Protein AF-A0A2P4PZ50-F1 (afdb_monomer_lite)

Sequence (1221 aa):
MEGSSSQSGNSSTNTASGSLENNDPVSYKTILYENMSNNRILLKLEEDEFITPDEKVEELLKNLTKPSYLYALKLLFENLQNEFSSQVLENSLEALVDTSFKHYSKESVARLELHLRILVTVLERICFSPIVLSKELRDKVYNSLAKFAEIHRKTTQVIEIGLDNNFRTNFNQFNQQNNDQIAIKKRNYNIDFLLIHLRDTLHSLRDDETWFQEIIRRTKDFLKAALNITPGILSIAGVTLPNDNCSILSMLTQVRQSLSFKYPVASYYVDWRIMLIIQHNLFIWSESEKIISKKFGELVLMEYIWSFLEREWVNAEDKSILDSQTKFDEVSNKVAKALKNTGGFLNELAGNEPIALPHILWFGILDLAQNLIQRSSRIATYGLCYYLAIESLNKAPSSFIQFKSIELLLHLYNIDNKMFSMIEIDFDQYTQKLSENNLEDSLEKFRNLLTFVKEKYHEDLKILSNNTGKEKEGKGKKSNQNSYLKKEQISNSNILDVIADEITCPINSEPTDQLCILKCQHMLALNNLKKLKQKICPNCREKIEDNDIRYLSQNSIYKNLYTKFFESGHILPSIELENSDQLYETDDSDNSEVELILTKKKKFMNPIIKFNSKISSSILSRITKKQHPTYQNIIKEINEKNYEKAESLCKEFINFFPKSYSLRCILAYIYRCLNNYEQAHFFLKEAIDLNPKRSVAYFICGEIFFRQNDYGEAIYNLKETNYLERSIIYKAKINNSYILLGNSYLLRGHYADYDGYYDDDDDYDDYDDYTEAIKNYNIALKNDPNNYLCLKNCAYAYEIKEDYLSTLNLLDKLLNINKEDSLVLCYYGESLYNMTQYRKAISYFTKAYTIDPENIHNLNRRAITYYIIKEYDKVLSDLDKIIQLDPLNSSAYYLKSLTYYTKNDNNNAKVSFKKYAELLNSDNDLAKVHLFYLEYLLNNNSSKDLNDILTKIDQIHNYSSFEYEFLQFIKCKIYIELKEYSKARLALNNIWNFVFISYIIQEHPDFWSYLYEVCEINKNDFTEFGIVDEFSKYMYEEHDVYFVSILTNLNSELCQFQESDISSLSGLVLSSKNGNLRLVLPMLKNYKNYLICKMNVKKILSKDCFIKFIINDNYQDCMLKHKDVSKLEGLGWIEYQISEYRPLDVQLSIEINSIEMQIEYIRFGSNPRKVAYIPDMSFISYLLPDYHKFFSNVPETFKDKYFSRKEMENLLDLKDILNSL

Radius of gyration: 41.44 Å; chains: 1; bounding box: 84×117×131 Å

Foldseek 3Di:
DYDDDDDDDDDDDDDDDDDDDDDDDDDPPDDFVCCLVPLVLVVVCVVVVNDALLSSLVVLLVCLVALSSLSNLLSSLPPLVHDYDPVSLLVLLVSLLPDDDDDADLLLLLSLLSSLSSNVSSLVSVLQDPDADDPVSLLSSLLSLLVSLVSQVVNLVPVVCDPPPDPPPPPPCPPDDDDPPPPSLQHDLSSLLSSVLSNLSSVQSPDCSPVSVVLLVVLLVLVCLQFLLDPDPPDPDDDDRDPDDDDPVNSLVVSLVSDDGPDDGAPLSSLLVSLSSLLSSLCCCDPPVNSDDPLVSLQQSLLSLLVVLVVLLVVQPVAALVRLAVQQVVLSVVVSVLSNPSPPNVPVVVPPDDRDGRCSNVLSSLVVLLVSLSVDPALLSLLSLLLSLLVQCVSPSYLSSVLSSLLSLVSSCVVPVVQSVCSVVSLVVSLVVCVVVVNPVVSVSSVSSNVSSVVSVVSSVVSSCVSVDDDDDDDDDDDDDDDDDPPDDPPPPRSVNSNLVSQAAPPQLAGDQKWKQFPVRHIHRPVVCVVPPAQADPPPRDGGDPSRITMDGNPSVCVSCVVVCVVVVSHDCPLPDDFAADDDDDPDDPPHGRDPVPDPPDDDDDDDDDDDDDDDDDDDDPQDPCNDPLNVVLLVCVVVVVLVVSLVSLVVSCVVVVLDLQSLLSNLVSCVSVVNNVSSVVSLVSSCVSPVLALSSLQSQLLSCVVVLNLVSNLVSLVSSLVSPVRDDDLQLLLLSLLLNLVSLLVVVVVCVPPVDPDPDPDDDPPNSLVSSLVSLVSNCVSVVLPLLSLLSNLVSCVVVPVLVVNLVSLVSNCVVPVLPLVSLQLNLVSCVQLVVLVVSLVSLVSSCVSPVLDLSSLVSNLLSCLLVVVLVSNLVSLVSSCVSPVLPLVSLLSQLLSCLVVVNLPSNVVSLVSSVVNDDPPDVVSLLSNLLSQVSNDPLDLVSLVVSVVSLVPDDDDDLLSLQSSLLSQLVSCVSVVVLVSNVVSLVSHPPVLSNLVSCQVRVVSVVVVLVVVPLVPDDCVLQLDDDSNQSCCCPVPQKDWLQSCCSVPVVQVVQKDQDPQASVSIWGKQVQAKDKDKGDFRFDDQFFKKWKKAFADAQDQQWWKWKDWPPPDDIDIDHSVRSVVRHPSGIKMATRDPGRDGRTTIMIITDRTTMITTIMGTHDDPDRMGRDHRRDPRSVSCSPCCVVAPSQRPVCCCVSVVSVVSSPSDDPVSSVVSD

pLDDT: mean 72.55, std 19.47, range [21.05, 95.88]

InterPro domains:
  IPR011990 Tetratricopeptide-like helical domain superfamily [G3DSA:1.25.40.10] (762-828)
  IPR011990 Tetratricopeptide-like helical domain superfamily [G3DSA:1.25.40.10] (829-995)
  IPR011990 Tetratricopeptide-like helical domain superfamily [SSF48452] (638-743)
  IPR011990 Tetratricopeptide-like helical domain superfamily [SSF48452] (766-920)
  IPR013083 Zinc finger, RING/FYVE/PHD-type [G3DSA:3.30.40.10] (462-570)
  IPR019734 Tetratricopeptide repeat [PF13181] (829-855)
  IPR019734 Tetratricopeptide repeat [PF13181] (891-919)
  IPR019734 Tetratricopeptide repeat [PS50005] (661-694)
  IPR019734 Tetratricopeptide repeat [PS50005] (754-787)
  IPR019734 Tetratricopeptide repeat [PS50005] (822-855)
  IPR019734 Tetratricopeptide repeat [SM00028] (661-694)
  IPR019734 Tetratricopeptide repeat [SM00028] (695-728)
  IPR019734 Tetratricopeptide repeat [SM00028] (754-787)
  IPR019734 Tetratricopeptide repeat [SM00028] (788-821)
  IPR019734 Tetratricopeptide repeat [SM00028] (822-855)
  IPR019734 Tetratricopeptide repeat [SM00028] (856-889)
  IPR019734 Tetratricopeptide repeat [SM00028] (890-923)
  IPR050498 Photosystem I assembly protein Ycf3 [PTHR44858] (562-933)

Organism: Rhizophagus irregularis (strain DAOM 181602 / DAOM 197198 / MUCL 43194) (NCBI:txid747089)

Structure (mmCIF, N/CA/C/O backbone):
data_AF-A0A2P4PZ50-F1
#
_entry.id   AF-A0A2P4PZ50-F1
#
loop_
_atom_site.group_PDB
_atom_site.id
_atom_site.type_symbol
_atom_site.label_atom_id
_atom_site.label_alt_id
_atom_site.label_comp_id
_atom_site.label_asym_id
_atom_site.label_entity_id
_atom_site.label_seq_id
_atom_site.pdbx_PDB_ins_code
_atom_site.Cartn_x
_atom_site.Cartn_y
_atom_site.Cartn_z
_atom_site.occupancy
_atom_site.B_iso_or_equiv
_atom_site.auth_seq_id
_atom_site.auth_comp_id
_atom_site.auth_asym_id
_atom_site.auth_atom_id
_atom_site.pdbx_PDB_model_num
ATOM 1 N N . MET A 1 1 ? 11.570 80.245 -25.754 1.00 33.91 1 MET A N 1
ATOM 2 C CA . MET A 1 1 ? 11.369 79.666 -24.415 1.00 33.91 1 MET A CA 1
ATOM 3 C C . MET A 1 1 ? 11.916 78.244 -24.474 1.00 33.91 1 MET A C 1
ATOM 5 O O . MET A 1 1 ? 11.217 77.355 -24.931 1.00 33.91 1 MET A O 1
ATOM 9 N N . GLU A 1 2 ? 13.238 78.044 -24.420 1.00 26.86 2 GLU A N 1
ATOM 10 C CA . GLU A 1 2 ? 14.168 78.324 -23.294 1.00 26.86 2 GLU A CA 1
ATOM 11 C C . GLU A 1 2 ? 13.952 77.315 -22.147 1.00 26.86 2 GLU A C 1
ATOM 13 O O . GLU A 1 2 ? 12.828 77.177 -21.683 1.00 26.86 2 GLU A O 1
ATOM 18 N N . GLY A 1 3 ? 14.961 76.583 -21.664 1.00 26.09 3 GLY A N 1
ATOM 19 C CA . GLY A 1 3 ? 16.345 76.493 -22.145 1.00 26.09 3 GLY A CA 1
ATOM 20 C C . GLY A 1 3 ? 17.162 75.377 -21.466 1.00 26.09 3 GLY A C 1
ATOM 21 O O . GLY A 1 3 ? 16.725 74.774 -20.492 1.00 26.09 3 GLY A O 1
ATOM 22 N N . SER A 1 4 ? 18.338 75.104 -22.047 1.00 25.47 4 SER A N 1
ATOM 23 C CA . SER A 1 4 ? 19.670 75.002 -21.398 1.00 25.47 4 SER A CA 1
ATOM 24 C C . SER A 1 4 ? 19.744 75.096 -19.857 1.00 25.47 4 SER A C 1
ATOM 26 O O . SER A 1 4 ? 19.056 75.923 -19.272 1.00 25.47 4 SER A O 1
ATOM 28 N N . SER A 1 5 ? 20.655 74.432 -19.130 1.00 25.23 5 SER A N 1
ATOM 29 C CA . SER A 1 5 ? 21.904 73.686 -19.453 1.00 25.23 5 SER A CA 1
ATOM 30 C C . SER A 1 5 ? 22.375 72.993 -18.149 1.00 25.23 5 SER A C 1
ATOM 32 O O . SER A 1 5 ? 22.179 73.582 -17.093 1.00 25.23 5 SER A O 1
ATOM 34 N N . SER A 1 6 ? 22.839 71.735 -18.079 1.00 28.00 6 SER A N 1
ATOM 35 C CA . SER A 1 6 ? 24.009 71.056 -18.694 1.00 28.00 6 SER A CA 1
ATOM 36 C C . SER A 1 6 ? 25.364 71.309 -17.988 1.00 28.00 6 SER A C 1
ATOM 38 O O . SER A 1 6 ? 25.523 72.332 -17.335 1.00 28.00 6 SER A O 1
ATOM 40 N N . GLN A 1 7 ? 26.329 70.383 -18.184 1.00 29.09 7 GLN A N 1
ATOM 41 C CA . GLN A 1 7 ? 27.693 70.288 -17.588 1.00 29.09 7 GLN A CA 1
ATOM 42 C C . GLN A 1 7 ? 27.774 69.642 -16.182 1.00 29.09 7 GLN A C 1
ATOM 44 O O . GLN A 1 7 ? 26.883 69.845 -15.368 1.00 29.09 7 GLN A O 1
ATOM 49 N N . SER A 1 8 ? 28.806 68.856 -15.823 1.00 25.77 8 SER A N 1
ATOM 50 C CA . SER A 1 8 ? 29.905 68.189 -16.578 1.00 25.77 8 SER A CA 1
ATOM 51 C C . SER A 1 8 ? 30.587 67.123 -15.677 1.00 25.77 8 SER A C 1
ATOM 53 O O . SER A 1 8 ? 30.424 67.170 -14.464 1.00 25.77 8 SER A O 1
ATOM 55 N N . GLY A 1 9 ? 31.360 66.138 -16.161 1.00 24.97 9 GLY A N 1
ATOM 56 C CA . GLY A 1 9 ? 31.635 65.692 -17.538 1.00 24.97 9 GLY A CA 1
ATOM 57 C C . GLY A 1 9 ? 32.965 64.910 -17.670 1.00 24.97 9 GLY A C 1
ATOM 58 O O . GLY A 1 9 ? 33.824 65.021 -16.802 1.00 24.97 9 GLY A O 1
ATOM 59 N N . ASN A 1 10 ? 33.156 64.226 -18.812 1.00 25.05 10 ASN A N 1
ATOM 60 C CA . ASN A 1 10 ? 34.421 63.642 -19.327 1.00 25.05 10 ASN A CA 1
ATOM 61 C C . ASN A 1 10 ? 35.004 62.410 -18.562 1.00 25.05 10 ASN A C 1
ATOM 63 O O . ASN A 1 10 ? 34.645 62.165 -17.420 1.00 25.05 10 ASN A O 1
ATOM 67 N N . SER A 1 11 ? 35.863 61.552 -19.152 1.00 23.45 11 SER A N 1
ATOM 68 C CA . SER A 1 11 ? 36.596 61.650 -20.435 1.00 23.45 11 SER A CA 1
ATOM 69 C C . SER A 1 11 ? 36.827 60.311 -21.190 1.00 23.45 11 SER A C 1
ATOM 71 O O . SER A 1 11 ? 37.057 59.282 -20.569 1.00 23.45 11 SER A O 1
ATOM 73 N N . SER A 1 12 ? 36.938 60.410 -22.533 1.00 24.25 12 SER A N 1
ATOM 74 C CA . SER A 1 12 ? 37.969 59.786 -23.422 1.00 24.25 12 SER A CA 1
ATOM 75 C C . SER A 1 12 ? 38.112 58.251 -23.599 1.00 24.25 12 SER A C 1
ATOM 77 O O . SER A 1 12 ? 38.100 57.529 -22.615 1.00 24.25 12 SER A O 1
ATOM 79 N N . THR A 1 13 ? 38.426 57.671 -24.780 1.00 23.64 13 THR A N 1
ATOM 80 C CA . THR A 1 13 ? 38.471 58.120 -26.211 1.00 23.64 13 THR A CA 1
ATOM 81 C C . THR A 1 13 ? 38.793 56.931 -27.155 1.00 23.64 13 THR A C 1
ATOM 83 O O . THR A 1 13 ? 39.671 56.156 -26.798 1.00 23.64 13 THR A O 1
ATOM 86 N N . ASN A 1 14 ? 38.266 56.947 -28.402 1.00 24.64 14 ASN A N 1
ATOM 87 C CA . ASN A 1 14 ? 38.881 56.447 -29.673 1.00 24.64 14 ASN A CA 1
ATOM 88 C C . ASN A 1 14 ? 39.165 54.914 -29.817 1.00 24.64 14 ASN A C 1
ATOM 90 O O . ASN A 1 14 ? 39.373 54.236 -28.824 1.00 24.64 14 ASN A O 1
ATOM 94 N N . THR A 1 15 ? 39.200 54.232 -30.984 1.00 23.41 15 THR A N 1
ATOM 95 C CA . THR A 1 15 ? 39.093 54.511 -32.457 1.00 23.41 15 THR A CA 1
ATOM 96 C C . THR A 1 15 ? 38.840 53.151 -33.196 1.00 23.41 15 THR A C 1
ATOM 98 O O . THR A 1 15 ? 38.939 52.129 -32.528 1.00 23.41 15 THR A O 1
ATOM 101 N N . ALA A 1 16 ? 38.565 52.956 -34.507 1.00 23.42 16 ALA A N 1
ATOM 102 C CA . ALA A 1 16 ? 38.354 53.782 -35.720 1.00 23.42 16 ALA A CA 1
ATOM 103 C C . ALA A 1 16 ? 37.607 52.974 -36.837 1.00 23.42 16 ALA A C 1
ATOM 105 O O . ALA A 1 16 ? 37.542 51.753 -36.772 1.00 23.42 16 ALA A O 1
ATOM 106 N N . SER A 1 17 ? 37.167 53.676 -37.899 1.00 22.00 17 SER A N 1
ATOM 107 C CA . SER A 1 17 ? 37.089 53.278 -39.337 1.00 22.00 17 SER A CA 1
ATOM 108 C C . SER A 1 17 ? 36.380 51.992 -39.831 1.00 22.00 17 SER A C 1
ATOM 110 O O . SER A 1 17 ? 36.831 50.882 -39.565 1.00 22.00 17 SER A O 1
ATOM 112 N N . GLY A 1 18 ? 35.431 52.167 -40.770 1.00 21.33 18 GLY A N 1
ATOM 113 C CA . GLY A 1 18 ? 35.031 51.158 -41.774 1.00 21.33 18 GLY A CA 1
ATOM 114 C C . GLY A 1 18 ? 33.576 51.293 -42.257 1.00 21.33 18 GLY A C 1
ATOM 115 O O . GLY A 1 18 ? 32.669 50.932 -41.516 1.00 21.33 18 GLY A O 1
ATOM 116 N N . SER A 1 19 ? 33.328 51.797 -43.477 1.00 23.39 19 SER A N 1
ATOM 117 C CA . SER A 1 19 ? 31.957 52.017 -43.993 1.00 23.39 19 SER A CA 1
ATOM 118 C C . SER A 1 19 ? 31.867 52.173 -45.519 1.00 23.39 19 SER A C 1
ATOM 120 O O . SER A 1 19 ? 32.622 52.965 -46.085 1.00 23.39 19 SER A O 1
ATOM 122 N N . LEU A 1 20 ? 30.891 51.510 -46.154 1.00 21.05 20 LEU A N 1
ATOM 123 C CA . LEU A 1 20 ? 30.406 51.784 -47.518 1.00 21.05 20 LEU A CA 1
ATOM 124 C C . LEU A 1 20 ? 28.956 51.259 -47.670 1.00 21.05 20 LEU A C 1
ATOM 126 O O . LEU A 1 20 ? 28.737 50.075 -47.455 1.00 21.05 20 LEU A O 1
ATOM 130 N N . GLU A 1 21 ? 28.027 52.178 -47.972 1.00 21.61 21 GLU A N 1
ATOM 131 C CA . GLU A 1 21 ? 26.676 52.073 -48.597 1.00 21.61 21 GLU A CA 1
ATOM 132 C C . GLU A 1 21 ? 25.779 50.822 -48.332 1.00 21.61 21 GLU A C 1
ATOM 134 O O . GLU A 1 21 ? 26.168 49.691 -48.591 1.00 21.61 21 GLU A O 1
ATOM 139 N N . ASN A 1 22 ? 24.578 50.936 -47.728 1.00 22.02 22 ASN A N 1
ATOM 140 C CA . ASN A 1 22 ? 23.304 51.565 -48.187 1.00 22.02 22 ASN A CA 1
ATOM 141 C C . ASN A 1 22 ? 22.603 50.774 -49.330 1.00 22.02 22 ASN A C 1
ATOM 143 O O . ASN A 1 22 ? 23.243 50.516 -50.341 1.00 22.02 22 ASN A O 1
ATOM 147 N N . ASN A 1 23 ? 21.306 50.400 -49.315 1.00 22.66 23 ASN A N 1
ATOM 148 C CA . ASN A 1 23 ? 20.178 50.607 -48.376 1.00 22.66 23 ASN A CA 1
ATOM 149 C C . ASN A 1 23 ? 19.118 49.460 -48.461 1.00 22.66 23 ASN A C 1
ATOM 151 O O . ASN A 1 23 ? 19.117 48.688 -49.414 1.00 22.66 23 ASN A O 1
ATOM 155 N N . ASP A 1 24 ? 18.224 49.437 -47.458 1.00 27.30 24 ASP A N 1
ATOM 156 C CA . ASP A 1 24 ? 16.890 48.794 -47.252 1.00 27.30 24 ASP A CA 1
ATOM 157 C C . ASP A 1 24 ? 15.999 48.383 -48.470 1.00 27.30 24 ASP A C 1
ATOM 159 O O . ASP A 1 24 ? 16.232 48.904 -49.563 1.00 27.30 24 ASP A O 1
ATOM 163 N N . PRO A 1 25 ? 14.912 47.550 -48.321 1.00 35.59 25 PRO A N 1
ATOM 164 C CA . PRO A 1 25 ? 14.098 47.330 -47.097 1.00 35.59 25 PRO A CA 1
ATOM 165 C C . PRO A 1 25 ? 13.516 45.903 -46.795 1.00 35.59 25 PRO A C 1
ATOM 167 O O . PRO A 1 25 ? 13.644 44.954 -47.559 1.00 35.59 25 PRO A O 1
ATOM 170 N N . VAL A 1 26 ? 12.750 45.834 -45.686 1.00 26.95 26 VAL A N 1
ATOM 171 C CA . VAL A 1 26 ? 11.742 44.821 -45.241 1.00 26.95 26 VAL A CA 1
ATOM 172 C C . VAL A 1 26 ? 12.211 43.498 -44.590 1.00 26.95 26 VAL A C 1
ATOM 174 O O . VAL A 1 26 ? 12.288 42.428 -45.185 1.00 26.95 26 VAL A O 1
ATOM 177 N N . SER A 1 27 ? 12.355 43.606 -43.267 1.00 28.70 27 SER A N 1
ATOM 178 C CA . SER A 1 27 ? 12.188 42.597 -42.204 1.00 28.70 27 SER A CA 1
ATOM 179 C C . SER A 1 27 ? 11.207 41.424 -42.443 1.00 28.70 27 SER A C 1
ATOM 181 O O . SER A 1 27 ? 10.042 41.640 -42.761 1.00 28.70 27 SER A O 1
ATOM 183 N N . TYR A 1 28 ? 11.635 40.210 -42.059 1.00 31.48 28 TYR A N 1
ATOM 184 C CA . TYR A 1 28 ? 10.782 39.075 -41.654 1.00 31.48 28 TYR A CA 1
ATOM 185 C C . TYR A 1 28 ? 11.160 38.643 -40.222 1.00 31.48 28 TYR A C 1
ATOM 187 O O . TYR A 1 28 ? 11.974 37.736 -40.043 1.00 31.48 28 TYR A O 1
ATOM 195 N N . LYS A 1 29 ? 10.641 39.321 -39.185 1.00 32.75 29 LYS A N 1
ATOM 196 C CA . LYS A 1 29 ? 11.044 39.086 -37.775 1.00 32.75 29 LYS A CA 1
ATOM 197 C C . LYS A 1 29 ? 9.948 38.497 -36.876 1.00 32.75 29 LYS A C 1
ATOM 199 O O . LYS A 1 29 ? 10.159 38.346 -35.675 1.00 32.75 29 LYS A O 1
ATOM 204 N N . THR A 1 30 ? 8.808 38.128 -37.450 1.00 33.75 30 THR A N 1
ATOM 205 C CA . THR A 1 30 ? 7.612 37.706 -36.715 1.00 33.75 30 THR A CA 1
ATOM 206 C C . THR A 1 30 ? 6.750 36.792 -37.588 1.00 33.75 30 THR A C 1
ATOM 208 O O . THR A 1 30 ? 6.310 37.197 -38.656 1.00 33.75 30 THR A O 1
ATOM 211 N N . ILE A 1 31 ? 6.548 35.537 -37.161 1.00 35.31 31 ILE A N 1
ATOM 212 C CA . ILE A 1 31 ? 5.730 34.536 -37.891 1.00 35.31 31 ILE A CA 1
ATOM 213 C C . ILE A 1 31 ? 4.831 33.689 -36.963 1.00 35.31 31 ILE A C 1
ATOM 215 O O . ILE A 1 31 ? 3.894 33.066 -37.444 1.00 35.31 31 ILE A O 1
ATOM 219 N N . LEU A 1 32 ? 5.063 33.658 -35.640 1.00 36.22 32 LEU A N 1
ATOM 220 C CA . LEU A 1 32 ? 4.283 32.815 -34.711 1.00 36.22 32 LEU A CA 1
ATOM 221 C C . LEU A 1 32 ? 3.500 33.613 -33.662 1.00 36.22 32 LEU A C 1
ATOM 223 O O . LEU A 1 32 ? 2.282 33.479 -33.608 1.00 36.22 32 LEU A O 1
ATOM 227 N N . TYR A 1 33 ? 4.139 34.519 -32.913 1.00 34.56 33 TYR A N 1
ATOM 228 C CA . TYR A 1 33 ? 3.405 35.403 -31.989 1.00 34.56 33 TYR A CA 1
ATOM 229 C C . TYR A 1 33 ? 2.546 36.468 -32.698 1.00 34.56 33 TYR A C 1
ATOM 231 O O . TYR A 1 33 ? 1.630 37.012 -32.093 1.00 34.56 33 TYR A O 1
ATOM 239 N N . GLU A 1 34 ? 2.790 36.723 -33.988 1.00 35.09 34 GLU A N 1
ATOM 240 C CA . GLU A 1 34 ? 1.923 37.569 -34.821 1.00 35.09 34 GLU A CA 1
ATOM 241 C C . GLU A 1 34 ? 0.677 36.838 -35.354 1.00 35.09 34 GLU A C 1
ATOM 243 O O . GLU A 1 34 ? -0.243 37.502 -35.810 1.00 35.09 34 GLU A O 1
ATOM 248 N N . ASN A 1 35 ? 0.565 35.502 -35.302 1.00 43.50 35 ASN A N 1
ATOM 249 C CA . ASN A 1 35 ? -0.549 34.812 -35.985 1.00 43.50 35 ASN A CA 1
ATOM 250 C C . ASN A 1 35 ? -1.937 35.054 -35.365 1.00 43.50 35 ASN A C 1
ATOM 252 O O . ASN A 1 35 ? -2.938 34.846 -36.051 1.00 43.50 35 ASN A O 1
ATOM 256 N N . MET A 1 36 ? -2.016 35.522 -34.113 1.00 40.09 36 MET A N 1
ATOM 257 C CA . MET A 1 36 ? -3.279 35.989 -33.522 1.00 40.09 36 MET A CA 1
ATOM 258 C C . MET A 1 36 ? -3.572 37.475 -33.792 1.00 40.09 36 MET A C 1
ATOM 260 O O . MET A 1 36 ? -4.741 37.838 -33.805 1.00 40.09 36 MET A O 1
ATOM 264 N N . SER A 1 37 ? -2.566 38.321 -34.052 1.00 41.38 37 SER A N 1
ATOM 265 C CA . SER A 1 37 ? -2.765 39.756 -34.339 1.00 41.38 37 SER A CA 1
ATOM 266 C C . SER A 1 37 ? -2.810 40.092 -35.832 1.00 41.38 37 SER A C 1
ATOM 268 O O . SER A 1 37 ? -3.437 41.066 -36.220 1.00 41.38 37 SER A O 1
ATOM 270 N N . ASN A 1 38 ? -2.148 39.297 -36.677 1.00 46.41 38 ASN A N 1
ATOM 271 C CA . ASN A 1 38 ? -1.890 39.604 -38.087 1.00 46.41 38 ASN A CA 1
ATOM 272 C C . ASN A 1 38 ? -2.627 38.653 -39.048 1.00 46.41 38 ASN A C 1
ATOM 274 O O . ASN A 1 38 ? -2.311 38.591 -40.241 1.00 46.41 38 ASN A O 1
ATOM 278 N N . ASN A 1 39 ? -3.642 37.926 -38.565 1.00 66.50 39 ASN A N 1
ATOM 279 C CA . ASN A 1 39 ? -4.558 37.218 -39.452 1.00 66.50 39 ASN A CA 1
ATOM 280 C C . ASN A 1 39 ? -5.362 38.250 -40.259 1.00 66.50 39 ASN A C 1
ATOM 282 O O . ASN A 1 39 ? -6.302 38.858 -39.755 1.00 66.50 39 ASN A O 1
ATOM 286 N N . ARG A 1 40 ? -4.999 38.420 -41.536 1.00 67.81 40 ARG A N 1
ATOM 287 C CA . ARG A 1 40 ? -5.598 39.413 -42.442 1.00 67.81 40 ARG A CA 1
ATOM 288 C C . ARG A 1 40 ? -7.112 39.282 -42.621 1.00 67.81 40 ARG A C 1
ATOM 290 O O . ARG A 1 40 ? -7.727 40.254 -43.031 1.00 67.81 40 ARG A O 1
ATOM 297 N N . ILE A 1 41 ? -7.714 38.121 -42.350 1.00 78.69 41 ILE A N 1
ATOM 298 C CA . ILE A 1 41 ? -9.176 37.976 -42.397 1.00 78.69 41 ILE A CA 1
ATOM 299 C C . ILE A 1 41 ? -9.798 38.570 -41.129 1.00 78.69 41 ILE A C 1
ATOM 301 O O . ILE A 1 41 ? -10.763 39.311 -41.240 1.00 78.69 41 ILE A O 1
ATOM 305 N N . LEU A 1 42 ? -9.221 38.319 -39.949 1.00 78.44 42 LEU A N 1
ATOM 306 C CA . LEU A 1 42 ? -9.706 38.906 -38.692 1.00 78.44 42 LEU A CA 1
ATOM 307 C C . LEU A 1 42 ? -9.486 40.425 -38.654 1.00 78.44 42 LEU A C 1
ATOM 309 O O . LEU A 1 42 ? -10.422 41.155 -38.351 1.00 78.44 42 LEU A O 1
ATOM 313 N N . LEU A 1 43 ? -8.304 40.897 -39.070 1.00 75.00 43 LEU A N 1
ATOM 314 C CA . LEU A 1 43 ? -8.030 42.331 -39.226 1.00 75.00 43 LEU A CA 1
ATOM 315 C C . LEU A 1 43 ? -8.970 42.990 -40.242 1.00 75.00 43 LEU A C 1
ATOM 317 O O . LEU A 1 43 ? -9.490 44.064 -39.975 1.00 75.00 43 LEU A O 1
ATOM 321 N N . LYS A 1 44 ? -9.242 42.346 -41.388 1.00 78.56 44 LYS A N 1
ATOM 322 C CA . LYS A 1 44 ? -10.186 42.909 -42.359 1.00 78.56 44 LYS A CA 1
ATOM 323 C C . LYS A 1 44 ? -11.618 42.950 -41.814 1.00 78.56 44 LYS A C 1
ATOM 325 O O . LYS A 1 44 ? -12.334 43.891 -42.117 1.00 78.56 44 LYS A O 1
ATOM 330 N N . LEU A 1 45 ? -12.039 41.977 -41.005 1.00 81.31 45 LEU A N 1
ATOM 331 C CA . LEU A 1 45 ? -13.348 42.037 -40.346 1.00 81.31 45 LEU A CA 1
ATOM 332 C C . LEU A 1 45 ? -13.426 43.213 -39.355 1.00 81.31 45 LEU A C 1
ATOM 334 O O . LEU A 1 45 ? -14.468 43.850 -39.270 1.00 81.31 45 LEU A O 1
ATOM 338 N N . GLU A 1 46 ? -12.323 43.556 -38.685 1.00 80.00 46 GLU A N 1
ATOM 339 C CA . GLU A 1 46 ? -12.220 44.759 -37.841 1.00 80.00 46 GLU A CA 1
ATOM 340 C C . GLU A 1 46 ? -12.220 46.066 -38.662 1.00 80.00 46 GLU A C 1
ATOM 342 O O . GLU A 1 46 ? -12.790 47.061 -38.219 1.00 80.00 46 GLU A O 1
ATOM 347 N N . GLU A 1 47 ? -11.641 46.065 -39.871 1.00 79.94 47 GLU A N 1
ATOM 348 C CA . GLU A 1 47 ? -11.747 47.168 -40.847 1.00 79.94 47 GLU A CA 1
ATOM 349 C C . GLU A 1 47 ? -13.161 47.291 -41.459 1.00 79.94 47 GLU A C 1
ATOM 351 O O . GLU A 1 47 ? -13.609 48.401 -41.739 1.00 79.94 47 GLU A O 1
ATOM 356 N N . ASP A 1 48 ? -13.876 46.174 -41.641 1.00 79.69 48 ASP A N 1
ATOM 357 C CA . ASP A 1 48 ? -15.261 46.087 -42.140 1.00 79.69 48 ASP A CA 1
ATOM 358 C C . ASP A 1 48 ? -16.318 46.299 -41.009 1.00 79.69 48 ASP A C 1
ATOM 360 O O . ASP A 1 48 ? -17.458 45.856 -41.134 1.00 79.69 48 ASP A O 1
ATOM 364 N N . GLU A 1 49 ? -15.949 46.966 -39.906 1.00 77.50 49 GLU A N 1
ATOM 365 C CA . GLU A 1 49 ? -16.775 47.300 -38.718 1.00 77.50 49 GLU A CA 1
ATOM 366 C C . GLU A 1 49 ? -17.303 46.125 -37.851 1.00 77.50 49 GLU A C 1
ATOM 368 O O . GLU A 1 49 ? -18.017 46.364 -36.875 1.00 77.50 49 GLU A O 1
ATOM 373 N N . PHE A 1 50 ? -16.909 44.868 -38.091 1.00 81.19 50 PHE A N 1
ATOM 374 C CA . PHE A 1 50 ? -17.247 43.744 -37.201 1.00 81.19 50 PHE A CA 1
ATOM 375 C C . PHE A 1 50 ? -16.306 43.718 -35.985 1.00 81.19 50 PHE A C 1
ATOM 377 O O . PHE A 1 50 ? -15.174 43.234 -36.060 1.00 81.19 50 PHE A O 1
ATOM 384 N N . ILE A 1 51 ? -16.753 44.243 -34.841 1.00 76.44 51 ILE A N 1
ATOM 385 C CA . ILE A 1 51 ? -15.890 44.480 -33.671 1.00 76.44 51 ILE A CA 1
ATOM 386 C C . ILE A 1 51 ? -15.872 43.280 -32.712 1.00 76.44 51 ILE A C 1
ATOM 388 O O . ILE A 1 51 ? -14.806 42.916 -32.203 1.00 76.44 51 ILE A O 1
ATOM 392 N N . THR A 1 52 ? -17.019 42.646 -32.463 1.00 85.50 52 THR A N 1
ATOM 393 C CA . THR A 1 52 ? -17.164 41.577 -31.458 1.00 85.50 52 THR A CA 1
ATOM 394 C C . THR A 1 52 ? -16.700 40.200 -31.966 1.00 85.50 52 THR A C 1
ATOM 396 O O . THR A 1 52 ? -16.638 39.967 -33.176 1.00 85.50 52 THR A O 1
ATOM 399 N N . PRO A 1 53 ? -16.372 39.244 -31.069 1.00 85.19 53 PRO A N 1
ATOM 400 C CA . PRO A 1 53 ? -16.060 37.868 -31.467 1.00 85.19 53 PRO A CA 1
ATOM 401 C C . PRO A 1 53 ? -17.228 37.164 -32.172 1.00 85.19 53 PRO A C 1
ATOM 403 O O . PRO A 1 53 ? -16.997 36.446 -33.143 1.00 85.19 53 PRO A O 1
ATOM 406 N N . ASP A 1 54 ? -18.462 37.404 -31.718 1.00 89.12 54 ASP A N 1
ATOM 407 C CA . ASP A 1 54 ? -19.686 36.818 -32.277 1.00 89.12 54 ASP A CA 1
ATOM 408 C C . ASP A 1 54 ? -19.916 37.259 -33.734 1.00 89.12 54 ASP A C 1
ATOM 410 O O . ASP A 1 54 ? -20.034 36.413 -34.620 1.00 89.12 54 ASP A O 1
ATOM 414 N N . GLU A 1 55 ? -19.871 38.567 -34.013 1.00 87.38 55 GLU A N 1
ATOM 415 C CA . GLU A 1 55 ? -20.001 39.124 -35.373 1.00 87.38 55 GLU A CA 1
ATOM 416 C C . GLU A 1 55 ? -18.955 38.543 -36.342 1.00 87.38 55 GLU A C 1
ATOM 418 O O . GLU A 1 55 ? -19.273 38.158 -37.472 1.00 87.38 55 GLU A O 1
ATOM 423 N N . LYS A 1 56 ? -17.700 38.423 -35.883 1.00 88.19 56 LYS A N 1
ATOM 424 C CA . LYS A 1 56 ? -16.601 37.841 -36.671 1.00 88.19 56 LYS A CA 1
ATOM 425 C C . LYS A 1 56 ? -16.835 36.358 -36.962 1.00 88.19 56 LYS A C 1
ATOM 427 O O . LYS A 1 56 ? -16.515 35.904 -38.060 1.00 88.19 56 LYS A O 1
ATOM 432 N N . VAL A 1 57 ? -17.401 35.597 -36.020 1.00 90.25 57 VAL A N 1
ATOM 433 C CA . VAL A 1 57 ? -17.785 34.198 -36.259 1.00 90.25 57 VAL A CA 1
ATOM 434 C C . VAL A 1 57 ? -18.900 34.115 -37.300 1.00 90.25 57 VAL A C 1
ATOM 436 O O . VAL A 1 57 ? -18.748 33.369 -38.267 1.00 90.25 57 VAL A O 1
ATOM 439 N N . GLU A 1 58 ? -19.980 34.889 -37.166 1.00 88.88 58 GLU A N 1
ATOM 440 C CA . GLU A 1 58 ? -21.126 34.803 -38.084 1.00 88.88 58 GLU A CA 1
ATOM 441 C C . GLU A 1 58 ? -20.762 35.119 -39.544 1.00 88.88 58 GLU A C 1
ATOM 443 O O . GLU A 1 58 ? -21.270 34.463 -40.458 1.00 88.88 58 GLU A O 1
ATOM 448 N N . GLU A 1 59 ? -19.844 36.058 -39.800 1.00 89.62 59 GLU A N 1
ATOM 449 C CA . GLU A 1 59 ? -19.324 36.296 -41.155 1.00 89.62 59 GLU A CA 1
ATOM 450 C C . GLU A 1 59 ? -18.415 35.150 -41.643 1.00 89.62 59 GLU A C 1
ATOM 452 O O . GLU A 1 59 ? -18.518 34.720 -42.795 1.00 89.62 59 GLU A O 1
ATOM 457 N N . LEU A 1 60 ? -17.576 34.570 -40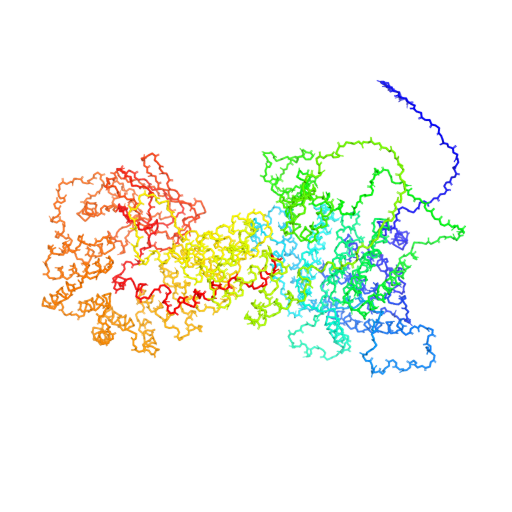.776 1.00 88.44 60 LEU A N 1
ATOM 458 C CA . LEU A 1 60 ? -16.712 33.438 -41.142 1.00 88.44 60 LEU A CA 1
ATOM 459 C C . LEU A 1 60 ? -17.498 32.155 -41.475 1.00 88.44 60 LEU A C 1
ATOM 461 O O . LEU A 1 60 ? -17.117 31.435 -42.408 1.00 88.44 60 LEU A O 1
ATOM 465 N N . LEU A 1 61 ? -18.611 31.884 -40.777 1.00 88.00 61 LEU A N 1
ATOM 466 C CA . LEU A 1 61 ? -19.484 30.727 -41.039 1.00 88.00 61 LEU A CA 1
ATOM 467 C C . LEU A 1 61 ? -20.048 30.722 -42.475 1.00 88.00 61 LEU A C 1
ATOM 469 O O . LEU A 1 61 ? -20.322 29.657 -43.031 1.00 88.00 61 LEU A O 1
ATOM 473 N N . LYS A 1 62 ? -20.134 31.883 -43.139 1.00 85.69 62 LYS A N 1
ATOM 474 C CA . LYS A 1 62 ? -20.607 32.001 -44.530 1.00 85.69 62 LYS A CA 1
ATOM 475 C C . LYS A 1 62 ? -19.639 31.390 -45.558 1.00 85.69 62 LYS A C 1
ATOM 477 O O . LYS A 1 62 ? -20.009 31.248 -46.725 1.00 85.69 62 LYS A O 1
ATOM 482 N N . ASN A 1 63 ? -18.403 31.015 -45.183 1.00 82.56 63 ASN A N 1
ATOM 483 C CA . ASN A 1 63 ? -17.395 30.512 -46.134 1.00 82.56 63 ASN A CA 1
ATOM 484 C C . ASN A 1 63 ? -16.534 29.315 -45.664 1.00 82.56 63 ASN A C 1
ATOM 486 O O . ASN A 1 63 ? -15.377 29.180 -46.073 1.00 82.56 63 ASN A O 1
ATOM 490 N N . LEU A 1 64 ? -17.117 28.366 -44.916 1.00 83.25 64 LEU A N 1
ATOM 491 C CA . LEU A 1 64 ? -16.488 27.105 -44.442 1.00 83.25 64 LEU A CA 1
ATOM 492 C C . LEU A 1 64 ? -15.927 26.164 -45.547 1.00 83.25 64 LEU A C 1
ATOM 494 O O . LEU A 1 64 ? -15.428 25.066 -45.281 1.00 83.25 64 LEU A O 1
ATOM 498 N N . THR A 1 65 ? -15.987 26.567 -46.820 1.00 79.62 65 THR A N 1
ATOM 499 C CA . THR A 1 65 ? -15.327 25.860 -47.931 1.00 79.62 65 THR A CA 1
ATOM 500 C C . THR A 1 65 ? -13.842 26.201 -48.074 1.00 79.62 65 THR A C 1
ATOM 502 O O . THR A 1 65 ? -13.094 25.397 -48.629 1.00 79.62 65 THR A O 1
ATOM 505 N N . LYS A 1 66 ? -13.396 27.352 -47.550 1.00 82.50 66 LYS A N 1
ATOM 506 C CA . LYS A 1 66 ? -12.014 27.839 -47.672 1.00 82.50 66 LYS A CA 1
ATOM 507 C C . LYS A 1 66 ? -11.194 27.506 -46.414 1.00 82.50 66 LYS A C 1
ATOM 509 O O . LYS A 1 66 ? -11.573 27.951 -45.331 1.00 82.50 66 LYS A O 1
ATOM 514 N N . PRO A 1 67 ? -10.034 26.827 -46.530 1.00 82.38 67 PRO A N 1
ATOM 515 C CA . PRO A 1 67 ? -9.148 26.567 -45.389 1.00 82.38 67 PRO A CA 1
ATOM 516 C C . PRO A 1 67 ? -8.700 27.827 -44.633 1.00 82.38 67 PRO A C 1
ATOM 518 O O . PRO A 1 67 ? -8.507 27.773 -43.425 1.00 82.38 67 PRO A O 1
ATOM 521 N N . SER A 1 68 ? -8.592 28.974 -45.310 1.00 79.94 68 SER A N 1
ATOM 522 C CA . SER A 1 68 ? -8.241 30.259 -44.691 1.00 79.94 68 SER A CA 1
ATOM 523 C C . SER A 1 68 ? -9.304 30.781 -43.714 1.00 79.94 68 SER A C 1
ATOM 525 O O . SER A 1 68 ? -8.967 31.235 -42.623 1.00 79.94 68 SER A O 1
ATOM 527 N N . TYR A 1 69 ? -10.587 30.656 -44.066 1.00 84.62 69 TYR A N 1
ATOM 528 C CA . TYR A 1 69 ? -11.711 31.037 -43.202 1.00 84.62 69 TYR A CA 1
ATOM 529 C C . TYR A 1 69 ? -11.835 30.077 -42.016 1.00 84.62 69 TYR A C 1
ATOM 531 O O . TYR A 1 69 ? -11.993 30.517 -40.882 1.00 84.62 69 TYR A O 1
ATOM 539 N N . LEU A 1 70 ? -11.666 28.772 -42.262 1.00 85.38 70 LEU A N 1
ATOM 540 C CA . LEU A 1 70 ? -11.584 27.760 -41.205 1.00 85.38 70 LEU A CA 1
ATOM 541 C C . LEU A 1 70 ? -10.425 28.055 -40.229 1.00 85.38 70 LEU A C 1
ATOM 543 O O . LEU A 1 70 ? -10.602 27.972 -39.018 1.00 85.38 70 LEU A O 1
ATOM 547 N N . TYR A 1 71 ? -9.254 28.469 -40.722 1.00 84.50 71 TYR A N 1
ATOM 548 C CA . TYR A 1 71 ? -8.119 28.819 -39.862 1.00 84.50 71 TYR A CA 1
ATOM 549 C C . TYR A 1 71 ? -8.360 30.092 -39.030 1.00 84.50 71 TYR A C 1
ATOM 551 O O . TYR A 1 71 ? -8.033 30.113 -37.845 1.00 84.50 71 TYR A O 1
ATOM 559 N N . ALA A 1 72 ? -8.988 31.125 -39.602 1.00 84.81 72 ALA A N 1
ATOM 560 C CA . ALA A 1 72 ? -9.420 32.304 -38.844 1.00 84.81 72 ALA A CA 1
ATOM 561 C C . ALA A 1 72 ? -10.438 31.940 -37.743 1.00 84.81 72 ALA A C 1
ATOM 563 O O . ALA A 1 72 ? -10.306 32.387 -36.605 1.00 84.81 72 ALA A O 1
ATOM 564 N N . LEU A 1 73 ? -11.393 31.058 -38.056 1.00 88.38 73 LEU A N 1
ATOM 565 C CA . LEU A 1 73 ? -12.402 30.564 -37.117 1.00 88.38 73 LEU A CA 1
ATOM 566 C C . LEU A 1 73 ? -11.780 29.746 -35.968 1.00 88.38 73 LEU A C 1
ATOM 568 O O . LEU A 1 73 ? -12.157 29.924 -34.811 1.00 88.38 73 LEU A O 1
ATOM 572 N N . LYS A 1 74 ? -10.772 28.909 -36.265 1.00 87.94 74 LYS A N 1
ATOM 573 C CA . LYS A 1 74 ? -9.979 28.183 -35.255 1.00 87.94 74 LYS A CA 1
ATOM 574 C C . LYS A 1 74 ? -9.334 29.145 -34.251 1.00 87.94 74 LYS A C 1
ATOM 576 O O . LYS A 1 74 ? -9.480 28.949 -33.048 1.00 87.94 74 LYS A O 1
ATOM 581 N N . LEU A 1 75 ? -8.666 30.194 -34.738 1.00 83.88 75 LEU A N 1
ATOM 582 C CA . LEU A 1 75 ? -7.978 31.175 -33.890 1.00 83.88 75 LEU A CA 1
ATOM 583 C C . LEU A 1 75 ? -8.942 31.930 -32.959 1.00 83.88 75 LEU A C 1
ATOM 585 O O . LEU A 1 75 ? -8.616 32.139 -31.790 1.00 83.88 75 LEU A O 1
ATOM 589 N N . LEU A 1 76 ? -10.142 32.288 -33.438 1.00 86.88 76 LEU A N 1
ATOM 590 C CA . LEU A 1 76 ? -11.170 32.905 -32.593 1.00 86.88 76 LEU A CA 1
ATOM 591 C C . LEU A 1 76 ? -11.602 31.976 -31.450 1.00 86.88 76 LEU A C 1
ATOM 593 O O . LEU A 1 76 ? -11.643 32.414 -30.299 1.00 86.88 76 LEU A O 1
ATOM 597 N N . PHE A 1 77 ? -11.885 30.701 -31.736 1.00 87.38 77 PHE A N 1
ATOM 598 C CA . PHE A 1 77 ? -12.327 29.759 -30.705 1.00 87.38 77 PHE A CA 1
ATOM 599 C C . PHE A 1 77 ? -11.203 29.303 -29.758 1.00 87.38 77 PHE A C 1
ATOM 601 O O . PHE A 1 77 ? -11.484 29.038 -28.589 1.00 87.38 77 PHE A O 1
ATOM 608 N N . GLU A 1 78 ? -9.936 29.279 -30.181 1.00 84.25 78 GLU A N 1
ATOM 609 C CA . GLU A 1 78 ? -8.799 28.945 -29.303 1.00 84.25 78 GLU A CA 1
ATOM 610 C C . GLU A 1 78 ? -8.398 30.074 -28.335 1.00 84.25 78 GLU A C 1
ATOM 612 O O . GLU A 1 78 ? -7.891 29.790 -27.242 1.00 84.25 78 GLU A O 1
ATOM 617 N N . ASN A 1 79 ? -8.633 31.345 -28.690 1.00 83.19 79 ASN A N 1
ATOM 618 C CA . ASN A 1 79 ? -8.339 32.473 -27.804 1.00 83.19 79 ASN A CA 1
ATOM 619 C C . ASN A 1 79 ? -9.345 32.547 -26.642 1.00 83.19 79 ASN A C 1
ATOM 621 O O . ASN A 1 79 ? -10.432 33.109 -26.780 1.00 83.19 79 ASN A O 1
ATOM 625 N N . LEU A 1 80 ? -8.961 32.026 -25.473 1.00 77.50 80 LEU A N 1
ATOM 626 C CA . LEU A 1 80 ? -9.792 31.966 -24.260 1.00 77.50 80 LEU A CA 1
ATOM 627 C C . LEU A 1 80 ? -10.262 33.333 -23.722 1.00 77.50 80 LEU A C 1
ATOM 629 O O . LEU A 1 80 ? -11.130 33.351 -22.857 1.00 77.50 80 LEU A O 1
ATOM 633 N N . GLN A 1 81 ? -9.730 34.458 -24.213 1.00 77.00 81 GLN A N 1
ATOM 634 C CA . GLN A 1 81 ? -10.238 35.800 -23.891 1.00 77.00 81 GLN A CA 1
ATOM 635 C C . GLN A 1 81 ? -11.512 36.170 -24.670 1.00 77.00 81 GLN A C 1
ATOM 637 O O . GLN A 1 81 ? -12.227 37.078 -24.259 1.00 77.00 81 GLN A O 1
ATOM 642 N N . ASN A 1 82 ? -11.810 35.477 -25.774 1.00 85.00 82 ASN A N 1
ATOM 643 C CA . ASN A 1 82 ? -13.071 35.639 -26.490 1.00 85.00 82 ASN A CA 1
ATOM 644 C C . ASN A 1 82 ? -14.190 34.911 -25.734 1.00 85.00 82 ASN A C 1
ATOM 646 O O . ASN A 1 82 ? -14.163 33.681 -25.627 1.00 85.00 82 ASN A O 1
ATOM 650 N N . GLU A 1 83 ? -15.176 35.660 -25.252 1.00 82.00 83 GLU A N 1
ATOM 651 C CA . GLU A 1 83 ? -16.489 35.138 -24.868 1.00 82.00 83 GLU A CA 1
ATOM 652 C C . GLU A 1 83 ? -17.389 35.072 -26.114 1.00 82.00 83 GLU A C 1
ATOM 654 O O . GLU A 1 83 ? -17.239 35.884 -27.028 1.00 82.00 83 GLU A O 1
ATOM 659 N N . PHE A 1 84 ? -18.297 34.093 -26.160 1.00 89.25 84 PHE A N 1
ATOM 660 C CA . PHE A 1 84 ? -19.222 33.864 -27.277 1.00 89.25 84 PHE A CA 1
ATOM 661 C C . PHE A 1 84 ? -20.633 33.620 -26.745 1.00 89.25 84 PHE A C 1
ATOM 663 O O . PHE A 1 84 ? -20.788 32.965 -25.709 1.00 89.25 84 PHE A O 1
ATOM 670 N N . SER A 1 85 ? -21.665 34.092 -27.445 1.00 89.12 85 SER A N 1
ATOM 671 C CA . SER A 1 85 ? -23.045 33.785 -27.057 1.00 89.12 85 SER A CA 1
ATOM 672 C C . SER A 1 85 ? -23.419 32.327 -27.347 1.00 89.12 85 SER A C 1
ATOM 674 O O . SER A 1 85 ? -22.892 31.677 -28.255 1.00 89.12 85 SER A O 1
ATOM 676 N N . SER A 1 86 ? -24.395 31.810 -26.593 1.00 85.88 86 SER A N 1
ATOM 677 C CA . SER A 1 86 ? -24.914 30.449 -26.776 1.00 85.88 86 SER A CA 1
ATOM 678 C C . SER A 1 86 ? -25.414 30.201 -28.202 1.00 85.88 86 SER A C 1
ATOM 680 O O . SER A 1 86 ? -25.198 29.118 -28.742 1.00 85.88 86 SER A O 1
ATOM 682 N N . GLN A 1 87 ? -26.023 31.218 -28.825 1.00 87.62 87 GLN A N 1
ATOM 683 C CA . GLN A 1 87 ? -26.538 31.132 -30.191 1.00 87.62 87 GLN A CA 1
ATOM 684 C C . GLN A 1 87 ? -25.408 30.991 -31.215 1.00 87.62 87 GLN A C 1
ATOM 686 O O . GLN A 1 87 ? -25.514 30.180 -32.128 1.00 87.62 87 GLN A O 1
ATOM 691 N N . VAL A 1 88 ? -24.303 31.725 -31.056 1.00 90.94 88 VAL A N 1
ATOM 692 C CA . VAL A 1 88 ? -23.156 31.637 -31.974 1.00 90.94 88 VAL A CA 1
ATOM 693 C C . VAL A 1 88 ? -22.441 30.289 -31.856 1.00 90.94 88 VAL A C 1
ATOM 695 O O . VAL A 1 88 ? -22.037 29.721 -32.874 1.00 90.94 88 VAL A O 1
ATOM 698 N N . LEU A 1 89 ? -22.344 29.721 -30.650 1.00 89.94 89 LEU A N 1
ATOM 699 C CA . LEU A 1 89 ? -21.810 28.368 -30.445 1.00 89.94 89 LEU A CA 1
ATOM 700 C C . LEU A 1 89 ? -22.723 27.282 -31.052 1.00 89.94 89 LEU A C 1
ATOM 702 O O . LEU A 1 89 ? -22.221 26.360 -31.698 1.00 89.94 89 LEU A O 1
ATOM 706 N N . GLU A 1 90 ? -24.047 27.416 -30.921 1.00 88.56 90 GLU A N 1
ATOM 707 C CA . GLU A 1 90 ? -25.038 26.532 -31.555 1.00 88.56 90 GLU A CA 1
ATOM 708 C C . GLU A 1 90 ? -24.978 26.608 -33.094 1.00 88.56 90 GLU A C 1
ATOM 710 O O . GLU A 1 90 ? -24.745 25.594 -33.760 1.00 88.56 90 GLU A O 1
ATOM 715 N N . ASN A 1 91 ? -25.073 27.821 -33.653 1.00 88.69 91 ASN A N 1
ATOM 716 C CA . ASN A 1 91 ? -24.977 28.100 -35.092 1.00 88.69 91 ASN A CA 1
ATOM 717 C C . ASN A 1 91 ? -23.664 27.560 -35.694 1.00 88.69 91 ASN A C 1
ATOM 719 O O . ASN A 1 91 ? -23.635 27.081 -36.831 1.00 88.69 91 ASN A O 1
ATOM 723 N N . SER A 1 92 ? -22.568 27.613 -34.928 1.00 91.38 92 SER A N 1
ATOM 724 C CA . SER A 1 92 ? -21.264 27.093 -35.349 1.00 91.38 92 SER A CA 1
ATOM 725 C C . SER A 1 92 ? -21.244 25.567 -35.446 1.00 91.38 92 SER A C 1
ATOM 727 O O . SER A 1 92 ? -20.727 25.038 -36.432 1.00 91.38 92 SER A O 1
ATOM 729 N N . LEU A 1 93 ? -21.826 24.843 -34.478 1.00 89.75 93 LEU A N 1
ATOM 730 C CA . LEU A 1 93 ? -21.955 23.381 -34.566 1.00 89.75 93 LEU A CA 1
ATOM 731 C C . LEU A 1 93 ? -22.792 22.967 -35.785 1.00 89.75 93 LEU A C 1
ATOM 733 O O . LEU A 1 93 ? -22.367 22.097 -36.545 1.00 89.75 93 LEU A O 1
ATOM 737 N N . GLU A 1 94 ? -23.941 23.614 -35.995 1.00 88.62 94 GLU A N 1
ATOM 738 C CA . GLU A 1 94 ? -24.833 23.385 -37.140 1.00 88.62 94 GLU A CA 1
ATOM 739 C C . GLU A 1 94 ? -24.089 23.525 -38.482 1.00 88.62 94 GLU A C 1
ATOM 741 O O . GLU A 1 94 ? -24.035 22.588 -39.287 1.00 88.62 94 GLU A O 1
ATOM 746 N N . ALA A 1 95 ? -23.455 24.681 -38.708 1.00 88.75 95 ALA A N 1
ATOM 747 C CA . ALA A 1 95 ? -22.786 25.000 -39.967 1.00 88.75 95 ALA A CA 1
ATOM 748 C C . ALA A 1 95 ? -21.567 24.097 -40.243 1.00 88.75 95 ALA A C 1
ATOM 750 O O . ALA A 1 95 ? -21.317 23.704 -41.391 1.00 88.75 95 ALA A O 1
ATOM 751 N N . LEU A 1 96 ? -20.819 23.715 -39.202 1.00 89.25 96 LEU A N 1
ATOM 752 C CA . LEU A 1 96 ? -19.713 22.762 -39.323 1.00 89.25 96 LEU A CA 1
ATOM 753 C C . LEU A 1 96 ? -20.217 21.348 -39.664 1.00 89.25 96 LEU A C 1
ATOM 755 O O . LEU A 1 96 ? -19.588 20.662 -40.470 1.00 89.25 96 LEU A O 1
ATOM 759 N N . VAL A 1 97 ? -21.351 20.909 -39.116 1.00 86.81 97 VAL A N 1
ATOM 760 C CA . VAL A 1 97 ? -21.928 19.582 -39.397 1.00 86.81 97 VAL A CA 1
ATOM 761 C C . VAL A 1 97 ? -22.420 19.438 -40.841 1.00 86.81 97 VAL A C 1
ATOM 763 O O . VAL A 1 97 ? -22.201 18.393 -41.460 1.00 86.81 97 VAL A O 1
ATOM 766 N N . ASP A 1 98 ? -23.035 20.480 -41.402 1.00 81.00 98 ASP A N 1
ATOM 767 C CA . ASP A 1 98 ? -23.620 20.441 -42.752 1.00 81.00 98 ASP A CA 1
ATOM 768 C C . ASP A 1 98 ? -22.630 20.849 -43.874 1.00 81.00 98 ASP A C 1
ATOM 770 O O . ASP A 1 98 ? -22.981 20.930 -45.057 1.00 81.00 98 ASP A O 1
ATOM 774 N N . THR A 1 99 ? -21.350 21.053 -43.540 1.00 79.56 99 THR A N 1
ATOM 775 C CA . THR A 1 99 ? -20.301 21.465 -44.487 1.00 79.56 99 THR A CA 1
ATOM 776 C C . THR A 1 99 ? -19.923 20.370 -45.501 1.00 79.56 99 THR A C 1
ATOM 778 O O . THR A 1 99 ? -19.511 19.263 -45.156 1.00 79.56 99 THR A O 1
ATOM 781 N N . SER A 1 100 ? -19.971 20.707 -46.798 1.00 74.81 100 SER A N 1
ATOM 782 C CA . SER A 1 100 ? -19.716 19.751 -47.891 1.00 74.81 100 SER A CA 1
ATOM 783 C C . SER A 1 100 ? -18.237 19.576 -48.298 1.00 74.81 100 SER A C 1
ATOM 785 O O . SER A 1 100 ? -17.425 20.512 -48.305 1.00 74.81 100 SER A O 1
ATOM 787 N N . PHE A 1 101 ? -17.909 18.349 -48.719 1.00 80.62 101 PHE A N 1
ATOM 788 C CA . PHE A 1 101 ? -16.638 17.940 -49.328 1.00 80.62 101 PHE A CA 1
ATOM 789 C C . PHE A 1 101 ? -16.932 17.370 -50.724 1.00 80.62 101 PHE A C 1
ATOM 791 O O . PHE A 1 101 ? -17.598 16.346 -50.848 1.00 80.62 101 PHE A O 1
ATOM 798 N N . LYS A 1 102 ? -16.499 18.072 -51.782 1.00 75.31 102 LYS A N 1
ATOM 799 C CA . LYS A 1 102 ? -16.906 17.805 -53.182 1.00 75.31 102 LYS A CA 1
ATOM 800 C C . LYS A 1 102 ? -15.864 17.053 -54.023 1.00 75.31 102 LYS A C 1
ATOM 802 O O . LYS A 1 102 ? -16.144 16.711 -55.165 1.00 75.31 102 LYS A O 1
ATOM 807 N N . HIS A 1 103 ? -14.670 16.831 -53.483 1.00 75.38 103 HIS A N 1
ATOM 808 C CA . HIS A 1 103 ? -13.572 16.094 -54.109 1.00 75.38 103 HIS A CA 1
ATOM 809 C C . HIS A 1 103 ? -12.686 15.472 -53.017 1.00 75.38 103 HIS A C 1
ATOM 811 O O . HIS A 1 103 ? -12.865 15.776 -51.837 1.00 75.38 103 HIS A O 1
ATOM 817 N N . TYR A 1 104 ? -11.738 14.618 -53.414 1.00 78.75 104 TYR A N 1
ATOM 818 C CA . TYR A 1 104 ? -10.780 13.964 -52.520 1.00 78.75 104 TYR A CA 1
ATOM 819 C C . TYR A 1 104 ? -9.351 14.238 -53.017 1.00 78.75 104 TYR A C 1
ATOM 821 O O . TYR A 1 104 ? -9.011 13.912 -54.152 1.00 78.75 104 TYR A O 1
ATOM 829 N N . SER A 1 105 ? -8.533 14.881 -52.185 1.00 76.94 105 SER A N 1
ATOM 830 C CA . SER A 1 105 ? -7.168 15.345 -52.486 1.00 76.94 105 SER A CA 1
ATOM 831 C C . SER A 1 105 ? -6.338 15.440 -51.195 1.00 76.94 105 SER A C 1
ATOM 833 O O . SER A 1 105 ? -6.905 15.382 -50.104 1.00 76.94 105 SER A O 1
ATOM 835 N N . LYS A 1 106 ? -5.015 15.660 -51.276 1.00 72.81 106 LYS A N 1
ATOM 836 C CA . LYS A 1 106 ? -4.199 15.963 -50.077 1.00 72.81 106 LYS A CA 1
ATOM 837 C C . LYS A 1 106 ? -4.750 17.165 -49.295 1.00 72.81 106 LYS A C 1
ATOM 839 O O . LYS A 1 106 ? -4.930 17.083 -48.084 1.00 72.81 106 LYS A O 1
ATOM 844 N N . GLU A 1 107 ? -5.122 18.230 -50.007 1.00 77.19 107 GLU A N 1
ATOM 845 C CA . GLU A 1 107 ? -5.773 19.423 -49.444 1.00 77.19 107 GLU A CA 1
ATOM 846 C C . GLU A 1 107 ? -7.092 19.087 -48.727 1.00 77.19 107 GLU A C 1
ATOM 848 O O . GLU A 1 107 ? -7.428 19.709 -47.723 1.00 77.19 107 GLU A O 1
ATOM 853 N N . SER A 1 108 ? -7.827 18.070 -49.198 1.00 81.69 108 SER A N 1
ATOM 854 C CA . SER A 1 108 ? -9.068 17.611 -48.558 1.00 81.69 108 SER A CA 1
ATOM 855 C C . SER A 1 108 ? -8.820 16.959 -47.196 1.00 81.69 108 SER A C 1
ATOM 857 O O . SER A 1 108 ? -9.659 17.103 -46.310 1.00 81.69 108 SER A O 1
ATOM 859 N N . VAL A 1 109 ? -7.678 16.282 -47.000 1.00 82.88 109 VAL A N 1
ATOM 860 C CA . VAL A 1 109 ? -7.286 15.724 -45.691 1.00 82.88 109 VAL A CA 1
ATOM 861 C C . VAL A 1 109 ? -6.953 16.842 -44.715 1.00 82.88 109 VAL A C 1
ATOM 863 O O . VAL A 1 109 ? -7.499 16.860 -43.617 1.00 82.88 109 VAL A O 1
ATOM 866 N N . ALA A 1 110 ? -6.104 17.789 -45.115 1.00 83.44 110 ALA A N 1
ATOM 867 C CA . ALA A 1 110 ? -5.722 18.908 -44.257 1.00 83.44 110 ALA A CA 1
ATOM 868 C C . ALA A 1 110 ? -6.926 19.814 -43.928 1.00 83.44 110 ALA A C 1
ATOM 870 O O . ALA A 1 110 ? -7.115 20.207 -42.777 1.00 83.44 110 ALA A O 1
ATOM 871 N N . ARG A 1 111 ? -7.825 20.055 -44.900 1.00 86.38 111 ARG A N 1
ATOM 872 C CA . ARG A 1 111 ? -9.115 20.720 -44.653 1.00 86.38 111 ARG A CA 1
ATOM 873 C C . ARG A 1 111 ? -9.992 19.927 -43.680 1.00 86.38 111 ARG A C 1
ATOM 875 O O . ARG A 1 111 ? -10.605 20.549 -42.822 1.00 86.38 111 ARG A O 1
ATOM 882 N N . LEU A 1 112 ? -10.068 18.596 -43.791 1.00 88.81 112 LEU A N 1
ATOM 883 C CA . LEU A 1 112 ? -10.855 17.769 -42.867 1.00 88.81 112 LEU A CA 1
ATOM 884 C C . LEU A 1 112 ? -10.272 17.775 -41.447 1.00 88.81 112 LEU A C 1
ATOM 886 O O . LEU A 1 112 ? -11.035 17.889 -40.494 1.00 88.81 112 LEU A O 1
ATOM 890 N N . GLU A 1 113 ? -8.948 17.700 -41.291 1.00 91.25 113 GLU A N 1
ATOM 891 C CA . GLU A 1 113 ? -8.310 17.815 -39.974 1.00 91.25 113 GLU A CA 1
ATOM 892 C C . GLU A 1 113 ? -8.600 19.183 -39.346 1.00 91.25 113 GLU A C 1
ATOM 894 O O . GLU A 1 113 ? -9.071 19.248 -38.214 1.00 91.25 113 GLU A O 1
ATOM 899 N N . LEU A 1 114 ? -8.396 20.272 -40.094 1.00 89.31 114 LEU A N 1
ATOM 900 C CA . LEU A 1 114 ? -8.692 21.629 -39.636 1.00 89.31 114 LEU A CA 1
ATOM 901 C C . LEU A 1 114 ? -10.171 21.791 -39.242 1.00 89.31 114 LEU A C 1
ATOM 903 O O . LEU A 1 114 ? -10.469 22.358 -38.194 1.00 89.31 114 LEU A O 1
ATOM 907 N N . HIS A 1 115 ? -11.087 21.241 -40.043 1.00 91.19 115 HIS A N 1
ATOM 908 C CA . HIS A 1 115 ? -12.530 21.248 -39.787 1.00 91.19 115 HIS A CA 1
ATOM 909 C C . HIS A 1 115 ? -12.902 20.505 -38.496 1.00 91.19 115 HIS A C 1
ATOM 911 O O . HIS A 1 115 ? -13.653 21.026 -37.674 1.00 91.19 115 HIS A O 1
ATOM 917 N N . LEU A 1 116 ? -12.337 19.312 -38.284 1.00 92.12 116 LEU A N 1
ATOM 918 C CA . LEU A 1 116 ? -12.554 18.523 -37.068 1.00 92.12 116 LEU A CA 1
ATOM 919 C C . LEU A 1 116 ? -11.912 19.169 -35.833 1.00 92.12 116 LEU A C 1
ATOM 921 O O . LEU A 1 116 ? -12.506 19.114 -34.761 1.00 92.12 116 LEU A O 1
ATOM 925 N N . ARG A 1 117 ? -10.752 19.830 -35.970 1.00 91.81 117 ARG A N 1
ATOM 926 C CA . ARG A 1 117 ? -10.140 20.610 -34.880 1.00 91.81 117 ARG A CA 1
ATOM 927 C C . ARG A 1 117 ? -11.045 21.760 -34.434 1.00 91.81 117 ARG A C 1
ATOM 929 O O . ARG A 1 117 ? -11.229 21.925 -33.238 1.00 91.81 117 ARG A O 1
ATOM 936 N N . ILE A 1 118 ? -11.670 22.493 -35.360 1.00 91.81 118 ILE A N 1
ATOM 937 C CA . ILE A 1 118 ? -12.635 23.554 -35.006 1.00 91.81 118 ILE A CA 1
ATOM 938 C C . ILE A 1 118 ? -13.869 22.959 -34.319 1.00 91.81 118 ILE A C 1
ATOM 940 O O . ILE A 1 118 ? -14.292 23.474 -33.289 1.00 91.81 118 ILE A O 1
ATOM 944 N N . LEU A 1 119 ? -14.422 21.860 -34.847 1.00 92.00 119 LEU A N 1
ATOM 945 C CA . LEU A 1 119 ? -15.576 21.182 -34.244 1.00 92.00 119 LEU A CA 1
ATOM 946 C C . LEU A 1 119 ? -15.276 20.715 -32.807 1.00 92.00 119 LEU A C 1
ATOM 948 O O . LEU A 1 119 ? -16.132 20.838 -31.935 1.00 92.00 119 LEU A O 1
ATOM 952 N N . VAL A 1 120 ? -14.047 20.249 -32.550 1.00 91.56 120 VAL A N 1
ATOM 953 C CA . VAL A 1 120 ? -13.537 19.966 -31.200 1.00 91.56 120 VAL A CA 1
ATOM 954 C C . VAL A 1 120 ? -13.487 21.234 -30.348 1.00 91.56 120 VAL A C 1
ATOM 956 O O . VAL A 1 120 ? -14.096 21.246 -29.283 1.00 91.56 120 VAL A O 1
ATOM 959 N N . THR A 1 121 ? -12.842 22.314 -30.804 1.00 89.69 121 THR A N 1
ATOM 960 C CA . THR A 1 121 ? -12.701 23.542 -30.001 1.00 89.69 121 THR A CA 1
ATOM 961 C C . THR A 1 121 ? -14.055 24.183 -29.669 1.00 89.69 121 THR A C 1
ATOM 963 O O . THR A 1 121 ? -14.248 24.637 -28.545 1.00 89.69 121 THR A O 1
ATOM 966 N N . VAL A 1 122 ? -15.025 24.184 -30.593 1.00 90.81 122 VAL A N 1
ATOM 967 C CA . VAL A 1 122 ? -16.396 24.670 -30.329 1.00 90.81 122 VAL A CA 1
ATOM 968 C C . VAL A 1 122 ? -17.091 23.802 -29.276 1.00 90.81 122 VAL A C 1
ATOM 970 O O . VAL A 1 122 ? -17.685 24.328 -28.335 1.00 90.81 122 VAL A O 1
ATOM 973 N N . LEU A 1 123 ? -16.978 22.475 -29.381 1.00 88.62 123 LEU A N 1
ATOM 974 C CA . LEU A 1 123 ? -17.580 21.554 -28.417 1.00 88.62 123 LEU A CA 1
ATOM 975 C C . LEU A 1 123 ? -16.907 21.640 -27.032 1.00 88.62 123 LEU A C 1
ATOM 977 O O . LEU A 1 123 ? -17.584 21.538 -26.012 1.00 88.62 123 LEU A O 1
ATOM 981 N N . GLU A 1 124 ? -15.601 21.904 -26.977 1.00 87.25 124 GLU A N 1
ATOM 982 C CA . GLU A 1 124 ? -14.860 22.191 -25.742 1.00 87.25 124 GLU A CA 1
ATOM 983 C C . GLU A 1 124 ? -15.262 23.540 -25.128 1.00 87.25 124 GLU A C 1
ATOM 985 O O . GLU A 1 124 ? -15.441 23.619 -23.914 1.00 87.25 124 GLU A O 1
ATOM 990 N N . ARG A 1 125 ? -15.497 24.586 -25.934 1.00 86.88 125 ARG A N 1
ATOM 991 C CA . ARG A 1 125 ? -16.075 25.849 -25.439 1.00 86.88 125 ARG A CA 1
ATOM 992 C C . ARG A 1 125 ? -17.437 25.635 -24.795 1.00 86.88 125 ARG A C 1
ATOM 994 O O . ARG A 1 125 ? -17.673 26.179 -23.719 1.00 86.88 125 ARG A O 1
ATOM 1001 N N . ILE A 1 126 ? -18.291 24.812 -25.399 1.00 86.06 126 ILE A N 1
ATOM 1002 C CA . ILE A 1 126 ? -19.594 24.441 -24.832 1.00 86.06 126 ILE A CA 1
ATOM 1003 C C . ILE A 1 126 ? -19.415 23.668 -23.514 1.00 86.06 126 ILE A C 1
ATOM 1005 O O . ILE A 1 126 ? -20.064 24.015 -22.534 1.00 86.06 126 ILE A O 1
ATOM 1009 N N . CYS A 1 127 ? -18.466 22.724 -23.430 1.00 82.12 127 CYS A N 1
ATOM 1010 C CA . CYS A 1 127 ? -18.142 22.007 -22.184 1.00 82.12 127 CYS A CA 1
ATOM 1011 C C . CYS A 1 127 ? -17.766 22.946 -21.014 1.00 82.12 127 CYS A C 1
ATOM 1013 O O . CYS A 1 127 ? -18.066 22.638 -19.862 1.00 82.12 127 CYS A O 1
ATOM 1015 N N . PHE A 1 128 ? -17.120 24.084 -21.289 1.00 80.50 128 PHE A N 1
ATOM 1016 C CA . PHE A 1 128 ? -16.756 25.095 -20.282 1.00 80.50 128 PHE A CA 1
ATOM 1017 C C . PHE A 1 128 ? -17.775 26.247 -20.145 1.00 80.50 128 PHE A C 1
ATOM 1019 O O . PHE A 1 128 ? -17.512 27.207 -19.423 1.00 80.50 128 PHE A O 1
ATOM 1026 N N . SER A 1 129 ? -18.935 26.161 -20.805 1.00 78.88 129 SER A N 1
ATOM 1027 C CA . SER A 1 129 ? -19.989 27.187 -20.789 1.00 78.88 129 SER A CA 1
ATOM 1028 C C . SER A 1 129 ? -21.265 26.685 -20.091 1.00 78.88 129 SER A C 1
ATOM 1030 O O . SER A 1 129 ? -21.530 25.483 -20.089 1.00 78.88 129 SER A O 1
ATOM 1032 N N . PRO A 1 130 ? -22.119 27.573 -19.543 1.00 69.88 130 PRO A N 1
ATOM 1033 C CA . PRO A 1 130 ? -23.402 27.206 -18.929 1.00 69.88 130 PRO A CA 1
ATOM 1034 C C . PRO A 1 130 ? -24.498 26.942 -19.986 1.00 69.88 130 PRO A C 1
ATOM 1036 O O . PRO A 1 130 ? -25.606 27.469 -19.902 1.00 69.88 130 PRO A O 1
ATOM 1039 N N . ILE A 1 131 ? -24.169 26.161 -21.017 1.00 77.00 131 ILE A N 1
ATOM 1040 C CA . ILE A 1 131 ? -25.029 25.831 -22.160 1.00 77.00 131 ILE A CA 1
ATOM 1041 C C . ILE A 1 131 ? -25.467 24.370 -22.026 1.00 77.00 131 ILE A C 1
ATOM 1043 O O . ILE A 1 131 ? -24.685 23.530 -21.595 1.00 77.00 131 ILE A O 1
ATOM 1047 N N . VAL A 1 132 ? -26.711 24.070 -22.405 1.00 77.56 132 VAL A N 1
ATOM 1048 C CA . VAL A 1 132 ? -27.254 22.704 -22.451 1.00 77.56 132 VAL A CA 1
ATOM 1049 C C . VAL A 1 132 ? -27.643 22.394 -23.887 1.00 77.56 132 VAL A C 1
ATOM 1051 O O . VAL A 1 132 ? -28.516 23.059 -24.448 1.00 77.56 132 VAL A O 1
ATOM 1054 N N . LEU A 1 133 ? -27.000 21.399 -24.500 1.00 80.12 133 LEU A N 1
ATOM 1055 C CA . LEU A 1 133 ? -27.291 21.046 -25.892 1.00 80.12 133 LEU A CA 1
ATOM 1056 C C . LEU A 1 133 ? -28.625 20.301 -26.031 1.00 80.12 133 LEU A C 1
ATOM 1058 O O . LEU A 1 133 ? -28.977 19.436 -25.220 1.00 80.12 133 LEU A O 1
ATOM 1062 N N . SER A 1 134 ? -29.352 20.581 -27.115 1.00 83.19 134 SER A N 1
ATOM 1063 C CA . SER A 1 134 ? -30.538 19.803 -27.474 1.00 83.19 134 SER A CA 1
ATOM 1064 C C . SER A 1 134 ? -30.144 18.374 -27.875 1.00 83.19 134 SER A C 1
ATOM 1066 O O . SER A 1 134 ? -29.067 18.126 -28.431 1.00 83.19 134 SER A O 1
ATOM 1068 N N . LYS A 1 135 ? -31.027 17.399 -27.611 1.00 82.44 135 LYS A N 1
ATOM 1069 C CA . LYS A 1 135 ? -30.800 16.013 -28.054 1.00 82.44 135 LYS A CA 1
ATOM 1070 C C . LYS A 1 135 ? -30.669 15.937 -29.578 1.00 82.44 135 LYS A C 1
ATOM 1072 O O . LYS A 1 135 ? -29.796 15.233 -30.074 1.00 82.44 135 LYS A O 1
ATOM 1077 N N . GLU A 1 136 ? -31.516 16.676 -30.292 1.00 84.19 136 GLU A N 1
ATOM 1078 C CA . GLU A 1 136 ? -31.526 16.729 -31.753 1.00 84.19 136 GLU A CA 1
ATOM 1079 C C . GLU A 1 136 ? -30.181 17.205 -32.309 1.00 84.19 136 GLU A C 1
ATOM 1081 O O . GLU A 1 136 ? -29.610 16.519 -33.154 1.00 84.19 136 GLU A O 1
ATOM 1086 N N . LEU A 1 137 ? -29.607 18.287 -31.768 1.00 84.38 137 LEU A N 1
ATOM 1087 C CA . LEU A 1 137 ? -28.292 18.763 -32.194 1.00 84.38 137 LEU A CA 1
ATOM 1088 C C . LEU A 1 137 ? -27.171 17.785 -31.813 1.00 84.38 137 LEU A C 1
ATOM 1090 O O . LEU A 1 137 ? -26.327 17.488 -32.657 1.00 84.38 137 LEU A O 1
ATOM 1094 N N . ARG A 1 138 ? -27.173 17.205 -30.600 1.00 83.50 138 ARG A N 1
ATOM 1095 C CA . ARG A 1 138 ? -26.184 16.169 -30.226 1.00 83.50 138 ARG A CA 1
ATOM 1096 C C . ARG A 1 138 ? -26.216 14.976 -31.181 1.00 83.50 138 ARG A C 1
ATOM 1098 O O . ARG A 1 138 ? -25.162 14.543 -31.646 1.00 83.50 138 ARG A O 1
ATOM 1105 N N . ASP A 1 139 ? -27.402 14.464 -31.506 1.00 82.06 139 ASP A N 1
ATOM 1106 C CA . ASP A 1 139 ? -27.549 13.332 -32.423 1.00 82.06 139 ASP A CA 1
ATOM 1107 C C . ASP A 1 139 ? -27.257 13.751 -33.890 1.00 82.06 139 ASP A C 1
ATOM 1109 O O . ASP A 1 139 ? -26.674 12.963 -34.638 1.00 82.06 139 ASP A O 1
ATOM 1113 N N . LYS A 1 140 ? -27.536 15.000 -34.307 1.00 84.25 140 LYS A N 1
ATOM 1114 C CA . LYS A 1 140 ? -27.129 15.572 -35.613 1.00 84.25 140 LYS A CA 1
ATOM 1115 C C . LYS A 1 140 ? -25.599 15.628 -35.751 1.00 84.25 140 LYS A C 1
ATOM 1117 O O . LYS A 1 140 ? -25.058 15.145 -36.751 1.00 84.25 140 LYS A O 1
ATOM 1122 N N . VAL A 1 141 ? -24.890 16.128 -34.732 1.00 83.88 141 VAL A N 1
ATOM 1123 C CA . VAL A 1 141 ? -23.415 16.144 -34.679 1.00 83.88 141 VAL A CA 1
ATOM 1124 C C . VAL A 1 141 ? -22.862 14.714 -34.655 1.00 83.88 141 VAL A C 1
ATOM 1126 O O . VAL A 1 141 ? -21.970 14.400 -35.441 1.00 83.88 141 VAL A O 1
ATOM 1129 N N . TYR A 1 142 ? -23.416 13.809 -33.843 1.00 82.50 142 TYR A N 1
ATOM 1130 C CA . TYR A 1 142 ? -22.963 12.412 -33.769 1.00 82.50 142 TYR A CA 1
ATOM 1131 C C . TYR A 1 142 ? -23.088 11.689 -35.122 1.00 82.50 142 TYR A C 1
ATOM 1133 O O . TYR A 1 142 ? -22.136 11.068 -35.597 1.00 82.50 142 TYR A O 1
ATOM 1141 N N . ASN A 1 143 ? -24.222 11.853 -35.810 1.00 80.69 143 ASN A N 1
ATOM 1142 C CA . ASN A 1 143 ? -24.451 11.296 -37.148 1.00 80.69 143 ASN A CA 1
ATOM 1143 C C . ASN A 1 143 ? -23.544 11.908 -38.239 1.00 80.69 143 ASN A C 1
ATOM 1145 O O . ASN A 1 143 ? -23.387 11.322 -39.314 1.00 80.69 143 ASN A O 1
ATOM 1149 N N . SER A 1 144 ? -22.914 13.062 -37.992 1.00 84.62 144 SER A N 1
ATOM 1150 C CA . SER A 1 144 ? -21.920 13.645 -38.905 1.00 84.62 144 SER A CA 1
ATOM 1151 C C . SER A 1 144 ? -20.569 12.916 -38.864 1.00 84.62 144 SER A C 1
ATOM 1153 O O . SER A 1 144 ? -19.912 12.797 -39.901 1.00 84.62 144 SER A O 1
ATOM 1155 N N . LEU A 1 145 ? -20.189 12.336 -37.715 1.00 85.12 145 LEU A N 1
ATOM 1156 C CA . LEU A 1 145 ? -18.906 11.641 -37.530 1.00 85.12 145 LEU A CA 1
ATOM 1157 C C . LEU A 1 145 ? -18.750 10.461 -38.500 1.00 85.12 145 LEU A C 1
ATOM 1159 O O . LEU A 1 145 ? -17.663 10.236 -39.032 1.00 85.12 145 LEU A O 1
ATOM 1163 N N . ALA A 1 146 ? -19.852 9.769 -38.810 1.00 79.12 146 ALA A N 1
ATOM 1164 C CA . ALA A 1 146 ? -19.918 8.721 -39.829 1.00 79.12 146 ALA A CA 1
ATOM 1165 C C . ALA A 1 146 ? -19.465 9.221 -41.216 1.00 79.12 146 ALA A C 1
ATOM 1167 O O . ALA A 1 146 ? -18.665 8.570 -41.894 1.00 79.12 146 ALA A O 1
ATOM 1168 N N . LYS A 1 147 ? -19.940 10.410 -41.615 1.00 82.19 147 LYS A N 1
ATOM 1169 C CA . LYS A 1 147 ? -19.614 11.059 -42.894 1.00 82.19 147 LYS A CA 1
ATOM 1170 C C . LYS A 1 147 ? -18.137 11.461 -42.925 1.00 82.19 147 LYS A C 1
ATOM 1172 O O . LYS A 1 147 ? -17.444 11.181 -43.902 1.00 82.19 147 LYS A O 1
ATOM 1177 N N . PHE A 1 148 ? -17.637 12.071 -41.848 1.00 86.88 148 PHE A N 1
ATOM 1178 C CA . PHE A 1 148 ? -16.237 12.492 -41.738 1.00 86.88 148 PHE A CA 1
ATOM 1179 C C . PHE A 1 148 ? -15.263 11.301 -41.734 1.00 86.88 148 PHE A C 1
ATOM 1181 O O . PHE A 1 148 ? -14.261 11.339 -42.449 1.00 86.88 148 PHE A O 1
ATOM 1188 N N . ALA A 1 149 ? -15.590 10.207 -41.038 1.00 82.12 149 ALA A N 1
ATOM 1189 C CA . ALA A 1 149 ? -14.823 8.960 -41.081 1.00 82.12 149 ALA A CA 1
ATOM 1190 C C . ALA A 1 149 ? -14.784 8.339 -42.494 1.00 82.12 149 ALA A C 1
ATOM 1192 O O . ALA A 1 149 ? -13.753 7.819 -42.927 1.00 82.12 149 ALA A O 1
ATOM 1193 N N . GLU A 1 150 ? -15.881 8.420 -43.255 1.00 79.94 150 GLU A N 1
ATOM 1194 C CA . GLU A 1 150 ? -15.906 7.945 -44.641 1.00 79.94 150 GLU A CA 1
ATOM 1195 C C . GLU A 1 150 ? -15.070 8.827 -45.585 1.00 79.94 150 GLU A C 1
ATOM 1197 O O . GLU A 1 150 ? -14.341 8.293 -46.426 1.00 79.94 150 GLU A O 1
ATOM 1202 N N . ILE A 1 151 ? -15.124 10.157 -45.426 1.00 83.12 151 ILE A N 1
ATOM 1203 C CA . ILE A 1 151 ? -14.280 11.106 -46.172 1.00 83.12 151 ILE A CA 1
ATOM 1204 C C . ILE A 1 151 ? -12.800 10.841 -45.872 1.00 83.12 151 ILE A C 1
ATOM 1206 O O . ILE A 1 151 ? -12.004 10.767 -46.811 1.00 83.12 151 ILE A O 1
ATOM 1210 N N . HIS A 1 152 ? -12.433 10.628 -44.602 1.00 85.06 152 HIS A N 1
ATOM 1211 C CA . HIS A 1 152 ? -11.073 10.248 -44.215 1.00 85.06 152 HIS A CA 1
ATOM 1212 C C . HIS A 1 152 ? -10.627 8.975 -44.949 1.00 85.06 152 HIS A C 1
ATOM 1214 O O . HIS A 1 152 ? -9.680 9.028 -45.734 1.00 85.06 152 HIS A O 1
ATOM 1220 N N . ARG A 1 153 ? -11.376 7.867 -44.805 1.00 78.56 153 ARG A N 1
ATOM 1221 C CA . ARG A 1 153 ? -11.046 6.579 -45.443 1.00 78.56 153 ARG A CA 1
ATOM 1222 C C . ARG A 1 153 ? -10.881 6.706 -46.960 1.00 78.56 153 ARG A C 1
ATOM 1224 O O . ARG A 1 153 ? -9.893 6.224 -47.508 1.00 78.56 153 ARG A O 1
ATOM 1231 N N . LYS A 1 154 ? -11.832 7.359 -47.641 1.00 77.00 154 LYS A N 1
ATOM 1232 C CA . LYS A 1 154 ? -11.783 7.565 -49.100 1.00 77.00 154 LYS A CA 1
ATOM 1233 C C . LYS A 1 154 ? -10.560 8.378 -49.521 1.00 77.00 154 LYS A C 1
ATOM 1235 O O . LYS A 1 154 ? -9.933 8.052 -50.524 1.00 77.00 154 LYS A O 1
ATOM 1240 N N . THR A 1 155 ? -10.197 9.407 -48.759 1.00 78.00 155 THR A N 1
ATOM 1241 C CA . THR A 1 155 ? -9.071 10.276 -49.124 1.00 78.00 155 THR A CA 1
ATOM 1242 C C . THR A 1 155 ? -7.719 9.612 -48.851 1.00 78.00 155 THR A C 1
ATOM 1244 O O . THR A 1 155 ? -6.821 9.737 -49.680 1.00 78.00 155 THR A O 1
ATOM 1247 N N . THR A 1 156 ? -7.582 8.827 -47.775 1.00 77.69 156 THR A N 1
ATOM 1248 C CA . THR A 1 156 ? -6.397 7.977 -47.544 1.00 77.69 156 THR A CA 1
ATOM 1249 C C . THR A 1 156 ? -6.197 6.982 -48.689 1.00 77.69 156 THR A C 1
ATOM 1251 O O . THR A 1 156 ? -5.115 6.942 -49.266 1.00 77.69 156 THR A O 1
ATOM 1254 N N . GLN A 1 157 ? -7.254 6.279 -49.118 1.00 73.69 157 GLN A N 1
ATOM 1255 C CA . GLN A 1 157 ? -7.187 5.357 -50.264 1.00 73.69 157 GLN A CA 1
ATOM 1256 C C . GLN A 1 157 ? -6.714 6.053 -51.559 1.00 73.69 157 GLN A C 1
ATOM 1258 O O . GLN A 1 157 ? -5.889 5.506 -52.289 1.00 73.69 157 GLN A O 1
ATOM 1263 N N . VAL A 1 158 ? -7.177 7.280 -51.831 1.00 73.50 158 VAL A N 1
ATOM 1264 C CA . VAL A 1 158 ? -6.729 8.080 -52.992 1.00 73.50 158 VAL A CA 1
ATOM 1265 C C . VAL A 1 158 ? -5.251 8.491 -52.879 1.00 73.50 158 VAL A C 1
ATOM 1267 O O . VAL A 1 158 ? -4.540 8.500 -53.884 1.00 73.50 158 VAL A O 1
ATOM 1270 N N . ILE A 1 159 ? -4.768 8.809 -51.673 1.00 74.31 159 ILE A N 1
ATOM 1271 C CA . ILE A 1 159 ? -3.371 9.205 -51.417 1.00 74.31 159 ILE A CA 1
ATOM 1272 C C . ILE A 1 159 ? -2.400 8.020 -51.535 1.00 74.31 159 ILE A C 1
ATOM 1274 O O . ILE A 1 159 ? -1.248 8.219 -51.921 1.00 74.31 159 ILE A O 1
ATOM 1278 N N . GLU A 1 160 ? -2.852 6.804 -51.231 1.00 69.62 160 GLU A N 1
ATOM 1279 C CA . GLU A 1 160 ? -2.030 5.588 -51.289 1.00 69.62 160 GLU A CA 1
ATOM 1280 C C . GLU A 1 160 ? -1.944 4.976 -52.689 1.00 69.62 160 GLU A C 1
ATOM 1282 O O . GLU A 1 160 ? -0.870 4.536 -53.091 1.00 69.62 160 GLU A O 1
ATOM 1287 N N . ILE A 1 161 ? -3.040 4.994 -53.455 1.00 65.56 161 ILE A N 1
ATOM 1288 C CA . ILE A 1 161 ? -3.065 4.496 -54.843 1.00 65.56 161 ILE A CA 1
ATOM 1289 C C . ILE A 1 161 ? -2.316 5.453 -55.794 1.00 65.56 161 ILE A C 1
ATOM 1291 O O . ILE A 1 161 ? -1.676 5.010 -56.751 1.00 65.56 161 ILE A O 1
ATOM 1295 N N . GLY A 1 162 ? -2.352 6.759 -55.502 1.00 59.09 162 GLY A N 1
ATOM 1296 C CA . GLY A 1 162 ? -1.711 7.810 -56.294 1.00 59.09 162 GLY A CA 1
ATOM 1297 C C . GLY A 1 162 ? -2.556 8.252 -57.495 1.00 59.09 162 GLY A C 1
ATOM 1298 O O . GLY A 1 162 ? -3.110 7.434 -58.225 1.00 59.09 162 GLY A O 1
ATOM 1299 N N . LEU A 1 163 ? -2.650 9.569 -57.712 1.00 48.62 163 LEU A N 1
ATOM 1300 C CA . LEU A 1 163 ? -3.556 10.173 -58.704 1.00 48.62 163 LEU A CA 1
ATOM 1301 C C . LEU A 1 163 ? -3.264 9.768 -60.161 1.00 48.62 163 LEU A C 1
ATOM 1303 O O . LEU A 1 163 ? -4.183 9.747 -60.978 1.00 48.62 163 LEU A O 1
ATOM 1307 N N . ASP A 1 164 ? -2.016 9.422 -60.482 1.00 45.03 164 ASP A N 1
ATOM 1308 C CA . ASP A 1 164 ? -1.579 9.161 -61.859 1.00 45.03 164 ASP A CA 1
ATOM 1309 C C . ASP A 1 164 ? -1.796 7.705 -62.325 1.00 45.03 164 ASP A C 1
ATOM 1311 O O . ASP A 1 164 ? -1.754 7.425 -63.524 1.00 45.03 164 ASP A O 1
ATOM 1315 N N . ASN A 1 165 ? -2.085 6.767 -61.413 1.00 45.03 165 ASN A N 1
ATOM 1316 C CA . ASN A 1 165 ? -2.257 5.349 -61.745 1.00 45.03 165 ASN A CA 1
ATOM 1317 C C . ASN A 1 165 ? -3.733 4.972 -61.978 1.00 45.03 165 ASN A C 1
ATOM 1319 O O . ASN A 1 165 ? -4.466 4.611 -61.062 1.00 45.03 165 ASN A O 1
ATOM 1323 N N . ASN A 1 166 ? -4.150 4.963 -63.249 1.00 41.88 166 ASN A N 1
ATOM 1324 C CA . ASN A 1 166 ? -5.347 4.264 -63.751 1.00 41.88 166 ASN A CA 1
ATOM 1325 C C . ASN A 1 166 ? -6.720 4.630 -63.134 1.00 41.88 166 ASN A C 1
ATOM 1327 O O . ASN A 1 166 ? -7.659 3.837 -63.202 1.00 41.88 166 ASN A O 1
ATOM 1331 N N . PHE A 1 167 ? -6.919 5.869 -62.675 1.00 43.72 167 PHE A N 1
ATOM 1332 C CA . PHE A 1 167 ? -8.220 6.380 -62.191 1.00 43.72 167 PHE A CA 1
ATOM 1333 C C . PHE A 1 167 ? -9.399 6.338 -63.199 1.00 43.72 167 PHE A C 1
ATOM 1335 O O . PHE A 1 167 ? -10.513 6.741 -62.863 1.00 43.72 167 PHE A O 1
ATOM 1342 N N . ARG A 1 168 ? -9.191 5.881 -64.444 1.00 41.91 168 ARG A N 1
ATOM 1343 C CA . ARG A 1 168 ? -10.138 6.046 -65.563 1.00 41.91 168 ARG A CA 1
ATOM 1344 C C . ARG A 1 168 ? -11.026 4.835 -65.883 1.00 41.91 168 ARG A C 1
ATOM 1346 O O . ARG A 1 168 ? -11.912 4.980 -66.720 1.00 41.91 168 ARG A O 1
ATOM 1353 N N . THR A 1 169 ? -10.815 3.670 -65.265 1.00 37.28 169 THR A N 1
ATOM 1354 C CA . THR A 1 169 ? -11.566 2.435 -65.593 1.00 37.28 169 THR A CA 1
ATOM 1355 C C . THR A 1 169 ? -12.490 1.936 -64.478 1.00 37.28 169 THR A C 1
ATOM 1357 O O . THR A 1 169 ? -13.663 1.693 -64.747 1.00 37.28 169 THR A O 1
ATOM 1360 N N . ASN A 1 170 ? -12.021 1.823 -63.228 1.00 37.59 170 ASN A N 1
ATOM 1361 C CA . ASN A 1 170 ? -12.716 1.042 -62.186 1.00 37.59 170 ASN A CA 1
ATOM 1362 C C . ASN A 1 170 ? -13.248 1.852 -60.982 1.00 37.59 170 ASN A C 1
ATOM 1364 O O . ASN A 1 170 ? -13.223 1.380 -59.845 1.00 37.59 170 ASN A O 1
ATOM 1368 N N . PHE A 1 171 ? -13.827 3.038 -61.213 1.00 39.19 171 PHE A N 1
ATOM 1369 C CA . PHE A 1 171 ? -14.459 3.845 -60.146 1.00 39.19 171 PHE A CA 1
ATOM 1370 C C . PHE A 1 171 ? -15.579 3.108 -59.372 1.00 39.19 171 PHE A C 1
ATOM 1372 O O . PHE A 1 171 ? -15.892 3.469 -58.240 1.00 39.19 171 PHE A O 1
ATOM 1379 N N . ASN A 1 172 ? -16.154 2.043 -59.941 1.00 40.22 172 ASN A N 1
ATOM 1380 C CA . ASN A 1 172 ? -17.202 1.239 -59.303 1.00 40.22 172 ASN A CA 1
ATOM 1381 C C . ASN A 1 172 ? -16.680 0.190 -58.293 1.00 40.22 172 ASN A C 1
ATOM 1383 O O . ASN A 1 172 ? -17.490 -0.410 -57.588 1.00 40.22 172 ASN A O 1
ATOM 1387 N N . GLN A 1 173 ? -15.364 -0.044 -58.180 1.00 41.59 173 GLN A N 1
ATOM 1388 C CA . GLN A 1 173 ? -14.828 -1.056 -57.251 1.00 41.59 173 GLN A CA 1
ATOM 1389 C C . GLN A 1 173 ? -14.726 -0.596 -55.785 1.00 41.59 173 GLN A C 1
ATOM 1391 O O . GLN A 1 173 ? -14.574 -1.442 -54.908 1.00 41.59 173 GLN A O 1
ATOM 1396 N N . PHE A 1 174 ? -14.911 0.696 -55.476 1.00 37.56 174 PHE A N 1
ATOM 1397 C CA . PHE A 1 174 ? -14.884 1.225 -54.095 1.00 37.56 174 PHE A CA 1
ATOM 1398 C C . PHE A 1 174 ? -15.912 0.591 -53.127 1.00 37.56 174 PHE A C 1
ATOM 1400 O O . PHE A 1 174 ? -15.791 0.762 -51.910 1.00 37.56 174 PHE A O 1
ATOM 1407 N N . ASN A 1 175 ? -16.902 -0.143 -53.651 1.00 39.97 175 ASN A N 1
ATOM 1408 C CA . ASN A 1 175 ? -17.919 -0.859 -52.875 1.00 39.97 175 ASN A CA 1
ATOM 1409 C C . ASN A 1 175 ? -17.568 -2.330 -52.573 1.00 39.97 175 ASN A C 1
ATOM 1411 O O . ASN A 1 175 ? -18.301 -2.971 -51.823 1.00 39.97 175 ASN A O 1
ATOM 1415 N N . GLN A 1 176 ? -16.489 -2.892 -53.131 1.00 35.31 176 GLN A N 1
ATOM 1416 C CA . GLN A 1 176 ? -16.104 -4.281 -52.858 1.00 35.31 176 GLN A CA 1
ATOM 1417 C C . GLN A 1 176 ? -15.250 -4.373 -51.584 1.00 35.31 176 GLN A C 1
ATOM 1419 O O . GLN A 1 176 ? -14.131 -3.869 -51.530 1.00 35.31 176 GLN A O 1
ATOM 1424 N N . GLN A 1 177 ? -15.776 -5.049 -50.559 1.00 36.41 177 GLN A N 1
ATOM 1425 C CA . GLN A 1 177 ? -14.982 -5.538 -49.430 1.00 36.41 177 GLN A CA 1
ATOM 1426 C C . GLN A 1 177 ? -14.103 -6.699 -49.914 1.00 36.41 177 GLN A C 1
ATOM 1428 O O . GLN A 1 177 ? -14.626 -7.784 -50.143 1.00 36.41 177 GLN A O 1
ATOM 1433 N N . ASN A 1 178 ? -12.800 -6.477 -50.091 1.00 28.23 178 ASN A N 1
ATOM 1434 C CA . ASN A 1 178 ? -11.792 -7.537 -50.185 1.00 28.23 178 ASN A CA 1
ATOM 1435 C C . ASN A 1 178 ? -10.384 -6.974 -49.925 1.00 28.23 178 ASN A C 1
ATOM 1437 O O . ASN A 1 178 ? -10.104 -5.823 -50.252 1.00 28.23 178 ASN A O 1
ATOM 1441 N N . ASN A 1 179 ? -9.508 -7.832 -49.394 1.00 28.61 179 ASN A N 1
ATOM 1442 C CA . ASN A 1 179 ? -8.090 -7.598 -49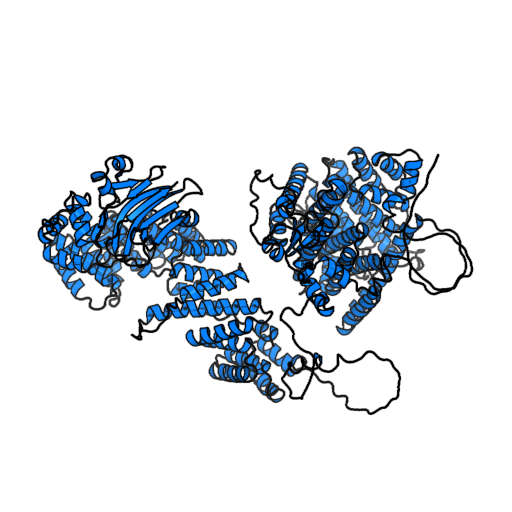.086 1.00 28.61 179 ASN A CA 1
ATOM 1443 C C . ASN A 1 179 ? -7.794 -6.568 -47.972 1.00 28.61 179 ASN A C 1
ATOM 1445 O O . ASN A 1 179 ? -7.163 -5.537 -48.209 1.00 28.61 179 ASN A O 1
ATOM 1449 N N . ASP A 1 180 ? -8.110 -6.929 -46.722 1.00 35.88 180 ASP A N 1
ATOM 1450 C CA . ASP A 1 180 ? -7.672 -6.247 -45.484 1.00 35.88 180 ASP A CA 1
ATOM 1451 C C . ASP A 1 180 ? -6.145 -6.387 -45.197 1.00 35.88 180 ASP A C 1
ATOM 1453 O O . ASP A 1 180 ? -5.720 -6.510 -44.051 1.00 35.88 180 ASP A O 1
ATOM 1457 N N . GLN A 1 181 ? -5.296 -6.409 -46.235 1.00 35.56 181 GLN A N 1
ATOM 1458 C CA . GLN A 1 181 ? -3.831 -6.568 -46.141 1.00 35.56 181 GLN A CA 1
ATOM 1459 C C . GLN A 1 181 ? -3.024 -5.559 -46.982 1.00 35.56 181 GLN A C 1
ATOM 1461 O O . GLN A 1 181 ? -1.822 -5.727 -47.186 1.00 35.56 181 GLN A O 1
ATOM 1466 N N . ILE A 1 182 ? -3.642 -4.463 -47.436 1.00 40.75 182 ILE A N 1
ATOM 1467 C CA . ILE A 1 182 ? -2.870 -3.295 -47.884 1.00 40.75 182 ILE A CA 1
ATOM 1468 C C . ILE A 1 182 ? -2.353 -2.580 -46.630 1.00 40.75 182 ILE A C 1
ATOM 1470 O O . ILE A 1 182 ? -3.134 -2.010 -45.872 1.00 40.75 182 ILE A O 1
ATOM 1474 N N . ALA A 1 183 ? -1.038 -2.619 -46.401 1.00 47.16 183 ALA A N 1
ATOM 1475 C CA . ALA A 1 183 ? -0.411 -1.878 -45.310 1.00 47.16 183 ALA A CA 1
ATOM 1476 C C . ALA A 1 183 ? -0.594 -0.365 -45.536 1.00 47.16 183 ALA A C 1
ATOM 1478 O O . ALA A 1 183 ? -0.051 0.187 -46.495 1.00 47.16 183 ALA A O 1
ATOM 1479 N N . ILE A 1 184 ? -1.359 0.287 -44.654 1.00 55.34 184 ILE A N 1
ATOM 1480 C CA . ILE A 1 184 ? -1.806 1.683 -44.796 1.00 55.34 184 ILE A CA 1
ATOM 1481 C C . ILE A 1 184 ? -0.646 2.648 -44.471 1.00 55.34 184 ILE A C 1
ATOM 1483 O O . ILE A 1 184 ? -0.542 3.201 -43.374 1.00 55.34 184 ILE A O 1
ATOM 1487 N N . LYS A 1 185 ? 0.284 2.802 -45.423 1.00 59.53 185 LYS A N 1
ATOM 1488 C CA . LYS A 1 185 ? 1.524 3.588 -45.298 1.00 59.53 185 LYS A CA 1
ATOM 1489 C C . LYS A 1 185 ? 1.311 5.113 -45.202 1.00 59.53 185 LYS A C 1
ATOM 1491 O O . LYS A 1 185 ? 2.269 5.804 -44.858 1.00 59.53 185 LYS A O 1
ATOM 1496 N N . LYS A 1 186 ? 0.128 5.667 -45.517 1.00 70.75 186 LYS A N 1
ATOM 1497 C CA . LYS A 1 186 ? -0.127 7.130 -45.588 1.00 70.75 186 LYS A CA 1
ATOM 1498 C C . LYS A 1 186 ? -1.408 7.583 -44.856 1.00 70.75 186 LYS A C 1
ATOM 1500 O O . LYS A 1 186 ? -2.192 8.390 -45.364 1.00 70.75 186 LYS A O 1
ATOM 1505 N N . ARG A 1 187 ? -1.629 7.074 -43.639 1.00 81.62 187 ARG A N 1
ATOM 1506 C CA . ARG A 1 187 ? -2.765 7.423 -42.759 1.00 81.62 187 ARG A CA 1
ATOM 1507 C C . ARG A 1 187 ? -2.507 8.689 -41.928 1.00 81.62 187 ARG A C 1
ATOM 1509 O O . ARG A 1 187 ? -1.503 8.766 -41.228 1.00 81.62 187 ARG A O 1
ATOM 1516 N N . ASN A 1 188 ? -3.423 9.666 -41.956 1.00 87.44 188 ASN A N 1
ATOM 1517 C CA . ASN A 1 188 ? -3.359 10.838 -41.065 1.00 87.44 188 ASN A CA 1
ATOM 1518 C C . ASN A 1 188 ? -4.048 10.551 -39.719 1.00 87.44 188 ASN A C 1
ATOM 1520 O O . ASN A 1 188 ? -5.248 10.786 -39.566 1.00 87.44 188 ASN A O 1
ATOM 1524 N N . TYR A 1 189 ? -3.260 10.104 -38.745 1.00 89.31 189 TYR A N 1
ATOM 1525 C CA . TYR A 1 189 ? -3.730 9.700 -37.422 1.00 89.31 189 TYR A CA 1
ATOM 1526 C C . TYR A 1 189 ? -4.316 10.831 -36.554 1.00 89.31 189 TYR A C 1
ATOM 1528 O O . TYR A 1 189 ? -5.063 10.538 -35.620 1.00 89.31 189 TYR A O 1
ATOM 1536 N N . ASN A 1 190 ? -4.071 12.114 -36.867 1.00 91.69 190 ASN A N 1
ATOM 1537 C CA . ASN A 1 190 ? -4.756 13.216 -36.172 1.00 91.69 190 ASN A CA 1
ATOM 1538 C C . ASN A 1 190 ? -6.277 13.143 -36.378 1.00 91.69 190 ASN A C 1
ATOM 1540 O O . ASN A 1 190 ? -7.037 13.408 -35.452 1.00 91.69 190 ASN A O 1
ATOM 1544 N N . ILE A 1 191 ? -6.734 12.757 -37.575 1.00 89.12 191 ILE A N 1
ATOM 1545 C CA . ILE A 1 191 ? -8.169 12.659 -37.878 1.00 89.12 191 ILE A CA 1
ATOM 1546 C C . ILE A 1 191 ? -8.810 11.490 -37.124 1.00 89.12 191 ILE A C 1
ATOM 1548 O O . ILE A 1 191 ? -9.918 11.648 -36.615 1.00 89.12 191 ILE A O 1
ATOM 1552 N N . ASP A 1 192 ? -8.108 10.359 -36.992 1.00 85.88 192 ASP A N 1
ATOM 1553 C CA . ASP A 1 192 ? -8.558 9.251 -36.145 1.00 85.88 192 ASP A CA 1
ATOM 1554 C C . ASP A 1 192 ? -8.769 9.730 -34.700 1.00 85.88 192 ASP A C 1
ATOM 1556 O O . ASP A 1 192 ? -9.876 9.617 -34.174 1.00 85.88 192 ASP A O 1
ATOM 1560 N N . PHE A 1 193 ? -7.745 10.343 -34.089 1.00 89.38 193 PHE A N 1
ATOM 1561 C CA . PHE A 1 193 ? -7.808 10.888 -32.726 1.00 89.38 193 PHE A CA 1
ATOM 1562 C C . PHE A 1 193 ? -8.984 11.859 -32.526 1.00 89.38 193 PHE A C 1
ATOM 1564 O O . PHE A 1 193 ? -9.771 11.692 -31.591 1.00 89.38 193 PHE A O 1
ATOM 1571 N N . LEU A 1 194 ? -9.149 12.833 -33.430 1.00 91.00 194 LEU A N 1
ATOM 1572 C CA . LEU A 1 194 ? -10.211 13.842 -33.350 1.00 91.00 194 LEU A CA 1
ATOM 1573 C C . LEU A 1 194 ? -11.613 13.218 -33.420 1.00 91.00 194 LEU A C 1
ATOM 1575 O O . LEU A 1 194 ? -12.488 13.610 -32.652 1.00 91.00 194 LEU A O 1
ATOM 1579 N N . LEU A 1 195 ? -11.835 12.223 -34.287 1.00 85.38 195 LEU A N 1
ATOM 1580 C CA . LEU A 1 195 ? -13.129 11.534 -34.394 1.00 85.38 195 LEU A CA 1
ATOM 1581 C C . LEU A 1 195 ? -13.492 10.763 -33.113 1.00 85.38 195 LEU A C 1
ATOM 1583 O O . LEU A 1 195 ? -14.664 10.721 -32.739 1.00 85.38 195 LEU A O 1
ATOM 1587 N N . ILE A 1 196 ? -12.505 10.181 -32.425 1.00 82.88 196 ILE A N 1
ATOM 1588 C CA . ILE A 1 196 ? -12.719 9.420 -31.183 1.00 82.88 196 ILE A CA 1
ATOM 1589 C C . ILE A 1 196 ? -12.952 10.370 -29.997 1.00 82.88 196 ILE A C 1
ATOM 1591 O O . ILE A 1 196 ? -13.882 10.166 -29.219 1.00 82.88 196 ILE A O 1
ATOM 1595 N N . HIS A 1 197 ? -12.175 11.455 -29.895 1.00 86.44 197 HIS A N 1
ATOM 1596 C CA . HIS A 1 197 ? -12.387 12.512 -28.895 1.00 86.44 197 HIS A CA 1
ATOM 1597 C C . HIS A 1 197 ? -13.763 13.174 -29.055 1.00 86.44 197 HIS A C 1
ATOM 1599 O O . HIS A 1 197 ? -14.467 13.341 -28.060 1.00 86.44 197 HIS A O 1
ATOM 1605 N N . LEU A 1 198 ? -14.214 13.454 -30.285 1.00 86.56 198 LEU A N 1
ATOM 1606 C CA . LEU A 1 198 ? -15.578 13.933 -30.555 1.00 86.56 198 LEU A CA 1
ATOM 1607 C C . LEU A 1 198 ? -16.648 12.920 -30.120 1.00 86.56 198 LEU A C 1
ATOM 1609 O O . LEU A 1 198 ? -17.597 13.304 -29.434 1.00 86.56 198 LEU A O 1
ATOM 1613 N N . ARG A 1 199 ? -16.487 11.634 -30.469 1.00 83.06 199 ARG A N 1
ATOM 1614 C CA . ARG A 1 199 ? -17.396 10.543 -30.067 1.00 83.06 199 ARG A CA 1
ATOM 1615 C C . ARG A 1 199 ? -17.584 10.507 -28.546 1.00 83.06 199 ARG A C 1
ATOM 1617 O O . ARG A 1 199 ? -18.715 10.565 -28.069 1.00 83.06 199 ARG A O 1
ATOM 1624 N N . ASP A 1 200 ? -16.488 10.461 -27.790 1.00 80.50 200 ASP A N 1
ATOM 1625 C CA . ASP A 1 200 ? -16.545 10.304 -26.330 1.00 80.50 200 ASP A CA 1
ATOM 1626 C C . ASP A 1 200 ? -16.954 11.600 -25.617 1.00 80.50 200 ASP A C 1
ATOM 1628 O O . ASP A 1 200 ? -17.654 11.553 -24.602 1.00 80.50 200 ASP A O 1
ATOM 1632 N N . THR A 1 201 ? -16.657 12.759 -26.218 1.00 83.75 201 THR A N 1
ATOM 1633 C CA . THR A 1 201 ? -17.225 14.044 -25.785 1.00 83.75 201 THR A CA 1
ATOM 1634 C C . THR A 1 201 ? -18.749 14.025 -25.857 1.00 83.75 201 THR A C 1
ATOM 1636 O O . THR A 1 201 ? -19.412 14.260 -24.845 1.00 83.75 201 THR A O 1
ATOM 1639 N N . LEU A 1 202 ? -19.311 13.672 -27.017 1.00 80.12 202 LEU A N 1
ATOM 1640 C CA . LEU A 1 202 ? -20.760 13.619 -27.224 1.00 80.12 202 LEU A CA 1
ATOM 1641 C C . LEU A 1 202 ? -21.449 12.571 -26.341 1.00 80.12 202 LEU A C 1
ATOM 1643 O O . LEU A 1 202 ? -22.577 12.809 -25.918 1.00 80.12 202 LEU A O 1
ATOM 1647 N N . HIS A 1 203 ? -20.793 11.448 -26.020 1.00 76.56 203 HIS A N 1
ATOM 1648 C CA . HIS A 1 203 ? -21.318 10.481 -25.049 1.00 76.56 203 HIS A CA 1
ATOM 1649 C C . HIS A 1 203 ? -21.369 11.039 -23.620 1.00 76.56 203 HIS A C 1
ATOM 1651 O O . HIS A 1 203 ? -22.358 10.806 -22.926 1.00 76.56 203 HIS A O 1
ATOM 1657 N N . SER A 1 204 ? -20.355 11.796 -23.185 1.00 76.50 204 SER A N 1
ATOM 1658 C CA . SER A 1 204 ? -20.342 12.388 -21.837 1.00 76.50 204 SER A CA 1
ATOM 1659 C C . SER A 1 204 ? -21.409 13.476 -21.638 1.00 76.50 204 SER A C 1
ATOM 1661 O O . SER A 1 204 ? -21.969 13.590 -20.552 1.00 76.50 204 SER A O 1
ATOM 1663 N N . LEU A 1 205 ? -21.765 14.207 -22.703 1.00 74.00 205 LEU A N 1
ATOM 1664 C CA . LEU A 1 205 ? -22.766 15.284 -22.701 1.00 74.00 205 LEU A CA 1
ATOM 1665 C C . LEU A 1 205 ? -24.222 14.779 -22.794 1.00 74.00 205 LEU A C 1
ATOM 1667 O O . LEU A 1 205 ? -25.106 15.531 -23.205 1.00 74.00 205 LEU A O 1
ATOM 1671 N N . ARG A 1 206 ? -24.501 13.499 -22.500 1.00 63.84 206 ARG A N 1
ATOM 1672 C CA . ARG A 1 206 ? -25.832 12.919 -22.762 1.00 63.84 206 ARG A CA 1
ATOM 1673 C C . ARG A 1 206 ? -26.904 13.170 -21.703 1.00 63.84 206 ARG A C 1
ATOM 1675 O O . ARG A 1 206 ? -28.060 13.143 -22.111 1.00 63.84 206 ARG A O 1
ATOM 1682 N N . ASP A 1 207 ? -26.567 13.405 -20.426 1.00 50.66 207 ASP A N 1
ATOM 1683 C CA . ASP A 1 207 ? -27.582 13.273 -19.357 1.00 50.66 207 ASP A CA 1
ATOM 1684 C C . ASP A 1 207 ? -27.477 14.153 -18.085 1.00 50.66 207 ASP A C 1
ATOM 1686 O O . ASP A 1 207 ? -28.457 14.185 -17.349 1.00 50.66 207 ASP A O 1
ATOM 1690 N N . ASP A 1 208 ? -26.357 14.829 -17.775 1.00 55.38 208 ASP A N 1
ATOM 1691 C CA . ASP A 1 208 ? -26.222 15.634 -16.531 1.00 55.38 208 ASP A CA 1
ATOM 1692 C C . ASP A 1 208 ? -25.137 16.743 -16.641 1.00 55.38 208 ASP A C 1
ATOM 1694 O O . ASP A 1 208 ? -24.031 16.652 -16.102 1.00 55.38 208 ASP A O 1
ATOM 1698 N N . GLU A 1 209 ? -25.441 17.824 -17.371 1.00 59.88 209 GLU A N 1
ATOM 1699 C CA . GLU A 1 209 ? -24.515 18.955 -17.616 1.00 59.88 209 GLU A CA 1
ATOM 1700 C C . GLU A 1 209 ? -24.213 19.787 -16.345 1.00 59.88 209 GLU A C 1
ATOM 1702 O O . GLU A 1 209 ? -23.137 20.371 -16.213 1.00 59.88 209 GLU A O 1
ATOM 1707 N N . THR A 1 210 ? -25.110 19.783 -15.354 1.00 64.81 210 THR A N 1
ATOM 1708 C CA . THR A 1 210 ? -24.915 20.450 -14.050 1.00 64.81 210 THR A CA 1
ATOM 1709 C C . THR A 1 210 ? -23.842 19.766 -13.197 1.00 64.81 210 THR A C 1
ATOM 1711 O O . THR A 1 210 ? -23.016 20.440 -12.580 1.00 64.81 210 THR A O 1
ATOM 1714 N N . TRP A 1 211 ? -23.805 18.429 -13.205 1.00 66.69 211 TRP A N 1
ATOM 1715 C CA . TRP A 1 211 ? -22.753 17.629 -12.570 1.00 66.69 211 TRP A CA 1
ATOM 1716 C C . TRP A 1 211 ? -21.388 17.890 -13.217 1.00 66.69 211 TRP A C 1
ATOM 1718 O O . TRP A 1 211 ? -20.385 18.011 -12.516 1.00 66.69 211 TRP A O 1
ATOM 1728 N N . PHE A 1 212 ? -21.354 18.072 -14.540 1.00 69.06 212 PHE A N 1
ATOM 1729 C CA . PHE A 1 212 ? -20.133 18.412 -15.270 1.00 69.06 212 PHE A CA 1
ATOM 1730 C C . PHE A 1 212 ? -19.566 19.788 -14.864 1.00 69.06 212 PHE A C 1
ATOM 1732 O O . PHE A 1 212 ? -18.362 19.918 -14.637 1.00 69.06 212 PHE A O 1
ATOM 1739 N N . GLN A 1 213 ? -20.421 20.799 -14.663 1.00 72.75 213 GLN A N 1
ATOM 1740 C CA . GLN A 1 213 ? -19.984 22.103 -14.141 1.00 72.75 213 GLN A CA 1
ATOM 1741 C C . GLN A 1 213 ? -19.538 22.040 -12.667 1.00 72.75 213 GLN A C 1
ATOM 1743 O O . GLN A 1 213 ? -18.546 22.669 -12.293 1.00 72.75 213 GLN A O 1
ATOM 1748 N N . GLU A 1 214 ? -20.195 21.235 -11.827 1.00 73.44 214 GLU A N 1
ATOM 1749 C CA . GLU A 1 214 ? -19.761 20.985 -10.441 1.00 73.44 214 GLU A CA 1
ATOM 1750 C C . GLU A 1 214 ? -18.395 20.268 -10.382 1.00 73.44 214 GLU A C 1
ATOM 1752 O O . GLU A 1 214 ? -17.559 20.595 -9.538 1.00 73.44 214 GLU A O 1
ATOM 1757 N N . ILE A 1 215 ? -18.118 19.352 -11.316 1.00 71.88 215 ILE A N 1
ATOM 1758 C CA . ILE A 1 215 ? -16.801 18.728 -11.522 1.00 71.88 215 ILE A CA 1
ATOM 1759 C C . ILE A 1 215 ? -15.733 19.771 -11.883 1.00 71.88 215 ILE A C 1
ATOM 1761 O O . ILE A 1 215 ? -14.658 19.790 -11.271 1.00 71.88 215 ILE A O 1
ATOM 1765 N N . ILE A 1 216 ? -16.017 20.661 -12.844 1.00 76.38 216 ILE A N 1
ATOM 1766 C CA . ILE A 1 216 ? -15.095 21.739 -13.238 1.00 76.38 216 ILE A CA 1
ATOM 1767 C C . ILE A 1 216 ? -14.816 22.650 -12.039 1.00 76.38 216 ILE A C 1
ATOM 1769 O O . ILE A 1 216 ? -13.653 22.953 -11.763 1.00 76.38 216 ILE A O 1
ATOM 1773 N N . ARG A 1 217 ? -15.852 23.027 -11.277 1.00 80.12 217 ARG A N 1
ATOM 1774 C CA . ARG A 1 217 ? -15.724 23.853 -10.069 1.00 80.12 217 ARG A CA 1
ATOM 1775 C C . ARG A 1 217 ? -14.863 23.177 -9.000 1.00 80.12 217 ARG A C 1
ATOM 1777 O O . ARG A 1 217 ? -13.892 23.778 -8.553 1.00 80.12 217 ARG A O 1
ATOM 1784 N N . ARG A 1 218 ? -15.153 21.921 -8.635 1.00 74.06 218 ARG A N 1
ATOM 1785 C CA . ARG A 1 218 ? -14.353 21.150 -7.660 1.00 74.06 218 ARG A CA 1
ATOM 1786 C C . ARG A 1 218 ? -12.890 21.053 -8.074 1.00 74.06 218 ARG A C 1
ATOM 1788 O O . ARG A 1 218 ? -12.010 21.254 -7.244 1.00 74.06 218 ARG A O 1
ATOM 1795 N N . THR A 1 219 ? -12.631 20.805 -9.356 1.00 74.25 219 THR A N 1
ATOM 1796 C CA . THR A 1 219 ? -11.268 20.732 -9.896 1.00 74.25 219 THR A CA 1
ATOM 1797 C C . THR A 1 219 ? -10.582 22.104 -9.853 1.00 74.25 219 THR A C 1
ATOM 1799 O O . THR A 1 219 ? -9.429 22.186 -9.435 1.00 74.25 219 THR A O 1
ATOM 1802 N N . LYS A 1 220 ? -11.288 23.196 -10.193 1.00 81.12 220 LYS A N 1
ATOM 1803 C CA . LYS A 1 220 ? -10.790 24.582 -10.089 1.00 81.12 220 LYS A CA 1
ATOM 1804 C C . LYS A 1 220 ? -10.431 24.942 -8.642 1.00 81.12 220 LYS A C 1
ATOM 1806 O O . LYS A 1 220 ? -9.352 25.481 -8.405 1.00 81.12 220 LYS A O 1
ATOM 1811 N N . ASP A 1 221 ? -11.290 24.614 -7.681 1.00 76.94 221 ASP A N 1
ATOM 1812 C CA . ASP A 1 221 ? -11.084 24.913 -6.259 1.00 76.94 221 ASP A CA 1
ATOM 1813 C C . ASP A 1 221 ? -9.954 24.058 -5.648 1.00 76.94 221 ASP A C 1
ATOM 1815 O O . ASP A 1 221 ? -9.089 24.581 -4.942 1.00 76.94 221 ASP A O 1
ATOM 1819 N N . PHE A 1 222 ? -9.879 22.768 -5.994 1.00 73.44 222 PHE A N 1
ATOM 1820 C CA . PHE A 1 222 ? -8.792 21.875 -5.578 1.00 73.44 222 PHE A CA 1
ATOM 1821 C C . PHE A 1 222 ? -7.431 22.316 -6.144 1.00 73.44 222 PHE A C 1
ATOM 1823 O O . PHE A 1 222 ? -6.450 22.385 -5.405 1.00 73.44 222 PHE A O 1
ATOM 1830 N N . LEU A 1 223 ? -7.366 22.703 -7.424 1.00 76.94 223 LEU A N 1
ATOM 1831 C CA . LEU A 1 223 ? -6.150 23.250 -8.040 1.00 76.94 223 LEU A CA 1
ATOM 1832 C C . LEU A 1 223 ? -5.721 24.589 -7.412 1.00 76.94 223 LEU A C 1
ATOM 1834 O O . LEU A 1 223 ? -4.522 24.844 -7.285 1.00 76.94 223 LEU A O 1
ATOM 1838 N N . LYS A 1 224 ? -6.668 25.430 -6.963 1.00 79.12 224 LYS A N 1
ATOM 1839 C CA . LYS A 1 224 ? -6.340 26.654 -6.208 1.00 79.12 224 LYS A CA 1
ATOM 1840 C C . LYS A 1 224 ? -5.695 26.353 -4.858 1.00 79.12 224 LYS A C 1
ATOM 1842 O O . LYS A 1 224 ? -4.756 27.054 -4.481 1.00 79.12 224 LYS A O 1
ATOM 1847 N N . ALA A 1 225 ? -6.175 25.335 -4.144 1.00 73.19 225 ALA A N 1
ATOM 1848 C CA . ALA A 1 225 ? -5.561 24.888 -2.895 1.00 73.19 225 ALA A CA 1
ATOM 1849 C C . ALA A 1 225 ? -4.169 24.276 -3.148 1.00 73.19 225 ALA A C 1
ATOM 1851 O O . ALA A 1 225 ? -3.202 24.666 -2.500 1.00 73.19 225 ALA A O 1
ATOM 1852 N N . ALA A 1 226 ? -4.055 23.395 -4.148 1.00 71.06 226 ALA A N 1
ATOM 1853 C CA . ALA A 1 226 ? -2.818 22.716 -4.541 1.00 71.06 226 ALA A CA 1
ATOM 1854 C C . ALA A 1 226 ? -1.652 23.674 -4.839 1.00 71.06 226 ALA A C 1
ATOM 1856 O O . ALA A 1 226 ? -0.528 23.453 -4.398 1.00 71.06 226 ALA A O 1
ATOM 1857 N N . LEU A 1 227 ? -1.925 24.745 -5.590 1.00 74.25 227 LEU A N 1
ATOM 1858 C CA . LEU A 1 227 ? -0.916 25.701 -6.057 1.00 74.25 227 LEU A CA 1
ATOM 1859 C C . LEU A 1 227 ? -0.757 26.921 -5.125 1.00 74.25 227 LEU A C 1
ATOM 1861 O O . LEU A 1 227 ? -0.072 27.877 -5.490 1.00 74.25 227 LEU A O 1
ATOM 1865 N N . ASN A 1 228 ? -1.399 26.902 -3.947 1.00 72.88 228 ASN A N 1
ATOM 1866 C CA . ASN A 1 228 ? -1.490 28.010 -2.986 1.00 72.88 228 ASN A CA 1
ATOM 1867 C C . ASN A 1 228 ? -1.902 29.350 -3.639 1.00 72.88 228 ASN A C 1
ATOM 1869 O O . ASN A 1 228 ? -1.229 30.374 -3.531 1.00 72.88 228 ASN A O 1
ATOM 1873 N N . ILE A 1 229 ? -3.008 29.325 -4.389 1.00 73.44 229 ILE A N 1
ATOM 1874 C CA . ILE A 1 229 ? -3.512 30.477 -5.152 1.00 73.44 229 ILE A CA 1
ATOM 1875 C C . ILE A 1 229 ? -4.437 31.381 -4.317 1.00 73.44 229 ILE A C 1
ATOM 1877 O O . ILE A 1 229 ? -4.452 32.592 -4.533 1.00 73.44 229 ILE A O 1
ATOM 1881 N N . THR A 1 230 ? -5.192 30.825 -3.363 1.00 58.31 230 THR A N 1
ATOM 1882 C CA . THR A 1 230 ? -6.100 31.591 -2.486 1.00 58.31 230 THR A CA 1
ATOM 1883 C C . THR A 1 230 ? -6.134 31.023 -1.062 1.00 58.31 230 THR A C 1
ATOM 1885 O O . THR A 1 230 ? -6.771 29.986 -0.853 1.00 58.31 230 THR A O 1
ATOM 1888 N N . PRO A 1 231 ? -5.537 31.700 -0.064 1.00 48.59 231 PRO A N 1
ATOM 1889 C CA . PRO A 1 231 ? -5.677 31.316 1.337 1.00 48.59 231 PRO A CA 1
ATOM 1890 C C . PRO A 1 231 ? -7.045 31.768 1.879 1.00 48.59 231 PRO A C 1
ATOM 1892 O O . PRO A 1 231 ? -7.281 32.962 2.052 1.00 48.59 231 PRO A O 1
ATOM 1895 N N . GLY A 1 232 ? -7.954 30.824 2.157 1.00 41.69 232 GLY A N 1
ATOM 1896 C CA . GLY A 1 232 ? -9.169 31.107 2.944 1.00 41.69 232 GLY A CA 1
ATOM 1897 C C . GLY A 1 232 ? -10.442 30.318 2.610 1.00 41.69 232 GLY A C 1
ATOM 1898 O O . GLY A 1 232 ? -11.312 30.213 3.471 1.00 41.69 232 GLY A O 1
ATOM 1899 N N . ILE A 1 233 ? -10.580 29.725 1.417 1.00 37.00 233 ILE A N 1
ATOM 1900 C CA . ILE A 1 233 ? -11.804 28.985 1.032 1.00 37.00 233 ILE A CA 1
ATOM 1901 C C . ILE A 1 233 ? -11.692 27.507 1.455 1.00 37.00 233 ILE A C 1
ATOM 1903 O O . ILE A 1 233 ? -11.620 26.605 0.628 1.00 37.00 233 ILE A O 1
ATOM 1907 N N . LEU A 1 234 ? -11.644 27.265 2.769 1.00 37.16 234 LEU A N 1
ATOM 1908 C CA . LEU A 1 234 ? -11.524 25.930 3.379 1.00 37.16 234 LEU A CA 1
ATOM 1909 C C . LEU A 1 234 ? -12.633 25.684 4.416 1.00 37.16 234 LEU A C 1
ATOM 1911 O O . LEU A 1 234 ? -12.382 25.456 5.596 1.00 37.16 234 LEU A O 1
ATOM 1915 N N . SER A 1 235 ? -13.885 25.746 3.958 1.00 36.59 235 SER A N 1
ATOM 1916 C CA . SER A 1 235 ? -15.077 25.440 4.770 1.00 36.59 235 SER A CA 1
ATOM 1917 C C . SER A 1 235 ? -16.176 24.662 4.028 1.00 36.59 235 SER A C 1
ATOM 1919 O O . SER A 1 235 ? -17.195 24.329 4.630 1.00 36.59 235 SER A O 1
ATOM 1921 N N . ILE A 1 236 ? -15.978 24.318 2.748 1.00 33.00 236 ILE A N 1
ATOM 1922 C CA . ILE A 1 236 ? -16.938 23.534 1.954 1.00 33.00 236 ILE A CA 1
ATOM 1923 C C . ILE A 1 236 ? -16.415 22.100 1.785 1.00 33.00 236 ILE A C 1
ATOM 1925 O O . ILE A 1 236 ? -15.579 21.830 0.931 1.00 33.00 236 ILE A O 1
ATOM 1929 N N . ALA A 1 237 ? -16.940 21.203 2.623 1.00 31.11 237 ALA A N 1
ATOM 1930 C CA . ALA A 1 237 ? -16.960 19.742 2.484 1.00 31.11 237 ALA A CA 1
ATOM 1931 C C . ALA A 1 237 ? -15.680 19.026 1.974 1.00 31.11 237 ALA A C 1
ATOM 1933 O O . ALA A 1 237 ? -15.531 18.731 0.791 1.00 31.11 237 ALA A O 1
ATOM 1934 N N . GLY A 1 238 ? -14.848 18.563 2.914 1.00 37.78 238 GLY A N 1
ATOM 1935 C CA . GLY A 1 238 ? -14.140 17.279 2.768 1.00 37.78 238 GLY A CA 1
ATOM 1936 C C . GLY A 1 238 ? -12.723 17.277 2.183 1.00 37.78 238 GLY A C 1
ATOM 1937 O O . GLY A 1 238 ? -12.073 16.239 2.258 1.00 37.78 238 GLY A O 1
ATOM 1938 N N . VAL A 1 239 ? -12.203 18.393 1.665 1.00 33.44 239 VAL A N 1
ATOM 1939 C CA . VAL A 1 239 ? -10.797 18.471 1.218 1.00 33.44 239 VAL A CA 1
ATOM 1940 C C . VAL A 1 239 ? -9.902 18.934 2.370 1.00 33.44 239 VAL A C 1
ATOM 1942 O O . VAL A 1 239 ? -9.816 20.125 2.669 1.00 33.44 239 VAL A O 1
ATOM 1945 N N . THR A 1 240 ? -9.223 17.993 3.025 1.00 32.44 240 THR A N 1
ATOM 1946 C CA . THR A 1 240 ? -8.102 18.300 3.925 1.00 32.44 240 THR A CA 1
ATOM 1947 C C . THR A 1 240 ? -6.870 18.702 3.117 1.00 32.44 240 THR A C 1
ATOM 1949 O O . THR A 1 240 ? -6.574 18.111 2.079 1.00 32.44 240 THR A O 1
ATOM 1952 N N . LEU A 1 241 ? -6.118 19.697 3.599 1.00 34.03 241 LEU A N 1
ATOM 1953 C CA . LEU A 1 241 ? -4.821 20.029 3.008 1.00 34.03 241 LEU A CA 1
ATOM 1954 C C . LEU A 1 241 ? -3.836 18.872 3.276 1.00 34.03 241 LEU A C 1
ATOM 1956 O O . LEU A 1 241 ? -3.682 18.486 4.440 1.00 34.03 241 LEU A O 1
ATOM 1960 N N . PRO A 1 242 ? -3.161 18.310 2.259 1.00 30.72 242 PRO A N 1
ATOM 1961 C CA . PRO A 1 242 ? -2.149 17.287 2.483 1.00 30.72 242 PRO A CA 1
ATOM 1962 C C . PRO A 1 242 ? -0.858 17.934 3.005 1.00 30.72 242 PRO A C 1
ATOM 1964 O O . PRO A 1 242 ? -0.158 18.627 2.266 1.00 30.72 242 PRO A O 1
ATOM 1967 N N . ASN A 1 243 ? -0.536 17.705 4.281 1.00 34.41 243 ASN A N 1
ATOM 1968 C CA . ASN A 1 243 ? 0.767 18.068 4.848 1.00 34.41 243 ASN A CA 1
ATOM 1969 C C . ASN A 1 243 ? 1.904 17.332 4.113 1.00 34.41 243 ASN A C 1
ATOM 1971 O O . ASN A 1 243 ? 1.750 16.151 3.822 1.00 34.41 243 ASN A O 1
ATOM 1975 N N . ASP A 1 244 ? 3.014 18.047 3.864 1.00 38.31 244 ASP A N 1
ATOM 1976 C CA . ASP A 1 244 ? 4.316 17.605 3.316 1.00 38.31 244 ASP A CA 1
ATOM 1977 C C . ASP A 1 244 ? 4.322 16.226 2.587 1.00 38.31 244 ASP A C 1
ATOM 1979 O O . ASP A 1 244 ? 4.361 15.171 3.220 1.00 38.31 244 ASP A O 1
ATOM 1983 N N . ASN A 1 245 ? 4.431 16.261 1.245 1.00 41.97 245 ASN A N 1
ATOM 1984 C CA . ASN A 1 245 ? 4.539 15.130 0.289 1.00 41.97 245 ASN A CA 1
ATOM 1985 C C . ASN A 1 245 ? 3.239 14.540 -0.299 1.00 41.97 245 ASN A C 1
ATOM 1987 O O . ASN A 1 245 ? 3.131 13.328 -0.491 1.00 41.97 245 ASN A O 1
ATOM 1991 N N . CYS A 1 246 ? 2.301 15.386 -0.738 1.00 41.69 246 CYS A N 1
ATOM 1992 C CA . CYS A 1 246 ? 1.404 14.968 -1.823 1.00 41.69 246 CYS A CA 1
ATOM 1993 C C . CYS A 1 246 ? 2.176 14.984 -3.154 1.00 41.69 246 CYS A C 1
ATOM 1995 O O . CYS A 1 246 ? 2.744 16.011 -3.521 1.00 41.69 246 CYS A O 1
ATOM 1997 N N . SER A 1 247 ? 2.191 13.868 -3.885 1.00 57.75 247 SER A N 1
ATOM 1998 C CA . SER A 1 247 ? 2.688 13.851 -5.268 1.00 57.75 247 SER A CA 1
ATOM 1999 C C . SER A 1 247 ? 1.573 14.270 -6.225 1.00 57.75 247 SER A C 1
ATOM 2001 O O . SER A 1 247 ? 0.393 14.039 -5.949 1.00 57.75 247 SER A O 1
ATOM 2003 N N . ILE A 1 248 ? 1.923 14.818 -7.391 1.00 58.75 248 ILE A N 1
ATOM 2004 C CA . ILE A 1 248 ? 0.936 15.121 -8.440 1.00 58.75 248 ILE A CA 1
ATOM 2005 C C . ILE A 1 248 ? 0.090 13.879 -8.781 1.00 58.75 248 ILE A C 1
ATOM 2007 O O . ILE A 1 248 ? -1.123 13.986 -8.955 1.00 58.75 248 ILE A O 1
ATOM 2011 N N . LEU A 1 249 ? 0.682 12.682 -8.748 1.00 58.75 249 LEU A N 1
ATOM 2012 C CA . LEU A 1 249 ? -0.014 11.418 -8.988 1.00 58.75 249 LEU A CA 1
ATOM 2013 C C . LEU A 1 249 ? -1.092 11.093 -7.930 1.00 58.75 249 LEU A C 1
ATOM 2015 O O . LEU A 1 249 ? -2.191 10.668 -8.296 1.00 58.75 249 LEU A O 1
ATOM 2019 N N . SER A 1 250 ? -0.840 11.324 -6.634 1.00 61.59 250 SER A N 1
ATOM 2020 C CA . SER A 1 250 ? -1.865 11.115 -5.593 1.00 61.59 250 SER A CA 1
ATOM 2021 C C . SER A 1 250 ? -3.000 12.140 -5.688 1.00 61.59 250 SER A C 1
ATOM 2023 O O . SER A 1 250 ? -4.163 11.796 -5.482 1.00 61.59 250 SER A O 1
ATOM 2025 N N . MET A 1 251 ? -2.685 13.374 -6.086 1.00 62.12 251 MET A N 1
ATOM 2026 C CA . MET A 1 251 ? -3.669 14.439 -6.309 1.00 62.12 251 MET A CA 1
ATOM 2027 C C . MET A 1 251 ? -4.569 14.139 -7.518 1.00 62.12 251 MET A C 1
ATOM 2029 O O . MET A 1 251 ? -5.794 14.206 -7.416 1.00 62.12 251 MET A O 1
ATOM 2033 N N . LEU A 1 252 ? -3.981 13.705 -8.638 1.00 65.31 252 LEU A N 1
ATOM 2034 C CA . LEU A 1 252 ? -4.715 13.230 -9.816 1.00 65.31 252 LEU A CA 1
ATOM 2035 C C . LEU A 1 252 ? -5.605 12.022 -9.502 1.00 65.31 252 LEU A C 1
ATOM 2037 O O . LEU A 1 252 ? -6.714 11.926 -10.024 1.00 65.31 252 LEU A O 1
ATOM 2041 N N . THR A 1 253 ? -5.152 11.122 -8.624 1.00 70.12 253 THR A N 1
ATOM 2042 C CA . THR A 1 253 ? -5.929 9.945 -8.207 1.00 70.12 253 THR A CA 1
ATOM 2043 C C . THR A 1 253 ? -7.204 10.342 -7.457 1.00 70.12 253 THR A C 1
ATOM 2045 O O . THR A 1 253 ? -8.264 9.787 -7.742 1.00 70.12 253 THR A O 1
ATOM 2048 N N . GLN A 1 254 ? -7.146 11.344 -6.573 1.00 65.06 254 GLN A N 1
ATOM 2049 C CA . GLN A 1 254 ? -8.331 11.874 -5.880 1.00 65.06 254 GLN A CA 1
ATOM 2050 C C . GLN A 1 254 ? -9.325 12.529 -6.854 1.00 65.06 254 GLN A C 1
ATOM 2052 O O . GLN A 1 254 ? -10.519 12.229 -6.811 1.00 65.06 254 GLN A O 1
ATOM 2057 N N . VAL A 1 255 ? -8.845 13.363 -7.787 1.00 67.25 255 VAL A N 1
ATOM 2058 C CA . VAL A 1 255 ? -9.710 13.967 -8.821 1.00 67.25 255 VAL A CA 1
ATOM 2059 C C . VAL A 1 255 ? -10.353 12.872 -9.683 1.00 67.25 255 VAL A C 1
ATOM 2061 O O . VAL A 1 255 ? -11.568 12.885 -9.876 1.00 67.25 255 VAL A O 1
ATOM 2064 N N . ARG A 1 256 ? -9.586 11.863 -10.114 1.00 75.19 256 ARG A N 1
ATOM 2065 C CA . ARG A 1 256 ? -10.089 10.709 -10.878 1.00 75.19 256 ARG A CA 1
ATOM 2066 C C . ARG A 1 256 ? -11.145 9.899 -10.119 1.00 75.19 256 ARG A C 1
ATOM 2068 O O . ARG A 1 256 ? -12.128 9.494 -10.728 1.00 75.19 256 ARG A O 1
ATOM 2075 N N . GLN A 1 257 ? -10.985 9.694 -8.811 1.00 69.81 257 GLN A N 1
ATOM 2076 C CA . GLN A 1 257 ? -11.989 9.023 -7.971 1.00 69.81 257 GLN A CA 1
ATOM 2077 C C . GLN A 1 257 ? -13.297 9.825 -7.843 1.00 69.81 257 GLN A C 1
ATOM 2079 O O . GLN A 1 257 ? -14.356 9.232 -7.658 1.00 69.81 257 GLN A O 1
ATOM 2084 N N . SER A 1 258 ? -13.248 11.155 -7.978 1.00 60.62 258 SER A N 1
ATOM 2085 C CA . SER A 1 258 ? -14.442 12.015 -7.969 1.00 60.62 258 SER A CA 1
ATOM 2086 C C . SER A 1 258 ? -15.206 12.052 -9.305 1.00 60.62 258 SER A C 1
ATOM 2088 O O . SER A 1 258 ? -16.349 12.508 -9.344 1.00 60.62 258 SER A O 1
ATOM 2090 N N . LEU A 1 259 ? -14.600 11.558 -10.392 1.00 65.75 259 LEU A N 1
ATOM 2091 C CA . LEU A 1 259 ? -15.142 11.589 -11.753 1.00 65.75 259 LEU A CA 1
ATOM 2092 C C . LEU A 1 259 ? -15.941 10.322 -12.087 1.00 65.75 259 LEU A C 1
ATOM 2094 O O . LEU A 1 259 ? -15.485 9.450 -12.828 1.00 65.75 259 LEU A O 1
ATOM 2098 N N . SER A 1 260 ? -17.169 10.242 -11.577 1.00 62.50 260 SER A N 1
ATOM 2099 C CA . SER A 1 260 ? -18.161 9.271 -12.046 1.00 62.50 260 SER A CA 1
ATOM 2100 C C . SER A 1 260 ? -19.013 9.855 -13.181 1.00 62.50 260 SER A C 1
ATOM 2102 O O . SER A 1 260 ? -19.506 10.982 -13.104 1.00 62.50 260 SER A O 1
ATOM 2104 N N . PHE A 1 261 ? -19.206 9.067 -14.242 1.00 65.94 261 PHE A N 1
ATOM 2105 C CA . PHE A 1 261 ? -20.092 9.386 -15.363 1.00 65.94 261 PHE A CA 1
ATOM 2106 C C . PHE A 1 261 ? -21.283 8.422 -15.367 1.00 65.94 261 PHE A C 1
ATOM 2108 O O . PHE A 1 261 ? -21.120 7.222 -15.156 1.00 65.94 261 PHE A O 1
ATOM 2115 N N . LYS A 1 262 ? -22.486 8.950 -15.617 1.00 63.44 262 LYS A N 1
ATOM 2116 C CA . LYS A 1 262 ? -23.753 8.192 -15.616 1.00 63.44 262 LYS A CA 1
ATOM 2117 C C . LYS A 1 262 ? -23.844 7.163 -16.753 1.00 63.44 262 LYS A C 1
ATOM 2119 O O . LYS A 1 262 ? -24.482 6.128 -16.599 1.00 63.44 262 LYS A O 1
ATOM 2124 N N . TYR A 1 263 ? -23.176 7.447 -17.872 1.00 64.62 263 TYR A N 1
ATOM 2125 C CA . TYR A 1 263 ? -22.901 6.492 -18.945 1.00 64.62 263 TYR A CA 1
ATOM 2126 C C . TYR A 1 263 ? -21.417 6.101 -18.921 1.00 64.62 263 TYR A C 1
ATOM 2128 O O . TYR A 1 263 ? -20.579 6.966 -18.646 1.00 64.62 263 TYR A O 1
ATOM 2136 N N . PRO A 1 264 ? -21.065 4.839 -19.229 1.00 62.78 264 PRO A N 1
ATOM 2137 C CA . PRO A 1 264 ? -19.677 4.394 -19.226 1.00 62.78 264 PRO A CA 1
ATOM 2138 C C . PRO A 1 264 ? -18.875 5.093 -20.333 1.00 62.78 264 PRO A C 1
ATOM 2140 O O . PRO A 1 264 ? -19.135 4.914 -21.522 1.00 62.78 264 PRO A O 1
ATOM 2143 N N . VAL A 1 265 ? -17.877 5.880 -19.929 1.00 71.12 265 VAL A N 1
ATOM 2144 C CA . VAL A 1 265 ? -16.877 6.495 -20.816 1.00 71.12 265 VAL A CA 1
ATOM 2145 C C . VAL A 1 265 ? -15.567 5.711 -20.755 1.00 71.12 265 VAL A C 1
ATOM 2147 O O . VAL A 1 265 ? -15.267 5.059 -19.755 1.00 71.12 265 VAL A O 1
ATOM 2150 N N . ALA A 1 266 ? -14.770 5.768 -21.822 1.00 75.44 266 ALA A N 1
ATOM 2151 C CA . ALA A 1 266 ? -13.482 5.083 -21.870 1.00 75.44 266 ALA A CA 1
ATOM 2152 C C . ALA A 1 266 ? -12.531 5.574 -20.760 1.00 75.44 266 ALA A C 1
ATOM 2154 O O . ALA A 1 266 ? -12.467 6.765 -20.463 1.00 75.44 266 ALA A O 1
ATOM 2155 N N . SER A 1 267 ? -11.743 4.671 -20.169 1.00 77.88 267 SER A N 1
ATOM 2156 C CA . SER A 1 267 ? -10.853 4.987 -19.036 1.00 77.88 267 SER A CA 1
ATOM 2157 C C . SER A 1 267 ? -9.863 6.123 -19.334 1.00 77.88 267 SER A C 1
ATOM 2159 O O . SER A 1 267 ? -9.622 6.972 -18.476 1.00 77.88 267 SER A O 1
ATOM 2161 N N . TYR A 1 268 ? -9.359 6.182 -20.571 1.00 85.31 268 TYR A N 1
ATOM 2162 C CA . TYR A 1 268 ? -8.482 7.246 -21.069 1.00 85.31 268 TYR A CA 1
ATOM 2163 C C . TYR A 1 268 ? -9.151 8.633 -21.040 1.00 85.31 268 TYR A C 1
ATOM 2165 O O . TYR A 1 268 ? -8.486 9.644 -20.818 1.00 85.31 268 TYR A O 1
ATOM 2173 N N . TYR A 1 269 ? -10.463 8.690 -21.290 1.00 85.00 269 TYR A N 1
ATOM 2174 C CA . TYR A 1 269 ? -11.208 9.934 -21.464 1.00 85.00 269 TYR A CA 1
ATOM 2175 C C . TYR A 1 269 ? -11.337 10.693 -20.138 1.00 85.00 269 TYR A C 1
ATOM 2177 O O . TYR A 1 269 ? -11.323 11.923 -20.128 1.00 85.00 269 TYR A O 1
ATOM 2185 N N . VAL A 1 270 ? -11.380 9.964 -19.016 1.00 82.81 270 VAL A N 1
ATOM 2186 C CA . VAL A 1 270 ? -11.371 10.533 -17.661 1.00 82.81 270 VAL A CA 1
ATOM 2187 C C . VAL A 1 270 ? -10.063 11.290 -17.406 1.00 82.81 270 VAL A C 1
ATOM 2189 O O . VAL A 1 270 ? -10.099 12.467 -17.057 1.00 82.81 270 VAL A O 1
ATOM 2192 N N . ASP A 1 271 ? -8.911 10.655 -17.655 1.00 85.12 271 ASP A N 1
ATOM 2193 C CA . ASP A 1 271 ? -7.589 11.291 -17.530 1.00 85.12 271 ASP A CA 1
ATOM 2194 C C . ASP A 1 271 ? -7.440 12.495 -18.476 1.00 85.12 271 ASP A C 1
ATOM 2196 O O . ASP A 1 271 ? -7.011 13.576 -18.068 1.00 85.12 271 ASP A O 1
ATOM 2200 N N . TRP A 1 272 ? -7.848 12.324 -19.737 1.00 88.00 272 TRP A N 1
ATOM 2201 C CA . TRP A 1 272 ? -7.813 13.370 -20.759 1.00 88.00 272 TRP A CA 1
ATOM 2202 C C . TRP A 1 272 ? -8.662 14.589 -20.369 1.00 88.00 272 TRP A C 1
ATOM 2204 O O . TRP A 1 272 ? -8.242 15.730 -20.561 1.00 88.00 272 TRP A O 1
ATOM 2214 N N . ARG A 1 273 ? -9.830 14.374 -19.747 1.00 85.62 273 ARG A N 1
ATOM 2215 C CA . ARG A 1 273 ? -10.665 15.468 -19.237 1.00 85.62 273 ARG A CA 1
ATOM 2216 C C . ARG A 1 273 ? -10.071 16.173 -18.024 1.00 85.62 273 ARG A C 1
ATOM 2218 O O . ARG A 1 273 ? -10.153 17.398 -17.987 1.00 85.62 273 ARG A O 1
ATOM 2225 N N . ILE A 1 274 ? -9.415 15.465 -17.100 1.00 85.31 274 ILE A N 1
ATOM 2226 C CA . ILE A 1 274 ? -8.651 16.117 -16.018 1.00 85.31 274 ILE A CA 1
ATOM 2227 C C . ILE A 1 274 ? -7.602 17.062 -16.622 1.00 85.31 274 ILE A C 1
ATOM 2229 O O . ILE A 1 274 ? -7.526 18.227 -16.234 1.00 85.31 274 ILE A O 1
ATOM 2233 N N . MET A 1 275 ? -6.844 16.589 -17.616 1.00 88.06 275 MET A N 1
ATOM 2234 C CA . MET A 1 275 ? -5.797 17.373 -18.274 1.00 88.06 275 MET A CA 1
ATOM 2235 C C . MET A 1 275 ? -6.338 18.639 -18.964 1.00 88.06 275 MET A C 1
ATOM 2237 O O . MET A 1 275 ? -5.784 19.723 -18.774 1.00 88.06 275 MET A O 1
ATOM 2241 N N . LEU A 1 276 ? -7.447 18.542 -19.708 1.00 87.62 276 LEU A N 1
ATOM 2242 C CA . LEU A 1 276 ? -8.080 19.708 -20.342 1.00 87.62 276 LEU A CA 1
ATOM 2243 C C . LEU A 1 276 ? -8.608 20.720 -19.309 1.00 87.62 276 LEU A C 1
ATOM 2245 O O . LEU A 1 276 ? -8.453 21.926 -19.498 1.00 87.62 276 LEU A O 1
ATOM 2249 N N . ILE A 1 277 ? -9.174 20.259 -18.185 1.00 85.81 277 ILE A N 1
ATOM 2250 C CA . ILE A 1 277 ? -9.632 21.141 -17.096 1.00 85.81 277 ILE A CA 1
ATOM 2251 C C . ILE A 1 277 ? -8.442 21.836 -16.409 1.00 85.81 277 ILE A C 1
ATOM 2253 O O . ILE A 1 277 ? -8.535 23.026 -16.092 1.00 85.81 277 ILE A O 1
ATOM 2257 N N . ILE A 1 278 ? -7.312 21.142 -16.221 1.00 86.81 278 ILE A N 1
ATOM 2258 C CA . ILE A 1 278 ? -6.060 21.732 -15.717 1.00 86.81 278 ILE A CA 1
ATOM 2259 C C . ILE A 1 278 ? -5.557 22.815 -16.681 1.00 86.81 278 ILE A C 1
ATOM 2261 O O . ILE A 1 278 ? -5.356 23.956 -16.261 1.00 86.81 278 ILE A O 1
ATOM 2265 N N . GLN A 1 279 ? -5.406 22.493 -17.970 1.00 89.12 279 GLN A N 1
ATOM 2266 C CA . GLN A 1 279 ? -4.925 23.429 -18.992 1.00 89.12 279 GLN A CA 1
ATOM 2267 C C . GLN A 1 279 ? -5.798 24.692 -19.063 1.00 89.12 279 GLN A C 1
ATOM 2269 O O . GLN A 1 279 ? -5.278 25.808 -19.005 1.00 89.12 279 GLN A O 1
ATOM 2274 N N . HIS A 1 280 ? -7.120 24.521 -19.148 1.00 87.50 280 HIS A N 1
ATOM 2275 C CA . HIS A 1 280 ? -8.082 25.618 -19.245 1.00 87.50 280 HIS A CA 1
ATOM 2276 C C . HIS A 1 280 ? -7.969 26.585 -18.054 1.00 87.50 280 HIS A C 1
ATOM 2278 O O . HIS A 1 280 ? -7.865 27.798 -18.247 1.00 87.50 280 HIS A O 1
ATOM 2284 N N . ASN A 1 281 ? -7.903 26.060 -16.824 1.00 86.38 281 ASN A N 1
ATOM 2285 C CA . ASN A 1 281 ? -7.753 26.891 -15.627 1.00 86.38 281 ASN A CA 1
ATOM 2286 C C . ASN A 1 281 ? -6.381 27.577 -15.548 1.00 86.38 281 ASN A C 1
ATOM 2288 O O . ASN A 1 281 ? -6.327 28.768 -15.250 1.00 86.38 281 ASN A O 1
ATOM 2292 N N . LEU A 1 282 ? -5.281 26.885 -15.866 1.00 87.31 282 LEU A N 1
ATOM 2293 C CA . LEU A 1 282 ? -3.938 27.485 -15.860 1.00 87.31 282 LEU A CA 1
ATOM 2294 C C . LEU A 1 282 ? -3.798 28.618 -16.889 1.00 87.31 282 LEU A C 1
ATOM 2296 O O . LEU A 1 282 ? -3.175 29.641 -16.591 1.00 87.31 282 LEU A O 1
ATOM 2300 N N . PHE A 1 283 ? -4.391 28.478 -18.079 1.00 86.12 283 PHE A N 1
ATOM 2301 C CA . PHE A 1 283 ? -4.413 29.544 -19.083 1.00 86.12 283 PHE A CA 1
ATOM 2302 C C . PHE A 1 283 ? -5.312 30.715 -18.662 1.00 86.12 283 PHE A C 1
ATOM 2304 O O . PHE A 1 283 ? -4.862 31.857 -18.719 1.00 86.12 283 PHE A O 1
ATOM 2311 N N . ILE A 1 284 ? -6.518 30.469 -18.134 1.00 84.31 284 ILE A N 1
ATOM 2312 C CA . ILE A 1 284 ? -7.363 31.545 -17.584 1.00 84.31 284 ILE A CA 1
ATOM 2313 C C . ILE A 1 284 ? -6.637 32.300 -16.460 1.00 84.31 284 ILE A C 1
ATOM 2315 O O . ILE A 1 284 ? -6.617 33.530 -16.465 1.00 84.31 284 ILE A O 1
ATOM 2319 N N . TRP A 1 285 ? -5.974 31.600 -15.537 1.00 85.75 285 TRP A N 1
ATOM 2320 C CA . TRP A 1 285 ? -5.240 32.223 -14.432 1.00 85.75 285 TRP A CA 1
ATOM 2321 C C . TRP A 1 285 ? -3.993 33.000 -14.847 1.00 85.75 285 TRP A C 1
ATOM 2323 O O . TRP A 1 285 ? -3.573 33.874 -14.088 1.00 85.75 285 TRP A O 1
ATOM 2333 N N . SER A 1 286 ? -3.397 32.706 -16.004 1.00 81.94 286 SER A N 1
ATOM 2334 C CA . SER A 1 286 ? -2.178 33.378 -16.476 1.00 81.94 286 SER A CA 1
ATOM 2335 C C . SER A 1 286 ? -2.428 34.470 -17.516 1.00 81.94 286 SER A C 1
ATOM 2337 O O . SER A 1 286 ? -1.724 35.479 -17.513 1.00 81.94 286 SER A O 1
ATOM 2339 N N . GLU A 1 287 ? -3.427 34.305 -18.384 1.00 78.44 287 GLU A N 1
ATOM 2340 C CA . GLU A 1 287 ? -3.697 35.215 -19.504 1.00 78.44 287 GLU A CA 1
ATOM 2341 C C . GLU A 1 287 ? -4.884 36.159 -19.232 1.00 78.44 287 GLU A C 1
ATOM 2343 O O . GLU A 1 287 ? -4.842 37.315 -19.667 1.00 78.44 287 GLU A O 1
ATOM 2348 N N . SER A 1 288 ? -5.897 35.714 -18.473 1.00 75.00 288 SER A N 1
ATOM 2349 C CA . SER A 1 288 ? -7.156 36.453 -18.248 1.00 75.00 288 SER A CA 1
ATOM 2350 C C . SER A 1 288 ? -7.290 36.995 -16.818 1.00 75.00 288 SER A C 1
ATOM 2352 O O . SER A 1 288 ? -7.204 38.204 -16.616 1.00 75.00 288 SER A O 1
ATOM 2354 N N . GLU A 1 289 ? -7.430 36.121 -15.809 1.00 78.94 289 GLU A N 1
ATOM 2355 C CA . GLU A 1 289 ? -7.513 36.502 -14.384 1.00 78.94 289 GLU A CA 1
ATOM 2356 C C . GLU A 1 289 ? -6.159 37.057 -13.862 1.00 78.94 289 GLU A C 1
ATOM 2358 O O . GLU A 1 289 ? -6.126 37.735 -12.837 1.00 78.94 289 GLU A O 1
ATOM 2363 N N . LYS A 1 290 ? -5.036 36.788 -14.561 1.00 77.62 290 LYS A N 1
ATOM 2364 C CA . LYS A 1 290 ? -3.650 37.249 -14.266 1.00 77.62 290 LYS A CA 1
ATOM 2365 C C . LYS A 1 290 ? -3.153 36.984 -12.835 1.00 77.62 290 LYS A C 1
ATOM 2367 O O . LYS A 1 290 ? -2.217 37.621 -12.352 1.00 77.62 290 LYS A O 1
ATOM 2372 N N . ILE A 1 291 ? -3.752 36.000 -12.173 1.00 77.94 291 ILE A N 1
ATOM 2373 C CA . ILE A 1 291 ? -3.408 35.535 -10.830 1.00 77.94 291 ILE A CA 1
ATOM 2374 C C . ILE A 1 291 ? -2.002 34.921 -10.807 1.00 77.94 291 ILE A C 1
ATOM 2376 O O . ILE A 1 291 ? -1.225 35.191 -9.885 1.00 77.94 291 ILE A O 1
ATOM 2380 N N . ILE A 1 292 ? -1.661 34.098 -11.803 1.00 80.50 292 ILE A N 1
ATOM 2381 C CA . ILE A 1 292 ? -0.357 33.428 -11.916 1.00 80.50 292 ILE A CA 1
ATOM 2382 C C . ILE A 1 292 ? 0.460 33.981 -13.087 1.00 80.50 292 ILE A C 1
ATOM 2384 O O . ILE A 1 292 ? -0.089 34.503 -14.052 1.00 80.50 292 ILE A O 1
ATOM 2388 N N . SER A 1 293 ? 1.789 33.861 -13.032 1.00 81.88 293 SER A N 1
ATOM 2389 C CA . SER A 1 293 ? 2.617 34.198 -14.193 1.00 81.88 293 SER A CA 1
ATOM 2390 C C . SER A 1 293 ? 2.477 33.120 -15.271 1.00 81.88 293 SER A C 1
ATOM 2392 O O . SER A 1 293 ? 2.364 31.931 -14.961 1.00 81.88 293 SER A O 1
ATOM 2394 N N . LYS A 1 294 ? 2.548 33.511 -16.551 1.00 82.25 294 LYS A N 1
ATOM 2395 C CA . LYS A 1 294 ? 2.566 32.550 -17.668 1.00 82.25 294 LYS A CA 1
ATOM 2396 C C . LYS A 1 294 ? 3.727 31.549 -17.546 1.00 82.25 294 LYS A C 1
ATOM 2398 O O . LYS A 1 294 ? 3.527 30.370 -17.811 1.00 82.25 294 LYS A O 1
ATOM 2403 N N . LYS A 1 295 ? 4.887 31.970 -17.011 1.00 83.94 295 LYS A N 1
ATOM 2404 C CA . LYS A 1 295 ? 5.999 31.064 -16.653 1.00 83.94 295 LYS A CA 1
ATOM 2405 C C . LYS A 1 295 ? 5.563 29.946 -15.693 1.00 83.94 295 LYS A C 1
ATOM 2407 O O . LYS A 1 295 ? 5.855 28.787 -15.964 1.00 83.94 295 LYS A O 1
ATOM 2412 N N . PHE A 1 296 ? 4.859 30.271 -14.603 1.00 83.88 296 PHE A N 1
ATOM 2413 C CA . PHE A 1 296 ? 4.372 29.261 -13.655 1.00 83.88 296 PHE A CA 1
ATOM 2414 C C . PHE A 1 296 ? 3.308 28.359 -14.289 1.00 83.88 296 PHE A C 1
ATOM 2416 O O . PHE A 1 296 ? 3.429 27.143 -14.204 1.00 83.88 296 PHE A O 1
ATOM 2423 N N . GLY A 1 297 ? 2.315 28.933 -14.980 1.00 84.81 297 GLY A N 1
ATOM 2424 C CA . GLY A 1 297 ? 1.244 28.162 -15.625 1.00 84.81 297 GLY A CA 1
ATOM 2425 C C . GLY A 1 297 ? 1.761 27.135 -16.639 1.00 84.81 297 GLY A C 1
ATOM 2426 O O . GLY A 1 297 ? 1.344 25.980 -16.612 1.00 84.81 297 GLY A O 1
ATOM 2427 N N . GLU A 1 298 ? 2.719 27.526 -17.483 1.00 88.56 298 GLU A N 1
ATOM 2428 C CA . GLU A 1 298 ? 3.370 26.619 -18.435 1.00 88.56 298 GLU A CA 1
ATOM 2429 C C . GLU A 1 298 ? 4.219 25.536 -17.746 1.00 88.56 298 GLU A C 1
ATOM 2431 O O . GLU A 1 298 ? 4.181 24.386 -18.172 1.00 88.56 298 GLU A O 1
ATOM 2436 N N . LEU A 1 299 ? 4.973 25.869 -16.687 1.00 86.19 299 LEU A N 1
ATOM 2437 C CA . LEU A 1 299 ? 5.793 24.886 -15.958 1.00 86.19 299 LEU A CA 1
ATOM 2438 C C . LEU A 1 299 ? 4.936 23.856 -15.210 1.00 86.19 299 LEU A C 1
ATOM 2440 O O . LEU A 1 299 ? 5.244 22.668 -15.263 1.00 86.19 299 LEU A O 1
ATOM 2444 N N . VAL A 1 300 ? 3.845 24.291 -14.567 1.00 86.06 300 VAL A N 1
ATOM 2445 C CA . VAL A 1 300 ? 2.872 23.385 -13.937 1.00 86.06 300 VAL A CA 1
ATOM 2446 C C . VAL A 1 300 ? 2.278 22.448 -14.991 1.00 86.06 300 VAL A C 1
ATOM 2448 O O . VAL A 1 300 ? 2.280 21.236 -14.798 1.00 86.06 300 VAL A O 1
ATOM 2451 N N . LEU A 1 301 ? 1.816 22.986 -16.128 1.00 89.56 301 LEU A N 1
ATOM 2452 C CA . LEU A 1 301 ? 1.242 22.178 -17.206 1.00 89.56 301 LEU A CA 1
ATOM 2453 C C . LEU A 1 301 ? 2.252 21.169 -17.780 1.00 89.56 301 LEU A C 1
ATOM 2455 O O . LEU A 1 301 ? 1.870 20.031 -18.043 1.00 89.56 301 LEU A O 1
ATOM 2459 N N . MET A 1 302 ? 3.527 21.548 -17.929 1.00 90.12 302 MET A N 1
ATOM 2460 C CA . MET A 1 302 ? 4.570 20.620 -18.374 1.00 90.12 302 MET A CA 1
ATOM 2461 C C . MET A 1 302 ? 4.799 19.471 -17.390 1.00 90.12 302 MET A C 1
ATOM 2463 O O . MET A 1 302 ? 4.897 18.335 -17.841 1.00 90.12 302 MET A O 1
ATOM 2467 N N . GLU A 1 303 ? 4.845 19.712 -16.077 1.00 87.06 303 GLU A N 1
ATOM 2468 C CA . GLU A 1 303 ? 5.007 18.613 -15.111 1.00 87.06 303 GLU A CA 1
ATOM 2469 C C . GLU A 1 303 ? 3.815 17.644 -15.172 1.00 87.06 303 GLU A C 1
ATOM 2471 O O . GLU A 1 303 ? 4.022 16.438 -15.272 1.00 87.06 303 GLU A O 1
ATOM 2476 N N . TYR A 1 304 ? 2.573 18.148 -15.227 1.00 87.69 304 TYR A N 1
ATOM 2477 C CA . TYR A 1 304 ? 1.398 17.289 -15.434 1.00 87.69 304 TYR A CA 1
ATOM 2478 C C . TYR A 1 304 ? 1.508 16.472 -16.735 1.00 87.69 304 TYR A C 1
ATOM 2480 O O . TYR A 1 304 ? 1.234 15.271 -16.721 1.00 87.69 304 TYR A O 1
ATOM 2488 N N . ILE A 1 305 ? 1.935 17.090 -17.844 1.00 91.25 305 ILE A N 1
ATOM 2489 C CA . ILE A 1 305 ? 2.187 16.408 -19.125 1.00 91.25 305 ILE A CA 1
ATOM 2490 C C . ILE A 1 305 ? 3.192 15.258 -18.946 1.00 91.25 305 ILE A C 1
ATOM 2492 O O . ILE A 1 305 ? 2.890 14.136 -19.353 1.00 91.25 305 ILE A O 1
ATOM 2496 N N . TRP A 1 306 ? 4.338 15.496 -18.298 1.00 90.62 306 TRP A N 1
ATOM 2497 C CA . TRP A 1 306 ? 5.353 14.464 -18.059 1.00 90.62 306 TRP A CA 1
ATOM 2498 C C . TRP A 1 306 ? 4.856 13.357 -17.111 1.00 90.62 306 TRP A C 1
ATOM 2500 O O . TRP A 1 306 ? 5.023 12.184 -17.437 1.00 90.62 306 TRP A O 1
ATOM 2510 N N . SER A 1 307 ? 4.191 13.680 -15.994 1.00 86.56 307 SER A N 1
ATOM 2511 C CA . SER A 1 307 ? 3.693 12.672 -15.037 1.00 86.56 307 SER A CA 1
ATOM 2512 C C . SER A 1 307 ? 2.613 11.755 -15.615 1.00 86.56 307 SER A C 1
ATOM 2514 O O . SER A 1 307 ? 2.599 10.557 -15.323 1.00 86.56 307 SER A O 1
ATOM 2516 N N . PHE A 1 308 ? 1.703 12.279 -16.444 1.00 86.19 308 PHE A N 1
ATOM 2517 C CA . PHE A 1 308 ? 0.736 11.428 -17.143 1.00 86.19 308 PHE A CA 1
ATOM 2518 C C . PHE A 1 308 ? 1.415 10.548 -18.201 1.00 86.19 308 PHE A C 1
ATOM 2520 O O . PHE A 1 308 ? 1.029 9.393 -18.361 1.00 86.19 308 PHE A O 1
ATOM 2527 N N . LEU A 1 309 ? 2.428 11.064 -18.903 1.00 87.69 309 LEU A N 1
ATOM 2528 C CA . LEU A 1 309 ? 3.124 10.333 -19.962 1.00 87.69 309 LEU A CA 1
ATOM 2529 C C . LEU A 1 309 ? 4.014 9.205 -19.419 1.00 87.69 309 LEU A C 1
ATOM 2531 O O . LEU A 1 309 ? 3.989 8.093 -19.940 1.00 87.69 309 LEU A O 1
ATOM 2535 N N . GLU A 1 310 ? 4.726 9.464 -18.320 1.00 85.06 310 GLU A N 1
ATOM 2536 C CA . GLU A 1 310 ? 5.526 8.482 -17.579 1.00 85.06 310 GLU A CA 1
ATOM 2537 C C . GLU A 1 310 ? 4.688 7.251 -17.185 1.00 85.06 310 GLU A C 1
ATOM 2539 O O . GLU A 1 310 ? 5.125 6.108 -17.332 1.00 85.06 310 GLU A O 1
ATOM 2544 N N . ARG A 1 311 ? 3.438 7.478 -16.766 1.00 81.94 311 ARG A N 1
ATOM 2545 C CA . ARG A 1 311 ? 2.473 6.424 -16.431 1.00 81.94 311 ARG A CA 1
ATOM 2546 C C . ARG A 1 311 ? 2.042 5.598 -17.653 1.00 81.94 311 ARG A C 1
ATOM 2548 O O . ARG A 1 311 ? 1.781 4.406 -17.515 1.00 81.94 311 ARG A O 1
ATOM 2555 N N . GLU A 1 312 ? 1.964 6.190 -18.844 1.00 81.38 312 GLU A N 1
ATOM 2556 C CA . GLU A 1 312 ? 1.671 5.450 -20.082 1.00 81.38 312 GLU A CA 1
ATOM 2557 C C . GLU A 1 312 ? 2.890 4.645 -20.572 1.00 81.38 312 GLU A C 1
ATOM 2559 O O . GLU A 1 312 ? 2.711 3.564 -21.135 1.00 81.38 312 GLU A O 1
ATOM 2564 N N . TRP A 1 313 ? 4.117 5.120 -20.314 1.00 82.75 313 TRP A N 1
ATOM 2565 C CA . TRP A 1 313 ? 5.365 4.422 -20.658 1.00 82.75 313 TRP A CA 1
ATOM 2566 C C . TRP A 1 313 ? 5.548 3.113 -19.887 1.00 82.75 313 TRP A C 1
ATOM 2568 O O . TRP A 1 313 ? 5.767 2.080 -20.514 1.00 82.75 313 TRP A O 1
ATOM 2578 N N . VAL A 1 314 ? 5.356 3.118 -18.562 1.00 72.62 314 VAL A N 1
ATOM 2579 C CA . VAL A 1 314 ? 5.462 1.903 -17.719 1.00 72.62 314 VAL A CA 1
ATOM 2580 C C . VAL A 1 314 ? 4.527 0.780 -18.200 1.00 72.62 314 VAL A C 1
ATOM 2582 O O . VAL A 1 314 ? 4.850 -0.397 -18.101 1.00 72.62 314 VAL A O 1
ATOM 2585 N N . ASN A 1 315 ? 3.381 1.125 -18.794 1.00 62.47 315 ASN A N 1
ATOM 2586 C CA . ASN A 1 315 ? 2.423 0.154 -19.333 1.00 62.47 315 ASN A CA 1
ATOM 2587 C C . ASN A 1 315 ? 2.807 -0.423 -20.717 1.00 62.47 315 ASN A C 1
ATOM 2589 O O . ASN A 1 315 ? 2.082 -1.279 -21.246 1.00 62.47 315 ASN A O 1
ATOM 2593 N N . ALA A 1 316 ? 3.901 0.044 -21.329 1.00 60.56 316 ALA A N 1
ATOM 2594 C CA . ALA A 1 316 ? 4.306 -0.280 -22.698 1.00 60.56 316 ALA A CA 1
ATOM 2595 C C . ALA A 1 316 ? 5.602 -1.109 -22.812 1.00 60.56 316 ALA A C 1
ATOM 2597 O O . ALA A 1 316 ? 5.778 -1.764 -23.837 1.00 60.56 316 ALA A O 1
ATOM 2598 N N . GLU A 1 317 ? 6.471 -1.126 -21.793 1.00 54.69 317 GLU A N 1
ATOM 2599 C CA . GLU A 1 317 ? 7.834 -1.692 -21.885 1.00 54.69 317 GLU A CA 1
ATOM 2600 C C . GLU A 1 317 ? 7.884 -3.203 -22.222 1.00 54.69 317 GLU A C 1
ATOM 2602 O O . GLU A 1 317 ? 8.835 -3.653 -22.857 1.00 54.69 317 GLU A O 1
ATOM 2607 N N . ASP A 1 318 ? 6.834 -3.973 -21.907 1.00 49.41 318 ASP A N 1
ATOM 2608 C CA . ASP A 1 318 ? 6.752 -5.428 -22.153 1.00 49.41 318 ASP A CA 1
ATOM 2609 C C . ASP A 1 318 ? 6.194 -5.844 -23.541 1.00 49.41 318 ASP A C 1
ATOM 2611 O O . ASP A 1 318 ? 5.857 -7.015 -23.744 1.00 49.41 318 ASP A O 1
ATOM 2615 N N . LYS A 1 319 ? 5.982 -4.925 -24.501 1.00 58.19 319 LYS A N 1
ATOM 2616 C CA . LYS A 1 319 ? 5.205 -5.211 -25.737 1.00 58.19 319 LYS A CA 1
ATOM 2617 C C . LYS A 1 319 ? 5.934 -4.818 -27.021 1.00 58.19 319 LYS A C 1
ATOM 2619 O O . LYS A 1 319 ? 6.454 -3.714 -27.142 1.00 58.19 319 LYS A O 1
ATOM 2624 N N . SER A 1 320 ? 5.895 -5.689 -28.036 1.00 62.62 320 SER A N 1
ATOM 2625 C CA . SER A 1 320 ? 6.469 -5.367 -29.349 1.00 62.62 320 SER A CA 1
ATOM 2626 C C . SER A 1 320 ? 5.647 -4.308 -30.096 1.00 62.62 320 SER A C 1
ATOM 2628 O O . SER A 1 320 ? 4.424 -4.190 -29.931 1.00 62.62 320 SER A O 1
ATOM 2630 N N . ILE A 1 321 ? 6.321 -3.566 -30.980 1.00 62.56 321 ILE A N 1
ATOM 2631 C CA . ILE A 1 321 ? 5.693 -2.543 -31.830 1.00 62.56 321 ILE A CA 1
ATOM 2632 C C . ILE A 1 321 ? 4.670 -3.177 -32.792 1.00 62.56 321 ILE A C 1
ATOM 2634 O O . ILE A 1 321 ? 3.628 -2.591 -33.084 1.00 62.56 321 ILE A O 1
ATOM 2638 N N . LEU A 1 322 ? 4.926 -4.404 -33.261 1.00 58.38 322 LEU A N 1
ATOM 2639 C CA . LEU A 1 322 ? 4.059 -5.098 -34.217 1.00 58.38 322 LEU A CA 1
ATOM 2640 C C . LEU A 1 322 ? 2.769 -5.616 -33.555 1.00 58.38 322 LEU A C 1
ATOM 2642 O O . LEU A 1 322 ? 1.681 -5.441 -34.109 1.00 58.38 322 LEU A O 1
ATOM 2646 N N . ASP A 1 323 ? 2.868 -6.174 -32.345 1.00 64.56 323 ASP A N 1
ATOM 2647 C CA . ASP A 1 323 ? 1.708 -6.624 -31.555 1.00 64.56 323 ASP A CA 1
ATOM 2648 C C . ASP A 1 323 ? 0.819 -5.457 -31.113 1.00 64.56 323 ASP A C 1
ATOM 2650 O O . ASP A 1 323 ? -0.388 -5.608 -30.925 1.00 64.56 323 ASP A O 1
ATOM 2654 N N . SER A 1 324 ? 1.419 -4.285 -30.923 1.00 73.56 324 SER A N 1
ATOM 2655 C CA . SER A 1 324 ? 0.731 -3.073 -30.481 1.00 73.56 324 SER A CA 1
ATOM 2656 C C . SER A 1 324 ? 0.081 -2.329 -31.656 1.00 73.56 324 SER A C 1
ATOM 2658 O O . SER A 1 324 ? -1.059 -1.878 -31.538 1.00 73.56 324 SER A O 1
ATOM 2660 N N . GLN A 1 325 ? 0.737 -2.280 -32.824 1.00 76.75 325 GLN A N 1
ATOM 2661 C CA . GLN A 1 325 ? 0.148 -1.756 -34.063 1.00 76.75 325 GLN A CA 1
ATOM 2662 C C . GLN A 1 325 ? -1.040 -2.609 -34.536 1.00 76.75 325 GLN A C 1
ATOM 2664 O O . GLN A 1 325 ? -2.097 -2.063 -34.841 1.00 76.75 325 GLN A O 1
ATOM 2669 N N . THR A 1 326 ? -0.912 -3.940 -34.547 1.00 74.94 326 THR A N 1
ATOM 2670 C CA . THR A 1 326 ? -2.008 -4.839 -34.963 1.00 74.94 326 THR A CA 1
ATOM 2671 C C . THR A 1 326 ? -3.242 -4.705 -34.067 1.00 74.94 326 THR A C 1
ATOM 2673 O O . THR A 1 326 ? -4.355 -4.589 -34.582 1.00 74.94 326 THR A O 1
ATOM 2676 N N . LYS A 1 327 ? -3.063 -4.612 -32.741 1.00 76.31 327 LYS A N 1
ATOM 2677 C CA . LYS A 1 327 ? -4.155 -4.325 -31.788 1.00 76.31 327 LYS A CA 1
ATOM 2678 C C . LYS A 1 327 ? -4.780 -2.945 -32.011 1.00 76.31 327 LYS A C 1
ATOM 2680 O O . LYS A 1 327 ? -6.002 -2.818 -31.947 1.00 76.31 327 LYS A O 1
ATOM 2685 N N . PHE A 1 328 ? -3.973 -1.919 -32.297 1.00 80.44 328 PHE A N 1
ATOM 2686 C CA . PHE A 1 328 ? -4.487 -0.593 -32.648 1.00 80.44 328 PHE A CA 1
ATOM 2687 C C . PHE A 1 328 ? -5.367 -0.651 -33.905 1.00 80.44 328 PHE A C 1
ATOM 2689 O O . PHE A 1 328 ? -6.498 -0.168 -33.876 1.00 80.44 328 PHE A O 1
ATOM 2696 N N . ASP A 1 329 ? -4.897 -1.280 -34.986 1.00 74.62 329 ASP A N 1
ATOM 2697 C CA . ASP A 1 329 ? -5.649 -1.363 -36.240 1.00 74.62 329 ASP A CA 1
ATOM 2698 C C . ASP A 1 329 ? -6.917 -2.221 -36.115 1.00 74.62 329 ASP A C 1
ATOM 2700 O O . ASP A 1 329 ? -7.954 -1.856 -36.672 1.00 74.62 329 ASP A O 1
ATOM 2704 N N . GLU A 1 330 ? -6.900 -3.312 -35.344 1.00 75.56 330 GLU A N 1
ATOM 2705 C CA . GLU A 1 330 ? -8.098 -4.123 -35.085 1.00 75.56 330 GLU A CA 1
ATOM 2706 C C . GLU A 1 330 ? -9.191 -3.305 -34.372 1.00 75.56 330 GLU A C 1
ATOM 2708 O O . GLU A 1 330 ? -10.341 -3.247 -34.824 1.00 75.56 330 GLU A O 1
ATOM 2713 N N . VAL A 1 331 ? -8.834 -2.616 -33.283 1.00 71.88 331 VAL A N 1
ATOM 2714 C CA . VAL A 1 331 ? -9.773 -1.780 -32.520 1.00 71.88 331 VAL A CA 1
ATOM 2715 C C . VAL A 1 331 ? -10.196 -0.549 -33.328 1.00 71.88 331 VAL A C 1
ATOM 2717 O O . VAL A 1 331 ? -11.368 -0.172 -33.309 1.00 71.88 331 VAL A O 1
ATOM 2720 N N . SER A 1 332 ? -9.297 0.039 -34.116 1.00 72.25 332 SER A N 1
ATOM 2721 C CA . SER A 1 332 ? -9.607 1.180 -34.982 1.00 72.25 332 SER A CA 1
ATOM 2722 C C . SER A 1 332 ? -10.632 0.796 -36.054 1.00 72.25 332 SER A C 1
ATOM 2724 O O . SER A 1 332 ? -11.620 1.503 -36.263 1.00 72.25 332 SER A O 1
ATOM 2726 N N . ASN A 1 333 ? -10.486 -0.392 -36.649 1.00 70.31 333 ASN A N 1
ATOM 2727 C CA . ASN A 1 333 ? -11.471 -0.955 -37.569 1.00 70.31 333 ASN A CA 1
ATOM 2728 C C . ASN A 1 333 ? -12.813 -1.280 -36.885 1.00 70.31 333 ASN A C 1
ATOM 2730 O O . ASN A 1 333 ? -13.862 -1.119 -37.513 1.00 70.31 333 ASN A O 1
ATOM 2734 N N . LYS A 1 334 ? -12.822 -1.684 -35.605 1.00 70.50 334 LYS A N 1
ATOM 2735 C CA . LYS A 1 334 ? -14.062 -1.823 -34.813 1.00 70.50 334 LYS A CA 1
ATOM 2736 C C . LYS A 1 334 ? -14.761 -0.469 -34.622 1.00 70.50 334 LYS A C 1
ATOM 2738 O O . LYS A 1 334 ? -15.958 -0.377 -34.888 1.00 70.50 334 LYS A O 1
ATOM 2743 N N . VAL A 1 335 ? -14.033 0.598 -34.274 1.00 67.56 335 VAL A N 1
ATOM 2744 C CA . VAL A 1 335 ? -14.591 1.964 -34.157 1.00 67.56 335 VAL A CA 1
ATOM 2745 C C . VAL A 1 335 ? -15.127 2.475 -35.503 1.00 67.56 335 VAL A C 1
ATOM 2747 O O . VAL A 1 335 ? -16.247 2.980 -35.570 1.00 67.56 335 VAL A O 1
ATOM 2750 N N . ALA A 1 336 ? -14.389 2.277 -36.599 1.00 65.31 336 ALA A N 1
ATOM 2751 C CA . ALA A 1 336 ? -14.814 2.684 -37.942 1.00 65.31 336 ALA A CA 1
ATOM 2752 C C . ALA A 1 336 ? -16.036 1.903 -38.476 1.00 65.31 336 ALA A C 1
ATOM 2754 O O . ALA A 1 336 ? -16.757 2.407 -39.342 1.00 65.31 336 ALA A O 1
ATOM 2755 N N . LYS A 1 337 ? -16.290 0.687 -37.966 1.00 66.94 337 LYS A N 1
ATOM 2756 C CA . LYS A 1 337 ? -17.534 -0.070 -38.197 1.00 66.94 337 LYS A CA 1
ATOM 2757 C C . LYS A 1 337 ? -18.675 0.457 -37.318 1.00 66.94 337 LYS A C 1
ATOM 2759 O O . LYS A 1 337 ? -19.750 0.730 -37.843 1.00 66.94 337 LYS A O 1
ATOM 2764 N N . ALA A 1 338 ? -18.428 0.680 -36.024 1.00 63.31 338 ALA A N 1
ATOM 2765 C CA . ALA A 1 338 ? -19.413 1.211 -35.075 1.00 63.31 338 ALA A CA 1
ATOM 2766 C C . ALA A 1 338 ? -20.023 2.549 -35.535 1.00 63.31 338 ALA A C 1
ATOM 2768 O O . ALA A 1 338 ? -21.243 2.700 -35.541 1.00 63.31 338 ALA A O 1
ATOM 2769 N N . LEU A 1 339 ? -19.192 3.482 -36.021 1.00 63.84 339 LEU A N 1
ATOM 2770 C CA . LEU A 1 339 ? -19.643 4.783 -36.538 1.00 63.84 339 LEU A CA 1
ATOM 2771 C C . LEU A 1 339 ? -20.599 4.691 -37.746 1.00 63.84 339 LEU A C 1
ATOM 2773 O O . LEU A 1 339 ? -21.246 5.682 -38.065 1.00 63.84 339 LEU A O 1
ATOM 2777 N N . LYS A 1 340 ? -20.708 3.543 -38.431 1.00 61.91 340 LYS A N 1
ATOM 2778 C CA . LYS A 1 340 ? -21.577 3.378 -39.612 1.00 61.91 340 LYS A CA 1
ATOM 2779 C C . LYS A 1 340 ? -22.961 2.808 -39.311 1.00 61.91 340 LYS A C 1
ATOM 2781 O O . LYS A 1 340 ? -23.859 2.976 -40.132 1.00 61.91 340 LYS A O 1
ATOM 2786 N N . ASN A 1 341 ? -23.158 2.156 -38.166 1.00 55.97 341 ASN A N 1
ATOM 2787 C CA . ASN A 1 341 ? -24.412 1.470 -37.836 1.00 55.97 341 ASN A CA 1
ATOM 2788 C C . ASN A 1 341 ? -25.430 2.434 -37.192 1.00 55.97 341 ASN A C 1
ATOM 2790 O O . ASN A 1 341 ? -25.888 2.225 -36.069 1.00 55.97 341 ASN A O 1
ATOM 2794 N N . THR A 1 342 ? -25.799 3.489 -37.925 1.00 44.94 342 THR A N 1
ATOM 2795 C CA . THR A 1 342 ? -26.576 4.679 -37.502 1.00 44.94 342 THR A CA 1
ATOM 2796 C C . THR A 1 342 ? -28.044 4.442 -37.084 1.00 44.94 342 THR A C 1
ATOM 2798 O O . THR A 1 342 ? -28.849 5.368 -37.115 1.00 44.94 342 THR A O 1
ATOM 2801 N N . GLY A 1 343 ? -28.422 3.228 -36.662 1.00 40.72 343 GLY A N 1
ATOM 2802 C CA . GLY A 1 343 ? -29.797 2.916 -36.235 1.00 40.72 343 GLY A CA 1
ATOM 2803 C C . GLY A 1 343 ? -29.981 1.793 -35.205 1.00 40.72 343 GLY A C 1
ATOM 2804 O O . GLY A 1 343 ? -30.992 1.794 -34.513 1.00 40.72 343 GLY A O 1
ATOM 2805 N N . GLY A 1 344 ? -29.036 0.856 -35.054 1.00 39.66 344 GLY A N 1
ATOM 2806 C CA . GLY A 1 344 ? -29.163 -0.261 -34.091 1.00 39.66 344 GLY A CA 1
ATOM 2807 C C . GLY A 1 344 ? -28.453 -0.048 -32.746 1.00 39.66 344 GLY A C 1
ATOM 2808 O O . GLY A 1 344 ? -28.724 -0.742 -31.767 1.00 39.66 344 GLY A O 1
ATOM 2809 N N . PHE A 1 345 ? -27.536 0.920 -32.686 1.00 39.81 345 PHE A N 1
ATOM 2810 C CA . PHE A 1 345 ? -26.413 0.900 -31.742 1.00 39.81 345 PHE A CA 1
ATOM 2811 C C . PHE A 1 345 ? -26.738 1.259 -30.278 1.00 39.81 345 PHE A C 1
ATOM 2813 O O . PHE A 1 345 ? -25.856 1.197 -29.426 1.00 39.81 345 PHE A O 1
ATOM 2820 N N . LEU A 1 346 ? -27.991 1.608 -29.960 1.00 38.25 346 LEU A N 1
ATOM 2821 C CA . LEU A 1 346 ? -28.438 1.805 -28.572 1.00 38.25 346 LEU A CA 1
ATOM 2822 C C . LEU A 1 346 ? -28.704 0.484 -27.830 1.00 38.25 346 LEU A C 1
ATOM 2824 O O . LEU A 1 346 ? -28.651 0.477 -26.605 1.00 38.25 346 LEU A O 1
ATOM 2828 N N . ASN A 1 347 ? -28.958 -0.621 -28.543 1.00 38.84 347 ASN A N 1
ATOM 2829 C CA . ASN A 1 347 ? -29.309 -1.899 -27.913 1.00 38.84 347 ASN A CA 1
ATOM 2830 C C . ASN A 1 347 ? -28.101 -2.831 -27.708 1.00 38.84 347 ASN A C 1
ATOM 2832 O O . ASN A 1 347 ? -28.087 -3.593 -26.747 1.00 38.84 347 ASN A O 1
ATOM 2836 N N . GLU A 1 348 ? -27.078 -2.774 -28.569 1.00 38.00 348 GLU A N 1
ATOM 2837 C CA . GLU A 1 348 ? -25.896 -3.652 -28.457 1.00 38.00 348 GLU A CA 1
ATOM 2838 C C . GLU A 1 348 ? -24.890 -3.175 -27.390 1.00 38.00 348 GLU A C 1
ATOM 2840 O O . GLU A 1 348 ? -24.229 -3.997 -26.761 1.00 38.00 348 GLU A O 1
ATOM 2845 N N . LEU A 1 349 ? -24.814 -1.865 -27.114 1.00 38.84 349 LEU A N 1
ATOM 2846 C CA . LEU A 1 349 ? -23.946 -1.290 -26.069 1.00 38.84 349 LEU A CA 1
ATOM 2847 C C . LEU A 1 349 ? -24.628 -1.091 -24.704 1.00 38.84 349 LEU A C 1
ATOM 2849 O O . LEU A 1 349 ? -24.079 -0.433 -23.824 1.00 38.84 349 LEU A O 1
ATOM 2853 N N . ALA A 1 350 ? -25.759 -1.762 -24.471 1.00 38.88 350 ALA A N 1
ATOM 2854 C CA . ALA A 1 350 ? -26.174 -2.106 -23.108 1.00 38.88 350 ALA A CA 1
ATOM 2855 C C . ALA A 1 350 ? -25.212 -3.130 -22.445 1.00 38.88 350 ALA A C 1
ATOM 2857 O O . ALA A 1 350 ? -25.309 -3.385 -21.249 1.00 38.88 350 ALA A O 1
ATOM 2858 N N . GLY A 1 351 ? -24.267 -3.700 -23.210 1.00 38.44 351 GLY A N 1
ATOM 2859 C CA . GLY A 1 351 ? -23.198 -4.598 -22.760 1.00 38.44 351 GLY A CA 1
ATOM 2860 C C . GLY A 1 351 ? -21.920 -3.907 -22.251 1.00 38.44 351 GLY A C 1
ATOM 2861 O O . GLY A 1 351 ? -20.844 -4.162 -22.777 1.00 38.44 351 GLY A O 1
ATOM 2862 N N . ASN A 1 352 ? -22.046 -3.080 -21.212 1.00 45.72 352 ASN A N 1
ATOM 2863 C CA . ASN A 1 352 ? -21.041 -2.736 -20.185 1.00 45.72 352 ASN A CA 1
ATOM 2864 C C . ASN A 1 352 ? -19.613 -2.207 -20.502 1.00 45.72 352 ASN A C 1
ATOM 2866 O O . ASN A 1 352 ? -19.049 -1.627 -19.575 1.00 45.72 352 ASN A O 1
ATOM 2870 N N . GLU A 1 353 ? -19.009 -2.311 -21.697 1.00 47.78 353 GLU A N 1
ATOM 2871 C CA . GLU A 1 353 ? -17.645 -1.767 -21.938 1.00 47.78 353 GLU A CA 1
ATOM 2872 C C . GLU A 1 353 ? -17.519 -0.769 -23.118 1.00 47.78 353 GLU A C 1
ATOM 2874 O O . GLU A 1 353 ? -17.864 -1.092 -24.258 1.00 47.78 353 GLU A O 1
ATOM 2879 N N . PRO A 1 354 ? -16.971 0.447 -22.889 1.00 60.91 354 PRO A N 1
ATOM 2880 C CA . PRO A 1 354 ? -16.738 1.449 -23.930 1.00 60.91 354 PRO A CA 1
ATOM 2881 C C . PRO A 1 354 ? -15.411 1.221 -24.678 1.00 60.91 354 PRO A C 1
ATOM 2883 O O . PRO A 1 354 ? -14.341 1.118 -24.078 1.00 60.91 354 PRO A O 1
ATOM 2886 N N . ILE A 1 355 ? -15.463 1.208 -26.015 1.00 65.19 355 ILE A N 1
ATOM 2887 C CA . ILE A 1 355 ? -14.321 0.874 -26.888 1.00 65.19 355 ILE A CA 1
ATOM 2888 C C . ILE A 1 355 ? -13.207 1.937 -26.800 1.00 65.19 355 ILE A C 1
ATOM 2890 O O . ILE A 1 355 ? -13.277 2.981 -27.463 1.00 65.19 355 ILE A O 1
ATOM 2894 N N . ALA A 1 356 ? -12.157 1.634 -26.033 1.00 69.44 356 ALA A N 1
ATOM 2895 C CA . ALA A 1 356 ? -10.925 2.414 -25.911 1.00 69.44 356 ALA A CA 1
ATOM 2896 C C . ALA A 1 356 ? -9.836 1.925 -26.887 1.00 69.44 356 ALA A C 1
ATOM 2898 O O . ALA A 1 356 ? -9.687 0.724 -27.106 1.00 69.44 356 ALA A O 1
ATOM 2899 N N . LEU A 1 357 ? -9.049 2.847 -27.449 1.00 73.44 357 LEU A N 1
ATOM 2900 C CA . LEU A 1 357 ? -7.926 2.538 -28.346 1.00 73.44 357 LEU A CA 1
ATOM 2901 C C . LEU A 1 357 ? -6.582 2.526 -27.590 1.00 73.44 357 LEU A C 1
ATOM 2903 O O . LEU A 1 357 ? -6.381 3.385 -26.728 1.00 73.44 357 LEU A O 1
ATOM 2907 N N . PRO A 1 358 ? -5.639 1.612 -27.907 1.00 80.19 358 PRO A N 1
ATOM 2908 C CA . PRO A 1 358 ? -4.322 1.594 -27.273 1.00 80.19 358 PRO A CA 1
ATOM 2909 C C . PRO A 1 358 ? -3.588 2.933 -27.420 1.00 80.19 358 PRO A C 1
ATOM 2911 O O . PRO A 1 358 ? -3.520 3.492 -28.514 1.00 80.19 358 PRO A O 1
ATOM 2914 N N . HIS A 1 359 ? -3.017 3.427 -26.317 1.00 86.25 359 HIS A N 1
ATOM 2915 C CA . HIS A 1 359 ? -2.169 4.629 -26.253 1.00 86.25 359 HIS A CA 1
ATOM 2916 C C . HIS A 1 359 ? -2.828 5.942 -26.738 1.00 86.25 359 HIS A C 1
ATOM 2918 O O . HIS A 1 359 ? -2.142 6.926 -27.009 1.00 86.25 359 HIS A O 1
ATOM 2924 N N . ILE A 1 360 ? -4.162 6.011 -26.812 1.00 88.31 360 ILE A N 1
ATOM 2925 C CA . ILE A 1 360 ? -4.869 7.230 -27.239 1.00 88.31 360 ILE A CA 1
ATOM 2926 C C . ILE A 1 360 ? -4.666 8.425 -26.287 1.00 88.31 360 ILE A C 1
ATOM 2928 O O . ILE A 1 360 ? -4.618 9.565 -26.749 1.00 88.31 360 ILE A O 1
ATOM 2932 N N . LEU A 1 361 ? -4.463 8.182 -24.984 1.00 90.62 361 LEU A N 1
ATOM 2933 C CA . LEU A 1 361 ? -4.123 9.238 -24.023 1.00 90.62 361 LEU A CA 1
ATOM 2934 C C . LEU A 1 361 ? -2.743 9.848 -24.314 1.00 90.62 361 LEU A C 1
ATOM 2936 O O . LEU A 1 361 ? -2.620 11.067 -24.359 1.00 90.62 361 LEU A O 1
ATOM 2940 N N . TRP A 1 362 ? -1.734 9.013 -24.582 1.00 92.56 362 TRP A N 1
ATOM 2941 C CA . TRP A 1 362 ? -0.387 9.436 -24.989 1.00 92.56 362 TRP A CA 1
ATOM 2942 C C . TRP A 1 362 ? -0.442 10.325 -26.241 1.00 92.56 362 TRP A C 1
ATOM 2944 O O . TRP A 1 362 ? 0.119 11.420 -26.243 1.00 92.56 362 TRP A O 1
ATOM 2954 N N . PHE A 1 363 ? -1.186 9.919 -27.277 1.00 93.38 363 PHE A N 1
ATOM 2955 C CA . PHE A 1 363 ? -1.374 10.746 -28.477 1.00 93.38 363 PHE A CA 1
ATOM 2956 C C . PHE A 1 363 ? -2.014 12.105 -28.151 1.00 93.38 363 PHE A C 1
ATOM 2958 O O . PHE A 1 363 ? -1.548 13.135 -28.639 1.00 93.38 363 PHE A O 1
ATOM 2965 N N . GLY A 1 364 ? -3.042 12.122 -27.294 1.00 92.50 364 GLY A N 1
ATOM 2966 C CA . GLY A 1 364 ? -3.681 13.356 -26.831 1.00 92.50 364 GLY A CA 1
ATOM 2967 C C . GLY A 1 364 ? -2.724 14.274 -26.071 1.00 92.50 364 GLY A C 1
ATOM 2968 O O . GLY A 1 364 ? -2.670 15.467 -26.356 1.00 92.50 364 GLY A O 1
ATOM 2969 N N . ILE A 1 365 ? -1.902 13.731 -25.168 1.00 93.75 365 ILE A N 1
ATOM 2970 C CA . ILE A 1 365 ? -0.877 14.489 -24.428 1.00 93.75 365 ILE A CA 1
ATOM 2971 C C . ILE A 1 365 ? 0.134 15.144 -25.388 1.00 93.75 365 ILE A C 1
ATOM 2973 O O . ILE A 1 365 ? 0.541 16.284 -25.165 1.00 93.75 365 ILE A O 1
ATOM 2977 N N . LEU A 1 366 ? 0.492 14.481 -26.493 1.00 94.25 366 LEU A N 1
ATOM 2978 C CA . LEU A 1 366 ? 1.368 15.065 -27.515 1.00 94.25 366 LEU A CA 1
ATOM 2979 C C . LEU A 1 366 ? 0.662 16.129 -28.385 1.00 94.25 366 LEU A C 1
ATOM 2981 O O . LEU A 1 366 ? 1.293 17.125 -28.734 1.00 94.25 366 LEU A O 1
ATOM 2985 N N . ASP A 1 367 ? -0.636 15.991 -28.690 1.00 92.75 367 ASP A N 1
ATOM 2986 C CA . ASP A 1 367 ? -1.433 17.064 -29.329 1.00 92.75 367 ASP A CA 1
ATOM 2987 C C . ASP A 1 367 ? -1.586 18.286 -28.394 1.00 92.75 367 ASP A C 1
ATOM 2989 O O . ASP A 1 367 ? -1.514 19.435 -28.833 1.00 92.75 367 ASP A O 1
ATOM 2993 N N . LEU A 1 368 ? -1.689 18.052 -27.082 1.00 92.12 368 LEU A N 1
ATOM 2994 C CA . LEU A 1 368 ? -1.703 19.095 -26.053 1.00 92.12 368 LEU A CA 1
ATOM 2995 C C . LEU A 1 368 ? -0.359 19.838 -25.969 1.00 92.12 368 LEU A C 1
ATOM 2997 O O . LEU A 1 368 ? -0.335 21.069 -25.909 1.00 92.12 368 LEU A O 1
ATOM 3001 N N . ALA A 1 369 ? 0.762 19.109 -26.019 1.00 93.38 369 ALA A N 1
ATOM 3002 C CA . ALA A 1 369 ? 2.100 19.694 -26.096 1.00 93.38 369 ALA A CA 1
ATOM 3003 C C . ALA A 1 369 ? 2.282 20.522 -27.385 1.00 93.38 369 ALA A C 1
ATOM 3005 O O . ALA A 1 369 ? 2.855 21.610 -27.346 1.00 93.38 369 ALA A O 1
ATOM 3006 N N . GLN A 1 370 ? 1.722 20.071 -28.513 1.00 90.94 370 GLN A N 1
ATOM 3007 C CA . GLN A 1 370 ? 1.702 20.813 -29.781 1.00 90.94 370 GLN A CA 1
ATOM 3008 C C . GLN A 1 370 ? 0.901 22.122 -29.680 1.00 90.94 370 GLN A C 1
ATOM 3010 O O . GLN A 1 370 ? 1.336 23.143 -30.214 1.00 90.94 370 GLN A O 1
ATOM 3015 N N . ASN A 1 371 ? -0.227 22.130 -28.958 1.00 86.75 371 ASN A N 1
ATOM 3016 C CA . ASN A 1 371 ? -0.978 23.354 -28.655 1.00 86.75 371 ASN A CA 1
ATOM 3017 C C . ASN A 1 371 ? -0.173 24.305 -27.747 1.00 86.75 371 ASN A C 1
ATOM 3019 O O . ASN A 1 371 ? -0.099 25.504 -28.015 1.00 86.75 371 ASN A O 1
ATOM 3023 N N . LEU A 1 372 ? 0.498 23.775 -26.719 1.00 86.25 372 LEU A N 1
ATOM 3024 C CA . LEU A 1 372 ? 1.346 24.561 -25.819 1.00 86.25 372 LEU A CA 1
ATOM 3025 C C . LEU A 1 372 ? 2.533 25.211 -26.551 1.00 86.25 372 LEU A C 1
ATOM 3027 O O . LEU A 1 372 ? 2.804 26.390 -26.334 1.00 86.25 372 LEU A O 1
ATOM 3031 N N . ILE A 1 373 ? 3.185 24.495 -27.473 1.00 85.19 373 ILE A N 1
ATOM 3032 C CA . ILE A 1 373 ? 4.230 25.047 -28.354 1.00 85.19 373 ILE A CA 1
ATOM 3033 C C . ILE A 1 373 ? 3.693 26.211 -29.202 1.00 85.19 373 ILE A C 1
ATOM 3035 O O . ILE A 1 373 ? 4.397 27.195 -29.399 1.00 85.19 373 ILE A O 1
ATOM 3039 N N . GLN A 1 374 ? 2.447 26.135 -29.682 1.00 78.75 374 GLN A N 1
ATOM 3040 C CA . GLN A 1 374 ? 1.822 27.212 -30.465 1.00 78.75 374 GLN A CA 1
ATOM 3041 C C . GLN A 1 374 ? 1.431 28.438 -29.616 1.00 78.75 374 GLN A C 1
ATOM 3043 O O . GLN A 1 374 ? 1.207 29.510 -30.178 1.00 78.75 374 GLN A O 1
ATOM 3048 N N . ARG A 1 375 ? 1.354 28.305 -28.281 1.00 76.88 375 ARG A N 1
ATOM 3049 C CA . ARG A 1 375 ? 0.957 29.377 -27.344 1.00 76.88 375 ARG A CA 1
ATOM 3050 C C . ARG A 1 375 ? 2.099 29.947 -26.503 1.00 76.88 375 ARG A C 1
ATOM 3052 O O . ARG A 1 375 ? 1.958 31.065 -26.007 1.00 76.88 375 ARG A O 1
ATOM 3059 N N . SER A 1 376 ? 3.177 29.202 -26.275 1.00 81.94 376 SER A N 1
ATOM 3060 C CA . SER A 1 376 ? 4.341 29.669 -25.513 1.00 81.94 376 SER A CA 1
ATOM 3061 C C . SER A 1 376 ? 5.273 30.519 -26.379 1.00 81.94 376 SER A C 1
ATOM 3063 O O . SER A 1 376 ? 5.254 30.450 -27.603 1.00 81.94 376 SER A O 1
ATOM 3065 N N . SER A 1 377 ? 6.107 31.323 -25.725 1.00 79.50 377 SER A N 1
ATOM 3066 C CA . SER A 1 377 ? 7.282 31.979 -26.314 1.00 79.50 377 SER A CA 1
ATOM 3067 C C . SER A 1 377 ? 8.584 31.605 -25.594 1.00 79.50 377 SER A C 1
ATOM 3069 O O . SER A 1 377 ? 9.633 32.194 -25.861 1.00 79.50 377 SER A O 1
ATOM 3071 N N . ARG A 1 378 ? 8.531 30.652 -24.652 1.00 82.69 378 ARG A N 1
ATOM 3072 C CA . ARG A 1 378 ? 9.650 30.304 -23.773 1.00 82.69 378 ARG A CA 1
ATOM 3073 C C . ARG A 1 378 ? 10.481 29.166 -24.346 1.00 82.69 378 ARG A C 1
ATOM 3075 O O . ARG A 1 378 ? 9.999 28.059 -24.566 1.00 82.69 378 ARG A O 1
ATOM 3082 N N . ILE A 1 379 ? 11.772 29.446 -24.496 1.00 83.00 379 ILE A N 1
ATOM 3083 C CA . ILE A 1 379 ? 12.770 28.528 -25.050 1.00 83.00 379 ILE A CA 1
ATOM 3084 C C . ILE A 1 379 ? 12.848 27.224 -24.236 1.00 83.00 379 ILE A C 1
ATOM 3086 O O . ILE A 1 379 ? 12.872 26.147 -24.826 1.00 83.00 379 ILE A O 1
ATOM 3090 N N . ALA A 1 380 ? 12.788 27.293 -22.901 1.00 83.00 380 ALA A N 1
ATOM 3091 C CA . ALA A 1 380 ? 12.745 26.101 -22.051 1.00 83.00 380 ALA A CA 1
ATOM 3092 C C . ALA A 1 380 ? 11.471 25.263 -22.253 1.00 83.00 380 ALA A C 1
ATOM 3094 O O . ALA A 1 380 ? 11.547 24.040 -22.257 1.00 83.00 380 ALA A O 1
ATOM 3095 N N . THR A 1 381 ? 10.308 25.888 -22.478 1.00 86.94 381 THR A N 1
ATOM 3096 C CA . THR A 1 381 ? 9.060 25.168 -22.786 1.00 86.94 381 THR A CA 1
ATOM 3097 C C . THR A 1 381 ? 9.192 24.412 -24.112 1.00 86.94 381 THR A C 1
ATOM 3099 O O . THR A 1 381 ? 8.842 23.237 -24.183 1.00 86.94 381 THR A O 1
ATOM 3102 N N . TYR A 1 382 ? 9.783 25.031 -25.142 1.00 89.38 382 TYR A N 1
ATOM 3103 C CA . TYR A 1 382 ? 10.108 24.337 -26.393 1.00 89.38 382 TYR A CA 1
ATOM 3104 C C . TYR A 1 382 ? 11.105 23.185 -26.174 1.00 89.38 382 TYR A C 1
ATOM 3106 O O . TYR A 1 382 ? 10.905 22.094 -26.703 1.00 89.38 382 TYR A O 1
ATOM 3114 N N . GLY A 1 383 ? 12.152 23.400 -25.369 1.00 87.00 383 GLY A N 1
ATOM 3115 C CA . GLY A 1 383 ? 13.161 22.386 -25.058 1.00 87.00 383 GLY A CA 1
ATOM 3116 C C . GLY A 1 383 ? 12.603 21.181 -24.296 1.00 87.00 383 GLY A C 1
ATOM 3117 O O . GLY A 1 383 ? 12.886 20.039 -24.653 1.00 87.00 383 GLY A O 1
ATOM 3118 N N . LEU A 1 384 ? 11.748 21.417 -23.298 1.00 90.06 384 LEU A N 1
ATOM 3119 C CA . LEU A 1 384 ? 11.035 20.359 -22.580 1.00 90.06 384 LEU A CA 1
ATOM 3120 C C . LEU A 1 384 ? 10.135 19.553 -23.529 1.00 90.06 384 LEU A C 1
ATOM 3122 O O . LEU A 1 384 ? 10.105 18.328 -23.434 1.00 90.06 384 LEU A O 1
ATOM 3126 N N . CYS A 1 385 ? 9.448 20.205 -24.474 1.00 92.62 385 CYS A N 1
ATOM 3127 C CA . CYS A 1 385 ? 8.649 19.509 -25.484 1.00 92.62 385 CYS A CA 1
ATOM 3128 C C . CYS A 1 385 ? 9.494 18.736 -26.514 1.00 92.62 385 CYS A C 1
ATOM 3130 O O . CYS A 1 385 ? 9.055 17.685 -26.976 1.00 92.62 385 CYS A O 1
ATOM 3132 N N . TYR A 1 386 ? 10.696 19.212 -26.857 1.00 92.19 386 TYR A N 1
ATOM 3133 C CA . TYR A 1 386 ? 11.649 18.477 -27.696 1.00 92.19 386 TYR A CA 1
ATOM 3134 C C . TYR A 1 386 ? 12.038 17.147 -27.041 1.00 92.19 386 TYR A C 1
ATOM 3136 O O . TYR A 1 386 ? 11.815 16.094 -27.635 1.00 92.19 386 TYR A O 1
ATOM 3144 N N . TYR A 1 387 ? 12.505 17.161 -25.787 1.00 91.19 387 TYR A N 1
ATOM 3145 C CA . TYR A 1 387 ? 12.854 15.915 -25.096 1.00 91.19 387 TYR A CA 1
ATOM 3146 C C . TYR A 1 387 ? 11.636 15.011 -24.836 1.00 91.19 387 TYR A C 1
ATOM 3148 O O . TYR A 1 387 ? 11.756 13.796 -24.972 1.00 91.19 387 TYR A O 1
ATOM 3156 N N . LEU A 1 388 ? 10.450 15.575 -24.563 1.00 93.75 388 LEU A N 1
ATOM 3157 C CA . LEU A 1 388 ? 9.189 14.819 -24.466 1.00 93.75 388 LEU A CA 1
ATOM 3158 C C . LEU A 1 388 ? 8.886 14.043 -25.763 1.00 93.75 388 LEU A C 1
ATOM 3160 O O . LEU A 1 388 ? 8.423 12.899 -25.722 1.00 93.75 388 LEU A O 1
ATOM 3164 N N . ALA A 1 389 ? 9.155 14.658 -26.919 1.00 93.38 389 ALA A N 1
ATOM 3165 C CA . ALA A 1 389 ? 8.947 14.063 -28.235 1.00 93.38 389 ALA A CA 1
ATOM 3166 C C . ALA A 1 389 ? 10.014 13.010 -28.582 1.00 93.38 389 ALA A C 1
ATOM 3168 O O . ALA A 1 389 ? 9.666 11.949 -29.100 1.00 93.38 389 ALA A O 1
ATOM 3169 N N . ILE A 1 390 ? 11.289 13.266 -28.260 1.00 90.69 390 ILE A N 1
ATOM 3170 C CA . ILE A 1 390 ? 12.391 12.306 -28.443 1.00 90.69 390 ILE A CA 1
ATOM 3171 C C . ILE A 1 390 ? 12.181 11.060 -27.574 1.00 90.69 390 ILE A C 1
ATOM 3173 O O . ILE A 1 390 ? 12.250 9.942 -28.083 1.00 90.69 390 ILE A O 1
ATOM 3177 N N . GLU A 1 391 ? 11.834 11.223 -26.295 1.00 89.88 391 GLU A N 1
ATOM 3178 C CA . GLU A 1 391 ? 11.527 10.090 -25.415 1.00 89.88 391 GLU A CA 1
ATOM 3179 C C . GLU A 1 391 ? 10.260 9.343 -25.845 1.00 89.88 391 GLU A C 1
ATOM 3181 O O . GLU A 1 391 ? 10.235 8.110 -25.832 1.00 89.88 391 GLU A O 1
ATOM 3186 N N . SER A 1 392 ? 9.239 10.064 -26.323 1.00 90.94 392 SER A N 1
ATOM 3187 C CA . SER A 1 392 ? 8.049 9.433 -26.905 1.00 90.94 392 SER A CA 1
ATOM 3188 C C . SER A 1 392 ? 8.369 8.607 -28.147 1.00 90.94 392 SER A C 1
ATOM 3190 O O . SER A 1 392 ? 7.822 7.519 -28.299 1.00 90.94 392 SER A O 1
ATOM 3192 N N . LEU A 1 393 ? 9.263 9.090 -29.015 1.00 90.38 393 LEU A N 1
ATOM 3193 C CA . LEU A 1 393 ? 9.717 8.371 -30.203 1.00 90.38 393 LEU A CA 1
ATOM 3194 C C . LEU A 1 393 ? 10.545 7.133 -29.818 1.00 90.38 393 LEU A C 1
ATOM 3196 O O . LEU A 1 393 ? 10.283 6.038 -30.319 1.00 90.38 393 LEU A O 1
ATOM 3200 N N . ASN A 1 394 ? 11.482 7.287 -28.876 1.00 86.19 394 ASN A N 1
ATOM 3201 C CA . ASN A 1 394 ? 12.322 6.212 -28.336 1.00 86.19 394 ASN A CA 1
ATOM 3202 C C . ASN A 1 394 ? 11.519 5.052 -27.734 1.00 86.19 394 ASN A C 1
ATOM 3204 O O . ASN A 1 394 ? 11.947 3.906 -27.860 1.00 86.19 394 ASN A O 1
ATOM 3208 N N . LYS A 1 395 ? 10.380 5.351 -27.098 1.00 86.31 395 LYS A N 1
ATOM 3209 C CA . LYS A 1 395 ? 9.499 4.382 -26.423 1.00 86.31 395 LYS A CA 1
ATOM 3210 C C . LYS A 1 395 ? 8.254 4.012 -27.250 1.00 86.31 395 LYS A C 1
ATOM 3212 O O . LYS A 1 395 ? 7.395 3.291 -26.754 1.00 86.31 395 LYS A O 1
ATOM 3217 N N . ALA A 1 396 ? 8.119 4.516 -28.482 1.00 83.56 396 ALA A N 1
ATOM 3218 C CA . ALA A 1 396 ? 6.865 4.479 -29.239 1.00 83.56 396 ALA A CA 1
ATOM 3219 C C . ALA A 1 396 ? 6.357 3.043 -29.517 1.00 83.56 396 ALA A C 1
ATOM 3221 O O . ALA A 1 396 ? 6.984 2.320 -30.295 1.00 83.56 396 ALA A O 1
ATOM 3222 N N . PRO A 1 397 ? 5.182 2.642 -28.992 1.00 80.75 397 PRO A N 1
ATOM 3223 C CA . PRO A 1 397 ? 4.651 1.289 -29.164 1.00 80.75 397 PRO A CA 1
ATOM 3224 C C . PRO A 1 397 ? 4.004 1.060 -30.535 1.00 80.75 397 PRO A C 1
ATOM 3226 O O . PRO A 1 397 ? 3.681 -0.069 -30.877 1.00 80.75 397 PRO A O 1
ATOM 3229 N N . SER A 1 398 ? 3.746 2.097 -31.332 1.00 86.31 398 SER A N 1
ATOM 3230 C CA . SER A 1 398 ? 3.051 1.960 -32.618 1.00 86.31 398 SER A CA 1
ATOM 3231 C C . SER A 1 398 ? 3.297 3.158 -33.530 1.00 86.31 398 SER A C 1
ATOM 3233 O O . SER A 1 398 ? 3.689 4.241 -33.078 1.00 86.31 398 SER A O 1
ATOM 3235 N N . SER A 1 399 ? 3.010 3.002 -34.825 1.00 86.56 399 SER A N 1
ATOM 3236 C CA . SER A 1 399 ? 3.134 4.090 -35.801 1.00 86.56 399 SER A CA 1
ATOM 3237 C C . SER A 1 399 ? 2.168 5.250 -35.535 1.00 86.56 399 SER A C 1
ATOM 3239 O O . SER A 1 399 ? 2.447 6.372 -35.945 1.00 86.56 399 SER A O 1
ATOM 3241 N N . PHE A 1 400 ? 1.095 5.015 -34.774 1.00 88.25 400 PHE A N 1
ATOM 3242 C CA . PHE A 1 400 ? 0.216 6.053 -34.227 1.00 88.25 400 PHE A CA 1
ATOM 3243 C C . PHE A 1 400 ? 0.980 7.042 -33.320 1.00 88.25 400 PHE A C 1
ATOM 3245 O O . PHE A 1 400 ? 0.863 8.254 -33.491 1.00 88.25 400 PHE A O 1
ATOM 3252 N N . ILE A 1 401 ? 1.835 6.546 -32.415 1.00 91.56 401 ILE A N 1
ATOM 3253 C CA . ILE A 1 401 ? 2.658 7.387 -31.523 1.00 91.56 401 ILE A CA 1
ATOM 3254 C C . ILE A 1 401 ? 3.890 7.955 -32.242 1.00 91.56 401 ILE A C 1
ATOM 3256 O O . ILE A 1 401 ? 4.234 9.125 -32.042 1.00 91.56 401 ILE A O 1
ATOM 3260 N N . GLN A 1 402 ? 4.524 7.174 -33.127 1.00 91.56 402 GLN A N 1
ATOM 3261 C CA . GLN A 1 402 ? 5.638 7.661 -33.955 1.00 91.56 402 GLN A CA 1
ATOM 3262 C C . GLN A 1 402 ? 5.205 8.861 -34.811 1.00 91.56 402 GLN A C 1
ATOM 3264 O O . GLN A 1 402 ? 5.880 9.886 -34.797 1.00 91.56 402 GLN A O 1
ATOM 3269 N N . PHE A 1 403 ? 4.049 8.771 -35.486 1.00 93.12 403 PHE A N 1
ATOM 3270 C CA . PHE A 1 403 ? 3.463 9.854 -36.286 1.00 93.12 403 PHE A CA 1
ATOM 3271 C C . PHE A 1 403 ? 3.411 11.166 -35.501 1.00 93.12 403 PHE A C 1
ATOM 3273 O O . PHE A 1 403 ? 3.856 12.207 -35.987 1.00 93.12 403 PHE A O 1
ATOM 3280 N N . LYS A 1 404 ? 2.901 11.102 -34.265 1.00 94.81 404 LYS A N 1
ATOM 3281 C CA . LYS A 1 404 ? 2.675 12.296 -33.455 1.00 94.81 404 LYS A CA 1
ATOM 3282 C C . LYS A 1 404 ? 3.960 12.892 -32.898 1.00 94.81 404 LYS A C 1
ATOM 3284 O O . LYS A 1 404 ? 4.113 14.109 -32.890 1.00 94.81 404 LYS A O 1
ATOM 3289 N N . SER A 1 405 ? 4.898 12.035 -32.506 1.00 94.94 405 SER A N 1
ATOM 3290 C CA . SER A 1 405 ? 6.226 12.450 -32.044 1.00 94.94 405 SER A CA 1
ATOM 3291 C C . SER A 1 405 ? 7.006 13.153 -33.166 1.00 94.94 405 SER A C 1
ATOM 3293 O O . SER A 1 405 ? 7.592 14.207 -32.936 1.00 94.94 405 SER A O 1
ATOM 3295 N N . ILE A 1 406 ? 6.933 12.642 -34.404 1.00 94.31 406 ILE A N 1
ATOM 3296 C CA . ILE A 1 406 ? 7.520 13.293 -35.589 1.00 94.31 406 ILE A CA 1
ATOM 3297 C C . ILE A 1 406 ? 6.849 14.649 -35.863 1.00 94.31 406 ILE A C 1
ATOM 3299 O O . ILE A 1 406 ? 7.550 15.635 -36.077 1.00 94.31 406 ILE A O 1
ATOM 3303 N N . GLU A 1 407 ? 5.513 14.733 -35.844 1.00 92.81 407 GLU A N 1
ATOM 3304 C CA . GLU A 1 407 ? 4.797 15.999 -36.084 1.00 92.81 407 GLU A CA 1
ATOM 3305 C C . GLU A 1 407 ? 5.173 17.076 -35.046 1.00 92.81 407 GLU A C 1
ATOM 3307 O O . GLU A 1 407 ? 5.417 18.230 -35.407 1.00 92.81 407 GLU A O 1
ATOM 3312 N N . LEU A 1 408 ? 5.301 16.689 -33.772 1.00 93.69 408 LEU A N 1
ATOM 3313 C CA . LEU A 1 408 ? 5.717 17.565 -32.674 1.00 93.69 408 LEU A CA 1
ATOM 3314 C C . LEU A 1 408 ? 7.150 18.104 -32.871 1.00 93.69 408 LEU A C 1
ATOM 3316 O O . LEU A 1 408 ? 7.393 19.300 -32.696 1.00 93.69 408 LEU A O 1
ATOM 3320 N N . LEU A 1 409 ? 8.076 17.246 -33.312 1.00 92.81 409 LEU A N 1
ATOM 3321 C CA . LEU A 1 409 ? 9.459 17.614 -33.642 1.00 92.81 409 LEU A CA 1
ATOM 3322 C C . LEU A 1 409 ? 9.542 18.557 -34.855 1.00 92.81 409 LEU A C 1
ATOM 3324 O O . LEU A 1 409 ? 10.259 19.557 -34.806 1.00 92.81 409 LEU A O 1
ATOM 3328 N N . LEU A 1 410 ? 8.771 18.310 -35.920 1.00 89.25 410 LEU A N 1
ATOM 3329 C CA . LEU A 1 410 ? 8.735 19.200 -37.091 1.00 89.25 410 LEU A CA 1
ATOM 3330 C C . LEU A 1 410 ? 8.183 20.594 -36.752 1.00 89.25 410 LEU A C 1
ATOM 3332 O O . LEU A 1 410 ? 8.673 21.590 -37.288 1.00 89.25 410 LEU A O 1
ATOM 3336 N N . HIS A 1 411 ? 7.224 20.689 -35.824 1.00 86.06 411 HIS A N 1
ATOM 3337 C CA . HIS A 1 411 ? 6.766 21.977 -35.299 1.00 86.06 411 HIS A CA 1
ATOM 3338 C C . HIS A 1 411 ? 7.889 22.766 -34.613 1.00 86.06 411 HIS A C 1
ATOM 3340 O O . HIS A 1 411 ? 8.026 23.960 -34.876 1.00 86.06 411 HIS A O 1
ATOM 3346 N N . LEU A 1 412 ? 8.708 22.116 -33.782 1.00 86.25 412 LEU A N 1
ATOM 3347 C CA . LEU A 1 412 ? 9.841 22.748 -33.093 1.00 86.25 412 LEU A CA 1
ATOM 3348 C C . LEU A 1 412 ? 10.940 23.171 -34.079 1.00 86.25 412 LEU A C 1
ATOM 3350 O O . LEU A 1 412 ? 11.401 24.313 -34.036 1.00 86.25 412 LEU A O 1
ATOM 3354 N N . TYR A 1 413 ? 11.274 22.303 -35.039 1.00 84.31 413 TYR A N 1
ATOM 3355 C CA . TYR A 1 413 ? 12.216 22.603 -36.121 1.00 84.31 413 TYR A CA 1
ATOM 3356 C C . TYR A 1 413 ? 11.805 23.834 -36.946 1.00 84.31 413 TYR A C 1
ATOM 3358 O O . TYR A 1 413 ? 12.651 24.630 -37.347 1.00 84.31 413 TYR A O 1
ATOM 3366 N N . ASN A 1 414 ? 10.506 24.031 -37.188 1.00 81.94 414 ASN A N 1
ATOM 3367 C CA . ASN A 1 414 ? 10.000 25.192 -37.925 1.00 81.94 414 ASN A CA 1
ATOM 3368 C C . ASN A 1 414 ? 9.955 26.491 -37.090 1.00 81.94 414 ASN A C 1
ATOM 3370 O O . ASN A 1 414 ? 9.866 27.574 -37.666 1.00 81.94 414 ASN A O 1
ATOM 3374 N N . ILE A 1 415 ? 10.010 26.406 -35.755 1.00 78.44 415 ILE A N 1
ATOM 3375 C CA . ILE A 1 415 ? 10.046 27.575 -34.858 1.00 78.44 415 ILE A CA 1
ATOM 3376 C C . ILE A 1 415 ? 11.465 28.148 -34.769 1.00 78.44 415 ILE A C 1
ATOM 3378 O O . ILE A 1 415 ? 11.638 29.354 -34.938 1.00 78.44 415 ILE A O 1
ATOM 3382 N N . ASP A 1 416 ? 12.475 27.297 -34.562 1.00 76.75 416 ASP A N 1
ATOM 3383 C CA . ASP A 1 416 ? 13.886 27.678 -34.693 1.00 76.75 416 ASP A CA 1
ATOM 3384 C C . ASP A 1 416 ? 14.718 26.513 -35.258 1.00 76.75 416 ASP A C 1
ATOM 3386 O O . ASP A 1 416 ? 15.145 25.600 -34.546 1.00 76.75 416 ASP A O 1
ATOM 3390 N N . ASN A 1 417 ? 14.980 26.577 -36.565 1.00 74.69 417 ASN A N 1
ATOM 3391 C CA . ASN A 1 417 ? 15.724 25.554 -37.302 1.00 74.69 417 ASN A CA 1
ATOM 3392 C C . ASN A 1 417 ? 17.238 25.546 -37.031 1.00 74.69 417 ASN A C 1
ATOM 3394 O O . ASN A 1 417 ? 17.934 24.656 -37.520 1.00 74.69 417 ASN A O 1
ATOM 3398 N N . LYS A 1 418 ? 17.767 26.521 -36.282 1.00 73.50 418 LYS A N 1
ATOM 3399 C CA . LYS A 1 418 ? 19.167 26.534 -35.835 1.00 73.50 418 LYS A CA 1
ATOM 3400 C C . LYS A 1 418 ? 19.271 25.862 -34.477 1.00 73.50 418 LYS A C 1
ATOM 3402 O O . LYS A 1 418 ? 20.117 24.988 -34.305 1.00 73.50 418 LYS A O 1
ATOM 3407 N N . MET A 1 419 ? 18.385 26.229 -33.554 1.00 74.75 419 MET A N 1
ATOM 3408 C CA . MET A 1 419 ? 18.313 25.642 -32.220 1.00 74.75 419 MET A CA 1
ATOM 3409 C C . MET A 1 419 ? 17.973 24.151 -32.285 1.00 74.75 419 MET A C 1
ATOM 3411 O O . MET A 1 419 ? 18.724 23.331 -31.769 1.00 74.75 419 MET A O 1
ATOM 3415 N N . PHE A 1 420 ? 16.909 23.785 -33.001 1.00 81.94 420 PHE A N 1
ATOM 3416 C CA . PHE A 1 420 ? 16.454 22.397 -33.133 1.00 81.94 420 PHE A CA 1
ATOM 3417 C C . PHE A 1 420 ? 17.075 21.658 -34.332 1.00 81.94 420 PHE A C 1
ATOM 3419 O O . PHE A 1 420 ? 16.509 20.694 -34.842 1.00 81.94 420 PHE A O 1
ATOM 3426 N N . SER A 1 421 ? 18.260 22.084 -34.783 1.00 78.19 421 SER A N 1
ATOM 3427 C CA . SER A 1 421 ? 18.972 21.471 -35.918 1.00 78.19 421 SER A CA 1
ATOM 3428 C C . SER A 1 421 ? 19.373 20.003 -35.694 1.00 78.19 421 SER A C 1
ATOM 3430 O O . SER A 1 421 ? 19.578 19.281 -36.669 1.00 78.19 421 SER A O 1
ATOM 3432 N N . MET A 1 422 ? 19.419 19.544 -34.437 1.00 80.25 422 MET A N 1
ATOM 3433 C CA . MET A 1 422 ? 19.692 18.146 -34.074 1.00 80.25 422 MET A CA 1
ATOM 3434 C C . MET A 1 422 ? 18.588 17.167 -34.508 1.00 80.25 422 MET A C 1
ATOM 3436 O O . MET A 1 422 ? 18.898 16.007 -34.740 1.00 80.25 422 MET A O 1
ATOM 3440 N N . ILE A 1 423 ? 17.346 17.623 -34.722 1.00 85.75 423 ILE A N 1
ATOM 3441 C CA . ILE A 1 423 ? 16.179 16.750 -34.972 1.00 85.75 423 ILE A CA 1
ATOM 3442 C C . ILE A 1 423 ? 16.371 15.790 -36.160 1.00 85.75 423 ILE A C 1
ATOM 3444 O O . ILE A 1 423 ? 15.913 14.649 -36.118 1.00 85.75 423 ILE A O 1
ATOM 3448 N N . GLU A 1 424 ? 17.069 16.213 -37.217 1.00 81.00 424 GLU A N 1
ATOM 3449 C CA . GLU A 1 424 ? 17.376 15.323 -38.350 1.00 81.00 424 GLU A CA 1
ATOM 3450 C C . GLU A 1 424 ? 18.428 14.257 -37.984 1.00 81.00 424 GLU A C 1
ATOM 3452 O O . GLU A 1 424 ? 18.331 13.117 -38.434 1.00 81.00 424 GLU A O 1
ATOM 3457 N N . ILE A 1 425 ? 19.381 14.589 -37.106 1.00 83.06 425 ILE A N 1
ATOM 3458 C CA . ILE A 1 425 ? 20.359 13.641 -36.552 1.00 83.06 425 ILE A CA 1
ATOM 3459 C C . ILE A 1 425 ? 19.651 12.643 -35.623 1.00 83.06 425 ILE A C 1
ATOM 3461 O O . ILE A 1 425 ? 19.960 11.455 -35.671 1.00 83.06 425 ILE A O 1
ATOM 3465 N N . ASP A 1 426 ? 18.674 13.085 -34.827 1.00 85.00 426 ASP A N 1
ATOM 3466 C CA . ASP A 1 426 ? 17.883 12.201 -33.963 1.00 85.00 426 ASP A CA 1
ATOM 3467 C C . ASP A 1 426 ? 17.047 11.198 -34.782 1.00 85.00 426 ASP A C 1
ATOM 3469 O O . ASP A 1 426 ? 16.965 10.016 -34.435 1.00 85.00 426 ASP A O 1
ATOM 3473 N N . PHE A 1 427 ? 16.464 11.631 -35.910 1.00 88.62 427 PHE A N 1
ATOM 3474 C CA . PHE A 1 427 ? 15.767 10.734 -36.842 1.00 88.62 427 PHE A CA 1
ATOM 3475 C C . PHE A 1 427 ? 16.713 9.715 -37.501 1.00 88.62 427 PHE A C 1
ATOM 3477 O O . PHE A 1 427 ? 16.333 8.546 -37.651 1.00 88.62 427 PHE A O 1
ATOM 3484 N N . ASP A 1 428 ? 17.936 10.114 -37.861 1.00 82.94 428 ASP A N 1
ATOM 3485 C CA . ASP A 1 428 ? 18.958 9.200 -38.387 1.00 82.94 428 ASP A CA 1
ATOM 3486 C C . ASP A 1 428 ? 19.435 8.205 -37.310 1.00 82.94 428 ASP A C 1
ATOM 3488 O O . ASP A 1 428 ? 19.487 7.001 -37.575 1.00 82.94 428 ASP A O 1
ATOM 3492 N N . GLN A 1 429 ? 19.684 8.656 -36.074 1.00 83.31 429 GLN A N 1
ATOM 3493 C CA . GLN A 1 429 ? 20.044 7.792 -34.939 1.00 83.31 429 GLN A CA 1
ATOM 3494 C C . GLN A 1 429 ? 18.938 6.781 -34.608 1.00 83.31 429 GLN A C 1
ATOM 3496 O O . GLN A 1 429 ? 19.215 5.594 -34.428 1.00 83.31 429 GLN A O 1
ATOM 3501 N N . TYR A 1 430 ? 17.672 7.209 -34.576 1.00 84.44 430 TYR A N 1
ATOM 3502 C CA . TYR A 1 430 ? 16.537 6.306 -34.370 1.00 84.44 430 TYR A CA 1
ATOM 3503 C C . TYR A 1 430 ? 16.407 5.290 -35.518 1.00 84.44 430 TYR A C 1
ATOM 3505 O O . TYR A 1 430 ? 16.156 4.107 -35.285 1.00 84.44 430 TYR A O 1
ATOM 3513 N N . THR A 1 431 ? 16.661 5.716 -36.760 1.00 83.62 431 THR A N 1
ATOM 3514 C CA . THR A 1 431 ? 16.699 4.819 -37.926 1.00 83.62 431 THR A CA 1
ATOM 3515 C C . THR A 1 431 ? 17.837 3.797 -37.820 1.00 83.62 431 THR A C 1
ATOM 3517 O O . THR A 1 431 ? 17.623 2.623 -38.121 1.00 83.62 431 THR A O 1
ATOM 3520 N N . GLN A 1 432 ? 19.023 4.196 -37.345 1.00 79.50 432 GLN A N 1
ATOM 3521 C CA . GLN A 1 432 ? 20.131 3.274 -37.075 1.00 79.50 432 GLN A CA 1
ATOM 3522 C C . GLN A 1 432 ? 19.762 2.271 -35.969 1.00 79.50 432 GLN A C 1
ATOM 3524 O O . GLN A 1 432 ? 19.902 1.064 -36.174 1.00 79.50 432 GLN A O 1
ATOM 3529 N N . LYS A 1 433 ? 19.190 2.738 -34.852 1.00 81.06 433 LYS A N 1
ATOM 3530 C CA . LYS A 1 433 ? 18.727 1.900 -33.732 1.00 81.06 433 LYS A CA 1
ATOM 3531 C C . LYS A 1 433 ? 17.689 0.854 -34.165 1.00 81.06 433 LYS A C 1
ATOM 3533 O O . LYS A 1 433 ? 17.715 -0.270 -33.669 1.00 81.06 433 LYS A O 1
ATOM 3538 N N . LEU A 1 434 ? 16.807 1.168 -35.120 1.00 74.56 434 LEU A N 1
ATOM 3539 C CA . LEU A 1 434 ? 15.900 0.174 -35.716 1.00 74.56 434 LEU A CA 1
ATOM 3540 C C . LEU A 1 434 ? 16.633 -0.858 -36.597 1.00 74.56 434 LEU A C 1
ATOM 3542 O O . LEU A 1 434 ? 16.228 -2.019 -36.626 1.00 74.56 434 LEU A O 1
ATOM 3546 N N . SER A 1 435 ? 17.714 -0.467 -37.285 1.00 67.06 435 SER A N 1
ATOM 3547 C CA . SER A 1 435 ? 18.506 -1.383 -38.125 1.00 67.06 435 SER A CA 1
ATOM 3548 C C . SER A 1 435 ? 19.310 -2.403 -37.311 1.00 67.06 435 SER A C 1
ATOM 3550 O O . SER A 1 435 ? 19.358 -3.576 -37.672 1.00 67.06 435 SER A O 1
ATOM 3552 N N . GLU A 1 436 ? 19.868 -1.987 -36.171 1.00 64.12 436 GLU A N 1
ATOM 3553 C CA . GLU A 1 436 ? 20.707 -2.830 -35.303 1.00 64.12 436 GLU A CA 1
ATOM 3554 C C . GLU A 1 436 ? 19.922 -3.962 -34.614 1.00 64.12 436 GLU A C 1
ATOM 3556 O O . GLU A 1 436 ? 20.505 -4.957 -34.193 1.00 64.12 436 GLU A O 1
ATOM 3561 N N . ASN A 1 437 ? 18.590 -3.848 -34.546 1.00 59.22 437 ASN A N 1
ATOM 3562 C CA . ASN A 1 437 ? 17.698 -4.830 -33.922 1.00 59.22 437 ASN A CA 1
ATOM 3563 C C . ASN A 1 437 ? 17.134 -5.888 -34.902 1.00 59.22 437 ASN A C 1
ATOM 3565 O O . ASN A 1 437 ? 16.214 -6.619 -34.544 1.00 59.22 437 ASN A O 1
ATOM 3569 N N . ASN A 1 438 ? 17.657 -5.986 -36.135 1.00 49.56 438 ASN A N 1
ATOM 3570 C CA . ASN A 1 438 ? 17.170 -6.883 -37.204 1.00 49.56 438 ASN A CA 1
ATOM 3571 C C . ASN A 1 438 ? 15.693 -6.666 -37.626 1.00 49.56 438 ASN A C 1
ATOM 3573 O O . ASN A 1 438 ? 15.087 -7.538 -38.251 1.00 49.56 438 ASN A O 1
ATOM 3577 N N . LEU A 1 439 ? 15.097 -5.505 -37.331 1.00 60.91 439 LEU A N 1
ATOM 3578 C CA . LEU A 1 439 ? 13.693 -5.191 -37.640 1.00 60.91 439 LEU A CA 1
ATOM 3579 C C . LEU A 1 439 ? 13.542 -4.479 -39.000 1.00 60.91 439 LEU A C 1
ATOM 3581 O O . LEU A 1 439 ? 13.034 -3.361 -39.095 1.00 60.91 439 LEU A O 1
ATOM 3585 N N . GLU A 1 440 ? 13.988 -5.129 -40.076 1.00 65.06 440 GLU A N 1
ATOM 3586 C CA . GLU A 1 440 ? 14.080 -4.530 -41.421 1.00 65.06 440 GLU A CA 1
ATOM 3587 C C . GLU A 1 440 ? 12.727 -3.980 -41.939 1.00 65.06 440 GLU A C 1
ATOM 3589 O O . GLU A 1 440 ? 12.653 -2.866 -42.464 1.00 65.06 440 GLU A O 1
ATOM 3594 N N . ASP A 1 441 ? 11.627 -4.695 -41.678 1.00 66.12 441 ASP A N 1
ATOM 3595 C CA . ASP A 1 441 ? 10.254 -4.264 -41.984 1.00 66.12 441 ASP A CA 1
ATOM 3596 C C . ASP A 1 441 ? 9.783 -3.061 -41.132 1.00 66.12 441 ASP A C 1
ATOM 3598 O O . ASP A 1 441 ? 9.087 -2.181 -41.644 1.00 66.12 441 ASP A O 1
ATOM 3602 N N . SER A 1 442 ? 10.191 -2.942 -39.858 1.00 69.69 442 SER A N 1
ATOM 3603 C CA . SER A 1 442 ? 9.817 -1.770 -39.044 1.00 69.69 442 SER A CA 1
ATOM 3604 C C . SER A 1 442 ? 10.593 -0.518 -39.449 1.00 69.69 442 SER A C 1
ATOM 3606 O O . SER A 1 442 ? 10.047 0.583 -39.402 1.00 69.69 442 SER A O 1
ATOM 3608 N N . LEU A 1 443 ? 11.849 -0.676 -39.874 1.00 78.25 443 LEU A N 1
ATOM 3609 C CA . LEU A 1 443 ? 12.684 0.400 -40.405 1.00 78.25 443 LEU A CA 1
ATOM 3610 C C . LEU A 1 443 ? 12.115 0.958 -41.718 1.00 78.25 443 LEU A C 1
ATOM 3612 O O . LEU A 1 443 ? 12.013 2.176 -41.880 1.00 78.25 443 LEU A O 1
ATOM 3616 N N . GLU A 1 444 ? 11.673 0.090 -42.631 1.00 77.31 444 GLU A N 1
ATOM 3617 C CA . GLU A 1 444 ? 10.989 0.509 -43.859 1.00 77.31 444 GLU A CA 1
ATOM 3618 C C . GLU A 1 444 ? 9.641 1.184 -43.544 1.00 77.31 444 GLU A C 1
ATOM 3620 O O . GLU A 1 444 ? 9.342 2.256 -44.080 1.00 77.31 444 GLU A O 1
ATOM 3625 N N . LYS A 1 445 ? 8.843 0.647 -42.609 1.00 78.44 445 LYS A N 1
ATOM 3626 C CA . LYS A 1 445 ? 7.608 1.305 -42.134 1.00 78.44 445 LYS A CA 1
ATOM 3627 C C . LYS A 1 445 ? 7.877 2.700 -41.558 1.00 78.44 445 LYS A C 1
ATOM 3629 O O . LYS A 1 445 ? 7.198 3.650 -41.953 1.00 78.44 445 LYS A O 1
ATOM 3634 N N . PHE A 1 446 ? 8.898 2.854 -40.713 1.00 85.44 446 PHE A N 1
ATOM 3635 C CA . PHE A 1 446 ? 9.273 4.143 -40.126 1.00 85.44 446 PHE A CA 1
ATOM 3636 C C . PHE A 1 446 ? 9.714 5.168 -41.182 1.00 85.44 446 PHE A C 1
ATOM 3638 O O . PHE A 1 446 ? 9.241 6.302 -41.164 1.00 85.44 446 PHE A O 1
ATOM 3645 N N . ARG A 1 447 ? 10.542 4.775 -42.160 1.00 84.12 447 ARG A N 1
ATOM 3646 C CA . ARG A 1 447 ? 10.973 5.663 -43.259 1.00 84.12 447 ARG A CA 1
ATOM 3647 C C . ARG A 1 447 ? 9.808 6.149 -44.121 1.00 84.12 447 ARG A C 1
ATOM 3649 O O . ARG A 1 447 ? 9.769 7.324 -44.491 1.00 84.12 447 ARG A O 1
ATOM 3656 N N . ASN A 1 448 ? 8.834 5.285 -44.411 1.00 83.06 448 ASN A N 1
ATOM 3657 C CA . ASN A 1 448 ? 7.619 5.692 -45.126 1.00 83.06 448 ASN A CA 1
ATOM 3658 C C . ASN A 1 448 ? 6.783 6.674 -44.294 1.00 83.06 448 ASN A C 1
ATOM 3660 O O . ASN A 1 448 ? 6.332 7.689 -44.827 1.00 83.06 448 ASN A O 1
ATOM 3664 N N . LEU A 1 449 ? 6.626 6.407 -42.994 1.00 86.94 449 LEU A N 1
ATOM 3665 C CA . LEU A 1 449 ? 5.890 7.269 -42.073 1.00 86.94 449 LEU A CA 1
ATOM 3666 C C . LEU A 1 449 ? 6.538 8.655 -41.943 1.00 86.94 449 LEU A C 1
ATOM 3668 O O . LEU A 1 449 ? 5.862 9.657 -42.144 1.00 86.94 449 LEU A O 1
ATOM 3672 N N . LEU A 1 450 ? 7.847 8.722 -41.681 1.00 89.38 450 LEU A N 1
ATOM 3673 C CA . LEU A 1 450 ? 8.613 9.970 -41.589 1.00 89.38 450 LEU A CA 1
ATOM 3674 C C . LEU A 1 450 ? 8.495 10.801 -42.874 1.00 89.38 450 LEU A C 1
ATOM 3676 O O . LEU A 1 450 ? 8.250 12.006 -42.815 1.00 89.38 450 LEU A O 1
ATOM 3680 N N . THR A 1 451 ? 8.591 10.147 -44.035 1.00 87.06 451 THR A N 1
ATOM 3681 C CA . THR A 1 451 ? 8.384 10.788 -45.342 1.00 87.06 451 THR A CA 1
ATOM 3682 C C . THR A 1 451 ? 6.971 11.364 -45.465 1.00 87.06 451 THR A C 1
ATOM 3684 O O . THR A 1 451 ? 6.805 12.527 -45.829 1.00 87.06 451 THR A O 1
ATOM 3687 N N . PHE A 1 452 ? 5.946 10.586 -45.105 1.00 86.88 452 PHE A N 1
ATOM 3688 C CA . PHE A 1 452 ? 4.549 11.018 -45.154 1.00 86.88 452 PHE A CA 1
ATOM 3689 C C . PHE A 1 452 ? 4.240 12.170 -44.183 1.00 86.88 452 PHE A C 1
ATOM 3691 O O . PHE A 1 452 ? 3.526 13.098 -44.560 1.00 86.88 452 PHE A O 1
ATOM 3698 N N . VAL A 1 453 ? 4.793 12.161 -42.966 1.00 89.19 453 VAL A N 1
ATOM 3699 C CA . VAL A 1 453 ? 4.597 13.252 -41.997 1.00 89.19 453 VAL A CA 1
ATOM 3700 C C . VAL A 1 453 ? 5.292 14.533 -42.472 1.00 89.19 453 VAL A C 1
ATOM 3702 O O . VAL A 1 453 ? 4.682 15.598 -42.408 1.00 89.19 453 VAL A O 1
ATOM 3705 N N . LYS A 1 454 ? 6.502 14.449 -43.051 1.00 86.81 454 LYS A N 1
ATOM 3706 C CA . LYS A 1 454 ? 7.154 15.606 -43.699 1.00 86.81 454 LYS A CA 1
ATOM 3707 C C . LYS A 1 454 ? 6.354 16.128 -44.905 1.00 86.81 454 LYS A C 1
ATOM 3709 O O . LYS A 1 454 ? 6.202 17.340 -45.044 1.00 86.81 454 LYS A O 1
ATOM 3714 N N . GLU A 1 455 ? 5.785 15.248 -45.741 1.00 85.12 455 GLU A N 1
ATOM 3715 C CA . GLU A 1 455 ? 4.852 15.644 -46.813 1.00 85.12 455 GLU A CA 1
ATOM 3716 C C . GLU A 1 455 ? 3.617 16.378 -46.249 1.00 85.12 455 GLU A C 1
ATOM 3718 O O . GLU A 1 455 ? 3.310 17.478 -46.707 1.00 85.12 455 GLU A O 1
ATOM 3723 N N . LYS A 1 456 ? 2.925 15.797 -45.253 1.00 87.38 456 LYS A N 1
ATOM 3724 C CA . LYS A 1 456 ? 1.739 16.382 -44.594 1.00 87.38 456 LYS A CA 1
ATOM 3725 C C . LYS A 1 456 ? 2.051 17.772 -44.046 1.00 87.38 456 LYS A C 1
ATOM 3727 O O . LYS A 1 456 ? 1.370 18.734 -44.389 1.00 87.38 456 LYS A O 1
ATOM 3732 N N . TYR A 1 457 ? 3.109 17.871 -43.245 1.00 84.94 457 TYR A N 1
ATOM 3733 C CA . TYR A 1 457 ? 3.503 19.099 -42.567 1.00 84.94 457 TYR A CA 1
ATOM 3734 C C . TYR A 1 457 ? 3.785 20.243 -43.555 1.00 84.94 457 TYR A C 1
ATOM 3736 O O . TYR A 1 457 ? 3.396 21.387 -43.323 1.00 84.94 457 TYR A O 1
ATOM 3744 N N . HIS A 1 458 ? 4.377 19.939 -44.716 1.00 80.00 458 HIS A N 1
ATOM 3745 C CA . HIS A 1 458 ? 4.545 20.923 -45.785 1.00 80.00 458 HIS A CA 1
ATOM 3746 C C . HIS A 1 458 ? 3.230 21.367 -46.448 1.00 80.00 458 HIS A C 1
ATOM 3748 O O . HIS A 1 458 ? 3.154 22.518 -46.875 1.00 80.00 458 HIS A O 1
ATOM 3754 N N . GLU A 1 459 ? 2.198 20.522 -46.550 1.00 77.94 459 GLU A N 1
ATOM 3755 C CA . GLU A 1 459 ? 0.871 20.953 -47.029 1.00 77.94 459 GLU A CA 1
ATOM 3756 C C . GLU A 1 459 ? 0.141 21.815 -45.982 1.00 77.94 459 GLU A C 1
ATOM 3758 O O . GLU A 1 459 ? -0.424 22.855 -46.328 1.00 77.94 459 GLU A O 1
ATOM 3763 N N . ASP A 1 460 ? 0.230 21.459 -44.697 1.00 78.38 460 ASP A N 1
ATOM 3764 C CA . ASP A 1 460 ? -0.328 22.258 -43.597 1.00 78.38 460 ASP A CA 1
ATOM 3765 C C . ASP A 1 460 ? 0.328 23.656 -43.544 1.00 78.38 460 ASP A C 1
ATOM 3767 O O . ASP A 1 460 ? -0.357 24.681 -43.464 1.00 78.38 460 ASP A O 1
ATOM 3771 N N . LEU A 1 461 ? 1.655 23.729 -43.719 1.00 74.94 461 LEU A N 1
ATOM 3772 C CA . LEU A 1 461 ? 2.389 24.992 -43.856 1.00 74.94 461 LEU A CA 1
ATOM 3773 C C . LEU A 1 461 ? 1.995 25.805 -45.104 1.00 74.94 461 LEU A C 1
ATOM 3775 O O . LEU A 1 461 ? 2.060 27.036 -45.056 1.00 74.94 461 LEU A O 1
ATOM 3779 N N . LYS A 1 462 ? 1.550 25.187 -46.211 1.00 74.75 462 LYS A N 1
ATOM 3780 C CA . LYS A 1 462 ? 0.988 25.932 -47.360 1.00 74.75 462 LYS A CA 1
ATOM 3781 C C . LYS A 1 462 ? -0.369 26.544 -47.020 1.00 74.75 462 LYS A C 1
ATOM 3783 O O . LYS A 1 462 ? -0.622 27.688 -47.387 1.00 74.75 462 LYS A O 1
ATOM 3788 N N . ILE A 1 463 ? -1.228 25.822 -46.300 1.00 69.25 463 ILE A N 1
ATOM 3789 C CA . ILE A 1 463 ? -2.534 26.335 -45.851 1.00 69.25 463 ILE A CA 1
ATOM 3790 C C . ILE A 1 463 ? -2.357 27.529 -44.904 1.00 69.25 463 ILE A C 1
ATOM 3792 O O . ILE A 1 463 ? -3.074 28.520 -45.038 1.00 69.25 463 ILE A O 1
ATOM 3796 N N . LEU A 1 464 ? -1.364 27.471 -44.013 1.00 65.12 464 LEU A N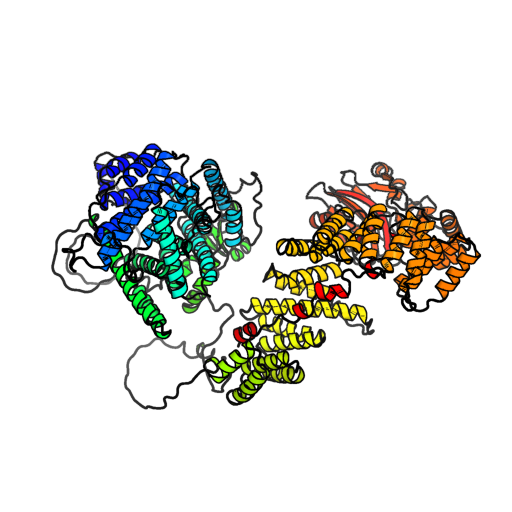 1
ATOM 3797 C CA . LEU A 1 464 ? -0.977 28.588 -43.149 1.00 65.12 464 LEU A CA 1
ATOM 3798 C C . LEU A 1 464 ? -0.421 29.771 -43.965 1.00 65.12 464 LEU A C 1
ATOM 3800 O O . LEU A 1 464 ? -0.967 30.875 -43.907 1.00 65.12 464 LEU A O 1
ATOM 3804 N N . SER A 1 465 ? 0.622 29.537 -44.770 1.00 57.56 465 SER A N 1
ATOM 3805 C CA . SER A 1 465 ? 1.350 30.602 -45.482 1.00 57.56 465 SER A CA 1
ATOM 3806 C C . SER A 1 465 ? 0.580 31.249 -46.639 1.00 57.56 465 SER A C 1
ATOM 3808 O O . SER A 1 465 ? 0.871 32.387 -46.998 1.00 57.56 465 SER A O 1
ATOM 3810 N N . ASN A 1 466 ? -0.461 30.606 -47.178 1.00 52.66 466 ASN A N 1
ATOM 3811 C CA . ASN A 1 466 ? -1.368 31.237 -48.145 1.00 52.66 466 ASN A CA 1
ATOM 3812 C C . ASN A 1 466 ? -2.191 32.401 -47.544 1.00 52.66 466 ASN A C 1
ATOM 3814 O O . ASN A 1 466 ? -2.765 33.180 -48.304 1.00 52.66 466 ASN A O 1
ATOM 3818 N N . ASN A 1 467 ? -2.219 32.569 -46.213 1.00 49.75 467 ASN A N 1
ATOM 3819 C CA . ASN A 1 467 ? -2.792 33.753 -45.552 1.00 49.75 467 ASN A CA 1
ATOM 3820 C C . ASN A 1 467 ? -1.777 34.910 -45.419 1.00 49.75 467 ASN A C 1
ATOM 3822 O O . ASN A 1 467 ? -2.162 36.080 -45.366 1.00 49.75 467 ASN A O 1
ATOM 3826 N N . THR A 1 468 ? -0.477 34.601 -45.407 1.00 43.62 468 THR A N 1
ATOM 3827 C CA . THR A 1 468 ? 0.640 35.554 -45.303 1.00 43.62 468 THR A CA 1
ATOM 3828 C C . THR A 1 468 ? 1.261 35.765 -46.689 1.00 43.62 468 THR A C 1
ATOM 3830 O O . THR A 1 468 ? 2.248 35.129 -47.055 1.00 43.62 468 THR A O 1
ATOM 3833 N N . GLY A 1 469 ? 0.613 36.605 -47.501 1.00 35.97 469 GLY A N 1
ATOM 3834 C CA . GLY A 1 469 ? 0.823 36.653 -48.954 1.00 35.97 469 GLY A CA 1
ATOM 3835 C C . GLY A 1 469 ? 2.265 36.894 -49.432 1.00 35.97 469 GLY A C 1
ATOM 3836 O O . GLY A 1 469 ? 2.960 37.780 -48.940 1.00 35.97 469 GLY A O 1
ATOM 3837 N N . LYS A 1 470 ? 2.665 36.140 -50.465 1.00 30.77 470 LYS A N 1
ATOM 3838 C CA . LYS A 1 470 ? 3.908 36.335 -51.230 1.00 30.77 470 LYS A CA 1
ATOM 3839 C C . LYS A 1 470 ? 3.853 37.591 -52.103 1.00 30.77 470 LYS A C 1
ATOM 3841 O O . LYS A 1 470 ? 2.840 37.835 -52.756 1.00 30.77 470 LYS A O 1
ATOM 3846 N N . GLU A 1 471 ? 5.001 38.243 -52.270 1.00 26.91 471 GLU A N 1
ATOM 3847 C CA . GLU A 1 471 ? 5.325 38.989 -53.494 1.00 26.91 471 GLU A CA 1
ATOM 3848 C C . GLU A 1 471 ? 6.390 38.246 -54.336 1.00 26.91 471 GLU A C 1
ATOM 3850 O O . GLU A 1 471 ? 6.696 37.080 -54.078 1.00 26.91 471 GLU A O 1
ATOM 3855 N N . LYS A 1 472 ? 6.834 38.854 -55.444 1.00 28.22 472 LYS A N 1
ATOM 3856 C CA . LYS A 1 472 ? 7.311 38.145 -56.649 1.00 28.22 472 LYS A CA 1
ATOM 3857 C C . LYS A 1 472 ? 8.784 37.709 -56.627 1.00 28.22 472 LYS A C 1
ATOM 3859 O O . LYS A 1 472 ? 9.598 38.164 -55.834 1.00 28.22 472 LYS A O 1
ATOM 3864 N N . GLU A 1 473 ? 9.101 36.799 -57.548 1.00 31.25 473 GLU A N 1
ATOM 3865 C CA . GLU A 1 473 ? 10.391 36.114 -57.679 1.00 31.25 473 GLU A CA 1
ATOM 3866 C C . GLU A 1 473 ? 11.575 37.033 -58.036 1.00 31.25 473 GLU A C 1
ATOM 3868 O O . GLU A 1 473 ? 11.480 37.883 -58.921 1.00 31.25 473 GLU A O 1
ATOM 3873 N N . GLY A 1 474 ? 12.741 36.746 -57.449 1.00 24.09 474 GLY A N 1
ATOM 3874 C CA . GLY A 1 474 ? 14.049 37.251 -57.876 1.00 24.09 474 GLY A CA 1
ATOM 3875 C C . GLY A 1 474 ? 15.112 36.152 -57.754 1.00 24.09 474 GLY A C 1
ATOM 3876 O O . GLY A 1 474 ? 15.199 35.476 -56.731 1.00 24.09 474 GLY A O 1
ATOM 3877 N N . LYS A 1 475 ? 15.909 35.918 -58.805 1.00 32.16 475 LYS A N 1
ATOM 3878 C CA . LYS A 1 475 ? 16.882 34.807 -58.852 1.00 32.16 475 LYS A CA 1
ATOM 3879 C C . LYS A 1 475 ? 18.144 35.128 -58.036 1.00 32.16 475 LYS A C 1
ATOM 3881 O O . LYS A 1 475 ? 18.919 35.986 -58.443 1.00 32.16 475 LYS A O 1
ATOM 3886 N N . GLY A 1 476 ? 18.415 34.368 -56.972 1.00 24.16 476 GLY A N 1
ATOM 3887 C CA . GLY A 1 476 ? 19.655 34.458 -56.184 1.00 24.16 476 GLY A CA 1
ATOM 3888 C C . GLY A 1 476 ? 20.065 33.109 -55.580 1.00 24.16 476 GLY A C 1
ATOM 3889 O O . GLY A 1 476 ? 19.211 32.312 -55.198 1.00 24.16 476 GLY A O 1
ATOM 3890 N N . LYS A 1 477 ? 21.372 32.813 -55.520 1.00 25.06 477 LYS A N 1
ATOM 3891 C CA . LYS A 1 477 ? 21.908 31.559 -54.953 1.00 25.06 477 LYS A CA 1
ATOM 3892 C C . LYS A 1 477 ? 22.405 31.757 -53.518 1.00 25.06 477 LYS A C 1
ATOM 3894 O O . LYS A 1 477 ? 23.193 32.660 -53.300 1.00 25.06 477 LYS A O 1
ATOM 3899 N N . LYS A 1 478 ? 22.054 30.789 -52.657 1.00 26.42 478 LYS A N 1
ATOM 3900 C CA . LYS A 1 478 ? 22.789 30.235 -51.493 1.00 26.42 478 LYS A CA 1
ATOM 3901 C C . LYS A 1 478 ? 23.504 31.177 -50.495 1.00 26.42 478 LYS A C 1
ATOM 3903 O O . LYS A 1 478 ? 24.362 31.959 -50.869 1.00 26.42 478 LYS A O 1
ATOM 3908 N N . SER A 1 479 ? 23.386 30.766 -49.223 1.00 27.36 479 SER A N 1
ATOM 3909 C CA . SER A 1 479 ? 24.391 30.870 -48.141 1.00 27.36 479 SER A CA 1
ATOM 3910 C C . SER A 1 479 ? 24.425 32.145 -47.282 1.00 27.36 479 SER A C 1
ATOM 3912 O O . SER A 1 479 ? 24.900 33.176 -47.732 1.00 27.36 479 SER A O 1
ATOM 3914 N N . ASN A 1 480 ? 24.120 31.946 -45.987 1.00 30.45 480 ASN A N 1
ATOM 3915 C CA . ASN A 1 480 ? 24.554 32.698 -44.792 1.00 30.45 480 ASN A CA 1
ATOM 3916 C C . ASN A 1 480 ? 24.172 34.193 -44.715 1.00 30.45 480 ASN A C 1
ATOM 3918 O O . ASN A 1 480 ? 24.523 34.989 -45.569 1.00 30.45 480 ASN A O 1
ATOM 3922 N N . GLN A 1 481 ? 23.543 34.648 -43.626 1.00 28.86 481 GLN A N 1
ATOM 3923 C CA . GLN A 1 481 ? 24.289 34.945 -42.388 1.00 28.86 481 GLN A CA 1
ATOM 3924 C C . GLN A 1 481 ? 23.474 34.837 -41.073 1.00 28.86 481 GLN A C 1
ATOM 3926 O O . GLN A 1 481 ? 22.279 34.543 -41.054 1.00 28.86 481 GLN A O 1
ATOM 3931 N N . ASN A 1 482 ? 24.179 35.042 -39.953 1.00 30.66 482 ASN A N 1
ATOM 3932 C CA . ASN A 1 482 ? 23.659 35.178 -38.585 1.00 30.66 482 ASN A CA 1
ATOM 3933 C C . ASN A 1 482 ? 23.642 36.657 -38.142 1.00 30.66 482 ASN A C 1
ATOM 3935 O O . ASN A 1 482 ? 24.222 37.495 -38.824 1.00 30.66 482 ASN A O 1
ATOM 3939 N N . SER A 1 483 ? 23.069 36.936 -36.955 1.00 31.56 483 SER A N 1
ATOM 3940 C CA . SER A 1 483 ? 23.000 38.247 -36.255 1.00 31.56 483 SER A CA 1
ATOM 3941 C C . SER A 1 483 ? 22.266 39.371 -37.021 1.00 31.56 483 SER A C 1
ATOM 3943 O O . SER A 1 483 ? 22.580 39.675 -38.156 1.00 31.56 483 SER A O 1
ATOM 3945 N N . TYR A 1 484 ? 21.238 40.033 -36.478 1.00 27.22 484 TYR A N 1
ATOM 3946 C CA . TYR A 1 484 ? 21.295 40.789 -35.224 1.00 27.22 484 TYR A CA 1
ATOM 3947 C C . TYR A 1 484 ? 20.012 40.707 -34.365 1.00 27.22 484 TYR A C 1
ATOM 3949 O O . TYR A 1 484 ? 18.985 41.352 -34.614 1.00 27.22 484 TYR A O 1
ATOM 3957 N N . LEU A 1 485 ? 20.135 39.994 -33.247 1.00 29.66 485 LEU A N 1
ATOM 3958 C CA . LEU A 1 485 ? 19.569 40.417 -31.966 1.00 29.66 485 LEU A CA 1
ATOM 3959 C C . LEU A 1 485 ? 20.695 41.095 -31.176 1.00 29.66 485 LEU A C 1
ATOM 3961 O O . LEU A 1 485 ? 21.853 40.699 -31.300 1.00 29.66 485 LEU A O 1
ATOM 3965 N N . LYS A 1 486 ? 20.369 42.106 -30.362 1.00 30.69 486 LYS A N 1
ATOM 3966 C CA . LYS A 1 486 ? 21.309 42.681 -29.386 1.00 30.69 486 LYS A CA 1
ATOM 3967 C C . LYS A 1 486 ? 20.751 42.578 -27.963 1.00 30.69 486 LYS A C 1
ATOM 3969 O O . LYS A 1 486 ? 20.533 43.569 -27.277 1.00 30.69 486 LYS A O 1
ATOM 3974 N N . LYS A 1 487 ? 20.532 41.328 -27.553 1.00 28.48 487 LYS A N 1
ATOM 3975 C CA . LYS A 1 487 ? 20.574 40.869 -26.162 1.00 28.48 487 LYS A CA 1
ATOM 3976 C C . LYS A 1 487 ? 21.568 39.711 -26.131 1.00 28.48 487 LYS A C 1
ATOM 3978 O O . LYS A 1 487 ? 21.182 38.591 -26.425 1.00 28.48 487 LYS A O 1
ATOM 3983 N N . GLU A 1 488 ? 22.825 40.076 -25.878 1.00 29.05 488 GLU A N 1
ATOM 3984 C CA . GLU A 1 488 ? 24.011 39.215 -25.732 1.00 29.05 488 GLU A CA 1
ATOM 3985 C C . GLU A 1 488 ? 24.333 38.242 -26.884 1.00 29.05 488 GLU A C 1
ATOM 3987 O O . GLU A 1 488 ? 23.502 37.855 -27.702 1.00 29.05 488 GLU A O 1
ATOM 3992 N N . GLN A 1 489 ? 25.611 37.876 -26.993 1.00 32.72 489 GLN A N 1
ATOM 3993 C CA . GLN A 1 489 ? 26.000 36.713 -27.783 1.00 32.72 489 GLN A CA 1
ATOM 3994 C C . GLN A 1 489 ? 25.806 35.491 -26.894 1.00 32.72 489 GLN A C 1
ATOM 3996 O O . GLN A 1 489 ? 26.737 35.084 -26.207 1.00 32.72 489 GLN A O 1
ATOM 4001 N N . ILE A 1 490 ? 24.600 34.920 -26.910 1.00 32.78 490 ILE A N 1
ATOM 4002 C CA . ILE A 1 490 ? 24.375 33.590 -26.342 1.00 32.78 490 ILE A CA 1
ATOM 4003 C C . ILE A 1 490 ? 25.154 32.600 -27.219 1.00 32.78 490 ILE A C 1
ATOM 4005 O O . ILE A 1 490 ? 24.738 32.228 -28.318 1.00 32.78 490 ILE A O 1
ATOM 4009 N N . SER A 1 491 ? 26.365 32.279 -26.775 1.00 35.06 491 SER A N 1
ATOM 4010 C CA . SER A 1 491 ? 27.351 31.493 -27.505 1.00 35.06 491 SER A CA 1
ATOM 4011 C C . SER A 1 491 ? 26.980 30.015 -27.472 1.00 35.06 491 SER A C 1
ATOM 4013 O O . SER A 1 491 ? 27.353 29.323 -26.531 1.00 35.06 491 SER A O 1
ATOM 4015 N N . ASN A 1 492 ? 26.263 29.546 -28.499 1.00 40.72 492 ASN A N 1
ATOM 4016 C CA . ASN A 1 492 ? 25.850 28.147 -28.659 1.00 40.72 492 ASN A CA 1
ATOM 4017 C C . ASN A 1 492 ? 25.282 27.529 -27.363 1.00 40.72 492 ASN A C 1
ATOM 4019 O O . ASN A 1 492 ? 25.694 26.431 -26.996 1.00 40.72 492 ASN A O 1
ATOM 4023 N N . SER A 1 493 ? 24.355 28.214 -26.676 1.00 48.28 493 SER A N 1
ATOM 4024 C CA . SER A 1 493 ? 23.635 27.588 -25.560 1.00 48.28 493 SER A CA 1
ATOM 4025 C C . SER A 1 493 ? 22.941 26.334 -26.075 1.00 48.28 493 SER A C 1
ATOM 4027 O O . SER A 1 493 ? 22.094 26.407 -26.974 1.00 48.28 493 SER A O 1
ATOM 4029 N N . ASN A 1 494 ? 23.305 25.195 -25.513 1.00 67.94 494 ASN A N 1
ATOM 4030 C CA . ASN A 1 494 ? 22.598 23.951 -25.723 1.00 67.94 494 ASN A CA 1
ATOM 4031 C C . ASN A 1 494 ? 21.162 24.131 -25.191 1.00 67.94 494 ASN A C 1
ATOM 4033 O O . ASN A 1 494 ? 20.933 24.840 -24.210 1.00 67.94 494 ASN A O 1
ATOM 4037 N N . ILE A 1 495 ? 20.175 23.531 -25.869 1.00 76.38 495 ILE A N 1
ATOM 4038 C CA . ILE A 1 495 ? 18.748 23.628 -25.501 1.00 76.38 495 ILE A CA 1
ATOM 4039 C C . ILE A 1 495 ? 18.559 23.316 -24.017 1.00 76.38 495 ILE A C 1
ATOM 4041 O O . ILE A 1 495 ? 17.810 23.996 -23.319 1.00 76.38 495 ILE A O 1
ATOM 4045 N N . LEU A 1 496 ? 19.277 22.296 -23.558 1.00 75.94 496 LEU A N 1
ATOM 4046 C CA . LEU A 1 496 ? 19.251 21.800 -22.199 1.00 75.94 496 LEU A CA 1
ATOM 4047 C C . LEU A 1 496 ? 19.734 22.832 -21.166 1.00 75.94 496 LEU A C 1
ATOM 4049 O O . LEU A 1 496 ? 19.155 22.886 -20.087 1.00 75.94 496 LEU A O 1
ATOM 4053 N N . ASP A 1 497 ? 20.711 23.684 -21.500 1.00 73.25 497 ASP A N 1
ATOM 4054 C CA . ASP A 1 497 ? 21.213 24.746 -20.612 1.00 73.25 497 ASP A CA 1
ATOM 4055 C C . ASP A 1 497 ? 20.075 25.698 -20.224 1.00 73.25 497 ASP A C 1
ATOM 4057 O O . ASP A 1 497 ? 19.861 26.013 -19.057 1.00 73.25 497 ASP A O 1
ATOM 4061 N N . VAL A 1 498 ? 19.271 26.079 -21.220 1.00 78.38 498 VAL A N 1
ATOM 4062 C CA . VAL A 1 498 ? 18.133 26.990 -21.045 1.00 78.38 498 VAL A CA 1
ATOM 4063 C C . VAL A 1 498 ? 16.989 26.328 -20.267 1.00 78.38 498 VAL A C 1
ATOM 4065 O O . VAL A 1 498 ? 16.184 27.025 -19.652 1.00 78.38 498 VAL A O 1
ATOM 4068 N N . ILE A 1 499 ? 16.904 24.991 -20.262 1.00 79.06 499 ILE A N 1
ATOM 4069 C CA . ILE A 1 499 ? 15.988 24.264 -19.372 1.00 79.06 499 ILE A CA 1
ATOM 4070 C C . ILE A 1 499 ? 16.560 24.224 -17.949 1.00 79.06 499 ILE A C 1
ATOM 4072 O O . ILE A 1 499 ? 15.819 24.493 -17.007 1.00 79.06 499 ILE A O 1
ATOM 4076 N N . ALA A 1 500 ? 17.854 23.930 -17.781 1.00 75.44 500 ALA A N 1
ATOM 4077 C CA . ALA A 1 500 ? 18.520 23.848 -16.481 1.00 75.44 500 ALA A CA 1
ATOM 4078 C C . ALA A 1 500 ? 18.409 25.172 -15.704 1.00 75.44 500 ALA A C 1
ATOM 4080 O O . ALA A 1 500 ? 17.948 25.171 -14.562 1.00 75.44 500 ALA A O 1
ATOM 4081 N N . ASP A 1 501 ? 18.686 26.308 -16.349 1.00 72.31 501 ASP A N 1
ATOM 4082 C CA . ASP A 1 501 ? 18.491 27.656 -15.787 1.00 72.31 501 ASP A CA 1
ATOM 4083 C C . ASP A 1 501 ? 17.031 27.944 -15.355 1.00 72.31 501 ASP A C 1
ATOM 4085 O O . ASP A 1 501 ? 16.775 28.830 -14.534 1.00 72.31 501 ASP A O 1
ATOM 4089 N N . GLU A 1 502 ? 16.042 27.214 -15.894 1.00 75.12 502 GLU A N 1
ATOM 4090 C CA . GLU A 1 502 ? 14.618 27.356 -15.555 1.00 75.12 502 GLU A CA 1
ATOM 4091 C C . GLU A 1 502 ? 14.036 26.233 -14.667 1.00 75.12 502 GLU A C 1
ATOM 4093 O O . GLU A 1 502 ? 12.862 26.340 -14.298 1.00 75.12 502 GLU A O 1
ATOM 4098 N N . ILE A 1 503 ? 14.812 25.210 -14.275 1.00 74.00 503 ILE A N 1
ATOM 4099 C CA . ILE A 1 503 ? 14.382 24.156 -13.322 1.00 74.00 503 ILE A CA 1
ATOM 4100 C C . ILE A 1 503 ? 15.346 23.923 -12.140 1.00 74.00 503 ILE A C 1
ATOM 4102 O O . ILE A 1 503 ? 15.017 23.199 -11.202 1.00 74.00 503 ILE A O 1
ATOM 4106 N N . THR A 1 504 ? 16.532 24.532 -12.148 1.00 70.25 504 THR A N 1
ATOM 4107 C CA . THR A 1 504 ? 17.449 24.540 -10.997 1.00 70.25 504 THR A CA 1
ATOM 4108 C C . THR A 1 504 ? 17.069 25.631 -9.992 1.00 70.25 504 THR A C 1
ATOM 4110 O O . THR A 1 504 ? 16.423 26.632 -10.318 1.00 70.25 504 THR A O 1
ATOM 4113 N N . CYS A 1 505 ? 17.472 25.462 -8.730 1.00 68.25 505 CYS A N 1
ATOM 4114 C CA . CYS A 1 505 ? 17.360 26.525 -7.734 1.00 68.25 505 CYS A CA 1
ATOM 4115 C C . CYS A 1 505 ? 18.598 27.450 -7.796 1.00 68.25 505 CYS A C 1
ATOM 4117 O O . CYS A 1 505 ? 19.705 26.980 -7.534 1.00 68.25 505 CYS A O 1
ATOM 4119 N N . PRO A 1 506 ? 18.451 28.775 -8.013 1.00 62.53 506 PRO A N 1
ATOM 4120 C CA . PRO A 1 506 ? 19.556 29.722 -8.252 1.00 62.53 506 PRO A CA 1
ATOM 4121 C C . PRO A 1 506 ? 20.433 30.050 -7.019 1.00 62.53 506 PRO A C 1
ATOM 4123 O O . PRO A 1 506 ? 21.083 31.092 -6.981 1.00 62.53 506 PRO A O 1
ATOM 4126 N N . ILE A 1 507 ? 20.430 29.199 -5.986 1.00 63.09 507 ILE A N 1
ATOM 4127 C CA . ILE A 1 507 ? 21.300 29.299 -4.797 1.00 63.09 507 ILE A CA 1
ATOM 4128 C C . ILE A 1 507 ? 22.344 28.180 -4.788 1.00 63.09 507 ILE A C 1
ATOM 4130 O O . ILE A 1 507 ? 23.514 28.430 -4.521 1.00 63.09 507 ILE A O 1
ATOM 4134 N N . ASN A 1 508 ? 21.900 26.948 -5.034 1.00 63.91 508 ASN A N 1
ATOM 4135 C CA . ASN A 1 508 ? 22.710 25.730 -5.065 1.00 63.91 508 ASN A CA 1
ATOM 4136 C C . ASN A 1 508 ? 22.977 25.236 -6.497 1.00 63.91 508 ASN A C 1
ATOM 4138 O O . ASN A 1 508 ? 23.828 24.377 -6.679 1.00 63.91 508 ASN A O 1
ATOM 4142 N N . SER A 1 509 ? 22.272 25.776 -7.497 1.00 60.34 509 SER A N 1
ATOM 4143 C CA . SER A 1 509 ? 22.310 25.369 -8.912 1.00 60.34 509 SER A CA 1
ATOM 4144 C C . SER A 1 509 ? 21.924 23.909 -9.180 1.00 60.34 509 SER A C 1
ATOM 4146 O O . SER A 1 509 ? 22.071 23.424 -10.293 1.00 60.34 509 SER A O 1
ATOM 4148 N N . GLU A 1 510 ? 21.368 23.213 -8.189 1.00 58.12 510 GLU A N 1
ATOM 4149 C CA . GLU A 1 510 ? 20.843 21.853 -8.331 1.00 58.12 510 GLU A CA 1
ATOM 4150 C C . GLU A 1 510 ? 19.350 21.902 -8.716 1.00 58.12 510 GLU A C 1
ATOM 4152 O O . GLU A 1 510 ? 18.619 22.780 -8.226 1.00 58.12 510 GLU A O 1
ATOM 4157 N N . PRO A 1 511 ? 18.851 20.964 -9.543 1.00 56.62 511 PRO A N 1
ATOM 4158 C CA . PRO A 1 511 ? 17.422 20.693 -9.654 1.00 56.62 511 PRO A CA 1
ATOM 4159 C C . PRO A 1 511 ? 16.895 20.134 -8.329 1.00 56.62 511 PRO A C 1
ATOM 4161 O O . PRO A 1 511 ? 17.597 19.405 -7.630 1.00 56.62 511 PRO A O 1
ATOM 4164 N N . THR A 1 512 ? 15.652 20.454 -7.972 1.00 60.31 512 THR A N 1
ATOM 4165 C CA . THR A 1 512 ? 15.036 19.936 -6.741 1.00 60.31 512 THR A CA 1
ATOM 4166 C C . THR A 1 512 ? 13.566 19.620 -6.955 1.00 60.31 512 THR A C 1
ATOM 4168 O O . THR A 1 512 ? 12.834 20.494 -7.414 1.00 60.31 512 THR A O 1
ATOM 4171 N N . ASP A 1 513 ? 13.130 18.437 -6.512 1.00 60.59 513 ASP A N 1
ATOM 4172 C CA . ASP A 1 513 ? 11.756 17.907 -6.571 1.00 60.59 513 ASP A CA 1
ATOM 4173 C C . ASP A 1 513 ? 10.645 18.936 -6.292 1.00 60.59 513 ASP A C 1
ATOM 4175 O O . ASP A 1 513 ? 9.567 18.861 -6.878 1.00 60.59 513 ASP A O 1
ATOM 4179 N N . GLN A 1 514 ? 10.887 19.893 -5.388 1.00 66.94 514 GLN A N 1
ATOM 4180 C CA . GLN A 1 514 ? 9.932 20.936 -5.011 1.00 66.94 514 GLN A CA 1
ATOM 4181 C C . GLN A 1 514 ? 10.573 22.332 -5.040 1.00 66.94 514 GLN A C 1
ATOM 4183 O O . GLN A 1 514 ? 11.316 22.723 -4.129 1.00 66.94 514 GLN A O 1
ATOM 4188 N N . LEU A 1 515 ? 10.218 23.110 -6.065 1.00 73.31 515 LEU A N 1
ATOM 4189 C CA . LEU A 1 515 ? 10.471 24.546 -6.140 1.00 73.31 515 LEU A CA 1
ATOM 4190 C C . LEU A 1 515 ? 9.296 25.350 -5.557 1.00 73.31 515 LEU A C 1
ATOM 4192 O O . LEU A 1 515 ? 8.131 24.950 -5.577 1.00 73.31 515 LEU A O 1
ATOM 4196 N N . CYS A 1 516 ? 9.618 26.543 -5.080 1.00 74.62 516 CYS A N 1
ATOM 4197 C CA . CYS A 1 516 ? 8.700 27.582 -4.650 1.00 74.62 516 CYS A CA 1
ATOM 4198 C C . CYS A 1 516 ? 8.900 28.811 -5.537 1.00 74.62 516 CYS A C 1
ATOM 4200 O O . CYS A 1 516 ? 10.011 29.337 -5.605 1.00 74.62 516 CYS A O 1
ATOM 4202 N N . ILE A 1 517 ? 7.839 29.301 -6.178 1.00 78.25 517 ILE A N 1
ATOM 4203 C CA . ILE A 1 517 ? 7.847 30.586 -6.885 1.00 78.25 517 ILE A CA 1
ATOM 4204 C C . ILE A 1 517 ? 7.308 31.664 -5.942 1.00 78.25 517 ILE A C 1
ATOM 4206 O O . ILE A 1 517 ? 6.217 31.531 -5.387 1.00 78.25 517 ILE A O 1
ATOM 4210 N N . LEU A 1 518 ? 8.088 32.727 -5.759 1.00 79.50 518 LEU A N 1
ATOM 4211 C CA . LEU A 1 518 ? 7.737 33.883 -4.932 1.00 79.50 518 LEU A CA 1
ATOM 4212 C C . LEU A 1 518 ? 6.944 34.942 -5.720 1.00 79.50 518 LEU A C 1
ATOM 4214 O O . LEU A 1 518 ? 6.960 34.955 -6.952 1.00 79.50 518 LEU A O 1
ATOM 4218 N N . LYS A 1 519 ? 6.364 35.920 -5.005 1.00 77.12 519 LYS A N 1
ATOM 4219 C CA . LYS A 1 519 ? 5.767 37.158 -5.560 1.00 77.12 519 LYS A CA 1
ATOM 4220 C C . LYS A 1 519 ? 6.623 37.801 -6.663 1.00 77.12 519 LYS A C 1
ATOM 4222 O O . LYS A 1 519 ? 6.123 38.147 -7.730 1.00 77.12 519 LYS A O 1
ATOM 4227 N N . CYS A 1 520 ? 7.932 37.887 -6.418 1.00 76.00 520 CYS A N 1
ATOM 4228 C CA . CYS A 1 520 ? 8.945 38.458 -7.309 1.00 76.00 520 CYS A CA 1
ATOM 4229 C C . CYS A 1 520 ? 9.345 37.555 -8.495 1.00 76.00 520 CYS A C 1
ATOM 4231 O O . CYS A 1 520 ? 10.344 37.824 -9.158 1.00 76.00 520 CYS A O 1
ATOM 4233 N N . GLN A 1 521 ? 8.616 36.458 -8.729 1.00 71.56 521 GLN A N 1
ATOM 4234 C CA . GLN A 1 521 ? 8.824 35.434 -9.765 1.00 71.56 521 GLN A CA 1
ATOM 4235 C C . GLN A 1 521 ? 10.163 34.673 -9.722 1.00 71.56 521 GLN A C 1
ATOM 4237 O O . GLN A 1 521 ? 10.381 33.776 -10.537 1.00 71.56 521 GLN A O 1
ATOM 4242 N N . HIS A 1 522 ? 11.028 34.954 -8.744 1.00 77.31 522 HIS A N 1
ATOM 4243 C CA . HIS A 1 522 ? 12.187 34.118 -8.451 1.00 77.31 522 HIS A CA 1
ATOM 4244 C C . HIS A 1 522 ? 11.749 32.766 -7.882 1.00 77.31 522 HIS A C 1
ATOM 4246 O O . HIS A 1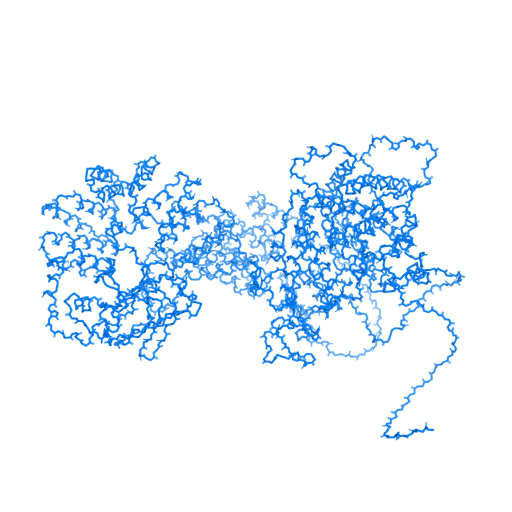 522 ? 10.799 32.680 -7.099 1.00 77.31 522 HIS A O 1
ATOM 4252 N N . MET A 1 523 ? 12.475 31.725 -8.279 1.00 75.88 523 MET A N 1
ATOM 4253 C CA . MET A 1 523 ? 12.259 30.347 -7.848 1.00 75.88 523 MET A CA 1
ATOM 4254 C C . MET A 1 523 ? 13.292 29.983 -6.783 1.00 75.88 523 MET A C 1
ATOM 4256 O O . MET A 1 523 ? 14.432 30.438 -6.849 1.00 75.88 523 MET A O 1
ATOM 4260 N N . LEU A 1 524 ? 12.894 29.181 -5.800 1.00 74.31 524 LEU A N 1
ATOM 4261 C CA . LEU A 1 524 ? 13.736 28.705 -4.704 1.00 74.31 524 LEU A CA 1
ATOM 4262 C C . LEU A 1 524 ? 13.370 27.261 -4.373 1.00 74.31 524 LEU A C 1
ATOM 4264 O O . LEU A 1 524 ? 12.188 26.958 -4.267 1.00 74.31 524 LEU A O 1
ATOM 4268 N N . ALA A 1 525 ? 14.340 26.388 -4.113 1.00 77.19 525 ALA A N 1
ATOM 4269 C CA . ALA A 1 525 ? 14.057 25.080 -3.525 1.00 77.19 525 ALA A CA 1
ATOM 4270 C C . ALA A 1 525 ? 13.326 25.247 -2.182 1.00 77.19 525 ALA A C 1
ATOM 4272 O O . ALA A 1 525 ? 13.742 26.067 -1.352 1.00 77.19 525 ALA A O 1
ATOM 4273 N N . LEU A 1 526 ? 12.291 24.438 -1.922 1.00 74.19 526 LEU A N 1
ATOM 4274 C CA . LEU A 1 526 ? 11.529 24.482 -0.664 1.00 74.19 526 LEU A CA 1
ATOM 4275 C C . LEU A 1 526 ? 12.446 24.360 0.565 1.00 74.19 526 LEU A C 1
ATOM 4277 O O . LEU A 1 526 ? 12.269 25.061 1.560 1.00 74.19 526 LEU A O 1
ATOM 4281 N N . ASN A 1 527 ? 13.481 23.523 0.467 1.00 72.00 527 ASN A N 1
ATOM 4282 C CA . ASN A 1 527 ? 14.484 23.332 1.514 1.00 72.00 527 ASN A CA 1
ATOM 4283 C C . ASN A 1 527 ? 15.334 24.583 1.784 1.00 72.00 527 ASN A C 1
ATOM 4285 O O . ASN A 1 527 ? 15.785 24.771 2.911 1.00 72.00 527 ASN A O 1
ATOM 4289 N N . ASN A 1 528 ? 15.548 25.446 0.788 1.00 73.12 528 ASN A N 1
ATOM 4290 C CA . ASN A 1 528 ? 16.272 26.706 0.965 1.00 73.12 528 ASN A CA 1
ATOM 4291 C C . ASN A 1 528 ? 15.342 27.800 1.501 1.00 73.12 528 ASN A C 1
ATOM 4293 O O . ASN A 1 528 ? 15.738 28.531 2.406 1.00 73.12 528 ASN A O 1
ATOM 4297 N N . LEU A 1 529 ? 14.082 27.838 1.055 1.00 75.69 529 LEU A N 1
ATOM 4298 C CA . LEU A 1 529 ? 13.039 28.680 1.648 1.00 75.69 529 LEU A CA 1
ATOM 4299 C C . LEU A 1 529 ? 12.851 28.378 3.150 1.00 75.69 529 LEU A C 1
ATOM 4301 O O . LEU A 1 529 ? 12.913 29.300 3.962 1.00 75.69 529 LEU A O 1
ATOM 4305 N N . LYS A 1 530 ? 12.721 27.096 3.535 1.00 76.69 530 LYS A N 1
ATOM 4306 C CA . LYS A 1 530 ? 12.622 26.645 4.941 1.00 76.69 530 LYS A CA 1
ATOM 4307 C C . LYS A 1 530 ? 13.877 27.003 5.783 1.00 76.69 530 LYS A C 1
ATOM 4309 O O . LYS A 1 530 ? 13.790 27.005 7.007 1.00 76.69 530 LYS A O 1
ATOM 4314 N N . LYS A 1 531 ? 15.023 27.350 5.167 1.00 76.06 531 LYS A N 1
ATOM 4315 C CA . LYS A 1 531 ? 16.279 27.772 5.840 1.00 76.06 531 LYS A CA 1
ATOM 4316 C C . LYS A 1 531 ? 16.466 29.298 5.962 1.00 76.06 531 LYS A C 1
ATOM 4318 O O . LYS A 1 531 ? 17.409 29.734 6.629 1.00 76.06 531 LYS A O 1
ATOM 4323 N N . LEU A 1 532 ? 15.622 30.132 5.343 1.00 75.44 532 LEU A N 1
ATOM 4324 C CA . LEU A 1 532 ? 15.790 31.593 5.362 1.00 75.44 532 LEU A CA 1
ATOM 4325 C C . LEU A 1 532 ? 15.448 32.193 6.741 1.00 75.44 532 LEU A C 1
ATOM 4327 O O . LEU A 1 532 ? 14.286 32.416 7.071 1.00 75.44 532 LEU A O 1
ATOM 4331 N N . LYS A 1 533 ? 16.482 32.534 7.529 1.00 68.38 533 LYS A N 1
ATOM 4332 C CA . LYS A 1 533 ? 16.357 33.191 8.855 1.00 68.38 533 LYS A CA 1
ATOM 4333 C C . LYS A 1 533 ? 15.609 34.533 8.834 1.00 68.38 533 LYS A C 1
ATOM 4335 O O . LYS A 1 533 ? 15.135 34.985 9.871 1.00 68.38 533 LYS A O 1
ATOM 4340 N N . GLN A 1 534 ? 15.534 35.186 7.678 1.00 73.44 534 GLN A N 1
ATOM 4341 C CA . GLN A 1 534 ? 14.715 36.370 7.431 1.00 73.44 534 GLN A CA 1
ATOM 4342 C C . GLN A 1 534 ? 13.885 36.098 6.177 1.00 73.44 534 GLN A C 1
ATOM 4344 O O . GLN A 1 534 ? 14.435 35.637 5.179 1.00 73.44 534 GLN A O 1
ATOM 4349 N N . LYS A 1 535 ? 12.580 36.396 6.208 1.00 79.56 535 LYS A N 1
ATOM 4350 C CA . LYS A 1 535 ? 11.675 36.223 5.059 1.00 79.56 535 LYS A CA 1
ATOM 4351 C C . LYS A 1 535 ? 11.933 37.302 4.001 1.00 79.56 535 LYS A C 1
ATOM 4353 O O . LYS A 1 535 ? 11.178 38.260 3.868 1.00 79.56 535 LYS A O 1
ATOM 4358 N N . ILE A 1 536 ? 13.050 37.164 3.294 1.00 80.19 536 ILE A N 1
ATOM 4359 C CA . ILE A 1 536 ? 13.564 38.080 2.274 1.00 80.19 536 ILE A CA 1
ATOM 4360 C C . ILE A 1 536 ? 14.088 37.233 1.110 1.00 80.19 536 ILE A C 1
ATOM 4362 O O . ILE A 1 536 ? 14.832 36.277 1.323 1.00 80.19 536 ILE A O 1
ATOM 4366 N N . CYS A 1 537 ? 13.712 37.574 -0.122 1.00 78.56 537 CYS A N 1
ATOM 4367 C CA . CYS A 1 537 ? 14.205 36.907 -1.321 1.00 78.56 537 CYS A CA 1
ATOM 4368 C C . CYS A 1 537 ? 15.714 37.174 -1.486 1.00 78.56 537 CYS A C 1
ATOM 4370 O O . CYS A 1 537 ? 16.101 38.339 -1.584 1.00 78.56 537 CYS A O 1
ATOM 4372 N N . PRO A 1 538 ? 16.581 36.150 -1.569 1.00 73.94 538 PRO A N 1
ATOM 4373 C CA . PRO A 1 538 ? 18.023 36.372 -1.684 1.00 73.94 538 PRO A CA 1
ATOM 4374 C C . PRO A 1 538 ? 18.428 37.054 -3.002 1.00 73.94 538 PRO A C 1
ATOM 4376 O O . PRO A 1 538 ? 19.429 37.767 -3.025 1.00 73.94 538 PRO A O 1
ATOM 4379 N N . ASN A 1 539 ? 17.629 36.906 -4.066 1.00 73.50 539 ASN A N 1
ATOM 4380 C CA . ASN A 1 539 ? 17.934 37.445 -5.394 1.00 73.50 539 ASN A CA 1
ATOM 4381 C C . ASN A 1 539 ? 17.574 38.939 -5.512 1.00 73.50 539 ASN A C 1
ATOM 4383 O O . ASN A 1 539 ? 18.429 39.749 -5.861 1.00 73.50 539 ASN A O 1
ATOM 4387 N N . CYS A 1 540 ? 16.327 39.326 -5.203 1.00 82.06 540 CYS A N 1
ATOM 4388 C CA . CYS A 1 540 ? 15.847 40.713 -5.353 1.00 82.06 540 CYS A CA 1
ATOM 4389 C C . CYS A 1 540 ? 15.704 41.505 -4.041 1.00 82.06 540 CYS A C 1
ATOM 4391 O O . CYS A 1 540 ? 15.436 42.702 -4.085 1.00 82.06 540 CYS A O 1
ATOM 4393 N N . ARG A 1 541 ? 15.883 40.864 -2.878 1.00 80.19 541 ARG A N 1
ATOM 4394 C CA . ARG A 1 541 ? 15.734 41.452 -1.529 1.00 80.19 541 ARG A CA 1
ATOM 4395 C C . ARG A 1 541 ? 14.331 41.959 -1.166 1.00 80.19 541 ARG A C 1
ATOM 4397 O O . ARG A 1 541 ? 14.172 42.616 -0.140 1.00 80.19 541 ARG A O 1
ATOM 4404 N N . GLU A 1 542 ? 13.303 41.608 -1.938 1.00 83.38 542 GLU A N 1
ATOM 4405 C CA . GLU A 1 542 ? 11.907 41.814 -1.531 1.00 83.38 542 GLU A CA 1
ATOM 4406 C C . GLU A 1 542 ? 11.535 40.932 -0.330 1.00 83.38 542 GLU A C 1
ATOM 4408 O O . GLU A 1 542 ? 12.026 39.810 -0.184 1.00 83.38 542 GLU A O 1
ATOM 4413 N N . LYS A 1 543 ? 10.638 41.432 0.525 1.00 80.75 543 LYS A N 1
ATOM 4414 C CA . LYS A 1 543 ? 10.080 40.682 1.656 1.00 80.75 543 LYS A CA 1
ATOM 4415 C C . LYS A 1 543 ? 9.184 39.546 1.143 1.00 80.75 543 LYS A C 1
ATOM 4417 O O . LYS A 1 543 ? 8.362 39.756 0.258 1.00 80.75 543 LYS A O 1
ATOM 4422 N N . ILE A 1 544 ? 9.327 38.361 1.729 1.00 79.94 544 ILE A N 1
ATOM 4423 C CA . ILE A 1 544 ? 8.479 37.195 1.465 1.00 79.94 544 ILE A CA 1
ATOM 4424 C C . ILE A 1 544 ? 7.337 37.179 2.487 1.00 79.94 544 ILE A C 1
ATOM 4426 O O . ILE A 1 544 ? 7.569 37.318 3.690 1.00 79.94 544 ILE A O 1
ATOM 4430 N N . GLU A 1 545 ? 6.112 36.967 2.016 1.00 76.06 545 GLU A N 1
ATOM 4431 C CA . GLU A 1 545 ? 4.929 36.738 2.849 1.00 76.06 545 GLU A CA 1
ATOM 4432 C C . GLU A 1 545 ? 4.324 35.382 2.470 1.00 76.06 545 GLU A C 1
ATOM 4434 O O . GLU A 1 545 ? 4.311 35.022 1.295 1.00 76.06 545 GLU A O 1
ATOM 4439 N N . ASP A 1 546 ? 3.862 34.597 3.447 1.00 67.62 546 ASP A N 1
ATOM 4440 C CA . ASP A 1 546 ? 3.552 33.170 3.229 1.00 67.62 546 ASP A CA 1
ATOM 4441 C C . ASP A 1 546 ? 2.393 32.946 2.239 1.00 67.62 546 ASP A C 1
ATOM 4443 O O . ASP A 1 546 ? 2.353 31.947 1.522 1.00 67.62 546 ASP A O 1
ATOM 4447 N N . ASN A 1 547 ? 1.498 33.932 2.139 1.00 63.44 547 ASN A N 1
ATOM 4448 C CA . ASN A 1 547 ? 0.377 33.966 1.199 1.00 63.44 547 ASN A CA 1
ATOM 4449 C C . ASN A 1 547 ? 0.803 34.208 -0.268 1.00 63.44 547 ASN A C 1
ATOM 4451 O O . ASN A 1 547 ? -0.019 34.043 -1.164 1.00 63.44 547 ASN A O 1
ATOM 4455 N N . ASP A 1 548 ? 2.055 34.609 -0.525 1.00 69.38 548 ASP A N 1
ATOM 4456 C CA . ASP A 1 548 ? 2.605 34.862 -1.868 1.00 69.38 548 ASP A CA 1
ATOM 4457 C C . ASP A 1 548 ? 3.473 33.703 -2.409 1.00 69.38 548 ASP A C 1
ATOM 4459 O O . ASP A 1 548 ? 4.094 33.832 -3.469 1.00 69.38 548 ASP A O 1
ATOM 4463 N N . ILE A 1 549 ? 3.579 32.588 -1.679 1.00 74.50 549 ILE A N 1
ATOM 4464 C CA . ILE A 1 549 ? 4.479 31.472 -2.007 1.00 74.50 549 ILE A CA 1
ATOM 4465 C C . ILE A 1 549 ? 3.707 30.376 -2.741 1.00 74.50 549 ILE A C 1
ATOM 4467 O O . ILE A 1 549 ? 2.786 29.790 -2.180 1.00 74.50 549 ILE A O 1
ATOM 4471 N N . ARG A 1 550 ? 4.105 30.053 -3.975 1.00 78.06 550 ARG A N 1
ATOM 4472 C CA . ARG A 1 550 ? 3.448 29.029 -4.804 1.00 78.06 550 ARG A CA 1
ATOM 4473 C C . ARG A 1 550 ? 4.341 27.818 -4.998 1.00 78.06 550 ARG A C 1
ATOM 4475 O O . ARG A 1 550 ? 5.515 27.972 -5.324 1.00 78.06 550 ARG A O 1
ATOM 4482 N N . TYR A 1 551 ? 3.787 26.626 -4.820 1.00 77.12 551 TYR A N 1
ATOM 4483 C CA . TYR A 1 551 ? 4.536 25.372 -4.893 1.00 77.12 551 TYR A CA 1
ATOM 4484 C C . TYR A 1 551 ? 4.505 24.773 -6.303 1.00 77.12 551 TYR A C 1
ATOM 4486 O O . TYR A 1 551 ? 3.491 24.841 -6.997 1.00 77.12 551 TYR A O 1
ATOM 4494 N N . LEU A 1 552 ? 5.630 24.191 -6.714 1.00 72.31 552 LEU A N 1
ATOM 4495 C CA . LEU A 1 552 ? 5.830 23.515 -7.990 1.00 72.31 552 LEU A CA 1
ATOM 4496 C C . LEU A 1 552 ? 6.611 22.221 -7.735 1.00 72.31 552 LEU A C 1
ATOM 4498 O O . LEU A 1 552 ? 7.778 22.272 -7.354 1.00 72.31 552 LEU A O 1
ATOM 4502 N N . SER A 1 553 ? 5.972 21.071 -7.949 1.00 69.88 553 SER A N 1
ATOM 4503 C CA . SER A 1 553 ? 6.691 19.798 -8.075 1.00 69.88 553 SER A CA 1
ATOM 4504 C C . SER A 1 553 ? 7.283 19.700 -9.487 1.00 69.88 553 SER A C 1
ATOM 4506 O O . SER A 1 553 ? 6.700 20.248 -10.424 1.00 69.88 553 SER A O 1
ATOM 4508 N N . GLN A 1 554 ? 8.450 19.070 -9.630 1.00 67.31 554 GLN A N 1
ATOM 4509 C CA . GLN A 1 554 ? 9.133 18.847 -10.920 1.00 67.31 554 GLN A CA 1
ATOM 4510 C C . GLN A 1 554 ? 9.713 17.425 -11.027 1.00 67.31 554 GLN A C 1
ATOM 4512 O O . GLN A 1 554 ? 10.705 17.190 -11.718 1.00 67.31 554 GLN A O 1
ATOM 4517 N N . ASN A 1 555 ? 9.128 16.479 -10.293 1.00 70.81 555 ASN A N 1
ATOM 4518 C CA . ASN A 1 555 ? 9.630 15.122 -10.106 1.00 70.81 555 ASN A CA 1
ATOM 4519 C C . ASN A 1 555 ? 9.718 14.344 -11.430 1.00 70.81 555 ASN A C 1
ATOM 4521 O O . ASN A 1 555 ? 10.731 13.692 -11.683 1.00 70.81 555 ASN A O 1
ATOM 4525 N N . SER A 1 556 ? 8.685 14.406 -12.274 1.00 76.31 556 SER A N 1
ATOM 4526 C CA . SER A 1 556 ? 8.630 13.668 -13.541 1.00 76.31 556 SER A CA 1
ATOM 4527 C C . SER A 1 556 ? 9.506 14.308 -14.619 1.00 76.31 556 SER A C 1
ATOM 4529 O O . SER A 1 556 ? 10.193 13.579 -15.337 1.00 76.31 556 SER A O 1
ATOM 4531 N N . ILE A 1 557 ? 9.561 15.643 -14.710 1.00 79.00 557 ILE A N 1
ATOM 4532 C CA . ILE A 1 557 ? 10.534 16.338 -15.574 1.00 79.00 557 ILE A CA 1
ATOM 4533 C C . ILE A 1 557 ? 11.966 15.971 -15.163 1.00 79.00 557 ILE A C 1
ATOM 4535 O O . ILE A 1 557 ? 12.764 15.549 -16.002 1.00 79.00 557 ILE A O 1
ATOM 4539 N N . TYR A 1 558 ? 12.292 16.104 -13.874 1.00 74.94 558 TYR A N 1
ATOM 4540 C CA . TYR A 1 558 ? 13.640 15.870 -13.361 1.00 74.94 558 TYR A CA 1
ATOM 4541 C C . TYR A 1 558 ? 14.088 14.422 -13.581 1.00 74.94 558 TYR A C 1
ATOM 4543 O O . TYR A 1 558 ? 15.130 14.191 -14.194 1.00 74.94 558 TYR A O 1
ATOM 4551 N N . LYS A 1 559 ? 13.269 13.443 -13.174 1.00 77.31 559 LYS A N 1
ATOM 4552 C CA . LYS A 1 559 ? 13.575 12.010 -13.292 1.00 77.31 559 LYS A CA 1
ATOM 4553 C C . LYS A 1 559 ? 13.897 11.581 -14.726 1.00 77.31 559 LYS A C 1
ATOM 4555 O O . LYS A 1 559 ? 14.830 10.809 -14.928 1.00 77.31 559 LYS A O 1
ATOM 4560 N N . ASN A 1 560 ? 13.135 12.053 -15.714 1.00 78.44 560 ASN A N 1
ATOM 4561 C CA . ASN A 1 560 ? 13.301 11.613 -17.102 1.00 78.44 560 ASN A CA 1
ATOM 4562 C C . ASN A 1 560 ? 14.418 12.358 -17.854 1.00 78.44 560 ASN A C 1
ATOM 4564 O O . ASN A 1 560 ? 14.933 11.833 -18.838 1.00 78.44 560 ASN A O 1
ATOM 4568 N N . LEU A 1 561 ? 14.814 13.552 -17.399 1.00 78.62 561 LEU A N 1
ATOM 4569 C CA . LEU A 1 561 ? 15.885 14.345 -18.017 1.00 78.62 561 LEU A CA 1
ATOM 4570 C C . LEU A 1 561 ? 17.213 14.312 -17.241 1.00 78.62 561 LEU A C 1
ATOM 4572 O O . LEU A 1 561 ? 18.209 14.842 -17.733 1.00 78.62 561 LEU A O 1
ATOM 4576 N N . TYR A 1 562 ? 17.252 13.673 -16.065 1.00 75.62 562 TYR A N 1
ATOM 4577 C CA . TYR A 1 562 ? 18.423 13.573 -15.184 1.00 75.62 562 TYR A CA 1
ATOM 4578 C C . TYR A 1 562 ? 19.712 13.207 -15.929 1.00 75.62 562 TYR A C 1
ATOM 4580 O O . TYR A 1 562 ? 20.712 13.913 -15.826 1.00 75.62 562 TYR A O 1
ATOM 4588 N N . THR A 1 563 ? 19.671 12.144 -16.740 1.00 68.94 563 THR A N 1
ATOM 4589 C CA . THR A 1 563 ? 20.827 11.669 -17.516 1.00 68.94 563 THR A CA 1
ATOM 4590 C C . THR A 1 563 ? 21.356 12.730 -18.474 1.00 68.94 563 THR A C 1
ATOM 4592 O O . THR A 1 563 ? 22.565 12.864 -18.614 1.00 68.94 563 THR A O 1
ATOM 4595 N N . LYS A 1 564 ? 20.479 13.541 -19.076 1.00 74.12 564 LYS A N 1
ATOM 4596 C CA . LYS A 1 564 ? 20.882 14.622 -19.980 1.00 74.12 564 LYS A CA 1
ATOM 4597 C C . LYS A 1 564 ? 21.502 15.788 -19.220 1.00 74.12 564 LYS A C 1
ATOM 4599 O O . LYS A 1 564 ? 22.567 16.246 -19.620 1.00 74.12 564 LYS A O 1
ATOM 4604 N N . PHE A 1 565 ? 20.903 16.223 -18.109 1.00 71.50 565 PHE A N 1
ATOM 4605 C CA . PHE A 1 565 ? 21.476 17.286 -17.267 1.00 71.50 565 PHE A CA 1
ATOM 4606 C C . PHE A 1 565 ? 22.819 16.887 -16.630 1.00 71.50 565 PHE A C 1
ATOM 4608 O O . PHE A 1 565 ? 23.693 17.742 -16.456 1.00 71.50 565 PHE A O 1
ATOM 4615 N N . PHE A 1 566 ? 23.008 15.595 -16.351 1.00 66.06 566 PHE A N 1
ATOM 4616 C CA . PHE A 1 566 ? 24.288 15.015 -15.952 1.00 66.06 566 PHE A CA 1
ATOM 4617 C C . PHE A 1 566 ? 25.302 14.995 -17.112 1.00 66.06 566 PHE A C 1
ATOM 4619 O O . PHE A 1 566 ? 26.389 15.545 -16.966 1.00 66.06 566 PHE A O 1
ATOM 4626 N N . GLU A 1 567 ? 24.939 14.461 -18.289 1.00 63.53 567 GLU A N 1
ATOM 4627 C CA . GLU A 1 567 ? 25.788 14.441 -19.501 1.00 63.53 567 GLU A CA 1
ATOM 4628 C C . GLU A 1 567 ? 26.304 15.838 -19.905 1.00 63.53 567 GLU A C 1
ATOM 4630 O O . GLU A 1 567 ? 27.389 15.959 -20.472 1.00 63.53 567 GLU A O 1
ATOM 4635 N N . SER A 1 568 ? 25.543 16.897 -19.612 1.00 60.88 568 SER A N 1
ATOM 4636 C CA . SER A 1 568 ? 25.927 18.291 -19.867 1.00 60.88 568 SER A CA 1
ATOM 4637 C C . SER A 1 568 ? 26.693 18.989 -18.737 1.00 60.88 568 SER A C 1
ATOM 4639 O O . SER A 1 568 ? 27.160 20.107 -18.940 1.00 60.88 568 SER A O 1
ATOM 4641 N N . GLY A 1 569 ? 26.774 18.395 -17.542 1.00 60.22 569 GLY A N 1
ATOM 4642 C CA . GLY A 1 569 ? 27.371 19.030 -16.360 1.00 60.22 569 GLY A CA 1
ATOM 4643 C C . GLY A 1 569 ? 26.557 20.181 -15.746 1.00 60.22 569 GLY A C 1
ATOM 4644 O O . GLY A 1 569 ? 27.142 21.070 -15.131 1.00 60.22 569 GLY A O 1
ATOM 4645 N N . HIS A 1 570 ? 25.225 20.181 -15.904 1.00 61.03 570 HIS A N 1
ATOM 4646 C CA . HIS A 1 570 ? 24.315 21.145 -15.247 1.00 61.03 570 HIS A CA 1
ATOM 4647 C C . HIS A 1 570 ? 23.892 20.712 -13.843 1.00 61.03 570 HIS A C 1
ATOM 4649 O O . HIS A 1 570 ? 23.406 21.522 -13.061 1.00 61.03 570 HIS A O 1
ATOM 4655 N N . ILE A 1 571 ? 24.104 19.440 -13.515 1.00 57.53 571 ILE A N 1
ATOM 4656 C CA . ILE A 1 571 ? 24.090 18.931 -12.146 1.00 57.53 571 ILE A CA 1
ATOM 4657 C C . ILE A 1 571 ? 25.527 18.530 -11.821 1.00 57.53 571 ILE A C 1
ATOM 4659 O O . ILE A 1 571 ? 26.220 17.960 -12.668 1.00 57.53 571 ILE A O 1
ATOM 4663 N N . LEU A 1 572 ? 25.971 18.795 -10.593 1.00 42.25 572 LEU A N 1
ATOM 4664 C CA . LEU A 1 572 ? 27.145 18.111 -10.057 1.00 42.25 572 LEU A CA 1
ATOM 4665 C C . LEU A 1 572 ? 26.878 16.593 -10.014 1.00 42.25 572 LEU A C 1
ATOM 4667 O O . LEU A 1 572 ? 25.736 16.193 -9.777 1.00 42.25 572 LEU A O 1
ATOM 4671 N N . PRO A 1 573 ? 27.906 15.739 -10.161 1.00 36.06 573 PRO A N 1
ATOM 4672 C CA . PRO A 1 573 ? 27.807 14.352 -9.717 1.00 36.06 573 PRO A CA 1
ATOM 4673 C C . PRO A 1 573 ? 27.374 14.357 -8.241 1.00 36.06 573 PRO A C 1
ATOM 4675 O O . PRO A 1 573 ? 27.983 15.054 -7.426 1.00 36.06 573 PRO A O 1
ATOM 4678 N N . SER A 1 574 ? 26.286 13.661 -7.901 1.00 30.31 574 SER A N 1
ATOM 4679 C CA . SER A 1 574 ? 25.492 13.846 -6.668 1.00 30.31 574 SER A CA 1
ATOM 4680 C C . SER A 1 574 ? 26.132 13.243 -5.403 1.00 30.31 574 SER A C 1
ATOM 4682 O O . SER A 1 574 ? 25.463 12.613 -4.590 1.00 30.31 574 SER A O 1
ATOM 4684 N N . ILE A 1 575 ? 27.453 13.409 -5.255 1.00 34.78 575 ILE A N 1
ATOM 4685 C CA . ILE A 1 575 ? 28.348 12.550 -4.451 1.00 34.78 575 ILE A CA 1
ATOM 4686 C C . ILE A 1 575 ? 28.185 11.073 -4.879 1.00 34.78 575 ILE A C 1
ATOM 4688 O O . ILE A 1 575 ? 28.255 10.123 -4.107 1.00 34.78 575 ILE A O 1
ATOM 4692 N N . GLU A 1 576 ? 27.989 10.907 -6.185 1.00 37.53 576 GLU A N 1
ATOM 4693 C CA . GLU A 1 576 ? 27.958 9.662 -6.937 1.00 37.53 576 GLU A CA 1
ATOM 4694 C C . GLU A 1 576 ? 28.709 9.963 -8.250 1.00 37.53 576 GLU A C 1
ATOM 4696 O O . GLU A 1 576 ? 28.436 10.990 -8.866 1.00 37.53 576 GLU A O 1
ATOM 4701 N N . LEU A 1 577 ? 29.646 9.095 -8.660 1.00 27.39 577 LEU A N 1
ATOM 4702 C CA . LEU A 1 577 ? 30.658 9.283 -9.729 1.00 27.39 577 LEU A CA 1
ATOM 4703 C C . LEU A 1 577 ? 31.824 10.267 -9.438 1.00 27.39 577 LEU A C 1
ATOM 4705 O O . LEU A 1 577 ? 31.753 11.458 -9.730 1.00 27.39 577 LEU A O 1
ATOM 4709 N N . GLU A 1 578 ? 32.974 9.714 -9.028 1.00 25.42 578 GLU A N 1
ATOM 4710 C CA . GLU A 1 578 ? 34.319 10.288 -9.238 1.00 25.42 578 GLU A CA 1
ATOM 4711 C C . GLU A 1 578 ? 35.129 9.345 -10.153 1.00 25.42 578 GLU A C 1
ATOM 4713 O O . GLU A 1 578 ? 35.329 8.203 -9.755 1.00 25.42 578 GLU A O 1
ATOM 4718 N N . ASN A 1 579 ? 35.581 9.782 -11.349 1.00 29.64 579 ASN A N 1
ATOM 4719 C CA . ASN A 1 579 ? 36.635 9.127 -12.172 1.00 29.64 579 ASN A CA 1
ATOM 4720 C C . ASN A 1 579 ? 37.020 9.936 -13.459 1.00 29.64 579 ASN A C 1
ATOM 4722 O O . ASN A 1 579 ? 36.208 10.058 -14.372 1.00 29.64 579 ASN A O 1
ATOM 4726 N N . SER A 1 580 ? 38.241 10.508 -13.533 1.00 29.50 580 SER A N 1
ATOM 4727 C CA . SER A 1 580 ? 39.189 10.599 -14.702 1.00 29.50 580 SER A CA 1
ATOM 4728 C C . SER A 1 580 ? 40.516 11.277 -14.268 1.00 29.50 580 SER A C 1
ATOM 4730 O O . SER A 1 580 ? 40.458 12.329 -13.636 1.00 29.50 580 SER A O 1
ATOM 4732 N N . ASP A 1 581 ? 41.753 10.771 -14.453 1.00 23.03 581 ASP A N 1
ATOM 4733 C CA . ASP A 1 581 ? 42.321 9.539 -15.063 1.00 23.03 581 ASP A CA 1
ATOM 4734 C C . ASP A 1 581 ? 43.654 9.101 -14.346 1.00 23.03 581 ASP A C 1
ATOM 4736 O O . ASP A 1 581 ? 44.331 9.992 -13.842 1.00 23.03 581 ASP A O 1
ATOM 4740 N N . GLN A 1 582 ? 44.104 7.819 -14.408 1.00 24.09 582 GLN A N 1
ATOM 4741 C CA . GLN A 1 582 ? 45.505 7.331 -14.673 1.00 24.09 582 GLN A CA 1
ATOM 4742 C C . GLN A 1 582 ? 45.974 5.993 -14.015 1.00 24.09 582 GLN A C 1
ATOM 4744 O O . GLN A 1 582 ? 46.906 5.948 -13.219 1.00 24.09 582 GLN A O 1
ATOM 4749 N N . LEU A 1 583 ? 45.466 4.868 -14.530 1.00 26.08 583 LEU A N 1
ATOM 4750 C CA . LEU A 1 583 ? 46.252 3.771 -15.143 1.00 26.08 583 LEU A CA 1
ATOM 4751 C C . LEU A 1 583 ? 47.599 3.320 -14.512 1.00 26.08 583 LEU A C 1
ATOM 4753 O O . LEU A 1 583 ? 48.660 3.865 -14.819 1.00 26.08 583 LEU A O 1
ATOM 4757 N N . TYR A 1 584 ? 47.582 2.117 -13.928 1.00 24.06 584 TYR A N 1
ATOM 4758 C CA . TYR A 1 584 ? 48.399 0.996 -14.434 1.00 24.06 584 TYR A CA 1
ATOM 4759 C C . TYR A 1 584 ? 47.531 -0.275 -14.506 1.00 24.06 584 TYR A C 1
ATOM 4761 O O . TYR A 1 584 ? 46.663 -0.488 -13.664 1.00 24.06 584 TYR A O 1
ATOM 4769 N N . GLU A 1 585 ? 47.731 -1.103 -15.533 1.00 28.75 585 GLU A N 1
ATOM 4770 C CA . GLU A 1 585 ? 46.831 -2.219 -15.867 1.00 28.75 585 GLU A CA 1
ATOM 4771 C C . GLU A 1 585 ? 46.878 -3.380 -14.851 1.00 28.75 585 GLU A C 1
ATOM 4773 O O . GLU A 1 585 ? 47.933 -3.968 -14.632 1.00 28.75 585 GLU A O 1
ATOM 4778 N N . THR A 1 586 ? 45.718 -3.802 -14.331 1.00 25.33 586 THR A N 1
ATOM 4779 C CA . THR A 1 586 ? 45.385 -5.229 -14.111 1.00 25.33 586 THR A CA 1
ATOM 4780 C C . THR A 1 586 ? 43.866 -5.442 -14.173 1.00 25.33 586 THR A C 1
ATOM 4782 O O . THR A 1 586 ? 43.103 -4.668 -13.602 1.00 25.33 586 THR A O 1
ATOM 4785 N N . ASP A 1 587 ? 43.412 -6.512 -14.832 1.00 42.03 587 ASP A N 1
ATOM 4786 C CA . ASP A 1 587 ? 41.981 -6.808 -15.005 1.00 42.03 587 ASP A CA 1
ATOM 4787 C C . ASP A 1 587 ? 41.287 -7.236 -13.691 1.00 42.03 587 ASP A C 1
ATOM 4789 O O . ASP A 1 587 ? 41.390 -8.394 -13.284 1.00 42.03 587 ASP A O 1
ATOM 4793 N N . ASP A 1 588 ? 40.644 -6.285 -13.000 1.00 36.44 588 ASP A N 1
ATOM 4794 C CA . ASP A 1 588 ? 39.230 -6.320 -12.526 1.00 36.44 588 ASP A CA 1
ATOM 4795 C C . ASP A 1 588 ? 38.872 -4.996 -11.766 1.00 36.44 588 ASP A C 1
ATOM 4797 O O . ASP A 1 588 ? 38.156 -5.002 -10.762 1.00 36.44 588 ASP A O 1
ATOM 4801 N N . SER A 1 589 ? 39.402 -3.832 -12.194 1.00 29.70 589 SER A N 1
ATOM 4802 C CA . SER A 1 589 ? 39.306 -2.555 -11.451 1.00 29.70 589 SER A CA 1
ATOM 4803 C C . SER A 1 589 ? 38.789 -1.357 -12.270 1.00 29.70 589 SER A C 1
ATOM 4805 O O . SER A 1 589 ? 39.578 -0.553 -12.775 1.00 29.70 589 SER A O 1
ATOM 4807 N N . ASP A 1 590 ? 37.467 -1.160 -12.296 1.00 34.72 590 ASP A N 1
ATOM 4808 C CA . ASP A 1 590 ? 36.809 0.083 -12.753 1.00 34.72 590 ASP A CA 1
ATOM 4809 C C . ASP A 1 590 ? 36.984 1.225 -11.722 1.00 34.72 590 ASP A C 1
ATOM 4811 O O . ASP A 1 590 ? 36.008 1.738 -11.180 1.00 34.72 590 ASP A O 1
ATOM 4815 N N . ASN A 1 591 ? 38.234 1.548 -11.356 1.00 30.69 591 ASN A N 1
ATOM 4816 C CA . ASN A 1 591 ? 38.581 2.627 -10.417 1.00 30.69 591 ASN A CA 1
ATOM 4817 C C . ASN A 1 591 ? 40.093 2.982 -10.441 1.00 30.69 591 ASN A C 1
ATOM 4819 O O . ASN A 1 591 ? 40.752 3.003 -9.403 1.00 30.69 591 ASN A O 1
ATOM 4823 N N . SER A 1 592 ? 40.678 3.243 -11.618 1.00 31.25 592 SER A N 1
ATOM 4824 C CA . SER A 1 592 ? 41.995 3.921 -11.714 1.00 31.25 592 SER A CA 1
ATOM 4825 C C . SER A 1 592 ? 41.936 5.089 -12.678 1.00 31.25 592 SER A C 1
ATOM 4827 O O . SER A 1 592 ? 42.609 5.190 -13.710 1.00 31.25 592 SER A O 1
ATOM 4829 N N . GLU A 1 593 ? 41.055 5.989 -12.293 1.00 32.69 593 GLU A N 1
ATOM 4830 C CA . GLU A 1 593 ? 40.878 7.237 -12.972 1.00 32.69 593 GLU A CA 1
ATOM 4831 C C . GLU A 1 593 ? 41.211 8.395 -12.007 1.00 32.69 593 GLU A C 1
ATOM 4833 O O . GLU A 1 593 ? 42.316 8.406 -11.482 1.00 32.69 593 GLU A O 1
ATOM 4838 N N . VAL A 1 594 ? 40.325 9.366 -11.803 1.00 30.95 594 VAL A N 1
ATOM 4839 C CA . VAL A 1 594 ? 40.395 10.554 -10.905 1.00 30.95 594 VAL A CA 1
ATOM 4840 C C . VAL A 1 594 ? 41.623 11.512 -10.937 1.00 30.95 594 VAL A C 1
ATOM 4842 O O . VAL A 1 594 ? 41.463 12.683 -10.589 1.00 30.95 594 VAL A O 1
ATOM 4845 N N . GLU A 1 595 ? 42.830 11.109 -11.351 1.00 28.48 595 GLU A N 1
ATOM 4846 C CA . GLU A 1 595 ? 44.060 11.885 -11.070 1.00 28.48 595 GLU A CA 1
ATOM 4847 C C . GLU A 1 595 ? 44.515 12.918 -12.134 1.00 28.48 595 GLU A C 1
ATOM 4849 O O . GLU A 1 595 ? 45.140 13.929 -11.786 1.00 28.48 595 GLU A O 1
ATOM 4854 N N . LEU A 1 596 ? 44.206 12.757 -13.426 1.00 30.11 596 LEU A N 1
ATOM 4855 C CA . LEU A 1 596 ? 44.709 13.646 -14.499 1.00 30.11 596 LEU A CA 1
ATOM 4856 C C . LEU A 1 596 ? 44.184 15.100 -14.441 1.00 30.11 596 LEU A C 1
ATOM 4858 O O . LEU A 1 596 ? 44.784 16.000 -15.046 1.00 30.11 596 LEU A O 1
ATOM 4862 N N . ILE A 1 597 ? 43.153 15.386 -13.637 1.00 33.62 597 ILE A N 1
ATOM 4863 C CA . ILE A 1 597 ? 42.693 16.756 -13.336 1.00 33.62 597 ILE A CA 1
ATOM 4864 C C . ILE A 1 597 ? 43.832 17.648 -12.782 1.00 33.62 597 ILE A C 1
ATOM 4866 O O . ILE A 1 597 ? 43.799 18.874 -12.949 1.00 33.62 597 ILE A O 1
ATOM 4870 N N . LEU A 1 598 ? 44.885 17.070 -12.184 1.00 27.84 598 LEU A N 1
ATOM 4871 C CA . LEU A 1 598 ? 45.901 17.822 -11.436 1.00 27.84 598 LEU A CA 1
ATOM 4872 C C . LEU A 1 598 ? 47.158 18.290 -12.200 1.00 27.84 598 LEU A C 1
ATOM 4874 O O . LEU A 1 598 ? 47.898 19.106 -11.646 1.00 27.84 598 LEU A O 1
ATOM 4878 N N . THR A 1 599 ? 47.423 17.887 -13.455 1.00 28.95 599 THR A N 1
ATOM 4879 C CA . THR A 1 599 ? 48.712 18.244 -14.119 1.00 28.95 599 THR A CA 1
ATOM 4880 C C . THR A 1 599 ? 48.658 19.207 -15.312 1.00 28.95 599 THR A C 1
ATOM 4882 O O . THR A 1 599 ? 49.707 19.756 -15.667 1.00 28.95 599 THR A O 1
ATOM 4885 N N . LYS A 1 600 ? 47.495 19.501 -15.924 1.00 29.83 600 LYS A N 1
ATOM 4886 C CA . LYS A 1 600 ? 47.428 20.370 -17.133 1.00 29.83 600 LYS A CA 1
ATOM 4887 C C . LYS A 1 600 ? 46.524 21.607 -17.098 1.00 29.83 600 LYS A C 1
ATOM 4889 O O . LYS A 1 600 ? 46.289 22.224 -18.138 1.00 29.83 600 LYS A O 1
ATOM 4894 N N . LYS A 1 601 ? 46.221 22.148 -15.913 1.00 32.94 601 LYS A N 1
ATOM 4895 C CA . LYS A 1 601 ? 45.855 23.578 -15.765 1.00 32.94 601 LYS A CA 1
ATOM 4896 C C . LYS A 1 601 ? 47.078 24.508 -15.954 1.00 32.94 601 LYS A C 1
ATOM 4898 O O . LYS A 1 601 ? 47.475 25.233 -15.044 1.00 32.94 601 LYS A O 1
ATOM 4903 N N . LYS A 1 602 ? 47.726 24.476 -17.134 1.00 29.70 602 LYS A N 1
ATOM 4904 C CA . LYS A 1 602 ? 48.889 25.341 -17.445 1.00 29.70 602 LYS A CA 1
ATOM 4905 C C . LYS A 1 602 ? 49.208 25.518 -18.944 1.00 29.70 602 LYS A C 1
ATOM 4907 O O . LYS A 1 602 ? 50.233 25.030 -19.412 1.00 29.70 602 LYS A O 1
ATOM 4912 N N . LYS A 1 603 ? 48.378 26.297 -19.661 1.00 27.83 603 LYS A N 1
ATOM 4913 C CA . LYS A 1 603 ? 48.771 27.433 -20.547 1.00 27.83 603 LYS A CA 1
ATOM 4914 C C . LYS A 1 603 ? 47.709 27.774 -21.604 1.00 27.83 603 LYS A C 1
ATOM 4916 O O . LYS A 1 603 ? 47.336 26.934 -22.410 1.00 27.83 603 LYS A O 1
ATOM 4921 N N . PHE A 1 604 ? 47.387 29.064 -21.710 1.00 29.89 604 PHE A N 1
ATOM 4922 C CA . PHE A 1 604 ? 47.161 29.683 -23.020 1.00 29.89 604 PHE A CA 1
ATOM 4923 C C . PHE A 1 604 ? 48.464 29.591 -23.835 1.00 29.89 604 PHE A C 1
ATOM 4925 O O . PHE A 1 604 ? 49.492 30.030 -23.322 1.00 29.89 604 PHE A O 1
ATOM 4932 N N . MET A 1 605 ? 48.422 29.062 -25.066 1.00 22.89 605 MET A N 1
ATOM 4933 C CA . MET A 1 605 ? 49.137 29.542 -26.274 1.00 22.89 605 MET A CA 1
ATOM 4934 C C . MET A 1 605 ? 48.944 28.563 -27.456 1.00 22.89 605 MET A C 1
ATOM 4936 O O . MET A 1 605 ? 49.032 27.350 -27.303 1.00 22.89 605 MET A O 1
ATOM 4940 N N . ASN A 1 606 ? 48.709 29.134 -28.638 1.00 25.94 606 ASN A N 1
ATOM 4941 C CA . ASN A 1 606 ? 48.632 28.509 -29.973 1.00 25.94 606 ASN A CA 1
ATOM 4942 C C . ASN A 1 606 ? 50.045 28.128 -30.525 1.00 25.94 606 ASN A C 1
ATOM 4944 O O . ASN A 1 606 ? 51.027 28.582 -29.936 1.00 25.94 606 ASN A O 1
ATOM 4948 N N . PRO A 1 607 ? 50.216 27.551 -31.746 1.00 54.09 607 PRO A N 1
ATOM 4949 C CA . PRO A 1 607 ? 49.509 26.432 -32.420 1.00 54.09 607 PRO A CA 1
ATOM 4950 C C . PRO A 1 607 ? 50.448 25.530 -33.313 1.00 54.09 607 PRO A C 1
ATOM 4952 O O . PRO A 1 607 ? 51.658 25.728 -33.340 1.00 54.09 607 PRO A O 1
ATOM 4955 N N . ILE A 1 608 ? 49.867 24.662 -34.174 1.00 28.12 608 ILE A N 1
ATOM 4956 C CA . ILE A 1 608 ? 50.460 24.023 -35.397 1.00 28.12 608 ILE A CA 1
ATOM 4957 C C . ILE A 1 608 ? 51.425 22.816 -35.174 1.00 28.12 608 ILE A C 1
ATOM 4959 O O . ILE A 1 608 ? 51.986 22.628 -34.104 1.00 28.12 608 ILE A O 1
ATOM 4963 N N . ILE A 1 609 ? 51.622 22.032 -36.257 1.00 25.78 609 ILE A N 1
ATOM 4964 C CA . ILE A 1 609 ? 52.493 20.845 -36.481 1.00 25.78 609 ILE A CA 1
ATOM 4965 C C . ILE A 1 609 ? 51.854 19.508 -36.017 1.00 25.78 609 ILE A C 1
ATOM 4967 O O . ILE A 1 609 ? 51.558 19.386 -34.840 1.00 25.78 609 ILE A O 1
ATOM 4971 N N . LYS A 1 610 ? 51.593 18.430 -36.792 1.00 24.61 610 LYS A N 1
ATOM 4972 C CA . LYS A 1 610 ? 51.700 17.977 -38.218 1.00 24.61 610 LYS A CA 1
ATOM 4973 C C . LYS A 1 610 ? 52.473 16.634 -38.303 1.00 24.61 610 LYS A C 1
ATOM 4975 O O . LYS A 1 610 ? 53.531 16.522 -37.706 1.00 24.61 610 LYS A O 1
ATOM 4980 N N . PHE A 1 611 ? 51.980 15.718 -39.155 1.00 22.17 611 PHE A N 1
ATOM 4981 C CA . PHE A 1 611 ? 52.490 14.377 -39.546 1.00 22.17 611 PHE A CA 1
ATOM 4982 C C . PHE A 1 611 ? 52.122 13.139 -38.694 1.00 22.17 611 PHE A C 1
ATOM 4984 O O . PHE A 1 611 ? 52.554 12.980 -37.563 1.00 22.17 611 PHE A O 1
ATOM 4991 N N . ASN A 1 612 ? 51.369 12.235 -39.342 1.00 25.58 612 ASN A N 1
ATOM 4992 C CA . ASN A 1 612 ? 51.632 10.806 -39.626 1.00 25.58 612 ASN A CA 1
ATOM 4993 C C . ASN A 1 612 ? 52.676 10.067 -38.741 1.00 25.58 612 ASN A C 1
ATOM 4995 O O . ASN A 1 612 ? 53.780 10.553 -38.537 1.00 25.58 612 ASN A O 1
ATOM 4999 N N . SER A 1 613 ? 52.496 8.780 -38.416 1.00 24.72 613 SER A N 1
ATOM 5000 C CA . SER A 1 613 ? 52.259 7.721 -39.417 1.00 24.72 613 SER A CA 1
ATOM 5001 C C . SER A 1 613 ? 51.827 6.355 -38.840 1.00 24.72 613 SER A C 1
ATOM 5003 O O . SER A 1 613 ? 51.721 6.171 -37.634 1.00 24.72 613 SER A O 1
ATOM 5005 N N . LYS A 1 614 ? 51.537 5.416 -39.755 1.00 29.69 614 LYS A N 1
ATOM 5006 C CA . LYS A 1 614 ? 51.071 4.033 -39.543 1.00 29.69 614 LYS A CA 1
ATOM 5007 C C . LYS A 1 614 ? 51.886 3.234 -38.510 1.00 29.69 614 LYS A C 1
ATOM 5009 O O . LYS A 1 614 ? 53.108 3.246 -38.582 1.00 29.69 614 LYS A O 1
ATOM 5014 N N . ILE A 1 615 ? 51.200 2.340 -37.795 1.00 26.03 615 ILE A N 1
ATOM 5015 C CA . ILE A 1 615 ? 51.443 0.880 -37.825 1.00 26.03 615 ILE A CA 1
ATOM 5016 C C . ILE A 1 615 ? 50.110 0.164 -37.510 1.00 26.03 615 ILE A C 1
ATOM 5018 O O . ILE A 1 615 ? 49.158 0.805 -37.071 1.00 26.03 615 ILE A O 1
ATOM 5022 N N . SER A 1 616 ? 49.987 -1.114 -37.873 1.00 26.25 616 SER A N 1
ATOM 5023 C CA . SER A 1 616 ? 48.720 -1.858 -37.977 1.00 26.25 616 SER A CA 1
ATOM 5024 C C . SER A 1 616 ? 48.716 -3.164 -37.175 1.00 26.25 616 SER A C 1
ATOM 5026 O O . SER A 1 616 ? 49.786 -3.647 -36.816 1.00 26.25 616 SER A O 1
ATOM 5028 N N . SER A 1 617 ? 47.528 -3.782 -37.051 1.00 27.92 617 SER A N 1
ATOM 5029 C CA . SER A 1 617 ? 47.236 -5.124 -36.487 1.00 27.92 617 SER A CA 1
ATOM 5030 C C . SER A 1 617 ? 47.608 -5.310 -35.004 1.00 27.92 617 SER A C 1
ATOM 5032 O O . SER A 1 617 ? 48.745 -5.105 -34.614 1.00 27.92 617 SER A O 1
ATOM 5034 N N . SER A 1 618 ? 46.690 -5.731 -34.135 1.00 27.41 618 SER A N 1
ATOM 5035 C CA . SER A 1 618 ? 45.726 -6.826 -34.328 1.00 27.41 618 SER A CA 1
ATOM 5036 C C . SER A 1 618 ? 44.247 -6.435 -34.181 1.00 27.41 618 SER A C 1
ATOM 5038 O O . SER A 1 618 ? 43.880 -5.579 -33.385 1.00 27.41 618 SER A O 1
ATOM 5040 N N . ILE A 1 619 ? 43.382 -7.115 -34.942 1.00 36.94 619 ILE A N 1
ATOM 5041 C CA . ILE A 1 619 ? 41.925 -7.080 -34.756 1.00 36.94 619 ILE A CA 1
ATOM 5042 C C . ILE A 1 619 ? 41.522 -8.401 -34.101 1.00 36.94 619 ILE A C 1
ATOM 5044 O O . ILE A 1 619 ? 41.486 -9.437 -34.762 1.00 36.94 619 ILE A O 1
ATOM 5048 N N . LEU A 1 620 ? 41.215 -8.350 -32.807 1.00 29.42 620 LEU A N 1
ATOM 5049 C CA . LEU A 1 620 ? 40.450 -9.378 -32.110 1.00 29.42 620 LEU A CA 1
ATOM 5050 C C . LEU A 1 620 ? 39.333 -8.665 -31.343 1.00 29.42 620 LEU A C 1
ATOM 5052 O O . LEU A 1 620 ? 39.596 -7.745 -30.570 1.00 29.42 620 LEU A O 1
ATOM 5056 N N . SER A 1 621 ? 38.084 -9.051 -31.582 1.00 32.78 621 SER A N 1
ATOM 5057 C CA . SER A 1 621 ? 36.925 -8.462 -30.914 1.00 32.78 621 SER A CA 1
ATOM 5058 C C . SER A 1 621 ? 36.927 -8.819 -29.424 1.00 32.78 621 SER A C 1
ATOM 5060 O O . SER A 1 621 ? 36.718 -9.982 -29.073 1.00 32.78 621 SER A O 1
ATOM 5062 N N . ARG A 1 622 ? 37.127 -7.829 -28.544 1.00 40.41 622 ARG A N 1
ATOM 5063 C CA . ARG A 1 622 ? 36.939 -7.978 -27.091 1.00 40.41 622 ARG A CA 1
ATOM 5064 C C . ARG A 1 622 ? 35.446 -8.172 -26.778 1.00 40.41 622 ARG A C 1
ATOM 5066 O O . ARG A 1 622 ? 34.731 -7.205 -26.539 1.00 40.41 622 ARG A O 1
ATOM 5073 N N . ILE A 1 623 ? 34.979 -9.420 -26.805 1.00 48.94 623 ILE A N 1
ATOM 5074 C CA . ILE A 1 623 ? 33.645 -9.805 -26.319 1.00 48.94 623 ILE A CA 1
ATOM 5075 C C . ILE A 1 623 ? 33.618 -9.568 -24.806 1.00 48.94 623 ILE A C 1
ATOM 5077 O O . ILE A 1 623 ? 34.456 -10.108 -24.084 1.00 48.94 623 ILE A O 1
ATOM 5081 N N . THR A 1 624 ? 32.673 -8.767 -24.310 1.00 58.69 624 THR A N 1
ATOM 5082 C CA . THR A 1 624 ? 32.552 -8.542 -22.860 1.00 58.69 624 THR A CA 1
ATOM 5083 C C . THR A 1 624 ? 32.010 -9.788 -22.154 1.00 58.69 624 THR A C 1
ATOM 5085 O O . THR A 1 624 ? 31.251 -10.565 -22.734 1.00 58.69 624 THR A O 1
ATOM 5088 N N . LYS A 1 625 ? 32.329 -9.959 -20.865 1.00 68.12 625 LYS A N 1
ATOM 5089 C CA . LYS A 1 625 ? 31.863 -11.084 -20.026 1.00 68.12 625 LYS A CA 1
ATOM 5090 C C . LYS A 1 625 ? 30.352 -11.357 -20.154 1.00 68.12 625 LYS A C 1
ATOM 5092 O O . LYS A 1 625 ? 29.957 -12.509 -20.285 1.00 68.12 625 LYS A O 1
ATOM 5097 N N . LYS A 1 626 ? 29.519 -10.305 -20.191 1.00 67.56 626 LYS A N 1
ATOM 5098 C CA . LYS A 1 626 ? 28.048 -10.398 -20.330 1.00 67.56 626 LYS A CA 1
ATOM 5099 C C . LYS A 1 626 ? 27.568 -10.793 -21.738 1.00 67.56 626 LYS A C 1
ATOM 5101 O O . LYS A 1 626 ? 26.466 -11.313 -21.887 1.00 67.56 626 LYS A O 1
ATOM 5106 N N . GLN A 1 627 ? 28.387 -10.558 -22.763 1.00 65.44 627 GLN A N 1
ATOM 5107 C CA . GLN A 1 627 ? 28.139 -10.958 -24.155 1.00 65.44 627 GLN A CA 1
ATOM 5108 C C . GLN A 1 627 ? 28.691 -12.358 -24.477 1.00 65.44 627 GLN A C 1
ATOM 5110 O O . GLN A 1 627 ? 28.492 -12.849 -25.586 1.00 65.44 627 GLN A O 1
ATOM 5115 N N . HIS A 1 628 ? 29.393 -13.011 -23.544 1.00 73.19 628 HIS A N 1
ATOM 5116 C CA . HIS A 1 628 ? 29.937 -14.343 -23.779 1.00 73.19 628 HIS A CA 1
ATOM 5117 C C . HIS A 1 628 ? 28.812 -15.400 -23.814 1.00 73.19 628 HIS A C 1
ATOM 5119 O O . HIS A 1 628 ? 28.021 -15.454 -22.866 1.00 73.19 628 HIS A O 1
ATOM 5125 N N . PRO A 1 629 ? 28.747 -16.292 -24.824 1.00 75.81 629 PRO A N 1
ATOM 5126 C CA . PRO A 1 629 ? 27.676 -17.289 -24.932 1.00 75.81 629 PRO A CA 1
ATOM 5127 C C . PRO A 1 629 ? 27.528 -18.179 -23.692 1.00 75.81 629 PRO A C 1
ATOM 5129 O O . PRO A 1 629 ? 26.413 -18.454 -23.262 1.00 75.81 629 PRO A O 1
ATOM 5132 N N . THR A 1 630 ? 28.637 -18.571 -23.051 1.00 78.44 630 THR A N 1
ATOM 5133 C CA . THR A 1 630 ? 28.594 -19.341 -21.793 1.00 78.44 630 THR A CA 1
ATOM 5134 C C . THR A 1 630 ? 27.925 -18.567 -20.657 1.00 78.44 630 THR A C 1
ATOM 5136 O O . THR A 1 630 ? 27.170 -19.166 -19.904 1.00 78.44 630 THR A O 1
ATOM 5139 N N . TYR A 1 631 ? 28.126 -17.247 -20.550 1.00 81.19 631 TYR A N 1
ATOM 5140 C CA . TYR A 1 631 ? 27.458 -16.430 -19.529 1.00 81.19 631 TYR A CA 1
ATOM 5141 C C . TYR A 1 631 ? 25.947 -16.387 -19.761 1.00 81.19 631 TYR A C 1
ATOM 5143 O O . TYR A 1 631 ? 25.170 -16.627 -18.842 1.00 81.19 631 TYR A O 1
ATOM 5151 N N . GLN A 1 632 ? 25.528 -16.158 -21.008 1.00 83.19 632 GLN A N 1
ATOM 5152 C CA . GLN A 1 632 ? 24.113 -16.160 -21.383 1.00 83.19 632 GLN A CA 1
ATOM 5153 C C . GLN A 1 632 ? 23.465 -17.532 -21.142 1.00 83.19 632 GLN A C 1
ATOM 5155 O O . GLN A 1 632 ? 22.358 -17.593 -20.609 1.00 83.19 632 GLN A O 1
ATOM 5160 N N . ASN A 1 633 ? 24.180 -18.625 -21.430 1.00 85.12 633 ASN A N 1
ATOM 5161 C CA . ASN A 1 633 ? 23.738 -19.978 -21.098 1.00 85.12 633 ASN A CA 1
ATOM 5162 C C . ASN A 1 633 ? 23.638 -20.202 -19.582 1.00 85.12 633 ASN A C 1
ATOM 5164 O O . ASN A 1 633 ? 22.618 -20.714 -19.144 1.00 85.12 633 ASN A O 1
ATOM 5168 N N . ILE A 1 634 ? 24.612 -19.777 -18.766 1.00 85.50 634 ILE A N 1
ATOM 5169 C CA . ILE A 1 634 ? 24.514 -19.864 -17.294 1.00 85.50 634 ILE A CA 1
ATOM 5170 C C . ILE A 1 634 ? 23.234 -19.168 -16.818 1.00 85.50 634 ILE A C 1
ATOM 5172 O O . ILE A 1 634 ? 22.424 -19.787 -16.135 1.00 85.50 634 ILE A O 1
ATOM 5176 N N . ILE A 1 635 ? 22.993 -17.921 -17.241 1.00 85.56 635 ILE A N 1
ATOM 5177 C CA . ILE A 1 635 ? 21.778 -17.186 -16.858 1.00 85.56 635 ILE A CA 1
ATOM 5178 C C . ILE A 1 635 ? 20.511 -17.915 -17.322 1.00 85.56 635 ILE A C 1
ATOM 5180 O O . ILE A 1 635 ? 19.540 -17.993 -16.569 1.00 85.56 635 ILE A O 1
ATOM 5184 N N . LYS A 1 636 ? 20.514 -18.488 -18.529 1.00 87.38 636 LYS A N 1
ATOM 5185 C CA . LYS A 1 636 ? 19.395 -19.281 -19.042 1.00 87.38 636 LYS A CA 1
ATOM 5186 C C . LYS A 1 636 ? 19.112 -20.509 -18.168 1.00 87.38 636 LYS A C 1
ATOM 5188 O O . LYS A 1 636 ? 17.976 -20.691 -17.745 1.00 87.38 636 LYS A O 1
ATOM 5193 N N . GLU A 1 637 ? 20.124 -21.321 -17.864 1.00 87.88 637 GLU A N 1
ATOM 5194 C CA . GLU A 1 637 ? 19.955 -22.558 -17.090 1.00 87.88 637 GLU A CA 1
ATOM 5195 C C . GLU A 1 637 ? 19.482 -22.280 -15.651 1.00 87.88 637 GLU A C 1
ATOM 5197 O O . GLU A 1 637 ? 18.668 -23.042 -15.134 1.00 87.88 637 GLU A O 1
ATOM 5202 N N . ILE A 1 638 ? 19.900 -21.172 -15.017 1.00 84.56 638 ILE A N 1
ATOM 5203 C CA . ILE A 1 638 ? 19.380 -20.780 -13.690 1.00 84.56 638 ILE A CA 1
ATOM 5204 C C . ILE A 1 638 ? 17.894 -20.377 -13.780 1.00 84.56 638 ILE A C 1
ATOM 5206 O O . ILE A 1 638 ? 17.108 -20.768 -12.919 1.00 84.56 638 ILE A O 1
ATOM 5210 N N . ASN A 1 639 ? 17.480 -19.651 -14.830 1.00 82.69 639 ASN A N 1
ATOM 5211 C CA . ASN A 1 639 ? 16.062 -19.328 -15.064 1.00 82.69 639 ASN A CA 1
ATOM 5212 C C . ASN A 1 639 ? 15.216 -20.585 -15.355 1.00 82.69 639 ASN A C 1
ATOM 5214 O O . ASN A 1 639 ? 14.082 -20.685 -14.890 1.00 82.69 639 ASN A O 1
ATOM 5218 N N . GLU A 1 640 ? 15.774 -21.569 -16.070 1.00 87.44 640 GLU A N 1
ATOM 5219 C CA . GLU A 1 640 ? 15.164 -22.892 -16.292 1.00 87.44 640 GLU A CA 1
ATOM 5220 C C . GLU A 1 640 ? 15.243 -23.812 -15.046 1.00 87.44 640 GLU A C 1
ATOM 5222 O O . GLU A 1 640 ? 14.715 -24.921 -15.074 1.00 87.44 640 GLU A O 1
ATOM 5227 N N . LYS A 1 641 ? 15.838 -23.344 -13.933 1.00 86.56 641 LYS A N 1
ATOM 5228 C CA . LYS A 1 641 ? 16.063 -24.063 -12.657 1.00 86.56 641 LYS A CA 1
ATOM 5229 C C . LYS A 1 641 ? 16.974 -25.298 -12.752 1.00 86.56 641 LYS A C 1
ATOM 5231 O O . LYS A 1 641 ? 17.007 -26.125 -11.843 1.00 86.56 641 LYS A O 1
ATOM 5236 N N . ASN A 1 642 ? 17.783 -25.390 -13.805 1.00 89.56 642 ASN A N 1
ATOM 5237 C CA . ASN A 1 642 ? 18.772 -26.446 -14.030 1.00 89.56 642 ASN A CA 1
ATOM 5238 C C . ASN A 1 642 ? 20.073 -26.159 -13.247 1.00 89.56 642 ASN A C 1
ATOM 5240 O O . ASN A 1 642 ? 21.150 -26.025 -13.834 1.00 89.56 642 ASN A O 1
ATOM 5244 N N . TYR A 1 643 ? 19.980 -26.014 -11.920 1.00 90.25 643 TYR A N 1
ATOM 5245 C CA . TYR A 1 643 ? 21.061 -25.471 -11.085 1.00 90.25 643 TYR A CA 1
ATOM 5246 C C . TYR A 1 643 ? 22.385 -26.254 -11.178 1.00 90.25 643 TYR A C 1
ATOM 5248 O O . TYR A 1 643 ? 23.431 -25.627 -11.298 1.00 90.25 643 TYR A O 1
ATOM 5256 N N . GLU A 1 644 ? 22.360 -27.590 -11.233 1.00 90.12 644 GLU A N 1
ATOM 5257 C CA . GLU A 1 644 ? 23.563 -28.436 -11.403 1.00 90.12 644 GLU A CA 1
ATOM 5258 C C . GLU A 1 644 ? 24.311 -28.145 -12.722 1.00 90.12 644 GLU A C 1
ATOM 5260 O O . GLU A 1 644 ? 25.540 -28.100 -12.792 1.00 90.12 644 GLU A O 1
ATOM 5265 N N . LYS A 1 645 ? 23.558 -27.896 -13.798 1.00 88.50 645 LYS A N 1
ATOM 5266 C CA . LYS A 1 645 ? 24.106 -27.589 -15.124 1.00 88.50 645 LYS A CA 1
ATOM 5267 C C . LYS A 1 645 ? 24.617 -26.149 -15.193 1.00 88.50 645 LYS A C 1
ATOM 5269 O O . LYS A 1 645 ? 25.655 -25.896 -15.804 1.00 88.50 645 LYS A O 1
ATOM 5274 N N . ALA A 1 646 ? 23.935 -25.220 -14.519 1.00 89.81 646 ALA A N 1
ATOM 5275 C CA . ALA A 1 646 ? 24.432 -23.864 -14.310 1.00 89.81 646 ALA A CA 1
ATOM 5276 C C . ALA A 1 646 ? 25.727 -23.849 -13.475 1.00 89.81 646 ALA A C 1
ATOM 5278 O O . ALA A 1 646 ? 26.642 -23.097 -13.806 1.00 89.81 646 ALA A O 1
ATOM 5279 N N . GLU A 1 647 ? 25.837 -24.701 -12.448 1.00 93.06 647 GLU A N 1
ATOM 5280 C CA . GLU A 1 647 ? 27.042 -24.871 -11.625 1.00 93.06 647 GLU A CA 1
ATOM 5281 C C . GLU A 1 647 ? 28.242 -25.292 -12.485 1.00 93.06 647 GLU A C 1
ATOM 5283 O O . GLU A 1 647 ? 29.261 -24.602 -12.477 1.00 93.06 647 GLU A O 1
ATOM 5288 N N . SER A 1 648 ? 28.108 -26.365 -13.280 1.00 90.38 648 SER A N 1
ATOM 5289 C CA . SER A 1 648 ? 29.178 -26.858 -14.165 1.00 90.38 648 SER A CA 1
ATOM 5290 C C . SER A 1 648 ? 29.631 -25.779 -15.151 1.00 90.38 648 SER A C 1
ATOM 5292 O O . SER A 1 648 ? 30.821 -25.480 -15.245 1.00 90.38 648 SER A O 1
ATOM 5294 N N . LEU A 1 649 ? 28.684 -25.120 -15.830 1.00 88.00 649 LEU A N 1
ATOM 5295 C CA . LEU A 1 649 ? 28.995 -24.050 -16.781 1.00 88.00 649 LEU A CA 1
ATOM 5296 C C . LEU A 1 649 ? 29.661 -22.845 -16.098 1.00 88.00 649 LEU A C 1
ATOM 5298 O O . LEU A 1 649 ? 30.573 -22.248 -16.667 1.00 88.00 649 LEU A O 1
ATOM 5302 N N . CYS A 1 650 ? 29.250 -22.488 -14.877 1.00 88.50 650 CYS A N 1
ATOM 5303 C CA . CYS A 1 650 ? 29.835 -21.375 -14.130 1.00 88.50 650 CYS A CA 1
ATOM 5304 C C . CYS A 1 650 ? 31.227 -21.715 -13.567 1.00 88.50 650 CYS A C 1
ATOM 5306 O O . CYS A 1 650 ? 32.110 -20.856 -13.586 1.00 88.50 650 CYS A O 1
ATOM 5308 N N . LYS A 1 651 ? 31.460 -22.967 -13.150 1.00 87.62 651 LYS A N 1
ATOM 5309 C CA . LYS A 1 651 ? 32.781 -23.503 -12.779 1.00 87.62 651 LYS A CA 1
ATOM 5310 C C . LYS A 1 651 ? 33.745 -23.574 -13.957 1.00 87.62 651 LYS A C 1
ATOM 5312 O O . LYS A 1 651 ? 34.924 -23.292 -13.786 1.00 87.62 651 LYS A O 1
ATOM 5317 N N . GLU A 1 652 ? 33.273 -23.915 -15.152 1.00 85.00 652 GLU A N 1
ATOM 5318 C CA . GLU A 1 652 ? 34.089 -23.817 -16.365 1.00 85.00 652 GLU A CA 1
ATOM 5319 C C . GLU A 1 652 ? 34.395 -22.350 -16.692 1.00 85.00 652 GLU A C 1
ATOM 5321 O O . GLU A 1 652 ? 35.548 -22.000 -16.951 1.00 85.00 652 GLU A O 1
ATOM 5326 N N . PHE A 1 653 ? 33.385 -21.475 -16.620 1.00 86.38 653 PHE A N 1
ATOM 5327 C CA . PHE A 1 653 ? 33.494 -20.077 -17.035 1.00 86.38 653 PHE A CA 1
ATOM 5328 C C . PHE A 1 653 ? 34.333 -19.198 -16.092 1.00 86.38 653 PHE A C 1
ATOM 5330 O O . PHE A 1 653 ? 35.025 -18.296 -16.567 1.00 86.38 653 PHE A O 1
ATOM 5337 N N . ILE A 1 654 ? 34.350 -19.469 -14.780 1.00 85.44 654 ILE A N 1
ATOM 5338 C CA . ILE A 1 654 ? 35.175 -18.705 -13.827 1.00 85.44 654 ILE A CA 1
ATOM 5339 C C . ILE A 1 654 ? 36.681 -18.859 -14.095 1.00 85.44 654 ILE A C 1
ATOM 5341 O O . ILE A 1 654 ? 37.430 -17.921 -13.844 1.00 85.44 654 ILE A O 1
ATOM 5345 N N . ASN A 1 655 ? 37.130 -19.956 -14.719 1.00 80.12 655 ASN A N 1
ATOM 5346 C CA . ASN A 1 655 ? 38.536 -20.121 -15.123 1.00 80.12 655 ASN A CA 1
ATOM 5347 C C . ASN A 1 655 ? 38.986 -19.099 -16.184 1.00 80.12 655 ASN A C 1
ATOM 5349 O O . ASN A 1 655 ? 40.171 -18.785 -16.267 1.00 80.12 655 ASN A O 1
ATOM 5353 N N . PHE A 1 656 ? 38.054 -18.561 -16.980 1.00 75.31 656 PHE A N 1
ATOM 5354 C CA . PHE A 1 656 ? 38.332 -17.503 -17.959 1.00 75.31 656 PHE A CA 1
ATOM 5355 C C . PHE A 1 656 ? 38.332 -16.102 -17.325 1.00 75.31 656 PHE A C 1
ATOM 5357 O O . PHE A 1 656 ? 38.903 -15.176 -17.895 1.00 75.31 656 PHE A O 1
ATOM 5364 N N . PHE A 1 657 ? 37.714 -15.943 -16.149 1.00 78.62 657 PHE A N 1
ATOM 5365 C CA . PHE A 1 657 ? 37.597 -14.677 -15.420 1.00 78.62 657 PHE A CA 1
ATOM 5366 C C . PHE A 1 657 ? 37.867 -14.886 -13.910 1.00 78.62 657 PHE A C 1
ATOM 5368 O O . PHE A 1 657 ? 36.980 -14.656 -13.080 1.00 78.62 657 PHE A O 1
ATOM 5375 N N . PRO A 1 658 ? 39.081 -15.332 -13.521 1.00 76.56 658 PRO A N 1
ATOM 5376 C CA . PRO A 1 658 ? 39.349 -15.903 -12.195 1.00 76.56 658 PRO A CA 1
ATOM 5377 C C . PRO A 1 658 ? 39.277 -14.910 -11.029 1.00 76.56 658 PRO A C 1
ATOM 5379 O O . PRO A 1 658 ? 39.183 -15.341 -9.881 1.00 76.56 658 PRO A O 1
ATOM 5382 N N . LYS A 1 659 ? 39.263 -13.597 -11.289 1.00 79.69 659 LYS A N 1
ATOM 5383 C CA . LYS A 1 659 ? 39.061 -12.529 -10.292 1.00 79.69 659 LYS A CA 1
ATOM 5384 C C . LYS A 1 659 ? 37.618 -12.006 -10.215 1.00 79.69 659 LYS A C 1
ATOM 5386 O O . LYS A 1 659 ? 37.320 -11.144 -9.394 1.00 79.69 659 LYS A O 1
ATOM 5391 N N . SER A 1 660 ? 36.690 -12.528 -11.020 1.00 82.25 660 SER A N 1
ATOM 5392 C CA . SER A 1 660 ? 35.415 -11.836 -11.200 1.00 82.25 660 SER A CA 1
ATOM 5393 C C . SER A 1 660 ? 34.443 -12.030 -10.035 1.00 82.25 660 SER A C 1
ATOM 5395 O O . SER A 1 660 ? 33.852 -13.099 -9.869 1.00 82.25 660 SER A O 1
ATOM 5397 N N . TYR A 1 661 ? 34.214 -10.945 -9.290 1.00 84.62 661 TYR A N 1
ATOM 5398 C CA . TYR A 1 661 ? 33.201 -10.815 -8.234 1.00 84.62 661 TYR A CA 1
ATOM 5399 C C . TYR A 1 661 ? 31.834 -11.388 -8.649 1.00 84.62 661 TYR A C 1
ATOM 5401 O O . TYR A 1 661 ? 31.236 -12.199 -7.946 1.00 84.62 661 TYR A O 1
ATOM 5409 N N . SER A 1 662 ? 31.355 -11.024 -9.844 1.00 83.69 662 SER A N 1
ATOM 5410 C CA . SER A 1 662 ? 30.007 -11.384 -10.295 1.00 83.69 662 SER A CA 1
ATOM 5411 C C . SER A 1 662 ? 29.787 -12.887 -10.460 1.00 83.69 662 SER A C 1
ATOM 5413 O O . SER A 1 662 ? 28.707 -13.382 -10.158 1.00 83.69 662 SER A O 1
ATOM 5415 N N . LEU A 1 663 ? 30.792 -13.620 -10.952 1.00 86.62 663 LEU A N 1
ATOM 5416 C CA . LEU A 1 663 ? 30.656 -15.063 -11.169 1.00 86.62 663 LEU A CA 1
ATOM 5417 C C . LEU A 1 663 ? 30.593 -15.817 -9.841 1.00 86.62 663 LEU A C 1
ATOM 5419 O O . LEU A 1 663 ? 29.923 -16.838 -9.758 1.00 86.62 663 LEU A O 1
ATOM 5423 N N . ARG A 1 664 ? 31.216 -15.274 -8.793 1.00 90.75 664 ARG A N 1
ATOM 5424 C CA . ARG A 1 664 ? 31.169 -15.826 -7.439 1.00 90.75 664 ARG A CA 1
ATOM 5425 C C . ARG A 1 664 ? 29.829 -15.598 -6.763 1.00 90.75 664 ARG A C 1
ATOM 5427 O O . ARG A 1 664 ? 29.267 -16.552 -6.243 1.00 90.75 664 ARG A O 1
ATOM 5434 N N . CYS A 1 665 ? 29.258 -14.398 -6.866 1.00 87.94 665 CYS A N 1
ATOM 5435 C CA . CYS A 1 665 ? 27.894 -14.142 -6.390 1.00 87.94 665 CYS A CA 1
ATOM 5436 C C . CYS A 1 665 ? 26.852 -15.015 -7.120 1.00 87.94 665 CYS A C 1
ATOM 5438 O O . CYS A 1 665 ? 25.934 -15.534 -6.492 1.00 87.94 665 CYS A O 1
ATOM 5440 N N . ILE A 1 666 ? 27.017 -15.236 -8.433 1.00 89.56 666 ILE A N 1
ATOM 5441 C CA . ILE A 1 666 ? 26.160 -16.148 -9.213 1.00 89.56 666 ILE A CA 1
ATOM 5442 C C . ILE A 1 666 ? 26.356 -17.609 -8.777 1.00 89.56 666 ILE A C 1
ATOM 5444 O O . ILE A 1 666 ? 25.372 -18.317 -8.571 1.00 89.56 666 ILE A O 1
ATOM 5448 N N . LEU A 1 667 ? 27.598 -18.065 -8.593 1.00 91.38 667 LEU A N 1
ATOM 5449 C CA . LEU A 1 667 ? 27.900 -19.434 -8.168 1.00 91.38 667 LEU A CA 1
ATOM 5450 C C . LEU A 1 667 ? 27.428 -19.709 -6.729 1.00 91.38 667 LEU A C 1
ATOM 5452 O O . LEU A 1 667 ? 26.855 -20.762 -6.466 1.00 91.38 667 LEU A O 1
ATOM 5456 N N . ALA A 1 668 ? 27.562 -18.740 -5.823 1.00 90.94 668 ALA A N 1
ATOM 5457 C CA . ALA A 1 668 ? 26.995 -18.807 -4.481 1.00 90.94 668 ALA A CA 1
ATOM 5458 C C . ALA A 1 668 ? 25.461 -18.891 -4.494 1.00 90.94 668 ALA A C 1
ATOM 5460 O O . ALA A 1 668 ? 24.889 -19.700 -3.768 1.00 90.94 668 ALA A O 1
ATOM 5461 N N . TYR A 1 669 ? 24.785 -18.125 -5.358 1.00 90.00 669 TYR A N 1
ATOM 5462 C CA . TYR A 1 669 ? 23.333 -18.227 -5.535 1.00 90.00 669 TYR A CA 1
ATOM 5463 C C . TYR A 1 669 ? 22.900 -19.584 -6.111 1.00 90.00 669 TYR A C 1
ATOM 5465 O O . TYR A 1 669 ? 21.895 -20.143 -5.671 1.00 90.00 669 TYR A O 1
ATOM 5473 N N . ILE A 1 670 ? 23.666 -20.148 -7.053 1.00 90.88 670 ILE A N 1
ATOM 5474 C CA . ILE A 1 670 ? 23.452 -21.518 -7.542 1.00 90.88 670 ILE A CA 1
ATOM 5475 C C . ILE A 1 670 ? 23.550 -22.507 -6.371 1.00 90.88 670 ILE A C 1
ATOM 5477 O O . ILE A 1 670 ? 22.635 -23.304 -6.176 1.00 90.88 670 ILE A O 1
ATOM 5481 N N . TYR A 1 671 ? 24.586 -22.407 -5.533 1.00 92.25 671 TYR A N 1
ATOM 5482 C CA . TYR A 1 671 ? 24.737 -23.285 -4.372 1.00 92.25 671 TYR A CA 1
ATOM 5483 C C . TYR A 1 671 ? 23.678 -23.087 -3.287 1.00 92.25 671 TYR A C 1
ATOM 5485 O O . TYR A 1 671 ? 23.219 -24.080 -2.725 1.00 92.25 671 TYR A O 1
ATOM 5493 N N . ARG A 1 672 ? 23.207 -21.856 -3.052 1.00 88.88 672 ARG A N 1
ATOM 5494 C CA . ARG A 1 672 ? 22.017 -21.590 -2.229 1.00 88.88 672 ARG A CA 1
ATOM 5495 C C . ARG A 1 672 ? 20.806 -22.353 -2.771 1.00 88.88 672 ARG A C 1
ATOM 5497 O O . ARG A 1 672 ? 20.107 -23.006 -2.009 1.00 88.88 672 ARG A O 1
ATOM 5504 N N . CYS A 1 673 ? 20.574 -22.318 -4.085 1.00 87.31 673 CYS A N 1
ATOM 5505 C CA . CYS A 1 673 ? 19.468 -23.046 -4.719 1.00 87.31 673 CYS A CA 1
ATOM 5506 C C . CYS A 1 673 ? 19.648 -24.579 -4.702 1.00 87.31 673 CYS A C 1
ATOM 5508 O O . CYS A 1 673 ? 18.659 -25.304 -4.780 1.00 87.31 673 CYS A O 1
ATOM 5510 N N . LEU A 1 674 ? 20.883 -25.069 -4.551 1.00 89.44 674 LEU A N 1
ATOM 5511 C CA . LEU A 1 674 ? 21.225 -26.478 -4.309 1.00 89.44 674 LEU A CA 1
ATOM 5512 C C . LEU A 1 674 ? 21.253 -26.851 -2.807 1.00 89.44 674 LEU A C 1
ATOM 5514 O O . LEU A 1 674 ? 21.573 -27.988 -2.472 1.00 89.44 674 LEU A O 1
ATOM 5518 N N . ASN A 1 675 ? 20.933 -25.917 -1.898 1.00 88.31 675 ASN A N 1
ATOM 5519 C CA . ASN A 1 675 ? 21.060 -26.037 -0.434 1.00 88.31 675 ASN A CA 1
ATOM 5520 C C . ASN A 1 675 ? 22.482 -26.378 0.075 1.00 88.31 675 ASN A C 1
ATOM 5522 O O . ASN A 1 675 ? 22.649 -26.849 1.199 1.00 88.31 675 ASN A O 1
ATOM 5526 N N . ASN A 1 676 ? 23.525 -26.131 -0.726 1.00 92.69 676 ASN A N 1
ATOM 5527 C CA . ASN A 1 676 ? 24.922 -26.363 -0.353 1.00 92.69 676 ASN A CA 1
ATOM 5528 C C . ASN A 1 676 ? 25.541 -25.080 0.226 1.00 92.69 676 ASN A C 1
ATOM 5530 O O . ASN A 1 676 ? 26.296 -24.364 -0.437 1.00 92.69 676 ASN A O 1
ATOM 5534 N N . TYR A 1 677 ? 25.183 -24.766 1.471 1.00 92.06 677 TYR A N 1
ATOM 5535 C CA . TYR A 1 677 ? 25.590 -23.515 2.117 1.00 92.06 677 TYR A CA 1
ATOM 5536 C C . TYR A 1 677 ? 27.103 -23.414 2.378 1.00 92.06 677 TYR A C 1
ATOM 5538 O O . TYR A 1 677 ? 27.635 -22.310 2.355 1.00 92.06 677 TYR A O 1
ATOM 5546 N N . GLU A 1 678 ? 27.817 -24.534 2.539 1.00 92.44 678 GLU A N 1
ATOM 5547 C CA . GLU A 1 678 ? 29.284 -24.548 2.678 1.00 92.44 678 GLU A CA 1
ATOM 5548 C C . GLU A 1 678 ? 29.967 -23.977 1.425 1.00 92.44 678 GLU A C 1
ATOM 5550 O O . GLU A 1 678 ? 30.783 -23.057 1.510 1.00 92.44 678 GLU A O 1
ATOM 5555 N N . GLN A 1 679 ? 29.592 -24.473 0.240 1.00 92.19 679 GLN A N 1
ATOM 5556 C CA . GLN A 1 679 ? 30.122 -23.956 -1.022 1.00 92.19 679 GLN A CA 1
ATOM 5557 C C . GLN A 1 679 ? 29.624 -22.536 -1.312 1.00 92.19 679 GLN A C 1
ATOM 5559 O O . GLN A 1 679 ? 30.384 -21.721 -1.835 1.00 92.19 679 GLN A O 1
ATOM 5564 N N . ALA A 1 680 ? 28.382 -22.204 -0.948 1.00 92.81 680 ALA A N 1
ATOM 5565 C CA . ALA A 1 680 ? 27.872 -20.846 -1.108 1.00 92.81 680 ALA A CA 1
ATOM 5566 C C . ALA A 1 680 ? 28.696 -19.831 -0.292 1.00 92.81 680 ALA A C 1
ATOM 5568 O O . ALA A 1 680 ? 29.196 -18.861 -0.863 1.00 92.81 680 ALA A O 1
ATOM 5569 N N . HIS A 1 681 ? 28.930 -20.100 0.997 1.00 92.25 681 HIS A N 1
ATOM 5570 C CA . HIS A 1 681 ? 29.771 -19.272 1.869 1.00 92.25 681 HIS A CA 1
ATOM 5571 C C . HIS A 1 681 ? 31.219 -19.175 1.383 1.00 92.25 681 HIS A C 1
ATOM 5573 O O . HIS A 1 681 ? 31.794 -18.088 1.416 1.00 92.25 681 HIS A O 1
ATOM 5579 N N . PHE A 1 682 ? 31.797 -20.262 0.858 1.00 92.88 682 PHE A N 1
ATOM 5580 C CA . PHE A 1 682 ? 33.132 -20.227 0.249 1.00 92.88 682 PHE A CA 1
ATOM 5581 C C . PHE A 1 682 ? 33.216 -19.199 -0.894 1.00 92.88 682 PHE A C 1
ATOM 5583 O O . PHE A 1 682 ? 34.090 -18.329 -0.882 1.00 92.88 682 PHE A O 1
ATOM 5590 N N . PHE A 1 683 ? 32.286 -19.237 -1.856 1.00 92.25 683 PHE A N 1
ATOM 5591 C CA . PHE A 1 683 ? 32.312 -18.301 -2.986 1.00 92.25 683 PHE A CA 1
ATOM 5592 C C . PHE A 1 683 ? 31.902 -16.873 -2.603 1.00 92.25 683 PHE A C 1
ATOM 5594 O O . PHE A 1 683 ? 32.412 -15.928 -3.205 1.00 92.25 683 PHE A O 1
ATOM 5601 N N . LEU A 1 684 ? 31.056 -16.678 -1.585 1.00 90.00 684 LEU A N 1
ATOM 5602 C CA . LEU A 1 684 ? 30.775 -15.339 -1.049 1.00 90.00 684 LEU A CA 1
ATOM 5603 C C . LEU A 1 684 ? 31.982 -14.738 -0.344 1.00 90.00 684 LEU A C 1
ATOM 5605 O O . LEU A 1 684 ? 32.268 -13.563 -0.560 1.00 90.00 684 LEU A O 1
ATOM 5609 N N . LYS A 1 685 ? 32.732 -15.538 0.420 1.00 91.69 685 LYS A N 1
ATOM 5610 C CA . LYS A 1 685 ? 33.989 -15.091 1.013 1.00 91.69 685 LYS A CA 1
ATOM 5611 C C . LYS A 1 685 ? 34.989 -14.678 -0.062 1.00 91.69 685 LYS A C 1
ATOM 5613 O O . LYS A 1 685 ? 35.476 -13.556 -0.007 1.00 91.69 685 LYS A O 1
ATOM 5618 N N . GLU A 1 686 ? 35.208 -15.501 -1.094 1.00 91.25 686 GLU A N 1
ATOM 5619 C CA . GLU A 1 686 ? 36.065 -15.086 -2.214 1.00 91.25 686 GLU A CA 1
ATOM 5620 C C . GLU A 1 686 ? 35.545 -13.803 -2.902 1.00 91.25 686 GLU A C 1
ATOM 5622 O O . GLU A 1 686 ? 36.343 -12.978 -3.339 1.00 91.25 686 GLU A O 1
ATOM 5627 N N . ALA A 1 687 ? 34.224 -13.600 -3.010 1.00 86.94 687 ALA A N 1
ATOM 5628 C CA . ALA A 1 687 ? 33.655 -12.376 -3.581 1.00 86.94 687 ALA A CA 1
ATOM 5629 C C . ALA A 1 687 ? 33.919 -11.141 -2.698 1.00 86.94 687 ALA A C 1
ATOM 5631 O O . ALA A 1 687 ? 34.298 -10.092 -3.219 1.00 86.94 687 ALA A O 1
ATOM 5632 N N . ILE A 1 688 ? 33.754 -11.263 -1.380 1.00 86.75 688 ILE A N 1
ATOM 5633 C CA . ILE A 1 688 ? 34.039 -10.200 -0.406 1.00 86.75 688 ILE A CA 1
ATOM 5634 C C . ILE A 1 688 ? 35.538 -9.876 -0.396 1.00 86.75 688 ILE A C 1
ATOM 5636 O O . ILE A 1 688 ? 35.896 -8.708 -0.522 1.00 86.75 688 ILE A O 1
ATOM 5640 N N . ASP A 1 689 ? 36.409 -10.889 -0.365 1.00 87.69 689 ASP A N 1
ATOM 5641 C CA . ASP A 1 689 ? 37.870 -10.729 -0.424 1.00 87.69 689 ASP A CA 1
ATOM 5642 C C . ASP A 1 689 ? 38.328 -10.023 -1.723 1.00 87.69 689 ASP A C 1
ATOM 5644 O O . ASP A 1 689 ? 39.322 -9.293 -1.726 1.00 87.69 689 ASP A O 1
ATOM 5648 N N . LEU A 1 690 ? 37.593 -10.196 -2.832 1.00 84.06 690 LEU A N 1
ATOM 5649 C CA . LEU A 1 690 ? 37.854 -9.531 -4.117 1.00 84.06 690 LEU A CA 1
ATOM 5650 C C . LEU A 1 690 ? 37.279 -8.110 -4.221 1.00 84.06 690 LEU A C 1
ATOM 5652 O O . LEU A 1 690 ? 37.861 -7.273 -4.914 1.00 84.06 690 LEU A O 1
ATOM 5656 N N . ASN A 1 691 ? 36.133 -7.816 -3.597 1.00 76.75 691 ASN A N 1
ATOM 5657 C CA . ASN A 1 691 ? 35.557 -6.469 -3.588 1.00 76.75 691 ASN A CA 1
ATOM 5658 C C . ASN A 1 691 ? 34.668 -6.216 -2.348 1.00 76.75 691 ASN A C 1
ATOM 5660 O O . ASN A 1 691 ? 33.436 -6.287 -2.445 1.00 76.75 691 ASN A O 1
ATOM 5664 N N . PRO A 1 692 ? 35.260 -5.828 -1.202 1.00 77.56 692 PRO A N 1
ATOM 5665 C CA . PRO A 1 692 ? 34.528 -5.640 0.054 1.00 77.56 692 PRO A CA 1
ATOM 5666 C C . PRO A 1 692 ? 33.662 -4.370 0.071 1.00 77.56 692 PRO A C 1
ATOM 5668 O O . PRO A 1 692 ? 32.983 -4.099 1.051 1.00 77.56 692 PRO A O 1
ATOM 5671 N N . LYS A 1 693 ? 33.659 -3.568 -1.006 1.00 72.44 693 LYS A N 1
ATOM 5672 C CA . LYS A 1 693 ? 32.793 -2.384 -1.141 1.00 72.44 693 LYS A CA 1
ATOM 5673 C C . LYS A 1 693 ? 31.457 -2.676 -1.834 1.00 72.44 693 LYS A C 1
ATOM 5675 O O . LYS A 1 693 ? 30.640 -1.769 -1.962 1.00 72.44 693 LYS A O 1
ATOM 5680 N N . ARG A 1 694 ? 31.221 -3.903 -2.319 1.00 72.19 694 ARG A N 1
ATOM 5681 C CA . ARG A 1 694 ? 29.976 -4.277 -3.010 1.00 72.19 694 ARG A CA 1
ATOM 5682 C C . ARG A 1 694 ? 29.044 -5.073 -2.092 1.00 72.19 694 ARG A C 1
ATOM 5684 O O . ARG A 1 694 ? 29.343 -6.207 -1.721 1.00 72.19 694 ARG A O 1
ATOM 5691 N N . SER A 1 695 ? 27.877 -4.497 -1.823 1.00 75.12 695 SER A N 1
ATOM 5692 C CA . SER A 1 695 ? 26.825 -5.010 -0.933 1.00 75.12 695 SER A CA 1
ATOM 5693 C C . SER A 1 695 ? 26.238 -6.375 -1.317 1.00 75.12 695 SER A C 1
ATOM 5695 O O . SER A 1 695 ? 25.841 -7.133 -0.440 1.00 75.12 695 SER A O 1
ATOM 5697 N N . VAL A 1 696 ? 26.208 -6.726 -2.610 1.00 79.62 696 VAL A N 1
ATOM 5698 C CA . VAL A 1 696 ? 25.521 -7.931 -3.127 1.00 79.62 696 VAL A CA 1
ATOM 5699 C C . VAL A 1 696 ? 25.966 -9.217 -2.424 1.00 79.62 696 VAL A C 1
ATOM 5701 O O . VAL A 1 696 ? 25.127 -10.037 -2.064 1.00 79.62 696 VAL A O 1
ATOM 5704 N N . ALA A 1 697 ? 27.273 -9.400 -2.218 1.00 84.12 697 ALA A N 1
ATOM 5705 C CA . ALA A 1 697 ? 27.813 -10.587 -1.559 1.00 84.12 697 ALA A CA 1
ATOM 5706 C C . ALA A 1 697 ? 27.382 -10.667 -0.085 1.00 84.12 697 ALA A C 1
ATOM 5708 O O . ALA A 1 697 ? 26.949 -11.728 0.357 1.00 84.12 697 ALA A O 1
ATOM 5709 N N . TYR A 1 698 ? 27.413 -9.544 0.638 1.00 85.81 698 TYR A N 1
ATOM 5710 C CA . TYR A 1 698 ? 26.924 -9.449 2.015 1.00 85.81 698 TYR A CA 1
ATOM 5711 C C . TYR A 1 698 ? 25.410 -9.714 2.112 1.00 85.81 698 TYR A C 1
ATOM 5713 O O . TYR A 1 698 ? 24.977 -10.415 3.024 1.00 85.81 698 TYR A O 1
ATOM 5721 N N . PHE A 1 699 ? 24.607 -9.257 1.142 1.00 85.00 699 PHE A N 1
ATOM 5722 C CA . PHE A 1 699 ? 23.165 -9.532 1.119 1.00 85.00 699 PHE A CA 1
ATOM 5723 C C . PHE A 1 699 ? 22.859 -11.027 0.921 1.00 85.00 699 PHE A C 1
ATOM 5725 O O . PHE A 1 699 ? 22.059 -11.587 1.668 1.00 85.00 699 PHE A O 1
ATOM 5732 N N . ILE A 1 700 ? 23.539 -11.702 -0.020 1.00 86.06 700 ILE A N 1
ATOM 5733 C CA . ILE A 1 700 ? 23.404 -13.163 -0.202 1.00 86.06 700 ILE A CA 1
ATOM 5734 C C . ILE A 1 700 ? 23.897 -13.907 1.055 1.00 86.06 700 ILE A C 1
ATOM 5736 O O . ILE A 1 700 ? 23.284 -14.888 1.471 1.00 86.06 700 ILE A O 1
ATOM 5740 N N . CYS A 1 701 ? 24.977 -13.431 1.683 1.00 88.38 701 CYS A N 1
ATOM 5741 C CA . CYS A 1 701 ? 25.534 -14.009 2.909 1.00 88.38 701 CYS A CA 1
ATOM 5742 C C . CYS A 1 701 ? 24.515 -13.958 4.059 1.00 88.38 701 CYS A C 1
ATOM 5744 O O . CYS A 1 701 ? 24.211 -14.982 4.672 1.00 88.38 701 CYS A O 1
ATOM 5746 N N . GLY A 1 702 ? 23.902 -12.790 4.278 1.00 87.38 702 GLY A N 1
ATOM 5747 C CA . GLY A 1 702 ? 22.846 -12.602 5.271 1.00 87.38 702 GLY A CA 1
ATOM 5748 C C . GLY A 1 702 ? 21.582 -13.422 4.992 1.00 87.38 702 GLY A C 1
ATOM 5749 O O . GLY A 1 702 ? 20.989 -13.956 5.925 1.00 87.38 702 GLY A O 1
ATOM 5750 N N . GLU A 1 703 ? 21.197 -13.591 3.722 1.00 87.00 703 GLU A N 1
ATOM 5751 C CA . GLU A 1 703 ? 20.089 -14.475 3.325 1.00 87.00 703 GLU A CA 1
ATOM 5752 C C . GLU A 1 703 ? 20.375 -15.951 3.643 1.00 87.00 703 GLU A C 1
ATOM 5754 O O . GLU A 1 703 ? 19.492 -16.667 4.116 1.00 87.00 703 GLU A O 1
ATOM 5759 N N . ILE A 1 704 ? 21.610 -16.412 3.429 1.00 89.38 704 ILE A N 1
ATOM 5760 C CA . ILE A 1 704 ? 22.011 -17.785 3.753 1.00 89.38 704 ILE A CA 1
ATOM 5761 C C . ILE A 1 704 ? 22.047 -18.001 5.269 1.00 89.38 704 ILE A C 1
ATOM 5763 O O . ILE A 1 704 ? 21.461 -18.973 5.743 1.00 89.38 704 ILE A O 1
ATOM 5767 N N . PHE A 1 705 ? 22.655 -17.094 6.039 1.00 89.31 705 PHE A N 1
ATOM 5768 C CA . PHE A 1 705 ? 22.670 -17.205 7.501 1.00 89.31 705 PHE A CA 1
ATOM 5769 C C . PHE A 1 705 ? 21.252 -17.179 8.096 1.00 89.31 705 PHE A C 1
ATOM 5771 O O . PHE A 1 705 ? 20.924 -18.021 8.933 1.00 89.31 705 PHE A O 1
ATOM 5778 N N . PHE A 1 706 ? 20.354 -16.339 7.566 1.00 87.06 706 PHE A N 1
ATOM 5779 C CA . PHE A 1 706 ? 18.932 -16.344 7.930 1.00 87.06 706 PHE A CA 1
ATOM 5780 C C . PHE A 1 706 ? 18.264 -17.706 7.662 1.00 87.06 706 PHE A C 1
ATOM 5782 O O . PHE A 1 706 ? 17.587 -18.247 8.540 1.00 87.06 706 PHE A O 1
ATOM 5789 N N . ARG A 1 707 ? 18.504 -18.322 6.491 1.00 85.38 707 ARG A N 1
ATOM 5790 C CA . ARG A 1 707 ? 18.033 -19.691 6.186 1.00 85.38 707 ARG A CA 1
ATOM 5791 C C . ARG A 1 707 ? 18.612 -20.742 7.137 1.00 85.38 707 ARG A C 1
ATOM 5793 O O . ARG A 1 707 ? 17.917 -21.706 7.454 1.00 85.38 707 ARG A O 1
ATOM 5800 N N . GLN A 1 708 ? 19.844 -20.555 7.611 1.00 87.94 708 GLN A N 1
ATOM 5801 C CA . GLN A 1 708 ? 20.523 -21.440 8.567 1.00 87.94 708 GLN A CA 1
ATOM 5802 C C . GLN A 1 708 ? 20.075 -21.259 10.033 1.00 87.94 708 GLN A C 1
ATOM 5804 O O . GLN A 1 708 ? 20.476 -22.068 10.867 1.00 87.94 708 GLN A O 1
ATOM 5809 N N . ASN A 1 709 ? 19.197 -20.291 10.336 1.00 85.69 709 ASN A N 1
ATOM 5810 C CA . ASN A 1 709 ? 18.823 -19.822 11.688 1.00 85.69 709 ASN A CA 1
ATOM 5811 C C . ASN A 1 709 ? 19.910 -19.019 12.425 1.00 85.69 709 ASN A C 1
ATOM 5813 O O . ASN A 1 709 ? 19.731 -18.699 13.598 1.00 85.69 709 ASN A O 1
ATOM 5817 N N . ASP A 1 710 ? 21.014 -18.658 11.769 1.00 87.12 710 ASP A N 1
ATOM 5818 C CA . ASP A 1 710 ? 22.024 -17.788 12.373 1.00 87.12 710 ASP A CA 1
ATOM 5819 C C . ASP A 1 710 ? 21.615 -16.323 12.188 1.00 87.12 710 ASP A C 1
ATOM 5821 O O . ASP A 1 710 ? 22.048 -15.613 11.277 1.00 87.12 710 ASP A O 1
ATOM 5825 N N . TYR A 1 711 ? 20.700 -15.871 13.043 1.00 86.44 711 TYR A N 1
ATOM 5826 C CA . TYR A 1 711 ? 20.207 -14.497 12.999 1.00 86.44 711 TYR A CA 1
ATOM 5827 C C . TYR A 1 711 ? 21.279 -13.478 13.416 1.00 86.44 711 TYR A C 1
ATOM 5829 O O . TYR A 1 711 ? 21.183 -12.316 13.025 1.00 86.44 711 TYR A O 1
ATOM 5837 N N . GLY A 1 712 ? 22.314 -13.898 14.156 1.00 85.38 712 GLY A N 1
ATOM 5838 C CA . GLY A 1 712 ? 23.446 -13.052 14.537 1.00 85.38 712 GLY A CA 1
ATOM 5839 C C . GLY A 1 712 ? 24.299 -12.677 13.328 1.00 85.38 712 GLY A C 1
ATOM 5840 O O . GLY A 1 712 ? 24.418 -11.493 12.999 1.00 85.38 712 GLY A O 1
ATOM 5841 N N . GLU A 1 713 ? 24.807 -13.677 12.609 1.00 86.31 713 GLU A N 1
ATOM 5842 C CA . GLU A 1 713 ? 25.565 -13.464 11.373 1.00 86.31 713 GLU A CA 1
ATOM 5843 C C . GLU A 1 713 ? 24.698 -12.864 10.259 1.00 86.31 713 GLU A C 1
ATOM 5845 O O . GLU A 1 713 ? 25.175 -12.023 9.488 1.00 86.31 713 GLU A O 1
ATOM 5850 N N . ALA A 1 714 ? 23.399 -13.190 10.202 1.00 87.88 714 ALA A N 1
ATOM 5851 C CA . ALA A 1 714 ? 22.474 -12.514 9.296 1.00 87.88 714 ALA A CA 1
ATOM 5852 C C . ALA A 1 714 ? 22.392 -11.005 9.587 1.00 87.88 714 ALA A C 1
ATOM 5854 O O . ALA A 1 714 ? 22.540 -10.199 8.669 1.00 87.88 714 ALA A O 1
ATOM 5855 N N . ILE A 1 715 ? 22.208 -10.599 10.851 1.00 88.44 715 ILE A N 1
ATOM 5856 C CA . ILE A 1 715 ? 22.187 -9.180 11.248 1.00 88.44 715 ILE A CA 1
ATOM 5857 C C . ILE A 1 715 ? 23.526 -8.501 10.938 1.00 88.44 715 ILE A C 1
ATOM 5859 O O . ILE A 1 715 ? 23.516 -7.378 10.434 1.00 88.44 715 ILE A O 1
ATOM 5863 N N . TYR A 1 716 ? 24.662 -9.159 11.188 1.00 85.88 716 TYR A N 1
ATOM 5864 C CA . TYR A 1 716 ? 25.987 -8.609 10.887 1.00 85.88 716 TYR A CA 1
ATOM 5865 C C . TYR A 1 716 ? 26.161 -8.321 9.387 1.00 85.88 716 TYR A C 1
ATOM 5867 O O . TYR A 1 716 ? 26.369 -7.172 8.989 1.00 85.88 716 TYR A O 1
ATOM 5875 N N . ASN A 1 717 ? 25.965 -9.327 8.532 1.00 84.94 717 ASN A N 1
ATOM 5876 C CA . ASN A 1 717 ? 26.136 -9.191 7.084 1.00 84.94 717 ASN A CA 1
ATOM 5877 C C . ASN A 1 717 ? 25.123 -8.200 6.464 1.00 84.94 717 ASN A C 1
ATOM 5879 O O . ASN A 1 717 ? 25.462 -7.431 5.559 1.00 84.94 717 ASN A O 1
ATOM 5883 N N . LEU A 1 718 ? 23.890 -8.136 6.976 1.00 84.31 718 LEU A N 1
ATOM 5884 C CA . LEU A 1 718 ? 22.879 -7.173 6.516 1.00 84.31 718 LEU A CA 1
ATOM 5885 C C . LEU A 1 718 ? 23.128 -5.745 7.036 1.00 84.31 718 LEU A C 1
ATOM 5887 O O . LEU A 1 718 ? 22.797 -4.776 6.348 1.00 84.31 718 LEU A O 1
ATOM 5891 N N . LYS A 1 719 ? 23.765 -5.575 8.202 1.00 83.88 719 LYS A N 1
ATOM 5892 C CA . LYS A 1 719 ? 24.264 -4.264 8.650 1.00 83.88 719 LYS A CA 1
ATOM 5893 C C . LYS A 1 719 ? 25.386 -3.757 7.750 1.00 83.88 719 LYS A C 1
ATOM 5895 O O . LYS A 1 719 ? 25.301 -2.610 7.321 1.00 83.88 719 LYS A O 1
ATOM 5900 N N . GLU A 1 720 ? 26.360 -4.595 7.393 1.00 78.06 720 GLU A N 1
ATOM 5901 C CA . GLU A 1 720 ? 27.423 -4.221 6.444 1.00 78.06 720 GLU A CA 1
ATOM 5902 C C . GLU A 1 720 ? 26.851 -3.876 5.059 1.00 78.06 720 GLU A C 1
ATOM 5904 O O . GLU A 1 720 ? 27.188 -2.836 4.493 1.00 78.06 720 GLU A O 1
ATOM 5909 N N . THR A 1 721 ? 25.884 -4.662 4.565 1.00 68.94 721 THR A N 1
ATOM 5910 C CA . THR A 1 721 ? 25.102 -4.347 3.350 1.00 68.94 721 THR A CA 1
ATOM 5911 C C . THR A 1 721 ? 24.543 -2.917 3.411 1.00 68.94 721 THR A C 1
ATOM 5913 O O . THR A 1 721 ? 24.814 -2.100 2.532 1.00 68.94 721 THR A O 1
ATOM 5916 N N . ASN A 1 722 ? 23.828 -2.578 4.488 1.00 63.50 722 ASN A N 1
ATOM 5917 C CA . ASN A 1 722 ? 23.179 -1.274 4.661 1.00 63.50 722 ASN A CA 1
ATOM 5918 C C . ASN A 1 722 ? 24.146 -0.128 5.022 1.00 63.50 722 ASN A C 1
ATOM 5920 O O . ASN A 1 722 ? 23.805 1.042 4.832 1.00 63.50 722 ASN A O 1
ATOM 5924 N N . TYR A 1 723 ? 25.337 -0.431 5.545 1.00 66.06 723 TYR A N 1
ATOM 5925 C CA . TYR A 1 723 ? 26.409 0.538 5.780 1.00 66.06 723 TYR A CA 1
ATOM 5926 C C . TYR A 1 723 ? 27.071 0.941 4.457 1.00 66.06 723 TYR A C 1
ATOM 5928 O O . TYR A 1 723 ? 27.217 2.133 4.183 1.00 66.06 723 TYR A O 1
ATOM 5936 N N . LEU A 1 724 ? 27.386 -0.040 3.606 1.00 55.50 724 LEU A N 1
ATOM 5937 C CA . LEU A 1 724 ? 27.978 0.163 2.282 1.00 55.50 724 LEU A CA 1
ATOM 5938 C C . LEU A 1 724 ? 26.986 0.799 1.287 1.00 55.50 724 LEU A C 1
ATOM 5940 O O . LEU A 1 724 ? 27.380 1.621 0.462 1.00 55.50 724 LEU A O 1
ATOM 5944 N N . GLU A 1 725 ? 25.684 0.503 1.388 1.00 55.69 725 GLU A N 1
ATOM 5945 C CA . GLU A 1 725 ? 24.647 1.103 0.524 1.00 55.69 725 GLU A CA 1
ATOM 5946 C C . GLU A 1 725 ? 24.239 2.536 0.914 1.00 55.69 725 GLU A C 1
ATOM 5948 O O . GLU A 1 725 ? 23.477 3.177 0.187 1.00 55.69 725 GLU A O 1
ATOM 5953 N N . ARG A 1 726 ? 24.818 3.121 1.976 1.00 53.03 726 ARG A N 1
ATOM 5954 C CA . ARG A 1 726 ? 24.717 4.574 2.231 1.00 53.03 726 ARG A CA 1
ATOM 5955 C C . ARG A 1 726 ? 25.446 5.438 1.190 1.00 53.03 726 ARG A C 1
ATOM 5957 O O . ARG A 1 726 ? 25.404 6.661 1.309 1.00 53.03 726 ARG A O 1
ATOM 5964 N N . SER A 1 727 ? 26.075 4.835 0.176 1.00 43.75 727 SER A N 1
ATOM 5965 C CA . SER A 1 727 ? 26.772 5.549 -0.897 1.00 43.75 727 SER A CA 1
ATOM 5966 C C . SER A 1 727 ? 26.600 4.966 -2.317 1.00 43.75 727 SER A C 1
ATOM 5968 O O . SER A 1 727 ? 27.604 4.942 -3.026 1.00 43.75 727 SER A O 1
ATOM 5970 N N . ILE A 1 728 ? 25.405 4.478 -2.734 1.00 43.69 728 ILE A N 1
ATOM 5971 C CA . ILE A 1 728 ? 24.859 4.621 -4.128 1.00 43.69 728 ILE A CA 1
ATOM 5972 C C . ILE A 1 728 ? 23.468 3.967 -4.396 1.00 43.69 728 ILE A C 1
ATOM 5974 O O . ILE A 1 728 ? 23.171 2.858 -3.957 1.00 43.69 728 ILE A O 1
ATOM 5978 N N . ILE A 1 729 ? 22.645 4.661 -5.199 1.00 45.56 729 ILE A N 1
ATOM 5979 C CA . ILE A 1 729 ? 21.444 4.283 -6.009 1.00 45.56 729 ILE A CA 1
ATOM 5980 C C . ILE A 1 729 ? 20.899 2.807 -6.049 1.00 45.56 729 ILE A C 1
ATOM 5982 O O . ILE A 1 729 ? 20.736 2.256 -7.138 1.00 45.56 729 ILE A O 1
ATOM 5986 N N . TYR A 1 730 ? 20.459 2.161 -4.950 1.00 53.22 730 TYR A N 1
ATOM 5987 C CA . TYR A 1 730 ? 19.762 0.837 -5.034 1.00 53.22 730 TYR A CA 1
ATOM 5988 C C . TYR A 1 730 ? 18.463 0.660 -4.212 1.00 53.22 730 TYR A C 1
ATOM 5990 O O . TYR A 1 730 ? 18.202 -0.399 -3.638 1.00 53.22 730 TYR A O 1
ATOM 5998 N N . LYS A 1 731 ? 17.571 1.665 -4.224 1.00 51.56 731 LYS A N 1
ATOM 5999 C CA . LYS A 1 731 ? 16.342 1.746 -3.390 1.00 51.56 731 LYS A CA 1
ATOM 6000 C C . LYS A 1 731 ? 15.489 0.461 -3.280 1.00 51.56 731 LYS A C 1
ATOM 6002 O O . LYS A 1 731 ? 14.934 0.210 -2.215 1.00 51.56 731 LYS A O 1
ATOM 6007 N N . ALA A 1 732 ? 15.366 -0.343 -4.340 1.00 52.00 732 ALA A N 1
ATOM 6008 C CA . ALA A 1 732 ? 14.567 -1.578 -4.320 1.00 52.00 732 ALA A CA 1
ATOM 6009 C C . ALA A 1 732 ? 15.246 -2.757 -3.588 1.00 52.00 732 ALA A C 1
ATOM 6011 O O . ALA A 1 732 ? 14.562 -3.542 -2.943 1.00 52.00 732 ALA A O 1
ATOM 6012 N N . LYS A 1 733 ? 16.579 -2.870 -3.638 1.00 61.47 733 LYS A N 1
ATOM 6013 C CA . LYS A 1 733 ? 17.330 -3.957 -2.973 1.00 61.47 733 LYS A CA 1
ATOM 6014 C C . LYS A 1 733 ? 17.600 -3.627 -1.513 1.00 61.47 733 LYS A C 1
ATOM 6016 O O . LYS A 1 733 ? 17.355 -4.461 -0.648 1.00 61.47 733 LYS A O 1
ATOM 6021 N N . ILE A 1 734 ? 17.925 -2.358 -1.260 1.00 67.38 734 ILE A N 1
ATOM 6022 C CA . ILE A 1 734 ? 17.885 -1.713 0.058 1.00 67.38 734 ILE A CA 1
ATOM 6023 C C . ILE A 1 734 ? 16.573 -2.058 0.789 1.00 67.38 734 ILE A C 1
ATOM 6025 O O . ILE A 1 734 ? 16.582 -2.365 1.977 1.00 67.38 734 ILE A O 1
ATOM 6029 N N . ASN A 1 735 ? 15.433 -2.063 0.084 1.00 79.56 735 ASN A N 1
ATOM 6030 C CA . ASN A 1 735 ? 14.143 -2.431 0.670 1.00 79.56 735 ASN A CA 1
ATOM 6031 C C . ASN A 1 735 ? 14.115 -3.878 1.187 1.00 79.56 735 ASN A C 1
ATOM 6033 O O . ASN A 1 735 ? 13.768 -4.103 2.343 1.00 79.56 735 ASN A O 1
ATOM 6037 N N . ASN A 1 736 ? 14.521 -4.849 0.366 1.00 82.56 736 ASN A N 1
ATOM 6038 C CA . ASN A 1 736 ? 14.531 -6.261 0.757 1.00 82.56 736 ASN A CA 1
ATOM 6039 C C . ASN A 1 736 ? 15.597 -6.552 1.827 1.00 82.56 736 ASN A C 1
ATOM 6041 O O . ASN A 1 736 ? 15.339 -7.359 2.717 1.00 82.56 736 ASN A O 1
ATOM 6045 N N . SER A 1 737 ? 16.730 -5.841 1.809 1.00 84.81 737 SER A N 1
ATOM 6046 C CA . SER A 1 737 ? 17.719 -5.835 2.897 1.00 84.81 737 SER A CA 1
ATOM 6047 C C . SER A 1 737 ? 17.101 -5.374 4.221 1.00 84.81 737 SER A C 1
ATOM 6049 O O . SER A 1 737 ? 17.236 -6.063 5.227 1.00 84.81 737 SER A O 1
ATOM 6051 N N . TYR A 1 738 ? 16.342 -4.271 4.235 1.00 88.25 738 TYR A N 1
ATOM 6052 C CA . TYR A 1 738 ? 15.649 -3.812 5.445 1.00 88.25 738 TYR A CA 1
ATOM 6053 C C . TYR A 1 738 ? 14.523 -4.748 5.906 1.00 88.25 738 TYR A C 1
ATOM 6055 O O . TYR A 1 738 ? 14.355 -4.928 7.111 1.00 88.25 738 TYR A O 1
ATOM 6063 N N . ILE A 1 739 ? 13.776 -5.379 4.993 1.00 88.00 739 ILE A N 1
ATOM 6064 C CA . ILE A 1 739 ? 12.765 -6.383 5.367 1.00 88.00 739 ILE A CA 1
ATOM 6065 C C . ILE A 1 739 ? 13.447 -7.609 5.985 1.00 88.00 739 ILE A C 1
ATOM 6067 O O . ILE A 1 739 ? 13.036 -8.049 7.055 1.00 88.00 739 ILE A O 1
ATOM 6071 N N . LEU A 1 740 ? 14.502 -8.135 5.356 1.00 87.38 740 LEU A N 1
ATOM 6072 C CA . LEU A 1 740 ? 15.224 -9.306 5.848 1.00 87.38 740 LEU A CA 1
ATOM 6073 C C . LEU A 1 740 ? 15.952 -9.015 7.167 1.00 87.38 740 LEU A C 1
ATOM 6075 O O . LEU A 1 740 ? 15.870 -9.823 8.081 1.00 87.38 740 LEU A O 1
ATOM 6079 N N . LEU A 1 741 ? 16.580 -7.844 7.315 1.00 88.88 741 LEU A N 1
ATOM 6080 C CA . LEU A 1 741 ? 17.194 -7.408 8.573 1.00 88.88 741 LEU A CA 1
ATOM 6081 C C . LEU A 1 741 ? 16.142 -7.258 9.680 1.00 88.88 741 LEU A C 1
ATOM 6083 O O . LEU A 1 741 ? 16.375 -7.697 10.803 1.00 88.88 741 LEU A O 1
ATOM 6087 N N . GLY A 1 742 ? 14.967 -6.708 9.356 1.00 89.00 742 GLY A N 1
ATOM 6088 C CA . GLY A 1 742 ? 13.828 -6.671 10.270 1.00 89.00 742 GLY A CA 1
ATOM 6089 C C . GLY A 1 742 ? 13.353 -8.069 10.678 1.00 89.00 742 GLY A C 1
ATOM 6090 O O . GLY A 1 742 ? 13.115 -8.301 11.858 1.00 89.00 742 GLY A O 1
ATOM 6091 N N . ASN A 1 743 ? 13.293 -9.018 9.736 1.00 88.44 743 ASN A N 1
ATOM 6092 C CA . ASN A 1 743 ? 12.946 -10.417 10.009 1.00 88.44 743 ASN A CA 1
ATOM 6093 C C . ASN A 1 743 ? 13.996 -11.111 10.889 1.00 88.44 743 ASN A C 1
ATOM 6095 O O . ASN A 1 743 ? 13.623 -11.846 11.797 1.00 88.44 743 ASN A O 1
ATOM 6099 N N . SER A 1 744 ? 15.291 -10.881 10.646 1.00 88.56 744 SER A N 1
ATOM 6100 C CA . SER A 1 744 ? 16.376 -11.429 11.468 1.00 88.56 744 SER A CA 1
ATOM 6101 C C . SER A 1 744 ? 16.298 -10.910 12.900 1.00 88.56 744 SER A C 1
ATOM 6103 O O . SER A 1 744 ? 16.408 -11.695 13.834 1.00 88.56 744 SER A O 1
ATOM 6105 N N . TYR A 1 745 ? 16.046 -9.610 13.072 1.00 88.81 745 TYR A N 1
ATOM 6106 C CA . TYR A 1 745 ? 15.831 -8.989 14.379 1.00 88.81 745 TYR A CA 1
ATOM 6107 C C . TYR A 1 745 ? 14.592 -9.543 15.099 1.00 88.81 745 TYR A C 1
ATOM 6109 O O . TYR A 1 745 ? 14.687 -9.969 16.246 1.00 88.81 745 TYR A O 1
ATOM 6117 N N . LEU A 1 746 ? 13.450 -9.607 14.407 1.00 85.38 746 LEU A N 1
ATOM 6118 C CA . LEU A 1 746 ? 12.198 -10.158 14.932 1.00 85.38 746 LEU A CA 1
ATOM 6119 C C . LEU A 1 746 ? 12.370 -11.609 15.410 1.00 85.38 746 LEU A C 1
ATOM 6121 O O . LEU A 1 746 ? 11.949 -11.950 16.511 1.00 85.38 746 LEU A O 1
ATOM 6125 N N . LEU A 1 747 ? 13.011 -12.461 14.602 1.00 83.12 747 LEU A N 1
ATOM 6126 C CA . LEU A 1 747 ? 13.247 -13.857 14.971 1.00 83.12 747 LEU A CA 1
ATOM 6127 C C . LEU A 1 747 ? 14.295 -13.998 16.080 1.00 83.12 747 LEU A C 1
ATOM 6129 O O . LEU A 1 747 ? 14.092 -14.816 16.971 1.00 83.12 747 LEU A O 1
ATOM 6133 N N . ARG A 1 748 ? 15.372 -13.201 16.087 1.00 84.00 748 ARG A N 1
ATOM 6134 C CA . ARG A 1 748 ? 16.389 -13.270 17.149 1.00 84.00 748 ARG A CA 1
ATOM 6135 C C . ARG A 1 748 ? 15.802 -12.943 18.523 1.00 84.00 748 ARG A C 1
ATOM 6137 O O . ARG A 1 748 ? 16.044 -13.708 19.453 1.00 84.00 748 ARG A O 1
ATOM 6144 N N . GLY A 1 749 ? 14.960 -11.908 18.622 1.00 74.06 749 GLY A N 1
ATOM 6145 C CA . GLY A 1 749 ? 14.186 -11.621 19.836 1.00 74.06 749 GLY A CA 1
ATOM 6146 C C . GLY A 1 749 ? 13.334 -12.818 20.276 1.00 74.06 749 GLY A C 1
ATOM 6147 O O . GLY A 1 749 ? 13.433 -13.258 21.417 1.00 74.06 749 GLY A O 1
ATOM 6148 N N . HIS A 1 750 ? 12.588 -13.429 19.348 1.00 70.38 750 HIS A N 1
ATOM 6149 C CA . HIS A 1 750 ? 11.739 -14.589 19.649 1.00 70.38 750 HIS A CA 1
ATOM 6150 C C . HIS A 1 750 ? 12.480 -15.842 20.139 1.00 70.38 750 HIS A C 1
ATOM 6152 O O . HIS A 1 750 ? 11.867 -16.647 20.839 1.00 70.38 750 HIS A O 1
ATOM 6158 N N . TYR A 1 751 ? 13.748 -16.042 19.765 1.00 67.38 751 TYR A N 1
ATOM 6159 C CA . TYR A 1 751 ? 14.559 -17.151 20.285 1.00 67.38 751 TYR A CA 1
ATOM 6160 C C . TYR A 1 751 ? 15.248 -16.789 21.612 1.00 67.38 751 TYR A C 1
ATOM 6162 O O . TYR A 1 751 ? 15.294 -17.626 22.512 1.00 67.38 751 TYR A O 1
ATOM 6170 N N . ALA A 1 752 ? 15.695 -15.539 21.783 1.00 60.62 752 ALA A N 1
ATOM 6171 C CA . ALA A 1 752 ? 16.237 -15.051 23.055 1.00 60.62 752 ALA A CA 1
ATOM 6172 C C . ALA A 1 752 ? 15.202 -15.129 24.198 1.00 60.62 752 ALA A C 1
ATOM 6174 O O . ALA A 1 752 ? 15.526 -15.595 25.289 1.00 60.62 752 ALA A O 1
ATOM 6175 N N . ASP A 1 753 ? 13.940 -14.782 23.917 1.00 51.91 753 ASP A N 1
ATOM 6176 C CA . ASP A 1 753 ? 12.810 -14.915 24.852 1.00 51.91 753 ASP A CA 1
ATOM 6177 C C . ASP A 1 753 ? 12.489 -16.379 25.242 1.00 51.91 753 ASP A C 1
ATOM 6179 O O . ASP A 1 753 ? 11.696 -16.607 26.158 1.00 51.91 753 ASP A O 1
ATOM 6183 N N . TYR A 1 754 ? 13.051 -17.378 24.544 1.00 46.38 754 TYR A N 1
ATOM 6184 C CA . TYR A 1 754 ? 12.694 -18.796 24.693 1.00 46.38 754 TYR A CA 1
ATOM 6185 C C . TYR A 1 754 ? 13.757 -19.631 25.424 1.00 46.38 754 TYR A C 1
ATOM 6187 O O . TYR A 1 754 ? 13.403 -20.471 26.250 1.00 46.38 754 TYR A O 1
ATOM 6195 N N . ASP A 1 755 ? 15.046 -19.397 25.151 1.00 39.66 755 ASP A N 1
ATOM 6196 C CA . ASP A 1 755 ? 16.145 -20.209 25.705 1.00 39.66 755 ASP A CA 1
ATOM 6197 C C . ASP A 1 755 ? 16.646 -19.733 27.086 1.00 39.66 755 ASP A C 1
ATOM 6199 O O . ASP A 1 755 ? 17.427 -20.430 27.734 1.00 39.66 755 ASP A O 1
ATOM 6203 N N . GLY A 1 756 ? 16.193 -18.569 27.573 1.00 43.56 756 GLY A N 1
ATOM 6204 C CA . GLY A 1 756 ? 16.413 -18.112 28.956 1.00 43.56 756 GLY A CA 1
ATOM 6205 C C . GLY A 1 756 ? 17.859 -17.749 29.330 1.00 43.56 756 GLY A C 1
ATOM 6206 O O . GLY A 1 756 ? 18.139 -17.503 30.503 1.00 43.56 756 GLY A O 1
ATOM 6207 N N . TYR A 1 757 ? 18.766 -17.705 28.352 1.00 37.12 757 TYR A N 1
ATOM 6208 C CA . TYR A 1 757 ? 20.180 -17.369 28.525 1.00 37.12 757 TYR A CA 1
ATOM 6209 C C . TYR A 1 757 ? 20.398 -15.853 28.671 1.00 37.12 757 TYR A C 1
ATOM 6211 O O . TYR A 1 757 ? 20.826 -15.162 27.747 1.00 37.12 757 TYR A O 1
ATOM 6219 N N . TYR A 1 758 ? 20.124 -15.343 29.872 1.00 40.16 758 TYR A N 1
ATOM 6220 C CA . TYR A 1 758 ? 20.806 -14.156 30.384 1.00 40.16 758 TYR A CA 1
ATOM 6221 C C . TYR A 1 758 ? 22.112 -14.617 31.046 1.00 40.16 758 TYR A C 1
ATOM 6223 O O . TYR A 1 758 ? 22.095 -15.053 32.195 1.00 40.16 758 TYR A O 1
ATOM 6231 N N . ASP A 1 759 ? 23.229 -14.569 30.315 1.00 33.72 759 ASP A N 1
ATOM 6232 C CA . ASP A 1 759 ? 24.557 -14.710 30.925 1.00 33.72 759 ASP A CA 1
ATOM 6233 C C . ASP A 1 759 ? 24.884 -13.431 31.728 1.00 33.72 759 ASP A C 1
ATOM 6235 O O . ASP A 1 759 ? 24.711 -12.319 31.226 1.00 33.72 759 ASP A O 1
ATOM 6239 N N . ASP A 1 760 ? 25.344 -13.589 32.976 1.00 34.91 760 ASP A N 1
ATOM 6240 C CA . ASP A 1 760 ? 25.567 -12.513 33.964 1.00 34.91 760 ASP A CA 1
ATOM 6241 C C . ASP A 1 760 ? 26.825 -11.635 33.682 1.00 34.91 760 ASP A C 1
ATOM 6243 O O . ASP A 1 760 ? 27.635 -11.396 34.581 1.00 34.91 760 ASP A O 1
ATOM 6247 N N . ASP A 1 761 ? 27.025 -11.153 32.448 1.00 36.66 761 ASP A N 1
ATOM 6248 C CA . ASP A 1 761 ? 28.116 -10.223 32.089 1.00 36.66 761 ASP A CA 1
ATOM 6249 C C . ASP A 1 761 ? 27.622 -8.753 32.026 1.00 36.66 761 ASP A C 1
ATOM 6251 O O . ASP A 1 761 ? 26.903 -8.343 31.114 1.00 36.66 761 ASP A O 1
ATOM 6255 N N . ASP A 1 762 ? 28.055 -7.948 33.008 1.00 37.94 762 ASP A N 1
ATOM 6256 C CA . ASP A 1 762 ? 27.607 -6.584 33.387 1.00 37.94 762 ASP A CA 1
ATOM 6257 C C . ASP A 1 762 ? 27.788 -5.431 32.341 1.00 37.94 762 ASP A C 1
ATOM 6259 O O . ASP A 1 762 ? 27.845 -4.261 32.729 1.00 37.94 762 ASP A O 1
ATOM 6263 N N . ASP A 1 763 ? 27.897 -5.687 31.028 1.00 39.09 763 ASP A N 1
ATOM 6264 C CA . ASP A 1 763 ? 28.200 -4.642 30.013 1.00 39.09 763 ASP A CA 1
ATOM 6265 C C . ASP A 1 763 ? 27.447 -4.817 28.670 1.00 39.09 763 ASP A C 1
ATOM 6267 O O . ASP A 1 763 ? 28.050 -4.897 27.596 1.00 39.09 763 ASP A O 1
ATOM 6271 N N . TYR A 1 764 ? 26.108 -4.881 28.716 1.00 39.56 764 TYR A N 1
ATOM 6272 C CA . TYR A 1 764 ? 25.246 -4.888 27.521 1.00 39.56 764 TYR A CA 1
ATOM 6273 C C . TYR A 1 764 ? 24.324 -3.656 27.458 1.00 39.56 764 TYR A C 1
ATOM 6275 O O . TYR A 1 764 ? 23.425 -3.487 28.283 1.00 39.56 764 TYR A O 1
ATOM 6283 N N . ASP A 1 765 ? 24.522 -2.805 26.443 1.00 40.41 765 ASP A N 1
ATOM 6284 C CA . ASP A 1 765 ? 23.576 -1.740 26.067 1.00 40.41 765 ASP A CA 1
ATOM 6285 C C . ASP A 1 765 ? 22.200 -2.345 25.707 1.00 40.41 765 ASP A C 1
ATOM 6287 O O . ASP A 1 765 ? 22.135 -3.370 25.026 1.00 40.41 765 ASP A O 1
ATOM 6291 N N . ASP A 1 766 ? 21.109 -1.680 26.107 1.00 44.62 766 ASP A N 1
ATOM 6292 C CA . ASP A 1 766 ? 19.699 -2.106 25.957 1.00 44.62 766 ASP A CA 1
ATOM 6293 C C . ASP A 1 766 ? 19.259 -2.267 24.479 1.00 44.62 766 ASP A C 1
ATOM 6295 O O . ASP A 1 766 ? 18.631 -1.394 23.868 1.00 44.62 766 ASP A O 1
ATOM 6299 N N . TYR A 1 767 ? 19.648 -3.390 23.869 1.00 57.72 767 TYR A N 1
ATOM 6300 C CA . TYR A 1 767 ? 19.460 -3.690 22.449 1.00 57.72 767 TYR A CA 1
ATOM 6301 C C . TYR A 1 767 ? 18.122 -4.398 22.189 1.00 57.72 767 TYR A C 1
ATOM 6303 O O . TYR A 1 767 ? 18.057 -5.577 21.854 1.00 57.72 767 TYR A O 1
ATOM 6311 N N . ASP A 1 768 ? 17.034 -3.639 22.323 1.00 77.75 768 ASP A N 1
ATOM 6312 C CA . ASP A 1 768 ? 15.667 -4.064 21.997 1.00 77.75 768 ASP A CA 1
ATOM 6313 C C . ASP A 1 768 ? 15.519 -4.446 20.507 1.00 77.75 768 ASP A C 1
ATOM 6315 O O . ASP A 1 768 ? 15.226 -3.615 19.637 1.00 77.75 768 ASP A O 1
ATOM 6319 N N . ASP A 1 769 ? 15.713 -5.735 20.222 1.00 82.19 769 ASP A N 1
ATOM 6320 C CA . ASP A 1 769 ? 15.637 -6.346 18.892 1.00 82.19 769 ASP A CA 1
ATOM 6321 C C . ASP A 1 769 ? 14.294 -6.095 18.195 1.00 82.19 769 ASP A C 1
ATOM 6323 O O . ASP A 1 769 ? 14.259 -5.845 16.989 1.00 82.19 769 ASP A O 1
ATOM 6327 N N . TYR A 1 770 ? 13.184 -6.071 18.936 1.00 82.06 770 TYR A N 1
ATOM 6328 C CA . TYR A 1 770 ? 11.869 -5.758 18.376 1.00 82.06 770 TYR A CA 1
ATOM 6329 C C . TYR A 1 770 ? 11.766 -4.280 17.960 1.00 82.06 770 TYR A C 1
ATOM 6331 O O . TYR A 1 770 ? 11.179 -3.965 16.921 1.00 82.06 770 TYR A O 1
ATOM 6339 N N . THR A 1 771 ? 12.396 -3.360 18.699 1.00 86.38 771 THR A N 1
ATOM 6340 C CA . THR A 1 771 ? 12.540 -1.956 18.273 1.00 86.38 771 THR A CA 1
ATOM 6341 C C . THR A 1 771 ? 13.445 -1.812 17.046 1.00 86.38 771 THR A C 1
ATOM 6343 O O . THR A 1 771 ? 13.132 -1.012 16.160 1.00 86.38 771 THR A O 1
ATOM 6346 N N . GLU A 1 772 ? 14.530 -2.581 16.926 1.00 87.50 772 GLU A N 1
ATOM 6347 C CA . GLU A 1 772 ? 15.331 -2.609 15.693 1.00 87.50 772 GLU A CA 1
ATOM 6348 C C . GLU A 1 772 ? 14.559 -3.210 14.510 1.00 87.50 772 GLU A C 1
ATOM 6350 O O . GLU A 1 772 ? 14.593 -2.643 13.413 1.00 87.50 772 GLU A O 1
ATOM 6355 N N . ALA A 1 773 ? 13.771 -4.269 14.714 1.00 89.44 773 ALA A N 1
ATOM 6356 C CA . ALA A 1 773 ? 12.863 -4.792 13.696 1.00 89.44 773 ALA A CA 1
ATOM 6357 C C . ALA A 1 773 ? 11.895 -3.699 13.210 1.00 89.44 773 ALA A C 1
ATOM 6359 O O . ALA A 1 773 ? 11.828 -3.409 12.013 1.00 89.44 773 ALA A O 1
ATOM 6360 N N . ILE A 1 774 ? 11.228 -3.000 14.137 1.00 91.31 774 ILE A N 1
ATOM 6361 C CA . ILE A 1 774 ? 10.328 -1.873 13.844 1.00 91.31 774 ILE A CA 1
ATOM 6362 C C . ILE A 1 774 ? 11.045 -0.738 13.097 1.00 91.31 774 ILE A C 1
ATOM 6364 O O . ILE A 1 774 ? 10.469 -0.185 12.155 1.00 91.31 774 ILE A O 1
ATOM 6368 N N . LYS A 1 775 ? 12.280 -0.373 13.467 1.00 90.31 775 LYS A N 1
ATOM 6369 C CA . LYS A 1 775 ? 13.066 0.653 12.752 1.00 90.31 775 LYS A CA 1
ATOM 6370 C C . LYS A 1 775 ? 13.303 0.243 11.298 1.00 90.31 775 LYS A C 1
ATOM 6372 O O . LYS A 1 775 ? 13.009 1.027 10.395 1.00 90.31 775 LYS A O 1
ATOM 6377 N N . ASN A 1 776 ? 13.774 -0.981 11.066 1.00 90.00 776 ASN A N 1
ATOM 6378 C CA . ASN A 1 776 ? 14.074 -1.486 9.726 1.00 90.00 776 ASN A CA 1
ATOM 6379 C C . ASN A 1 776 ? 12.799 -1.633 8.872 1.00 90.00 776 ASN A C 1
ATOM 6381 O O . ASN A 1 776 ? 12.754 -1.127 7.748 1.00 90.00 776 ASN A O 1
ATOM 6385 N N . TYR A 1 777 ? 11.714 -2.179 9.429 1.00 91.62 777 TYR A N 1
ATOM 6386 C CA . TYR A 1 777 ? 10.416 -2.235 8.751 1.00 91.62 777 TYR A CA 1
ATOM 6387 C C . TYR A 1 777 ? 9.851 -0.848 8.413 1.00 91.62 777 TYR A C 1
ATOM 6389 O O . TYR A 1 777 ? 9.328 -0.655 7.320 1.00 91.62 777 TYR A O 1
ATOM 6397 N N . ASN A 1 778 ? 9.988 0.158 9.285 1.00 91.75 778 ASN A N 1
ATOM 6398 C CA . ASN A 1 778 ? 9.546 1.522 8.967 1.00 91.75 778 ASN A CA 1
ATOM 6399 C C . ASN A 1 778 ? 10.363 2.168 7.834 1.00 91.75 778 ASN A C 1
ATOM 6401 O O . ASN A 1 778 ? 9.820 2.974 7.075 1.00 91.75 778 ASN A O 1
ATOM 6405 N N . ILE A 1 779 ? 11.646 1.819 7.680 1.00 88.19 779 ILE A N 1
ATOM 6406 C CA . ILE A 1 779 ? 12.445 2.260 6.528 1.00 88.19 779 ILE A CA 1
ATOM 6407 C C . ILE A 1 779 ? 11.964 1.556 5.250 1.00 88.19 779 ILE A C 1
ATOM 6409 O O . ILE A 1 779 ? 11.784 2.221 4.227 1.00 88.19 779 ILE A O 1
ATOM 6413 N N . ALA A 1 780 ? 11.673 0.253 5.309 1.00 87.19 780 ALA A N 1
ATOM 6414 C CA . ALA A 1 780 ? 11.113 -0.489 4.181 1.00 87.19 780 ALA A CA 1
ATOM 6415 C C . ALA A 1 780 ? 9.730 0.052 3.755 1.00 87.19 780 ALA A C 1
ATOM 6417 O O . ALA A 1 780 ? 9.534 0.438 2.605 1.00 87.19 780 ALA A O 1
ATOM 6418 N N . LEU A 1 781 ? 8.798 0.237 4.693 1.00 89.50 781 LEU A N 1
ATOM 6419 C CA . LEU A 1 781 ? 7.460 0.796 4.435 1.00 89.50 781 LEU A CA 1
ATOM 6420 C C . LEU A 1 781 ? 7.468 2.274 3.995 1.00 89.50 781 LEU A C 1
ATOM 6422 O O . LEU A 1 781 ? 6.453 2.790 3.526 1.00 89.50 781 LEU A O 1
ATOM 6426 N N . LYS A 1 782 ? 8.601 2.978 4.112 1.00 86.81 782 LYS A N 1
ATOM 6427 C CA . LYS A 1 782 ? 8.812 4.303 3.505 1.00 86.81 782 LYS A CA 1
ATOM 6428 C C . LYS A 1 782 ? 9.248 4.212 2.033 1.00 86.81 782 LYS A C 1
ATOM 6430 O O . LYS A 1 782 ? 9.053 5.164 1.274 1.00 86.81 782 LYS A O 1
ATOM 6435 N N . ASN A 1 783 ? 9.839 3.091 1.625 1.00 82.50 783 ASN A N 1
ATOM 6436 C CA . ASN A 1 783 ? 10.259 2.823 0.251 1.00 82.50 783 ASN A CA 1
ATOM 6437 C C . ASN A 1 783 ? 9.155 2.128 -0.561 1.00 82.50 783 ASN A C 1
ATOM 6439 O O . ASN A 1 783 ? 8.905 2.555 -1.688 1.00 82.50 783 ASN A O 1
ATOM 6443 N N . ASP A 1 784 ? 8.484 1.136 0.030 1.00 82.75 784 ASP A N 1
ATOM 6444 C CA . ASP A 1 784 ? 7.318 0.418 -0.500 1.00 82.75 784 ASP A CA 1
ATOM 6445 C C . ASP A 1 784 ? 6.176 0.391 0.548 1.00 82.75 784 ASP A C 1
ATOM 6447 O O . ASP A 1 784 ? 6.104 -0.519 1.380 1.00 82.75 784 ASP A O 1
ATOM 6451 N N . PRO A 1 785 ? 5.267 1.388 0.540 1.00 86.62 785 PRO A N 1
ATOM 6452 C CA . PRO A 1 785 ? 4.208 1.517 1.548 1.00 86.62 785 PRO A CA 1
ATOM 6453 C C . PRO A 1 785 ? 3.150 0.408 1.557 1.00 86.62 785 PRO A C 1
ATOM 6455 O O . PRO A 1 785 ? 2.387 0.324 2.522 1.00 86.62 785 PRO A O 1
ATOM 6458 N N . ASN A 1 786 ? 3.089 -0.410 0.500 1.00 86.00 786 ASN A N 1
ATOM 6459 C CA . ASN A 1 786 ? 2.080 -1.453 0.307 1.00 86.00 786 ASN A CA 1
ATOM 6460 C C . ASN A 1 786 ? 2.676 -2.869 0.402 1.00 86.00 786 ASN A C 1
ATOM 6462 O O . ASN A 1 786 ? 2.006 -3.841 0.051 1.00 86.00 786 ASN A O 1
ATOM 6466 N N . ASN A 1 787 ? 3.922 -3.003 0.869 1.00 85.94 787 ASN A N 1
ATOM 6467 C CA . ASN A 1 787 ? 4.603 -4.286 0.967 1.00 85.94 787 ASN A CA 1
ATOM 6468 C C . ASN A 1 787 ? 3.888 -5.228 1.953 1.00 85.94 787 ASN A C 1
ATOM 6470 O O . ASN A 1 787 ? 3.998 -5.066 3.167 1.00 85.94 787 ASN A O 1
ATOM 6474 N N . TYR A 1 788 ? 3.146 -6.212 1.439 1.00 85.31 788 TYR A N 1
ATOM 6475 C CA . TYR A 1 788 ? 2.222 -7.016 2.247 1.00 85.31 788 TYR A CA 1
ATOM 6476 C C . TYR A 1 788 ? 2.922 -7.795 3.375 1.00 85.31 788 TYR A C 1
ATOM 6478 O O . TYR A 1 788 ? 2.458 -7.790 4.514 1.00 85.31 788 TYR A O 1
ATOM 6486 N N . LEU A 1 789 ? 4.078 -8.405 3.085 1.00 81.44 789 LEU A N 1
ATOM 6487 C CA . LEU A 1 789 ? 4.867 -9.142 4.074 1.00 81.44 789 LEU A CA 1
ATOM 6488 C C . LEU A 1 789 ? 5.465 -8.204 5.131 1.00 81.44 789 LEU A C 1
ATOM 6490 O O . LEU A 1 789 ? 5.334 -8.461 6.325 1.00 81.44 789 LEU A O 1
ATOM 6494 N N . CYS A 1 790 ? 6.060 -7.080 4.718 1.00 87.62 790 CYS A N 1
ATOM 6495 C CA . CYS A 1 790 ? 6.604 -6.111 5.668 1.00 87.62 790 CYS A CA 1
ATOM 6496 C C . CYS A 1 790 ? 5.510 -5.484 6.546 1.00 87.62 790 CYS A C 1
ATOM 6498 O O . CYS A 1 790 ? 5.730 -5.294 7.737 1.00 87.62 790 CYS A O 1
ATOM 6500 N N . LEU A 1 791 ? 4.314 -5.223 6.005 1.00 90.06 791 LEU A N 1
ATOM 6501 C CA . LEU A 1 791 ? 3.167 -4.753 6.785 1.00 90.06 791 LEU A CA 1
ATOM 6502 C C . LEU A 1 791 ? 2.730 -5.783 7.846 1.00 90.06 791 LEU A C 1
ATOM 6504 O O . LEU A 1 791 ? 2.511 -5.386 8.989 1.00 90.06 791 LEU A O 1
ATOM 6508 N N . LYS A 1 792 ? 2.645 -7.082 7.504 1.00 85.56 792 LYS A N 1
ATOM 6509 C CA . LYS A 1 792 ? 2.329 -8.170 8.459 1.00 85.56 792 LYS A CA 1
ATOM 6510 C C . LYS A 1 792 ? 3.380 -8.256 9.569 1.00 85.56 792 LYS A C 1
ATOM 6512 O O . LYS A 1 792 ? 3.037 -8.193 10.746 1.00 85.56 792 LYS A O 1
ATOM 6517 N N . ASN A 1 793 ? 4.656 -8.343 9.199 1.00 85.56 793 ASN A N 1
ATOM 6518 C CA . ASN A 1 793 ? 5.747 -8.547 10.154 1.00 85.56 793 ASN A CA 1
ATOM 6519 C C . ASN A 1 793 ? 5.977 -7.306 11.038 1.00 85.56 793 ASN A C 1
ATOM 6521 O O . ASN A 1 793 ? 6.280 -7.428 12.222 1.00 85.56 793 ASN A O 1
ATOM 6525 N N . CYS A 1 794 ? 5.757 -6.104 10.496 1.00 90.44 794 CYS A N 1
ATOM 6526 C CA . CYS A 1 794 ? 5.802 -4.858 11.259 1.00 90.44 794 CYS A CA 1
ATOM 6527 C C . CYS A 1 794 ? 4.628 -4.735 12.235 1.00 90.44 794 CYS A C 1
ATOM 6529 O O . CYS A 1 794 ? 4.843 -4.338 13.377 1.00 90.44 794 CYS A O 1
ATOM 6531 N N . ALA A 1 795 ? 3.409 -5.114 11.827 1.00 88.06 795 ALA A N 1
ATOM 6532 C CA . ALA A 1 795 ? 2.263 -5.161 12.733 1.00 88.06 795 ALA A CA 1
ATOM 6533 C C . ALA A 1 795 ? 2.522 -6.122 13.903 1.00 88.06 795 ALA A C 1
ATOM 6535 O O . ALA A 1 795 ? 2.247 -5.763 15.041 1.00 88.06 795 ALA A O 1
ATOM 6536 N N . TYR A 1 796 ? 3.140 -7.277 13.640 1.00 83.12 796 TYR A N 1
ATOM 6537 C CA . TYR A 1 796 ? 3.511 -8.229 14.685 1.00 83.12 796 TYR A CA 1
ATOM 6538 C C . TYR A 1 796 ? 4.590 -7.703 15.633 1.00 83.12 796 TYR A C 1
ATOM 6540 O O . TYR A 1 796 ? 4.420 -7.771 16.846 1.00 83.12 796 TYR A O 1
ATOM 6548 N N . ALA A 1 797 ? 5.651 -7.078 15.117 1.00 84.62 797 ALA A N 1
ATOM 6549 C CA . ALA A 1 797 ? 6.648 -6.438 15.974 1.00 84.62 797 ALA A CA 1
ATOM 6550 C C . ALA A 1 797 ? 6.025 -5.329 16.855 1.00 84.62 797 ALA A C 1
ATOM 6552 O O . ALA A 1 797 ? 6.358 -5.218 18.033 1.00 84.62 797 ALA A O 1
ATOM 6553 N N . TYR A 1 798 ? 5.074 -4.548 16.325 1.00 83.88 798 TYR A N 1
ATOM 6554 C CA . TYR A 1 798 ? 4.314 -3.569 17.113 1.00 83.88 798 TYR A CA 1
ATOM 6555 C C . TYR A 1 798 ? 3.354 -4.201 18.134 1.00 83.88 798 TYR A C 1
ATOM 6557 O O . TYR A 1 798 ? 3.150 -3.599 19.186 1.00 83.88 798 TYR A O 1
ATOM 6565 N N . GLU A 1 799 ? 2.798 -5.385 17.869 1.00 78.25 799 GLU A N 1
ATOM 6566 C CA . GLU A 1 799 ? 1.981 -6.134 18.831 1.00 78.25 799 GLU A CA 1
ATOM 6567 C C . GLU A 1 799 ? 2.837 -6.703 19.968 1.00 78.25 799 GLU A C 1
ATOM 6569 O O . GLU A 1 799 ? 2.441 -6.607 21.121 1.00 78.25 799 GLU A O 1
ATOM 6574 N N . ILE A 1 800 ? 4.035 -7.216 19.676 1.00 75.88 800 ILE A N 1
ATOM 6575 C CA . ILE A 1 800 ? 4.984 -7.707 20.691 1.00 75.88 800 ILE A CA 1
ATOM 6576 C C . ILE A 1 800 ? 5.548 -6.551 21.539 1.00 75.88 800 ILE A C 1
ATOM 6578 O O . ILE A 1 800 ? 5.764 -6.705 22.737 1.00 75.88 800 ILE A O 1
ATOM 6582 N N . LYS A 1 801 ? 5.701 -5.350 20.960 1.00 77.06 801 LYS A N 1
ATOM 6583 C CA . LYS A 1 801 ? 5.914 -4.096 21.716 1.00 77.06 801 LYS A CA 1
ATOM 6584 C C . LYS A 1 801 ? 4.625 -3.504 22.315 1.00 77.06 801 LYS A C 1
ATOM 6586 O O . LYS A 1 801 ? 4.682 -2.456 22.959 1.00 77.06 801 LYS A O 1
ATOM 6591 N N . GLU A 1 802 ? 3.482 -4.144 22.086 1.00 72.06 802 GLU A N 1
ATOM 6592 C CA . GLU A 1 802 ? 2.141 -3.826 22.596 1.00 72.06 802 GLU A CA 1
ATOM 6593 C C . GLU A 1 802 ? 1.639 -2.400 22.293 1.00 72.06 802 GLU A C 1
ATOM 6595 O O . GLU A 1 802 ? 0.713 -1.880 22.926 1.00 72.06 802 GLU A O 1
ATOM 6600 N N . ASP A 1 803 ? 2.178 -1.787 21.232 1.00 77.06 803 ASP A N 1
ATOM 6601 C CA . ASP A 1 803 ? 1.583 -0.625 20.574 1.00 77.06 803 ASP A CA 1
ATOM 6602 C C . ASP A 1 803 ? 0.466 -1.104 19.637 1.00 77.06 803 ASP A C 1
ATOM 6604 O O . ASP A 1 803 ? 0.554 -1.076 18.403 1.00 77.06 803 ASP A O 1
ATOM 6608 N N . TYR A 1 804 ? -0.628 -1.553 20.253 1.00 80.69 804 TYR A N 1
ATOM 6609 C CA . TYR A 1 804 ? -1.836 -1.984 19.554 1.00 80.69 804 TYR A CA 1
ATOM 6610 C C . TYR A 1 804 ? -2.409 -0.881 18.646 1.00 80.69 804 TYR A C 1
ATOM 6612 O O . TYR A 1 804 ? -3.040 -1.184 17.639 1.00 80.69 804 TYR A O 1
ATOM 6620 N N . LEU A 1 805 ? -2.140 0.404 18.917 1.00 81.56 805 LEU A N 1
ATOM 6621 C CA . LEU A 1 805 ? -2.536 1.498 18.025 1.00 81.56 805 LEU A CA 1
ATOM 6622 C C . LEU A 1 805 ? -1.713 1.504 16.732 1.00 81.56 805 LEU A C 1
ATOM 6624 O O . LEU A 1 805 ? -2.298 1.574 15.650 1.00 81.56 805 LEU A O 1
ATOM 6628 N N . SER A 1 806 ? -0.383 1.407 16.804 1.00 85.31 806 SER A N 1
ATOM 6629 C CA . SER A 1 806 ? 0.456 1.265 15.602 1.00 85.31 806 SER A CA 1
ATOM 6630 C C . SER A 1 806 ? 0.148 -0.036 14.852 1.00 85.31 806 SER A C 1
ATOM 6632 O O . SER A 1 806 ? 0.056 -0.018 13.625 1.00 85.31 806 SER A O 1
ATOM 6634 N N . THR A 1 807 ? -0.131 -1.119 15.584 1.00 87.69 807 THR A N 1
ATOM 6635 C CA . THR A 1 807 ? -0.600 -2.402 15.036 1.00 87.69 807 THR A CA 1
ATOM 6636 C C . THR A 1 807 ? -1.869 -2.206 14.203 1.00 87.69 807 THR A C 1
ATOM 6638 O O . THR A 1 807 ? -1.845 -2.429 12.994 1.00 87.69 807 THR A O 1
ATOM 6641 N N . LEU A 1 808 ? -2.955 -1.685 14.792 1.00 89.44 808 LEU A N 1
ATOM 6642 C CA . LEU A 1 808 ? -4.230 -1.450 14.098 1.00 89.44 808 LEU A CA 1
ATOM 6643 C C . LEU A 1 808 ? -4.081 -0.558 12.852 1.00 89.44 808 LEU A C 1
ATOM 6645 O O . LEU A 1 808 ? -4.662 -0.870 11.816 1.00 89.44 808 LEU A O 1
ATOM 6649 N N . ASN A 1 809 ? -3.245 0.487 12.901 1.00 89.88 809 ASN A N 1
ATOM 6650 C CA . ASN A 1 809 ? -2.958 1.340 11.736 1.00 89.88 809 ASN A CA 1
ATOM 6651 C C . ASN A 1 809 ? -2.270 0.586 10.577 1.00 89.88 809 ASN A C 1
ATOM 6653 O O . ASN A 1 809 ? -2.405 0.983 9.417 1.00 89.88 809 ASN A O 1
ATOM 6657 N N . LEU A 1 810 ? -1.510 -0.476 10.858 1.00 90.31 810 LEU A N 1
ATOM 6658 C CA . LEU A 1 810 ? -0.911 -1.345 9.839 1.00 90.31 810 LEU A CA 1
ATOM 6659 C C . LEU A 1 810 ? -1.902 -2.408 9.351 1.00 90.31 810 LEU A C 1
ATOM 6661 O O . LEU A 1 810 ? -1.937 -2.696 8.153 1.00 90.31 810 LEU A O 1
ATOM 6665 N N . LEU A 1 811 ? -2.764 -2.923 10.232 1.00 90.69 811 LEU A N 1
ATOM 6666 C CA . LEU A 1 811 ? -3.842 -3.835 9.845 1.00 90.69 811 LEU A CA 1
ATOM 6667 C C . LEU A 1 811 ? -4.880 -3.139 8.951 1.00 90.69 811 LEU A C 1
ATOM 6669 O O . LEU A 1 811 ? -5.313 -3.729 7.966 1.00 90.69 811 LEU A O 1
ATOM 6673 N N . ASP A 1 812 ? -5.193 -1.861 9.185 1.00 92.44 812 ASP A N 1
ATOM 6674 C CA . ASP A 1 812 ? -5.999 -1.051 8.261 1.00 92.44 812 ASP A CA 1
ATOM 6675 C C . ASP A 1 812 ? -5.353 -0.945 6.866 1.00 92.44 812 ASP A C 1
ATOM 6677 O O . ASP A 1 812 ? -6.054 -1.016 5.855 1.00 92.44 812 ASP A O 1
ATOM 6681 N N . LYS A 1 813 ? -4.020 -0.825 6.755 1.00 92.56 813 LYS A N 1
ATOM 6682 C CA . LYS A 1 813 ? -3.338 -0.856 5.442 1.00 92.56 813 LYS A CA 1
ATOM 6683 C C . LYS A 1 813 ? -3.463 -2.225 4.775 1.00 92.56 813 LYS A C 1
ATOM 6685 O O . LYS A 1 813 ? -3.786 -2.290 3.592 1.00 92.56 813 LYS A O 1
ATOM 6690 N N . LEU A 1 814 ? -3.260 -3.306 5.529 1.00 90.31 814 LEU A N 1
ATOM 6691 C CA . LEU A 1 814 ? -3.410 -4.678 5.034 1.00 90.31 814 LEU A CA 1
ATOM 6692 C C . LEU A 1 814 ? -4.838 -4.951 4.541 1.00 90.31 814 LEU A C 1
ATOM 6694 O O . LEU A 1 814 ? -5.000 -5.486 3.447 1.00 90.31 814 LEU A O 1
ATOM 6698 N N . LEU A 1 815 ? -5.862 -4.505 5.276 1.00 90.25 815 LEU A N 1
ATOM 6699 C CA . LEU A 1 815 ? -7.266 -4.611 4.867 1.00 90.25 815 LEU A CA 1
ATOM 6700 C C . LEU A 1 815 ? -7.619 -3.700 3.684 1.00 90.25 815 LEU A C 1
ATOM 6702 O O . LEU A 1 815 ? -8.522 -4.019 2.918 1.00 90.25 815 LEU A O 1
ATOM 6706 N N . ASN A 1 816 ? -6.911 -2.586 3.476 1.00 91.00 816 ASN A N 1
ATOM 6707 C CA . ASN A 1 816 ? -7.061 -1.788 2.255 1.00 91.00 816 ASN A CA 1
ATOM 6708 C C . ASN A 1 816 ? -6.459 -2.475 1.013 1.00 91.00 816 ASN A C 1
ATOM 6710 O O . ASN A 1 816 ? -6.940 -2.219 -0.091 1.00 91.00 816 ASN A O 1
ATOM 6714 N N . ILE A 1 817 ? -5.464 -3.356 1.186 1.00 88.38 817 ILE A N 1
ATOM 6715 C CA . ILE A 1 817 ? -4.892 -4.195 0.117 1.00 88.38 817 ILE A CA 1
ATOM 6716 C C . ILE A 1 817 ? -5.778 -5.426 -0.135 1.00 88.38 817 ILE A C 1
ATOM 6718 O O . ILE A 1 817 ? -6.189 -5.657 -1.270 1.00 88.38 817 ILE A O 1
ATOM 6722 N N . ASN A 1 818 ? -6.115 -6.186 0.914 1.00 85.56 818 ASN A N 1
ATOM 6723 C CA . ASN A 1 818 ? -7.024 -7.331 0.853 1.00 85.56 818 ASN A CA 1
ATOM 6724 C C . ASN A 1 818 ? -8.113 -7.233 1.937 1.00 85.56 818 ASN A C 1
ATOM 6726 O O . ASN A 1 818 ? -7.882 -7.542 3.105 1.00 85.56 818 ASN A O 1
ATOM 6730 N N . LYS A 1 819 ? -9.324 -6.842 1.526 1.00 88.38 819 LYS A N 1
ATOM 6731 C CA . LYS A 1 819 ? -10.488 -6.646 2.414 1.00 88.38 819 LYS A CA 1
ATOM 6732 C C . LYS A 1 819 ? -11.081 -7.944 2.959 1.00 88.38 819 LYS A C 1
ATOM 6734 O O . LYS A 1 819 ? -11.845 -7.896 3.920 1.00 88.38 819 LYS A O 1
ATOM 6739 N N . GLU A 1 820 ? -10.753 -9.070 2.333 1.00 88.94 820 GLU A N 1
ATOM 6740 C CA . GLU A 1 820 ? -11.322 -10.390 2.615 1.00 88.94 820 GLU A CA 1
ATOM 6741 C C . GLU A 1 820 ? -10.263 -11.342 3.196 1.00 88.94 820 GLU A C 1
ATOM 6743 O O . GLU A 1 820 ? -10.433 -12.557 3.192 1.00 88.94 820 GLU A O 1
ATOM 6748 N N . ASP A 1 821 ? -9.167 -10.807 3.746 1.00 86.62 821 ASP A N 1
ATOM 6749 C CA . ASP A 1 821 ? -8.218 -11.613 4.510 1.00 86.62 821 ASP A CA 1
ATOM 6750 C C . ASP A 1 821 ? -8.770 -11.919 5.915 1.00 86.62 821 ASP A C 1
ATOM 6752 O O . ASP A 1 821 ? -8.760 -11.072 6.816 1.00 86.62 821 ASP A O 1
ATOM 6756 N N . SER A 1 822 ? -9.263 -13.147 6.117 1.00 89.38 822 SER A N 1
ATOM 6757 C CA . SER A 1 822 ? -9.772 -13.589 7.423 1.00 89.38 822 SER A CA 1
ATOM 6758 C C . SER A 1 822 ? -8.711 -13.560 8.527 1.00 89.38 822 SER A C 1
ATOM 6760 O O . SER A 1 822 ? -9.084 -13.436 9.694 1.00 89.38 822 SER A O 1
ATOM 6762 N N . LEU A 1 823 ? -7.425 -13.709 8.203 1.00 84.44 823 LEU A N 1
ATOM 6763 C CA . LEU A 1 823 ? -6.355 -13.729 9.196 1.00 84.44 823 LEU A CA 1
ATOM 6764 C C . LEU A 1 823 ? -6.108 -12.302 9.694 1.00 84.44 823 LEU A C 1
ATOM 6766 O O . LEU A 1 823 ? -6.227 -12.036 10.888 1.00 84.44 823 LEU A O 1
ATOM 6770 N N . VAL A 1 824 ? -5.924 -11.343 8.782 1.00 88.75 824 VAL A N 1
ATOM 6771 C CA . VAL A 1 824 ? -5.813 -9.918 9.144 1.00 88.75 824 VAL A CA 1
ATOM 6772 C C . VAL A 1 824 ? -7.060 -9.441 9.903 1.00 88.75 824 VAL A C 1
ATOM 6774 O O . VAL A 1 824 ? -6.932 -8.707 10.881 1.00 88.75 824 VAL A O 1
ATOM 6777 N N . LEU A 1 825 ? -8.265 -9.891 9.525 1.00 92.00 825 LEU A N 1
ATOM 6778 C CA . LEU A 1 825 ? -9.501 -9.575 10.254 1.00 92.00 825 LEU A CA 1
ATOM 6779 C C . LEU A 1 825 ? -9.566 -10.197 11.657 1.00 92.00 825 LEU A C 1
ATOM 6781 O O . LEU A 1 825 ? -10.033 -9.524 12.576 1.00 92.00 825 LEU A O 1
ATOM 6785 N N . CYS A 1 826 ? -9.113 -11.441 11.849 1.00 88.31 826 CYS A N 1
ATOM 6786 C CA . CYS A 1 826 ? -9.039 -12.050 13.180 1.00 88.31 826 CYS A CA 1
ATOM 6787 C C . CYS A 1 826 ? -8.067 -11.268 14.062 1.00 88.31 826 CYS A C 1
ATOM 6789 O O . CYS A 1 826 ? -8.440 -10.795 15.130 1.00 88.31 826 CYS A O 1
ATOM 6791 N N . TYR A 1 827 ? -6.863 -11.026 13.554 1.00 86.31 827 TYR A N 1
ATOM 6792 C CA . TYR A 1 827 ? -5.783 -10.342 14.254 1.00 86.31 827 TYR A CA 1
ATOM 6793 C C . TYR A 1 827 ? -6.099 -8.868 14.591 1.00 86.31 827 TYR A C 1
ATOM 6795 O O . TYR A 1 827 ? -5.717 -8.365 15.650 1.00 86.31 827 TYR A O 1
ATOM 6803 N N . TYR A 1 828 ? -6.910 -8.194 13.764 1.00 91.94 828 TYR A N 1
ATOM 6804 C CA . TYR A 1 828 ? -7.515 -6.893 14.092 1.00 91.94 828 TYR A CA 1
ATOM 6805 C C . TYR A 1 828 ? -8.455 -7.009 15.304 1.00 91.94 828 TYR A C 1
ATOM 6807 O O . TYR A 1 828 ? -8.467 -6.147 16.186 1.00 91.94 828 TYR A O 1
ATOM 6815 N N . GLY A 1 829 ? -9.229 -8.095 15.379 1.00 90.69 829 GLY A N 1
ATOM 6816 C CA . GLY A 1 829 ? -10.027 -8.447 16.550 1.00 90.69 829 GLY A CA 1
ATOM 6817 C C . GLY A 1 829 ? -9.178 -8.691 17.802 1.00 90.69 829 GLY A C 1
ATOM 6818 O O . GLY A 1 829 ? -9.542 -8.199 18.865 1.00 90.69 829 GLY A O 1
ATOM 6819 N N . GLU A 1 830 ? -8.041 -9.380 17.687 1.00 85.00 830 GLU A N 1
ATOM 6820 C CA . GLU A 1 830 ? -7.127 -9.664 18.813 1.00 85.00 830 GLU A CA 1
ATOM 6821 C C . GLU A 1 830 ? -6.461 -8.381 19.330 1.00 85.00 830 GLU A C 1
ATOM 6823 O O . GLU A 1 830 ? -6.525 -8.089 20.522 1.00 85.00 830 GLU A O 1
ATOM 6828 N N . SER A 1 831 ? -5.979 -7.524 18.427 1.00 85.44 831 SER A N 1
ATOM 6829 C CA . SER A 1 831 ? -5.472 -6.188 18.773 1.00 85.44 831 SER A CA 1
ATOM 6830 C C . SER A 1 831 ? -6.527 -5.343 19.510 1.00 85.44 831 SER A C 1
ATOM 6832 O O . SER A 1 831 ? -6.240 -4.725 20.534 1.00 85.44 831 SER A O 1
ATOM 6834 N N . LEU A 1 832 ? -7.783 -5.345 19.041 1.00 85.44 832 LEU A N 1
ATOM 6835 C CA . LEU A 1 832 ? -8.893 -4.667 19.726 1.00 85.44 832 LEU A CA 1
ATOM 6836 C C . LEU A 1 832 ? -9.251 -5.302 21.075 1.00 85.44 832 LEU A C 1
ATOM 6838 O O . LEU A 1 832 ? -9.639 -4.582 21.995 1.00 85.44 832 LEU A O 1
ATOM 6842 N N . TYR A 1 833 ? -9.168 -6.627 21.195 1.00 81.38 833 TYR A N 1
ATOM 6843 C CA . TYR A 1 833 ? -9.411 -7.349 22.443 1.00 81.38 833 TYR A CA 1
ATOM 6844 C C . TYR A 1 833 ? -8.379 -6.948 23.499 1.00 81.38 833 TYR A C 1
ATOM 6846 O O . TYR A 1 833 ? -8.758 -6.663 24.634 1.00 81.38 833 TYR A O 1
ATOM 6854 N N . ASN A 1 834 ? -7.095 -6.896 23.130 1.00 76.00 834 ASN A N 1
ATOM 6855 C CA . ASN A 1 834 ? -6.006 -6.575 24.055 1.00 76.00 834 ASN A CA 1
ATOM 6856 C C . ASN A 1 834 ? -6.100 -5.116 24.541 1.00 76.00 834 ASN A C 1
ATOM 6858 O O . ASN A 1 834 ? -5.788 -4.819 25.690 1.00 76.00 834 ASN A O 1
ATOM 6862 N N . MET A 1 835 ? -6.676 -4.227 23.722 1.00 73.88 835 MET A N 1
ATOM 6863 C CA . MET A 1 835 ? -7.099 -2.874 24.115 1.00 73.88 835 MET A CA 1
ATOM 6864 C C . MET A 1 835 ? -8.435 -2.816 24.897 1.00 73.88 835 MET A C 1
ATOM 6866 O O . MET A 1 835 ? -9.035 -1.747 24.987 1.00 73.88 835 MET A O 1
ATOM 6870 N N . THR A 1 836 ? -8.944 -3.944 25.406 1.00 74.25 836 THR A N 1
ATOM 6871 C CA . THR A 1 836 ? -10.251 -4.147 26.083 1.00 74.25 836 THR A CA 1
ATOM 6872 C C . THR A 1 836 ? -11.514 -3.799 25.273 1.00 74.25 836 THR A C 1
ATOM 6874 O O . THR A 1 836 ? -12.639 -3.861 25.773 1.00 74.25 836 THR A O 1
ATOM 6877 N N . GLN A 1 837 ? -11.398 -3.509 23.973 1.00 77.62 837 GLN A N 1
ATOM 6878 C CA . GLN A 1 837 ? -12.511 -3.073 23.115 1.00 77.62 837 GLN A CA 1
ATOM 6879 C C . GLN A 1 837 ? -13.360 -4.254 22.600 1.00 77.62 837 GLN A C 1
ATOM 6881 O O . GLN A 1 837 ? -13.707 -4.337 21.417 1.00 77.62 837 GLN A O 1
ATOM 6886 N N . TYR A 1 838 ? -13.752 -5.155 23.506 1.00 82.19 838 TYR A N 1
ATOM 6887 C CA . TYR A 1 838 ? -14.386 -6.456 23.253 1.00 82.19 838 TYR A CA 1
ATOM 6888 C C . TYR A 1 838 ? -15.561 -6.414 22.256 1.00 82.19 838 TYR A C 1
ATOM 6890 O O . TYR A 1 838 ? -15.661 -7.257 21.364 1.00 82.19 838 TYR A O 1
ATOM 6898 N N . ARG A 1 839 ? -16.440 -5.401 22.332 1.00 86.00 839 ARG A N 1
ATOM 6899 C CA . ARG A 1 839 ? -17.573 -5.264 21.388 1.00 86.00 839 ARG A CA 1
ATOM 6900 C C . ARG A 1 839 ? -17.140 -4.922 19.958 1.00 86.00 839 ARG A C 1
ATOM 6902 O O . ARG A 1 839 ? -17.812 -5.343 19.018 1.00 86.00 839 ARG A O 1
ATOM 6909 N N . LYS A 1 840 ? -16.030 -4.196 19.773 1.00 88.31 840 LYS A N 1
ATOM 6910 C CA . LYS A 1 840 ? -15.436 -3.977 18.443 1.00 88.31 840 LYS A CA 1
ATOM 6911 C C . LYS A 1 840 ? -14.720 -5.248 17.976 1.00 88.31 840 LYS A C 1
ATOM 6913 O O . LYS A 1 840 ? -14.920 -5.649 16.833 1.00 88.31 840 LYS A O 1
ATOM 6918 N N . ALA A 1 841 ? -13.977 -5.912 18.864 1.00 90.62 841 ALA A N 1
ATOM 6919 C CA . ALA A 1 841 ? -13.282 -7.168 18.575 1.00 90.62 841 ALA A CA 1
ATOM 6920 C C . ALA A 1 841 ? -14.237 -8.253 18.034 1.00 90.62 841 ALA A C 1
ATOM 6922 O O . ALA A 1 841 ? -14.005 -8.794 16.957 1.00 90.62 841 ALA A O 1
ATOM 6923 N N . ILE A 1 842 ? -15.391 -8.464 18.685 1.00 93.50 842 ILE A N 1
ATOM 6924 C CA . ILE A 1 842 ? -16.467 -9.368 18.221 1.00 93.50 842 ILE A CA 1
ATOM 6925 C C . ILE A 1 842 ? -16.920 -9.077 16.783 1.00 93.50 842 ILE A C 1
ATOM 6927 O O . ILE A 1 842 ? -17.221 -10.013 16.041 1.00 93.50 842 ILE A O 1
ATOM 6931 N N . SER A 1 843 ? -16.970 -7.807 16.367 1.00 94.94 843 SER A N 1
ATOM 6932 C CA . SER A 1 843 ? -17.333 -7.432 14.993 1.00 94.94 843 SER A CA 1
ATOM 6933 C C . SER A 1 843 ? -16.289 -7.932 13.990 1.00 94.94 843 SER A C 1
ATOM 6935 O O . SER A 1 843 ? -16.642 -8.519 12.969 1.00 94.94 843 SER A O 1
ATOM 6937 N N . TYR A 1 844 ? -15.003 -7.783 14.313 1.00 94.94 844 TYR A N 1
ATOM 6938 C CA . TYR A 1 844 ? -13.895 -8.257 13.483 1.00 94.94 844 TYR A CA 1
ATOM 6939 C C . TYR A 1 844 ? -13.782 -9.789 13.460 1.00 94.94 844 TYR A C 1
ATOM 6941 O O . TYR A 1 844 ? -13.770 -10.362 12.371 1.00 94.94 844 TYR A O 1
ATOM 6949 N N . PHE A 1 845 ? -13.873 -10.468 14.610 1.00 94.25 845 PHE A N 1
ATOM 6950 C CA . PHE A 1 845 ? -13.953 -11.936 14.659 1.00 94.25 845 PHE A CA 1
ATOM 6951 C C . PHE A 1 845 ? -15.163 -12.495 13.898 1.00 94.25 845 PHE A C 1
ATOM 6953 O O . PHE A 1 845 ? -15.088 -13.562 13.295 1.00 94.25 845 PHE A O 1
ATOM 6960 N N . THR A 1 846 ? -16.288 -11.773 13.883 1.00 95.88 846 THR A N 1
ATOM 6961 C CA . THR A 1 846 ? -17.471 -12.188 13.117 1.00 95.88 846 THR A CA 1
ATOM 6962 C C . THR A 1 846 ? -17.271 -12.025 11.614 1.00 95.88 846 THR A C 1
ATOM 6964 O O . THR A 1 846 ? -17.697 -12.907 10.873 1.00 95.88 846 THR A O 1
ATOM 6967 N N . LYS A 1 847 ? -16.581 -10.972 11.151 1.00 95.69 847 LYS A N 1
ATOM 6968 C CA . LYS A 1 847 ? -16.178 -10.846 9.738 1.00 95.69 847 LYS A CA 1
ATOM 6969 C C . LYS A 1 847 ? -15.227 -11.973 9.327 1.00 95.69 847 LYS A C 1
ATOM 6971 O O . LYS A 1 847 ? -15.503 -12.634 8.334 1.00 95.69 847 LYS A O 1
ATOM 6976 N N . ALA A 1 848 ? -14.185 -12.235 10.123 1.00 93.62 848 ALA A N 1
ATOM 6977 C CA . ALA A 1 848 ? -13.244 -13.335 9.908 1.00 93.62 848 ALA A CA 1
ATOM 6978 C C . ALA A 1 848 ? -13.983 -14.681 9.777 1.00 93.62 848 ALA A C 1
ATOM 6980 O O . ALA A 1 848 ? -13.929 -15.315 8.730 1.00 93.62 848 ALA A O 1
ATOM 6981 N N . TYR A 1 849 ? -14.819 -15.033 10.761 1.00 92.75 849 TYR A N 1
ATOM 6982 C CA . TYR A 1 849 ? -15.668 -16.233 10.722 1.00 92.75 849 TYR A CA 1
ATOM 6983 C C . TYR A 1 849 ? -16.652 -16.293 9.534 1.00 92.75 849 TYR A C 1
ATOM 6985 O O . TYR A 1 849 ? -17.077 -17.374 9.142 1.00 92.75 849 TYR A O 1
ATOM 6993 N N . THR A 1 850 ? -17.060 -15.152 8.970 1.00 94.88 850 THR A N 1
ATOM 6994 C CA . THR A 1 850 ? -17.964 -15.122 7.802 1.00 94.88 850 THR A CA 1
ATOM 6995 C C . THR A 1 850 ? -17.225 -15.443 6.499 1.00 94.88 850 THR A C 1
ATOM 6997 O O . THR A 1 850 ? -17.842 -15.933 5.557 1.00 94.88 850 THR A O 1
ATOM 7000 N N . ILE A 1 851 ? -15.918 -15.175 6.452 1.00 93.38 851 ILE A N 1
ATOM 7001 C CA . ILE A 1 851 ? -15.032 -15.471 5.318 1.00 93.38 851 ILE A CA 1
ATOM 7002 C C . ILE A 1 851 ? -14.449 -16.884 5.431 1.00 93.38 851 ILE A C 1
ATOM 7004 O O . ILE A 1 851 ? -14.428 -17.619 4.448 1.00 93.38 851 ILE A O 1
ATOM 7008 N N . ASP A 1 852 ? -14.006 -17.267 6.629 1.00 89.00 852 ASP A N 1
ATOM 7009 C CA . ASP A 1 852 ? -13.413 -18.568 6.944 1.00 89.00 852 ASP A CA 1
ATOM 7010 C C . ASP A 1 852 ? -14.160 -19.206 8.141 1.00 89.00 852 ASP A C 1
ATOM 7012 O O . ASP A 1 852 ? -13.801 -18.972 9.307 1.00 89.00 852 ASP A O 1
ATOM 7016 N N . PRO A 1 853 ? -15.250 -19.963 7.877 1.00 88.88 853 PRO A N 1
ATOM 7017 C CA . PRO A 1 853 ? -16.100 -20.545 8.919 1.00 88.88 853 PRO A CA 1
ATOM 7018 C C . PRO A 1 853 ? -15.552 -21.838 9.540 1.00 88.88 853 PRO A C 1
ATOM 7020 O O . PRO A 1 853 ? -16.038 -22.247 10.595 1.00 88.88 853 PRO A O 1
ATOM 7023 N N . GLU A 1 854 ? -14.586 -22.495 8.888 1.00 86.94 854 GLU A N 1
ATOM 7024 C CA . GLU A 1 854 ? -13.958 -23.745 9.356 1.00 86.94 854 GLU A CA 1
ATOM 7025 C C . GLU A 1 854 ? -12.755 -23.473 10.277 1.00 86.94 854 GLU A C 1
ATOM 7027 O O . GLU A 1 854 ? -12.306 -24.342 11.025 1.00 86.94 854 GLU A O 1
ATOM 7032 N N . ASN A 1 855 ? -12.252 -22.239 10.278 1.00 83.88 855 ASN A N 1
ATOM 7033 C CA . ASN A 1 855 ? -11.164 -21.796 11.132 1.00 83.88 855 ASN A CA 1
ATOM 7034 C C . ASN A 1 855 ? -11.593 -21.653 12.603 1.00 83.88 855 ASN A C 1
ATOM 7036 O O . ASN A 1 855 ? -12.185 -20.665 13.046 1.00 83.88 855 ASN A O 1
ATOM 7040 N N . ILE A 1 856 ? -11.218 -22.673 13.375 1.00 85.62 856 ILE A N 1
ATOM 7041 C CA . ILE A 1 856 ? -11.439 -22.798 14.819 1.00 85.62 856 ILE A CA 1
ATOM 7042 C C . ILE A 1 856 ? -10.862 -21.610 15.616 1.00 85.62 856 ILE A C 1
ATOM 7044 O O . ILE A 1 856 ? -11.435 -21.245 16.640 1.00 85.62 856 ILE A O 1
ATOM 7048 N N . HIS A 1 857 ? -9.786 -20.954 15.160 1.00 84.44 857 HIS A N 1
ATOM 7049 C CA . HIS A 1 857 ? -9.196 -19.806 15.870 1.00 84.44 857 HIS A CA 1
ATOM 7050 C C . HIS A 1 857 ? -10.130 -18.586 15.864 1.00 84.44 857 HIS A C 1
ATOM 7052 O O . HIS A 1 857 ? -10.367 -17.993 16.920 1.00 84.44 857 HIS A O 1
ATOM 7058 N N . ASN A 1 858 ? -10.766 -18.296 14.717 1.00 87.12 858 ASN A N 1
ATOM 7059 C CA . ASN A 1 858 ? -11.806 -17.262 14.595 1.00 87.12 858 ASN A CA 1
ATOM 7060 C C . ASN A 1 858 ? -12.938 -17.481 15.621 1.00 87.12 858 ASN A C 1
ATOM 7062 O O . ASN A 1 858 ? -13.410 -16.538 16.264 1.00 87.12 858 ASN A O 1
ATOM 7066 N N . LEU A 1 859 ? -13.373 -18.739 15.778 1.00 89.56 859 LEU A N 1
ATOM 7067 C CA . LEU A 1 859 ? -14.418 -19.135 16.726 1.00 89.56 859 LEU A CA 1
ATOM 7068 C C . LEU A 1 859 ? -13.947 -19.046 18.182 1.00 89.56 859 LEU A C 1
ATOM 7070 O O . LEU A 1 859 ? -14.664 -18.477 19.003 1.00 89.56 859 LEU A O 1
ATOM 7074 N N . ASN A 1 860 ? -12.750 -19.549 18.503 1.00 86.00 860 ASN A N 1
ATOM 7075 C CA . ASN A 1 860 ? -12.182 -19.510 19.854 1.00 86.00 860 ASN A CA 1
ATOM 7076 C C . ASN A 1 860 ? -12.091 -18.073 20.367 1.00 86.00 860 ASN A C 1
ATOM 7078 O O . ASN A 1 860 ? -12.616 -17.760 21.437 1.00 86.00 860 ASN A O 1
ATOM 7082 N N . ARG A 1 861 ? -11.491 -17.168 19.583 1.00 85.88 861 ARG A N 1
ATOM 7083 C CA . ARG A 1 861 ? -11.371 -15.759 19.970 1.00 85.88 861 ARG A CA 1
ATOM 7084 C C . ARG A 1 861 ? -12.731 -15.087 20.134 1.00 85.88 861 ARG A C 1
ATOM 7086 O O . ARG A 1 861 ? -12.936 -14.373 21.120 1.00 85.88 861 ARG A O 1
ATOM 7093 N N . ARG A 1 862 ? -13.709 -15.367 19.262 1.00 91.56 862 ARG A N 1
ATOM 7094 C CA . ARG A 1 862 ? -15.073 -14.842 19.442 1.00 91.56 862 ARG A CA 1
ATOM 7095 C C . ARG A 1 862 ? -15.751 -15.388 20.704 1.00 91.56 862 ARG A C 1
ATOM 7097 O O . ARG A 1 862 ? -16.332 -14.596 21.444 1.00 91.56 862 ARG A O 1
ATOM 7104 N N . ALA A 1 863 ? -15.635 -16.686 20.983 1.00 89.94 863 ALA A N 1
ATOM 7105 C CA . ALA A 1 863 ? -16.214 -17.330 22.161 1.00 89.94 863 ALA A CA 1
ATOM 7106 C C . ALA A 1 863 ? -15.645 -16.755 23.470 1.00 89.94 863 ALA A C 1
ATOM 7108 O O . ALA A 1 863 ? -16.414 -16.361 24.346 1.00 89.94 863 ALA A O 1
ATOM 7109 N N . ILE A 1 864 ? -14.318 -16.611 23.575 1.00 83.62 864 ILE A N 1
ATOM 7110 C CA . ILE A 1 864 ? -13.645 -15.978 24.726 1.00 83.62 864 ILE A CA 1
ATOM 7111 C C . ILE A 1 864 ? -14.136 -14.530 24.903 1.00 83.62 864 ILE A C 1
ATOM 7113 O O . ILE A 1 864 ? -14.483 -14.109 26.007 1.00 83.62 864 ILE A O 1
ATOM 7117 N N . THR A 1 865 ? -14.253 -13.774 23.807 1.00 86.06 865 THR A N 1
ATOM 7118 C CA . THR A 1 865 ? -14.718 -12.379 23.869 1.00 86.06 865 THR A CA 1
ATOM 7119 C C . THR A 1 865 ? -16.184 -12.271 24.302 1.00 86.06 865 THR A C 1
ATOM 7121 O O . THR A 1 865 ? -16.521 -11.404 25.108 1.00 86.06 865 THR A O 1
ATOM 7124 N N . TYR A 1 866 ? -17.063 -13.159 23.818 1.00 89.25 866 TYR A N 1
ATOM 7125 C CA . TYR A 1 866 ? -18.452 -13.242 24.284 1.00 89.25 866 TYR A CA 1
ATOM 7126 C C . TYR A 1 866 ? -18.543 -13.622 25.766 1.00 89.25 866 TYR A C 1
ATOM 7128 O O . TYR A 1 866 ? -19.399 -13.087 26.469 1.00 89.25 866 TYR A O 1
ATOM 7136 N N . TYR A 1 867 ? -17.662 -14.499 26.251 1.00 84.44 867 TYR A N 1
ATOM 7137 C CA . TYR A 1 867 ? -17.631 -14.930 27.647 1.00 84.44 867 TYR A CA 1
ATOM 7138 C C . TYR A 1 867 ? -17.309 -13.762 28.586 1.00 84.44 867 TYR A C 1
ATOM 7140 O O . TYR A 1 867 ? -18.040 -13.538 29.550 1.00 84.44 867 TYR A O 1
ATOM 7148 N N . ILE A 1 868 ? -16.306 -12.945 28.246 1.00 77.94 868 ILE A N 1
ATOM 7149 C CA . ILE A 1 868 ? -15.941 -11.745 29.017 1.00 77.94 868 ILE A CA 1
ATOM 7150 C C . ILE A 1 868 ? -17.088 -10.728 29.063 1.00 77.94 868 ILE A C 1
ATOM 7152 O O . ILE A 1 868 ? -17.406 -10.213 30.134 1.00 77.94 868 ILE A O 1
ATOM 7156 N N . ILE A 1 869 ? -17.788 -10.492 27.945 1.00 82.19 869 ILE A N 1
ATOM 7157 C CA . ILE A 1 869 ? -18.983 -9.624 27.939 1.00 82.19 869 ILE A CA 1
ATOM 7158 C C . ILE A 1 869 ? -20.276 -10.333 28.398 1.00 82.19 869 ILE A C 1
ATOM 7160 O O . ILE A 1 869 ? -21.366 -9.787 28.215 1.00 82.19 869 ILE A O 1
ATOM 7164 N N . LYS A 1 870 ? -20.154 -11.513 29.027 1.00 85.25 870 LYS A N 1
ATOM 7165 C CA . LYS A 1 870 ? -21.215 -12.296 29.695 1.00 85.25 870 LYS A CA 1
ATOM 7166 C C . LYS A 1 870 ? -22.342 -12.788 28.774 1.00 85.25 870 LYS A C 1
ATOM 7168 O O . LYS A 1 870 ? -23.439 -13.115 29.219 1.00 85.25 870 LYS A O 1
ATOM 7173 N N . GLU A 1 871 ? -22.064 -12.889 27.478 1.00 88.06 871 GLU A N 1
ATOM 7174 C CA . GLU A 1 871 ? -22.981 -13.330 26.419 1.00 88.06 871 GLU A CA 1
ATOM 7175 C C . GLU A 1 871 ? -22.995 -14.868 26.294 1.00 88.06 871 GLU A C 1
ATOM 7177 O O . GLU A 1 871 ? -22.834 -15.426 25.208 1.00 88.06 871 GLU A O 1
ATOM 7182 N N . TYR A 1 872 ? -23.147 -15.571 27.422 1.00 89.19 872 TYR A N 1
ATOM 7183 C CA . TYR A 1 872 ? -22.841 -17.004 27.563 1.00 89.19 872 TYR A CA 1
ATOM 7184 C C . TYR A 1 872 ? -23.539 -17.933 26.558 1.00 89.19 872 TYR A C 1
ATOM 7186 O O . TYR A 1 872 ? -22.959 -18.929 26.139 1.00 89.19 872 TYR A O 1
ATOM 7194 N N . ASP A 1 873 ? -24.757 -17.616 26.121 1.00 92.69 873 ASP A N 1
ATOM 7195 C CA . ASP A 1 873 ? -25.470 -18.431 25.127 1.00 92.69 873 ASP A CA 1
ATOM 7196 C C . ASP A 1 873 ? -24.843 -18.336 23.723 1.00 92.69 873 ASP A C 1
ATOM 7198 O O . ASP A 1 873 ? -24.910 -19.286 22.942 1.00 92.69 873 ASP A O 1
ATOM 7202 N N . LYS A 1 874 ? -24.152 -17.227 23.418 1.00 94.69 874 LYS A N 1
ATOM 7203 C CA . LYS A 1 874 ? -23.322 -17.094 22.210 1.00 94.69 874 LYS A CA 1
ATOM 7204 C C . LYS A 1 874 ? -22.012 -17.875 22.348 1.00 94.69 874 LYS A C 1
ATOM 7206 O O . LYS A 1 874 ? -21.588 -18.506 21.386 1.00 94.69 874 LYS A O 1
ATOM 7211 N N . VAL A 1 875 ? -21.425 -17.898 23.550 1.00 93.06 875 VAL A N 1
ATOM 7212 C CA . VAL A 1 875 ? -20.234 -18.708 23.873 1.00 93.06 875 VAL A CA 1
ATOM 7213 C C . VAL A 1 875 ? -20.515 -20.191 23.642 1.00 93.06 875 VAL A C 1
ATOM 7215 O O . VAL A 1 875 ? -19.781 -20.838 22.904 1.00 93.06 875 VAL A O 1
ATOM 7218 N N . LEU A 1 876 ? -21.608 -20.722 24.206 1.00 94.88 876 LEU A N 1
ATOM 7219 C CA . LEU A 1 876 ? -22.002 -22.123 24.019 1.00 94.88 876 LEU A CA 1
ATOM 7220 C C . LEU A 1 876 ? -22.237 -22.461 22.537 1.00 94.88 876 LEU A C 1
ATOM 7222 O O . LEU A 1 876 ? -21.782 -23.504 22.081 1.00 94.88 876 LEU A O 1
ATOM 7226 N N . SER A 1 877 ? -22.867 -21.559 21.776 1.00 94.88 877 SER A N 1
ATOM 7227 C CA . SER A 1 877 ? -23.119 -21.727 20.335 1.00 94.88 877 SER A CA 1
ATOM 7228 C C . SER A 1 877 ? -21.837 -21.792 19.490 1.00 94.88 877 SER A C 1
ATOM 7230 O O . SER A 1 877 ? -21.744 -22.605 18.570 1.00 94.88 877 SER A O 1
ATOM 7232 N N . ASP A 1 878 ? -20.824 -20.977 19.802 1.00 93.88 878 ASP A N 1
ATOM 7233 C CA . ASP A 1 878 ? -19.526 -21.054 19.121 1.00 93.88 878 ASP A CA 1
ATOM 7234 C C . ASP A 1 878 ? -18.707 -22.274 19.582 1.00 93.88 878 ASP A C 1
ATOM 7236 O O . ASP A 1 878 ? -18.106 -22.949 18.748 1.00 93.88 878 ASP A O 1
ATOM 7240 N N . LEU A 1 879 ? -18.750 -22.633 20.871 1.00 93.00 879 LEU A N 1
ATOM 7241 C CA . LEU A 1 879 ? -18.105 -23.842 21.402 1.00 93.00 879 LEU A CA 1
ATOM 7242 C C . LEU A 1 879 ? -18.707 -25.137 20.842 1.00 93.00 879 LEU A C 1
ATOM 7244 O O . LEU A 1 879 ? -17.966 -26.077 20.567 1.00 93.00 879 LEU A O 1
ATOM 7248 N N . ASP A 1 880 ? -20.021 -25.190 20.617 1.00 94.62 880 ASP A N 1
ATOM 7249 C CA . ASP A 1 880 ? -20.671 -26.326 19.956 1.00 94.62 880 ASP A CA 1
ATOM 7250 C C . ASP A 1 880 ? -20.183 -26.510 18.513 1.00 94.62 880 ASP A C 1
ATOM 7252 O O . ASP A 1 880 ? -20.052 -27.646 18.062 1.00 94.62 880 ASP A O 1
ATOM 7256 N N . LYS A 1 881 ? -19.852 -25.424 17.802 1.00 93.94 881 LYS A N 1
ATOM 7257 C CA . LYS A 1 881 ? -19.227 -25.497 16.470 1.00 93.94 881 LYS A CA 1
ATOM 7258 C C . LYS A 1 881 ? -17.766 -25.925 16.544 1.00 93.94 881 LYS A C 1
ATOM 7260 O O . LYS A 1 881 ? -17.352 -26.761 15.751 1.00 93.94 881 LYS A O 1
ATOM 7265 N N . ILE A 1 882 ? -17.001 -25.398 17.503 1.00 90.81 882 ILE A N 1
ATOM 7266 C CA . ILE A 1 882 ? -15.606 -25.811 17.722 1.00 90.81 882 ILE A CA 1
ATOM 7267 C C . ILE A 1 882 ? -15.544 -27.318 17.992 1.00 90.81 882 ILE A C 1
ATOM 7269 O O . ILE A 1 882 ? -14.770 -28.009 17.348 1.00 90.81 882 ILE A O 1
ATOM 7273 N N . ILE A 1 883 ? -16.426 -27.844 18.847 1.00 92.44 883 ILE A N 1
ATOM 7274 C CA . ILE A 1 883 ? -16.513 -29.279 19.171 1.00 92.44 883 ILE A CA 1
ATOM 7275 C C . ILE A 1 883 ? -17.037 -30.125 17.986 1.00 92.44 883 ILE A C 1
ATOM 7277 O O . ILE A 1 883 ? -16.755 -31.319 17.916 1.00 92.44 883 ILE A O 1
ATOM 7281 N N . GLN A 1 884 ? -17.774 -29.536 17.035 1.00 93.06 884 GLN A N 1
ATOM 7282 C CA . GLN A 1 884 ? -18.159 -30.207 15.779 1.00 93.06 884 GLN A CA 1
ATOM 7283 C C . GLN A 1 884 ? -17.004 -30.286 14.769 1.00 93.06 884 GLN A C 1
ATOM 7285 O O . GLN A 1 884 ? -16.923 -31.269 14.035 1.00 93.06 884 GLN A O 1
ATOM 7290 N N . LEU A 1 885 ? -16.130 -29.275 14.726 1.00 89.38 885 LEU A N 1
ATOM 7291 C CA . LEU A 1 885 ? -14.959 -29.217 13.840 1.00 89.38 885 LEU A CA 1
ATOM 7292 C C . LEU A 1 885 ? -13.769 -30.016 14.404 1.00 89.38 885 LEU A C 1
ATOM 7294 O O . LEU A 1 885 ? -13.110 -30.746 13.669 1.00 89.38 885 LEU A O 1
ATOM 7298 N N . ASP A 1 886 ? -13.531 -29.914 15.712 1.00 86.50 886 ASP A N 1
ATOM 7299 C CA . ASP A 1 886 ? -12.512 -30.638 16.472 1.00 86.50 886 ASP A CA 1
ATOM 7300 C C . ASP A 1 886 ? -13.126 -31.242 17.757 1.00 86.50 886 ASP A C 1
ATOM 7302 O O . ASP A 1 886 ? -13.149 -30.609 18.820 1.00 86.50 886 ASP A O 1
ATOM 7306 N N . PRO A 1 887 ? -13.609 -32.498 17.695 1.00 88.38 887 PRO A N 1
ATOM 7307 C CA . PRO A 1 887 ? -14.166 -33.199 18.852 1.00 88.38 887 PRO A CA 1
ATOM 7308 C C . PRO A 1 887 ? -13.166 -33.499 19.980 1.00 88.38 887 PRO A C 1
ATOM 7310 O O . PRO A 1 887 ? -13.597 -33.962 21.041 1.00 88.38 887 PRO A O 1
ATOM 7313 N N . LEU A 1 888 ? -11.863 -33.271 19.766 1.00 85.81 888 LEU A N 1
ATOM 7314 C CA . LEU A 1 888 ? -10.785 -33.498 20.734 1.00 85.81 888 LEU A CA 1
ATOM 7315 C C . LEU A 1 888 ? -10.293 -32.195 21.391 1.00 85.81 888 LEU A C 1
ATOM 7317 O O . LEU A 1 888 ? -9.380 -32.242 22.216 1.00 85.81 888 LEU A O 1
ATOM 7321 N N . ASN A 1 889 ? -10.913 -31.047 21.087 1.00 82.06 889 ASN A N 1
ATOM 7322 C CA . ASN A 1 889 ? -10.494 -29.739 21.589 1.00 82.06 889 ASN A CA 1
ATOM 7323 C C . ASN A 1 889 ? -10.735 -29.574 23.105 1.00 82.06 889 ASN A C 1
ATOM 7325 O O . ASN A 1 889 ? -11.758 -29.040 23.543 1.00 82.06 889 ASN A O 1
ATOM 7329 N N . SER A 1 890 ? -9.790 -30.027 23.931 1.00 81.31 890 SER A N 1
ATOM 7330 C CA . SER A 1 890 ? -9.878 -29.976 25.399 1.00 81.31 890 SER A CA 1
ATOM 7331 C C . SER A 1 890 ? -10.165 -28.557 25.918 1.00 81.31 890 SER A C 1
ATOM 7333 O O . SER A 1 890 ? -11.053 -28.375 26.755 1.00 81.31 890 SER A O 1
ATOM 7335 N N . SER A 1 891 ? -9.515 -27.539 25.351 1.00 78.88 891 SER A N 1
ATOM 7336 C CA . SER A 1 891 ? -9.719 -26.117 25.661 1.00 78.88 891 SER A CA 1
ATOM 7337 C C . SER A 1 891 ? -11.160 -25.633 25.435 1.00 78.88 891 SER A C 1
ATOM 7339 O O . SER A 1 891 ? -11.644 -24.778 26.183 1.00 78.88 891 SER A O 1
ATOM 7341 N N . ALA A 1 892 ? -11.871 -26.181 24.444 1.00 86.31 892 ALA A N 1
ATOM 7342 C CA . ALA A 1 892 ? -13.284 -25.884 24.218 1.00 86.31 892 ALA A CA 1
ATOM 7343 C C . ALA A 1 892 ? -14.178 -26.524 25.294 1.00 86.31 892 ALA A C 1
ATOM 7345 O O . ALA A 1 892 ? -15.101 -25.876 25.788 1.00 86.31 892 ALA A O 1
ATOM 7346 N N . TYR A 1 893 ? -13.885 -27.758 25.725 1.00 88.19 893 TYR A N 1
ATOM 7347 C CA . TYR A 1 893 ? -14.605 -28.399 26.833 1.00 88.19 893 TYR A CA 1
ATOM 7348 C C . TYR A 1 893 ? -14.352 -27.713 28.185 1.00 88.19 893 TYR A C 1
ATOM 7350 O O . TYR A 1 893 ? -15.296 -27.590 28.970 1.00 88.19 893 TYR A O 1
ATOM 7358 N N . TYR A 1 894 ? -13.137 -27.202 28.440 1.00 85.06 894 TYR A N 1
ATOM 7359 C CA . TYR A 1 894 ? -12.850 -26.353 29.607 1.00 85.06 894 TYR A CA 1
ATOM 7360 C C . TYR A 1 894 ? -13.740 -25.105 29.599 1.00 85.06 894 TYR A C 1
ATOM 7362 O O . TYR A 1 894 ? -14.507 -24.885 30.539 1.00 85.06 894 TYR A O 1
ATOM 7370 N N . LEU A 1 895 ? -13.710 -24.317 28.514 1.00 85.75 895 LEU A N 1
ATOM 7371 C CA . LEU A 1 895 ? -14.483 -23.075 28.445 1.00 85.75 895 LEU A CA 1
ATOM 7372 C C . LEU A 1 895 ? -15.994 -23.346 28.480 1.00 85.75 895 LEU A C 1
ATOM 7374 O O . LEU A 1 895 ? -16.745 -22.576 29.078 1.00 85.75 895 LEU A O 1
ATOM 7378 N N . LYS A 1 896 ? -16.449 -24.476 27.927 1.00 91.50 896 LYS A N 1
ATOM 7379 C CA . LYS A 1 896 ? -17.846 -24.925 28.006 1.00 91.50 896 LYS A CA 1
ATOM 7380 C C . LYS A 1 896 ? -18.255 -25.266 29.439 1.00 91.50 896 LYS A C 1
ATOM 7382 O O . LYS A 1 896 ? -19.297 -24.803 29.898 1.00 91.50 896 LYS A O 1
ATOM 7387 N N . SER A 1 897 ? -17.414 -26.005 30.166 1.00 89.56 897 SER A N 1
ATOM 7388 C CA . SER A 1 897 ? -17.602 -26.298 31.593 1.00 89.56 897 SER A CA 1
ATOM 7389 C C . SER A 1 897 ? -17.727 -25.022 32.416 1.00 89.56 897 SER A C 1
ATOM 7391 O O . SER A 1 897 ? -18.692 -24.844 33.161 1.00 89.56 897 SER A O 1
ATOM 7393 N N . LEU A 1 898 ? -16.785 -24.102 32.220 1.00 85.38 898 LEU A N 1
ATOM 7394 C CA . LEU A 1 898 ? -16.738 -22.830 32.924 1.00 85.38 898 LEU A CA 1
ATOM 7395 C C . LEU A 1 898 ? -17.943 -21.931 32.589 1.00 85.38 898 LEU A C 1
ATOM 7397 O O . LEU A 1 898 ? -18.488 -21.275 33.472 1.00 85.38 898 LEU A O 1
ATOM 7401 N N . THR A 1 899 ? -18.408 -21.947 31.336 1.00 88.62 899 THR A N 1
ATOM 7402 C CA . THR A 1 899 ? -19.607 -21.216 30.885 1.00 88.62 899 THR A CA 1
ATOM 7403 C C . THR A 1 899 ? -20.893 -21.767 31.501 1.00 88.62 899 THR A C 1
ATOM 7405 O O . THR A 1 899 ? -21.787 -20.997 31.848 1.00 88.62 899 THR A O 1
ATOM 7408 N N . TYR A 1 900 ? -21.014 -23.085 31.678 1.00 90.44 900 TYR A N 1
ATOM 7409 C CA . TYR A 1 900 ? -22.143 -23.647 32.423 1.00 90.44 900 TYR A CA 1
ATOM 7410 C C . TYR A 1 900 ? -22.062 -23.313 33.916 1.00 90.44 900 TYR A C 1
ATOM 7412 O O . TYR A 1 900 ? -23.080 -22.950 34.502 1.00 90.44 900 TYR A O 1
ATOM 7420 N N . TYR A 1 901 ? -20.866 -23.349 34.512 1.00 85.62 901 TYR A N 1
ATOM 7421 C CA . TYR A 1 901 ? -20.664 -22.969 35.911 1.00 85.62 901 TYR A CA 1
ATOM 7422 C C . TYR A 1 901 ? -21.064 -21.509 36.182 1.00 85.62 901 TYR A C 1
ATOM 7424 O O . TYR A 1 901 ? -21.865 -21.258 37.079 1.00 85.62 901 TYR A O 1
ATOM 7432 N N . THR A 1 902 ? -20.632 -20.544 35.360 1.00 83.38 902 THR A N 1
ATOM 7433 C CA . THR A 1 902 ? -21.042 -19.132 35.518 1.00 83.38 902 THR A CA 1
ATOM 7434 C C . THR A 1 902 ? -22.523 -18.876 35.214 1.00 83.38 902 THR A C 1
ATOM 7436 O O . THR A 1 902 ? -23.076 -17.870 35.663 1.00 83.38 902 THR A O 1
ATOM 7439 N N . LYS A 1 903 ? -23.203 -19.792 34.509 1.00 87.44 903 LYS A N 1
ATOM 7440 C CA . LYS A 1 903 ? -24.673 -19.829 34.374 1.00 87.44 903 LYS A CA 1
ATOM 7441 C C . LYS A 1 903 ? -25.386 -20.530 35.551 1.00 87.44 903 LYS A C 1
ATOM 7443 O O . LYS A 1 903 ? -26.613 -20.606 35.529 1.00 87.44 903 LYS A O 1
ATOM 7448 N N . ASN A 1 904 ? -24.661 -21.014 36.565 1.00 86.38 904 ASN A N 1
ATOM 7449 C CA . ASN A 1 904 ? -25.129 -21.874 37.667 1.00 86.38 904 ASN A CA 1
ATOM 7450 C C . ASN A 1 904 ? -25.683 -23.253 37.233 1.00 86.38 904 ASN A C 1
ATOM 7452 O O . ASN A 1 904 ? -26.403 -23.911 37.987 1.00 86.38 904 ASN A O 1
ATOM 7456 N N . ASP A 1 905 ? -25.337 -23.731 36.034 1.00 89.06 905 ASP A N 1
ATOM 7457 C CA . ASP A 1 905 ? -25.688 -25.068 35.541 1.00 89.06 905 ASP A CA 1
ATOM 7458 C C . ASP A 1 905 ? -24.595 -26.084 35.906 1.00 89.06 905 ASP A C 1
ATOM 7460 O O . ASP A 1 905 ? -23.836 -26.589 35.074 1.00 89.06 905 ASP A O 1
ATOM 7464 N N . ASN A 1 906 ? -24.520 -26.399 37.198 1.00 86.19 906 ASN A N 1
ATOM 7465 C CA . ASN A 1 906 ? -23.500 -27.299 37.743 1.00 86.19 906 ASN A CA 1
ATOM 7466 C C . ASN A 1 906 ? -23.590 -28.735 37.187 1.00 86.19 906 ASN A C 1
ATOM 7468 O O . ASN A 1 906 ? -22.630 -29.496 37.312 1.00 86.19 906 ASN A O 1
ATOM 7472 N N . ASN A 1 907 ? -24.708 -29.113 36.556 1.00 89.06 907 ASN A N 1
ATOM 7473 C CA . ASN A 1 907 ? -24.874 -30.417 35.914 1.00 89.06 907 ASN A CA 1
ATOM 7474 C C . ASN A 1 907 ? -24.157 -30.458 34.559 1.00 89.06 907 ASN A C 1
ATOM 7476 O O . ASN A 1 907 ? -23.287 -31.307 34.353 1.00 89.06 907 ASN A O 1
ATOM 7480 N N . ASN A 1 908 ? -24.468 -29.525 33.652 1.00 90.88 908 ASN A N 1
ATOM 7481 C CA . ASN A 1 908 ? -23.806 -29.465 32.346 1.00 90.88 908 ASN A CA 1
ATOM 7482 C C . ASN A 1 908 ? -22.341 -29.011 32.454 1.00 90.88 908 ASN A C 1
ATOM 7484 O O . ASN A 1 908 ? -21.506 -29.436 31.646 1.00 90.88 908 ASN A O 1
ATOM 7488 N N . ALA A 1 909 ? -21.994 -28.257 33.504 1.00 89.50 909 ALA A N 1
ATOM 7489 C CA . ALA A 1 909 ? -20.607 -27.999 33.874 1.00 89.50 909 ALA A CA 1
ATOM 7490 C C . ALA A 1 909 ? -19.868 -29.308 34.195 1.00 89.50 909 ALA A C 1
ATOM 7492 O O . ALA A 1 909 ? -18.896 -29.630 33.522 1.00 89.50 909 ALA A O 1
ATOM 7493 N N . LYS A 1 910 ? -20.377 -30.139 35.120 1.00 88.62 910 LYS A N 1
ATOM 7494 C CA . LYS A 1 910 ? -19.751 -31.429 35.481 1.00 88.62 910 LYS A CA 1
ATOM 7495 C C . LYS A 1 910 ? -19.643 -32.412 34.308 1.00 88.62 910 LYS A C 1
ATOM 7497 O O . LYS A 1 910 ? -18.651 -33.132 34.215 1.00 88.62 910 LYS A O 1
ATOM 7502 N N . VAL A 1 911 ? -20.603 -32.415 33.378 1.00 91.44 911 VAL A N 1
ATOM 7503 C CA . VAL A 1 911 ? -20.513 -33.199 32.128 1.00 91.44 911 VAL A CA 1
ATOM 7504 C C . VAL A 1 911 ? -19.374 -32.698 31.231 1.00 91.44 911 VAL A C 1
ATOM 7506 O O . VAL A 1 911 ? -18.587 -33.501 30.728 1.00 91.44 911 VAL A O 1
ATOM 7509 N N . SER A 1 912 ? -19.255 -31.381 31.056 1.00 90.38 912 SER A N 1
ATOM 7510 C CA . SER A 1 912 ? -18.222 -30.765 30.211 1.00 90.38 912 SER A CA 1
ATOM 7511 C C . SER A 1 912 ? -16.826 -30.883 30.837 1.00 90.38 912 SER A C 1
ATOM 7513 O O . SER A 1 912 ? -15.876 -31.242 30.147 1.00 90.38 912 SER A O 1
ATOM 7515 N N . PHE A 1 913 ? -16.714 -30.698 32.156 1.00 87.50 913 PHE A N 1
ATOM 7516 C CA . PHE A 1 913 ? -15.510 -30.956 32.949 1.00 87.50 913 PHE A CA 1
ATOM 7517 C C . PHE A 1 913 ? -15.032 -32.401 32.807 1.00 87.50 913 PHE A C 1
ATOM 7519 O O . PHE A 1 913 ? -13.852 -32.632 32.562 1.00 87.50 913 PHE A O 1
ATOM 7526 N N . LYS A 1 914 ? -15.938 -33.387 32.878 1.00 88.88 914 LYS A N 1
ATOM 7527 C CA . LYS A 1 914 ? -15.563 -34.791 32.661 1.00 88.88 914 LYS A CA 1
ATOM 7528 C C . LYS A 1 914 ? -14.987 -35.014 31.260 1.00 88.88 914 LYS A C 1
ATOM 7530 O O . LYS A 1 914 ? -14.044 -35.783 31.121 1.00 88.88 914 LYS A O 1
ATOM 7535 N N . LYS A 1 915 ? -15.500 -34.326 30.232 1.00 89.94 915 LYS A N 1
ATOM 7536 C CA . LYS A 1 915 ? -14.922 -34.377 28.879 1.00 89.94 915 LYS A CA 1
ATOM 7537 C C . LYS A 1 915 ? -13.582 -33.664 28.752 1.00 89.94 915 LYS A C 1
ATOM 7539 O O . LYS A 1 915 ? -12.714 -34.180 28.061 1.00 89.94 915 LYS A O 1
ATOM 7544 N N . TYR A 1 916 ? -13.377 -32.562 29.464 1.00 87.00 916 TYR A N 1
ATOM 7545 C CA . TYR A 1 916 ? -12.058 -31.945 29.591 1.00 87.00 916 TYR A CA 1
ATOM 7546 C C . TYR A 1 916 ? -11.046 -32.905 30.249 1.00 87.00 916 TYR A C 1
ATOM 7548 O O . TYR A 1 916 ? -9.981 -33.144 29.689 1.00 87.00 916 TYR A O 1
ATOM 7556 N N . ALA A 1 917 ? -11.419 -33.545 31.362 1.00 84.31 917 ALA A N 1
ATOM 7557 C CA . ALA A 1 917 ? -10.597 -34.537 32.061 1.00 84.31 917 ALA A CA 1
ATOM 7558 C C . ALA A 1 917 ? -10.322 -35.815 31.243 1.00 84.31 917 ALA A C 1
ATOM 7560 O O . ALA A 1 917 ? -9.231 -36.368 31.326 1.00 84.31 917 ALA A O 1
ATOM 7561 N N . GLU A 1 918 ? -11.270 -36.272 30.417 1.00 86.19 918 GLU A N 1
ATOM 7562 C CA . GLU A 1 918 ? -11.073 -37.398 29.485 1.00 86.19 918 GLU A CA 1
ATOM 7563 C C . GLU A 1 918 ? -10.127 -37.073 28.309 1.00 86.19 918 GLU A C 1
ATOM 7565 O O . GLU A 1 918 ? -9.659 -37.998 27.648 1.00 86.19 918 GLU A O 1
ATOM 7570 N N . LEU A 1 919 ? -9.854 -35.790 28.036 1.00 83.44 919 LEU A N 1
ATOM 7571 C CA . LEU A 1 919 ? -9.006 -35.310 26.932 1.00 83.44 919 LEU A CA 1
ATOM 7572 C C . LEU A 1 919 ? -7.682 -34.682 27.406 1.00 83.44 919 LEU A C 1
ATOM 7574 O O . LEU A 1 919 ? -6.916 -34.161 26.594 1.00 83.44 919 LEU A O 1
ATOM 7578 N N . LEU A 1 920 ? -7.409 -34.700 28.712 1.00 77.06 920 LEU A N 1
ATOM 7579 C CA . LEU A 1 920 ? -6.192 -34.145 29.296 1.00 77.06 920 LEU A CA 1
ATOM 7580 C C . LEU A 1 920 ? -5.010 -35.107 29.134 1.00 77.06 920 LEU A C 1
ATOM 7582 O O . LEU A 1 920 ? -5.044 -36.237 29.617 1.00 77.06 920 LEU A O 1
ATOM 7586 N N . ASN A 1 921 ? -3.942 -34.633 28.490 1.00 63.41 921 ASN A N 1
ATOM 7587 C CA . ASN A 1 921 ? -2.673 -35.353 28.423 1.00 63.41 921 ASN A CA 1
ATOM 7588 C C . ASN A 1 921 ? -1.850 -35.069 29.694 1.00 63.41 921 ASN A C 1
ATOM 7590 O O . ASN A 1 921 ? -1.804 -33.925 30.148 1.00 63.41 921 ASN A O 1
ATOM 7594 N N . SER A 1 922 ? -1.207 -36.086 30.275 1.00 57.88 922 SER A N 1
ATOM 7595 C CA . SER A 1 922 ? -0.662 -36.044 31.649 1.00 57.88 922 SER A CA 1
ATOM 7596 C C . SER A 1 922 ? 0.509 -35.084 31.877 1.00 57.88 922 SER A C 1
ATOM 7598 O O . SER A 1 922 ? 0.865 -34.815 33.025 1.00 57.88 922 SER A O 1
ATOM 7600 N N . ASP A 1 923 ? 1.105 -34.569 30.806 1.00 62.50 923 ASP A N 1
ATOM 7601 C CA . ASP A 1 923 ? 2.457 -34.007 30.839 1.00 62.50 923 ASP A CA 1
ATOM 7602 C C . ASP A 1 923 ? 2.471 -32.469 30.726 1.00 62.50 923 ASP A C 1
ATOM 7604 O O . ASP A 1 923 ? 3.532 -31.858 30.751 1.00 62.50 923 ASP A O 1
ATOM 7608 N N . ASN A 1 924 ? 1.299 -31.827 30.632 1.00 70.12 924 ASN A N 1
ATOM 7609 C CA . ASN A 1 924 ? 1.154 -30.368 30.577 1.00 70.12 924 ASN A CA 1
ATOM 7610 C C . ASN A 1 924 ? 0.714 -29.818 31.949 1.00 70.12 924 ASN A C 1
ATOM 7612 O O . ASN A 1 924 ? -0.398 -30.101 32.401 1.00 70.12 924 ASN A O 1
ATOM 7616 N N . ASP A 1 925 ? 1.578 -29.045 32.614 1.00 69.81 925 ASP A N 1
ATOM 7617 C CA . ASP A 1 925 ? 1.325 -28.532 33.968 1.00 69.81 925 ASP A CA 1
ATOM 7618 C C . ASP A 1 925 ? 0.237 -27.443 34.015 1.00 69.81 925 ASP A C 1
ATOM 7620 O O . ASP A 1 925 ? -0.681 -27.563 34.830 1.00 69.81 925 ASP A O 1
ATOM 7624 N N . LEU A 1 926 ? 0.213 -26.481 33.081 1.00 68.69 926 LEU A N 1
ATOM 7625 C CA . LEU A 1 926 ? -0.881 -25.503 32.926 1.00 68.69 926 LEU A CA 1
ATOM 7626 C C . LEU A 1 926 ? -2.258 -26.185 32.837 1.00 68.69 926 LEU A C 1
ATOM 7628 O O . LEU A 1 926 ? -3.258 -25.725 33.393 1.00 68.69 926 LEU A O 1
ATOM 7632 N N . ALA A 1 927 ? -2.313 -27.329 32.159 1.00 71.56 927 ALA A N 1
ATOM 7633 C CA . ALA A 1 927 ? -3.532 -28.100 31.990 1.00 71.56 927 ALA A CA 1
ATOM 7634 C C . ALA A 1 927 ? -3.950 -28.849 33.283 1.00 71.56 927 ALA A C 1
ATOM 7636 O O . ALA A 1 927 ? -5.144 -29.034 33.526 1.00 71.56 927 ALA A O 1
ATOM 7637 N N . LYS A 1 928 ? -3.003 -29.191 34.174 1.00 75.81 928 LYS A N 1
ATOM 7638 C CA . LYS A 1 928 ? -3.290 -29.667 35.548 1.00 75.81 928 LYS A CA 1
ATOM 7639 C C . LYS A 1 928 ? -3.803 -28.535 36.435 1.00 75.81 928 LYS A C 1
ATOM 7641 O O . LYS A 1 928 ? -4.774 -28.729 37.160 1.00 75.81 928 LYS A O 1
ATOM 7646 N N . VAL A 1 929 ? -3.208 -27.343 36.336 1.00 74.50 929 VAL A N 1
ATOM 7647 C CA . VAL A 1 929 ? -3.667 -26.129 37.038 1.00 74.50 929 VAL A CA 1
ATOM 7648 C C . VAL A 1 929 ? -5.138 -25.844 36.717 1.00 74.50 929 VAL A C 1
ATOM 7650 O O . VAL A 1 929 ? -5.954 -25.655 37.619 1.00 74.50 929 VAL A O 1
ATOM 7653 N N . HIS A 1 930 ? -5.503 -25.906 35.435 1.00 75.31 930 HIS A N 1
ATOM 7654 C CA . HIS A 1 930 ? -6.883 -25.755 34.971 1.00 75.31 930 HIS A CA 1
ATOM 7655 C C . HIS A 1 930 ? -7.817 -26.887 35.442 1.00 75.31 930 HIS A C 1
ATOM 7657 O O . HIS A 1 930 ? -8.968 -26.619 35.798 1.00 75.31 930 HIS A O 1
ATOM 7663 N N . LEU A 1 931 ? -7.345 -28.140 35.495 1.00 79.38 931 LEU A N 1
ATOM 7664 C CA . LEU A 1 931 ? -8.105 -29.255 36.073 1.00 79.38 931 LEU A CA 1
ATOM 7665 C C . LEU A 1 931 ? -8.427 -28.997 37.551 1.00 79.38 931 LEU A C 1
ATOM 7667 O O . LEU A 1 931 ? -9.595 -29.051 37.930 1.00 79.38 931 LEU A O 1
ATOM 7671 N N . PHE A 1 932 ? -7.419 -28.677 38.369 1.00 79.69 932 PHE A N 1
ATOM 7672 C CA . PHE A 1 932 ? -7.584 -28.440 39.808 1.00 79.69 932 PHE A CA 1
ATOM 7673 C C . PHE A 1 932 ? -8.462 -27.216 40.095 1.00 79.69 932 PHE A C 1
ATOM 7675 O O . PHE A 1 932 ? -9.232 -27.219 41.055 1.00 79.69 932 PHE A O 1
ATOM 7682 N N . TYR A 1 933 ? -8.417 -26.198 39.231 1.00 78.50 933 TYR A N 1
ATOM 7683 C CA . TYR A 1 933 ? -9.306 -25.045 39.330 1.00 78.50 933 TYR A CA 1
ATOM 7684 C C . TYR A 1 933 ? -10.778 -25.406 39.077 1.00 78.50 933 TYR A C 1
ATOM 7686 O O . TYR A 1 933 ? -11.648 -25.012 39.853 1.00 78.50 933 TYR A O 1
ATOM 7694 N N . LEU A 1 934 ? -11.078 -26.213 38.051 1.00 78.81 934 LEU A N 1
ATOM 7695 C CA . LEU A 1 934 ? -12.444 -26.705 37.837 1.00 78.81 934 LEU A CA 1
ATOM 7696 C C . LEU A 1 934 ? -12.877 -27.743 38.888 1.00 78.81 934 LEU A C 1
ATOM 7698 O O . LEU A 1 934 ? -14.059 -27.774 39.224 1.00 78.81 934 LEU A O 1
ATOM 7702 N N . GLU A 1 935 ? -11.968 -28.546 39.454 1.00 82.69 935 GLU A N 1
ATOM 7703 C CA . GLU A 1 935 ? -12.279 -29.384 40.626 1.00 82.69 935 GLU A CA 1
ATOM 7704 C C . GLU A 1 935 ? -12.694 -28.528 41.830 1.00 82.69 935 GLU A C 1
ATOM 7706 O O . GLU A 1 935 ? -13.696 -28.836 42.475 1.00 82.69 935 GLU A O 1
ATOM 7711 N N . TYR A 1 936 ? -11.974 -27.436 42.107 1.00 82.12 936 TYR A N 1
ATOM 7712 C CA . TYR A 1 936 ? -12.326 -26.472 43.154 1.00 82.12 936 TYR A CA 1
ATOM 7713 C C . TYR A 1 936 ? -13.708 -25.851 42.913 1.00 82.12 936 TYR A C 1
ATOM 7715 O O . TYR A 1 936 ? -14.577 -25.970 43.774 1.00 82.12 936 TYR A O 1
ATOM 7723 N N . LEU A 1 937 ? -13.952 -25.275 41.730 1.00 79.50 937 LEU A N 1
ATOM 7724 C CA . LEU A 1 937 ? -15.224 -24.611 41.418 1.00 79.50 937 LEU A CA 1
ATOM 7725 C C . LEU A 1 937 ? -16.435 -25.563 41.413 1.00 79.50 937 LEU A C 1
ATOM 7727 O O . LEU A 1 937 ? -17.550 -25.135 41.710 1.00 79.50 937 LEU A O 1
ATOM 7731 N N . LEU A 1 938 ? -16.252 -26.840 41.050 1.00 79.38 938 LEU A N 1
ATOM 7732 C CA . LEU A 1 938 ? -17.355 -27.794 40.879 1.00 79.38 938 LEU A CA 1
ATOM 7733 C C . LEU A 1 938 ? -17.589 -28.722 42.077 1.00 79.38 938 LEU A C 1
ATOM 7735 O O . LEU A 1 938 ? -18.638 -29.375 42.129 1.00 79.38 938 LEU A O 1
ATOM 7739 N N . ASN A 1 939 ? -16.671 -28.821 43.035 1.00 75.44 939 ASN A N 1
ATOM 7740 C CA . ASN A 1 939 ? -16.911 -29.590 44.255 1.00 75.44 939 ASN A CA 1
ATOM 7741 C C . ASN A 1 939 ? -17.912 -28.887 45.187 1.00 75.44 939 ASN A C 1
ATOM 7743 O O . ASN A 1 939 ? -18.222 -27.713 45.039 1.00 75.44 939 ASN A O 1
ATOM 7747 N N . ASN A 1 940 ? -18.474 -29.627 46.146 1.00 64.44 940 ASN A N 1
ATOM 7748 C CA . ASN A 1 940 ? -19.474 -29.092 47.082 1.00 64.44 940 ASN A CA 1
ATOM 7749 C C . ASN A 1 940 ? -18.810 -28.486 48.344 1.00 64.44 940 ASN A C 1
ATOM 7751 O O . ASN A 1 940 ? -19.347 -28.618 49.444 1.00 64.44 940 ASN A O 1
ATOM 7755 N N . ASN A 1 941 ? -17.610 -27.918 48.184 1.00 62.94 941 ASN A N 1
ATOM 7756 C CA . ASN A 1 941 ? -16.751 -27.287 49.197 1.00 62.94 941 ASN A CA 1
ATOM 7757 C C . ASN A 1 941 ? -16.639 -28.081 50.518 1.00 62.94 941 ASN A C 1
ATOM 7759 O O . ASN A 1 941 ? -16.580 -27.510 51.609 1.00 62.94 941 ASN A O 1
ATOM 7763 N N . SER A 1 942 ? -16.614 -29.420 50.447 1.00 72.00 942 SER A N 1
ATOM 7764 C CA . SER A 1 942 ? -16.355 -30.235 51.635 1.00 72.00 942 SER A CA 1
ATOM 7765 C C . SER A 1 942 ? -14.880 -30.117 52.014 1.00 72.00 942 SER A C 1
ATOM 7767 O O . SER A 1 942 ? -13.996 -30.142 51.155 1.00 72.00 942 SER A O 1
ATOM 7769 N N . SER A 1 943 ? -14.591 -30.018 53.313 1.00 73.31 943 SER A N 1
ATOM 7770 C CA . SER A 1 943 ? -13.219 -29.823 53.794 1.00 73.31 943 SER A CA 1
ATOM 7771 C C . SER A 1 943 ? -12.275 -30.964 53.408 1.00 73.31 943 SER A C 1
ATOM 7773 O O . SER A 1 943 ? -11.067 -30.752 53.341 1.00 73.31 943 SER A O 1
ATOM 7775 N N . LYS A 1 944 ? -12.798 -32.161 53.108 1.00 77.75 944 LYS A N 1
ATOM 7776 C CA . LYS A 1 944 ? -11.996 -33.272 52.590 1.00 77.75 944 LYS A CA 1
ATOM 7777 C C . LYS A 1 944 ? -11.587 -33.045 51.132 1.00 77.75 944 LYS A C 1
ATOM 7779 O O . LYS A 1 944 ? -10.420 -33.234 50.810 1.00 77.75 944 LYS A O 1
ATOM 7784 N N . ASP A 1 945 ? -12.521 -32.626 50.282 1.00 79.25 945 ASP A N 1
ATOM 7785 C CA . ASP A 1 945 ? -12.274 -32.448 48.844 1.00 79.25 945 ASP A CA 1
ATOM 7786 C C . ASP A 1 945 ? -11.361 -31.235 48.594 1.00 79.25 945 ASP A C 1
ATOM 7788 O O . ASP A 1 945 ? -10.460 -31.285 47.763 1.00 79.25 945 ASP A O 1
ATOM 7792 N N . LEU A 1 946 ? -11.519 -30.174 49.395 1.00 83.00 946 LEU A N 1
ATOM 7793 C CA . LEU A 1 946 ? -10.623 -29.014 49.396 1.00 83.00 946 LEU A CA 1
ATOM 7794 C C . LEU A 1 946 ? -9.178 -29.381 49.793 1.00 83.00 946 LEU A C 1
ATOM 7796 O O . LEU A 1 946 ? -8.231 -28.898 49.176 1.00 83.00 946 LEU A O 1
ATOM 7800 N N . ASN A 1 947 ? -8.985 -30.272 50.775 1.00 84.44 947 ASN A N 1
ATOM 7801 C CA . ASN A 1 947 ? -7.649 -30.762 51.144 1.00 84.44 947 ASN A CA 1
ATOM 7802 C C . ASN A 1 947 ? -7.044 -31.709 50.085 1.00 84.44 947 ASN A C 1
ATOM 7804 O O . ASN A 1 947 ? -5.831 -31.696 49.882 1.00 84.44 947 ASN A O 1
ATOM 7808 N N . ASP A 1 948 ? -7.865 -32.487 49.373 1.00 84.56 948 ASP A N 1
ATOM 7809 C CA . ASP A 1 948 ? -7.417 -33.300 48.231 1.00 84.56 948 ASP A CA 1
ATOM 7810 C C . ASP A 1 948 ? -6.875 -32.404 47.100 1.00 84.56 948 ASP A C 1
ATOM 7812 O O . ASP A 1 948 ? -5.770 -32.628 46.607 1.00 84.56 948 ASP A O 1
ATOM 7816 N N . ILE A 1 949 ? -7.570 -31.303 46.785 1.00 84.31 949 ILE A N 1
ATOM 7817 C CA . ILE A 1 949 ? -7.104 -30.295 45.817 1.00 84.31 949 ILE A CA 1
ATOM 7818 C C . ILE A 1 949 ? -5.798 -29.624 46.275 1.00 84.31 949 ILE A C 1
ATOM 7820 O O . ILE A 1 949 ? -4.876 -29.493 45.473 1.00 84.31 949 ILE A O 1
ATOM 7824 N N . LEU A 1 950 ? -5.659 -29.253 47.554 1.00 86.56 950 LEU A N 1
ATOM 7825 C CA . LEU A 1 950 ? -4.397 -28.694 48.070 1.00 86.56 950 LEU A CA 1
ATOM 7826 C C . LEU A 1 950 ? -3.220 -29.663 47.881 1.00 86.56 950 LEU A C 1
ATOM 7828 O O . LEU A 1 950 ? -2.191 -29.279 47.326 1.00 86.56 950 LEU A O 1
ATOM 7832 N N . THR A 1 951 ? -3.389 -30.933 48.264 1.00 86.50 951 THR A N 1
ATOM 7833 C CA . THR A 1 951 ? -2.321 -31.939 48.116 1.00 86.50 951 THR A CA 1
ATOM 7834 C C . THR A 1 951 ? -2.000 -32.274 46.657 1.00 86.50 951 THR A C 1
ATOM 7836 O O . THR A 1 951 ? -0.854 -32.611 46.368 1.00 86.50 951 THR A O 1
ATOM 7839 N N . LYS A 1 952 ? -2.960 -32.153 45.729 1.00 84.19 952 LYS A N 1
ATOM 7840 C CA . LYS A 1 952 ? -2.728 -32.212 44.273 1.00 84.19 952 LYS A CA 1
ATOM 7841 C C . LYS A 1 952 ? -1.909 -31.024 43.763 1.00 84.19 952 LYS A C 1
ATOM 7843 O O . LYS A 1 952 ? -0.977 -31.223 42.989 1.00 84.19 952 LYS A O 1
ATOM 7848 N N . ILE A 1 953 ? -2.216 -29.805 44.211 1.00 83.69 953 ILE A N 1
ATOM 7849 C CA . ILE A 1 953 ? -1.462 -28.600 43.832 1.00 83.69 953 ILE A CA 1
ATOM 7850 C C . ILE A 1 953 ? -0.007 -28.696 44.322 1.00 83.69 953 ILE A C 1
ATOM 7852 O O . ILE A 1 953 ? 0.909 -28.378 43.570 1.00 83.69 953 ILE A O 1
ATOM 7856 N N . ASP A 1 954 ? 0.223 -29.184 45.544 1.00 82.75 954 ASP A N 1
ATOM 7857 C CA . ASP A 1 954 ? 1.572 -29.366 46.110 1.00 82.75 954 ASP A CA 1
ATOM 7858 C C . ASP A 1 954 ? 2.428 -30.436 45.389 1.00 82.75 954 ASP A C 1
ATOM 7860 O O . ASP A 1 954 ? 3.632 -30.522 45.630 1.00 82.75 954 ASP A O 1
ATOM 7864 N N . GLN A 1 955 ? 1.840 -31.240 44.492 1.00 81.12 955 GLN A N 1
ATOM 7865 C CA . GLN A 1 955 ? 2.550 -32.250 43.690 1.00 81.12 955 GLN A CA 1
ATOM 7866 C C . GLN A 1 955 ? 3.081 -31.727 42.345 1.00 81.12 955 GLN A C 1
ATOM 7868 O O . GLN A 1 955 ? 3.872 -32.420 41.707 1.00 81.12 955 GLN A O 1
ATOM 7873 N N . ILE A 1 956 ? 2.697 -30.523 41.906 1.00 74.81 956 ILE A N 1
ATOM 7874 C CA . ILE A 1 956 ? 3.364 -29.869 40.769 1.00 74.81 956 ILE A CA 1
ATOM 7875 C C . ILE A 1 956 ? 4.723 -29.340 41.265 1.00 74.81 956 ILE A C 1
ATOM 7877 O O . ILE A 1 956 ? 4.838 -28.870 42.401 1.00 74.81 956 ILE A O 1
ATOM 7881 N N . HIS A 1 957 ? 5.784 -29.473 40.465 1.00 64.25 957 HIS A N 1
ATOM 7882 C CA . HIS A 1 957 ? 7.153 -29.091 40.862 1.00 64.25 957 HIS A CA 1
ATOM 7883 C C . HIS A 1 957 ? 7.854 -28.163 39.855 1.00 64.25 957 HIS A C 1
ATOM 7885 O O . HIS A 1 957 ? 8.691 -27.365 40.269 1.00 64.25 957 HIS A O 1
ATOM 7891 N N . ASN A 1 958 ? 7.482 -28.216 38.571 1.00 61.69 958 ASN A N 1
ATOM 7892 C CA . ASN A 1 958 ? 7.880 -27.228 37.570 1.00 61.69 958 ASN A CA 1
ATOM 7893 C C . ASN A 1 958 ? 6.744 -26.214 37.396 1.00 61.69 958 ASN A C 1
ATOM 7895 O O . ASN A 1 958 ? 5.582 -26.604 37.308 1.00 61.69 958 ASN A O 1
ATOM 7899 N N . TYR A 1 959 ? 7.084 -24.928 37.339 1.00 65.19 959 TYR A N 1
ATOM 7900 C CA . TYR A 1 959 ? 6.128 -23.834 37.173 1.00 65.19 959 TYR A CA 1
ATOM 7901 C C . TYR A 1 959 ? 6.776 -22.694 36.385 1.00 65.19 959 TYR A C 1
ATOM 7903 O O . TYR A 1 959 ? 7.915 -22.326 36.673 1.00 65.19 959 TYR A O 1
ATOM 7911 N N . SER A 1 960 ? 6.030 -22.051 35.488 1.00 63.50 960 SER A N 1
ATOM 7912 C CA . SER A 1 960 ? 6.263 -20.634 35.198 1.00 63.50 960 SER A CA 1
ATOM 7913 C C . SER A 1 960 ? 5.846 -19.772 36.399 1.00 63.50 960 SER A C 1
ATOM 7915 O O . SER A 1 960 ? 5.015 -20.174 37.221 1.00 63.50 960 SER A O 1
ATOM 7917 N N . SER A 1 961 ? 6.378 -18.551 36.494 1.00 66.44 961 SER A N 1
ATOM 7918 C CA . SER A 1 961 ? 6.014 -17.591 37.551 1.00 66.44 961 SER A CA 1
ATOM 7919 C C . SER A 1 961 ? 4.501 -17.346 37.640 1.00 66.44 961 SER A C 1
ATOM 7921 O O . SER A 1 961 ? 3.945 -17.283 38.734 1.00 66.44 961 SER A O 1
ATOM 7923 N N . PHE A 1 962 ? 3.817 -17.292 36.494 1.00 65.50 962 PHE A N 1
ATOM 7924 C CA . PHE A 1 962 ? 2.368 -17.102 36.425 1.00 65.50 962 PHE A CA 1
ATOM 7925 C C . PHE A 1 962 ? 1.571 -18.308 36.946 1.00 65.50 962 PHE A C 1
ATOM 7927 O O . PHE A 1 962 ? 0.600 -18.125 37.680 1.00 65.50 962 PHE A O 1
ATOM 7934 N N . GLU A 1 963 ? 1.965 -19.537 36.596 1.00 71.56 963 GLU A N 1
ATOM 7935 C CA . GLU A 1 963 ? 1.311 -20.748 37.118 1.00 71.56 963 GLU A CA 1
ATOM 7936 C C . GLU A 1 963 ? 1.491 -20.858 38.631 1.00 71.56 963 GLU A C 1
ATOM 7938 O O . GLU A 1 963 ? 0.546 -21.210 39.337 1.00 71.56 963 GLU A O 1
ATOM 7943 N N . TYR A 1 964 ? 2.672 -20.493 39.139 1.00 77.00 964 TYR A N 1
ATOM 7944 C CA . TYR A 1 964 ? 2.916 -20.404 40.572 1.00 77.00 964 TYR A CA 1
ATOM 7945 C C . TYR A 1 964 ? 1.982 -19.379 41.236 1.00 77.00 964 TYR A C 1
ATOM 7947 O O . TYR A 1 964 ? 1.233 -19.759 42.135 1.00 77.00 964 TYR A O 1
ATOM 7955 N N . GLU A 1 965 ? 1.943 -18.122 40.774 1.00 74.50 965 GLU A N 1
ATOM 7956 C CA . GLU A 1 965 ? 1.049 -17.093 41.337 1.00 74.50 965 GLU A CA 1
ATOM 7957 C C . GLU A 1 965 ? -0.432 -17.504 41.294 1.00 74.50 965 GLU A C 1
ATOM 7959 O O . GLU A 1 965 ? -1.145 -17.360 42.289 1.00 74.50 965 GLU A O 1
ATOM 7964 N N . PHE A 1 966 ? -0.907 -18.071 40.181 1.00 76.00 966 PHE A N 1
ATOM 7965 C CA . PHE A 1 966 ? -2.303 -18.499 40.056 1.00 76.00 966 PHE A CA 1
ATOM 7966 C C . PHE A 1 966 ? -2.635 -19.705 40.958 1.00 76.00 966 PHE A C 1
ATOM 7968 O O . PHE A 1 966 ? -3.743 -19.809 41.490 1.00 76.00 966 PHE A O 1
ATOM 7975 N N . LEU A 1 967 ? -1.672 -20.587 41.235 1.00 80.19 967 LEU A N 1
ATOM 7976 C CA . LEU A 1 967 ? -1.839 -21.639 42.239 1.00 80.19 967 LEU A CA 1
ATOM 7977 C C . LEU A 1 967 ? -1.789 -21.114 43.678 1.00 80.19 967 LEU A C 1
ATOM 7979 O O . LEU A 1 967 ? -2.507 -21.641 44.528 1.00 80.19 967 LEU A O 1
ATOM 7983 N N . GLN A 1 968 ? -1.000 -20.075 43.969 1.00 84.62 968 GLN A N 1
ATOM 7984 C CA . GLN A 1 968 ? -1.042 -19.383 45.265 1.00 84.62 968 GLN A CA 1
ATOM 7985 C C . GLN A 1 968 ? -2.389 -18.669 45.462 1.00 84.62 968 GLN A C 1
ATOM 7987 O O . GLN A 1 968 ? -2.960 -18.732 46.547 1.00 84.62 968 GLN A O 1
ATOM 7992 N N . PHE A 1 969 ? -2.962 -18.097 44.401 1.00 81.88 969 PHE A N 1
ATOM 7993 C CA . PHE A 1 969 ? -4.318 -17.541 44.384 1.00 81.88 969 PHE A CA 1
ATOM 7994 C C . PHE A 1 969 ? -5.395 -18.592 44.704 1.00 81.88 969 PHE A C 1
ATOM 7996 O O . PHE A 1 969 ? -6.211 -18.380 45.606 1.00 81.88 969 PHE A O 1
ATOM 8003 N N . ILE A 1 970 ? -5.359 -19.761 44.049 1.00 81.19 970 ILE A N 1
ATOM 8004 C CA . ILE A 1 970 ? -6.271 -20.880 44.353 1.00 81.19 970 ILE A CA 1
ATOM 8005 C C . ILE A 1 970 ? -6.079 -21.364 45.798 1.00 81.19 970 ILE A C 1
ATOM 8007 O O . ILE A 1 970 ? -7.055 -21.494 46.537 1.00 81.19 970 ILE A O 1
ATOM 8011 N N . LYS A 1 971 ? -4.829 -21.571 46.236 1.00 87.38 971 LYS A N 1
ATOM 8012 C CA . LYS A 1 971 ? -4.496 -21.929 47.625 1.00 87.38 971 LYS A CA 1
ATOM 8013 C C . LYS A 1 971 ? -5.053 -20.914 48.620 1.00 87.38 971 LYS A C 1
ATOM 8015 O O . LYS A 1 971 ? -5.639 -21.319 49.618 1.00 87.38 971 LYS A O 1
ATOM 8020 N N . CYS A 1 972 ? -4.918 -19.617 48.344 1.00 88.25 972 CYS A N 1
ATOM 8021 C CA . CYS A 1 972 ? -5.443 -18.553 49.192 1.00 88.25 972 CYS A CA 1
ATOM 8022 C C . CYS A 1 972 ? -6.967 -18.673 49.345 1.00 88.25 972 CYS A C 1
ATOM 8024 O O . CYS A 1 972 ? -7.440 -18.790 50.476 1.00 88.25 972 CYS A O 1
ATOM 8026 N N . LYS A 1 973 ? -7.728 -18.770 48.241 1.00 85.19 973 LYS A N 1
ATOM 8027 C CA . LYS A 1 973 ? -9.191 -18.961 48.302 1.00 85.19 973 LYS A CA 1
ATOM 8028 C C . LYS A 1 973 ? -9.592 -20.230 49.064 1.00 85.19 973 LYS A C 1
ATOM 8030 O O . LYS A 1 973 ? -10.448 -20.160 49.945 1.00 85.19 973 LYS A O 1
ATOM 8035 N N . ILE A 1 974 ? -8.931 -21.363 48.813 1.00 87.12 974 ILE A N 1
ATOM 8036 C CA . ILE A 1 974 ? -9.211 -22.615 49.535 1.00 87.12 974 ILE A CA 1
ATOM 8037 C C . ILE A 1 974 ? -8.925 -22.469 51.042 1.00 87.12 974 ILE A C 1
ATOM 8039 O O . ILE A 1 974 ? -9.735 -22.898 51.863 1.00 87.12 974 ILE A O 1
ATOM 8043 N N . TYR A 1 975 ? -7.820 -21.829 51.436 1.00 90.00 975 TYR A N 1
ATOM 8044 C CA . TYR A 1 975 ? -7.517 -21.585 52.851 1.00 90.00 975 TYR A CA 1
ATOM 8045 C C . TYR A 1 975 ? -8.492 -20.602 53.518 1.00 90.00 975 TYR A C 1
ATOM 8047 O O . TYR A 1 975 ? -8.778 -20.762 54.705 1.00 90.00 975 TYR A O 1
ATOM 8055 N N . ILE A 1 976 ? -9.048 -19.629 52.785 1.00 87.88 976 ILE A N 1
ATOM 8056 C CA . ILE A 1 976 ? -10.118 -18.748 53.286 1.00 87.88 976 ILE A CA 1
ATOM 8057 C C . ILE A 1 976 ? -11.394 -19.555 53.555 1.00 87.88 976 ILE A C 1
ATOM 8059 O O . ILE A 1 976 ? -11.968 -19.446 54.638 1.00 87.88 976 ILE A O 1
ATOM 8063 N N . GLU A 1 977 ? -11.812 -20.421 52.629 1.00 86.50 977 GLU A N 1
ATOM 8064 C CA . GLU A 1 977 ? -12.994 -21.276 52.815 1.00 86.50 977 GLU A CA 1
ATOM 8065 C C . GLU A 1 977 ? -12.833 -22.289 53.957 1.00 86.50 977 GLU A C 1
ATOM 8067 O O . GLU A 1 977 ? -13.759 -22.497 54.744 1.00 86.50 977 GLU A O 1
ATOM 8072 N N . LEU A 1 978 ? -11.636 -22.869 54.107 1.00 88.88 978 LEU A N 1
ATOM 8073 C CA . LEU A 1 978 ? -11.268 -23.719 55.246 1.00 88.88 978 LEU A CA 1
ATOM 8074 C C . LEU A 1 978 ? -11.107 -22.937 56.567 1.00 88.88 978 LEU A C 1
ATOM 8076 O O . LEU A 1 978 ? -10.950 -23.551 57.623 1.00 88.88 978 LEU A O 1
ATOM 8080 N N . LYS A 1 979 ? -11.156 -21.597 56.522 1.00 88.88 979 LYS A N 1
ATOM 8081 C CA . LYS A 1 979 ? -10.903 -20.658 57.631 1.00 88.88 979 LYS A CA 1
ATOM 8082 C C . LYS A 1 979 ? -9.504 -20.756 58.248 1.00 88.88 979 LYS A C 1
ATOM 8084 O O . LYS A 1 979 ? -9.269 -20.323 59.374 1.00 88.88 979 LYS A O 1
ATOM 8089 N N . GLU A 1 980 ? -8.541 -21.265 57.487 1.00 91.38 980 GLU A N 1
ATOM 8090 C CA . GLU A 1 980 ? -7.122 -21.319 57.843 1.00 91.38 980 GLU A CA 1
ATOM 8091 C C . GLU A 1 980 ? -6.417 -20.006 57.457 1.00 91.38 980 GLU A C 1
ATOM 8093 O O . GLU A 1 980 ? -5.442 -19.995 56.702 1.00 91.38 980 GLU A O 1
ATOM 8098 N N . TYR A 1 981 ? -6.918 -18.874 57.964 1.00 91.00 981 TYR A N 1
ATOM 8099 C CA . TYR A 1 981 ? -6.526 -17.535 57.500 1.00 91.00 981 TYR A CA 1
ATOM 8100 C C . TYR A 1 981 ? -5.017 -17.233 57.609 1.00 91.00 981 TYR A C 1
ATOM 8102 O O . TYR A 1 981 ? -4.484 -16.463 56.813 1.00 91.00 981 TYR A O 1
ATOM 8110 N N . SER A 1 982 ? -4.291 -17.884 58.522 1.00 88.56 982 SER A N 1
ATOM 8111 C CA . SER A 1 982 ? -2.826 -17.781 58.600 1.00 88.56 982 SER A CA 1
ATOM 8112 C C . SER A 1 982 ? -2.118 -18.387 57.381 1.00 88.56 982 SER A C 1
ATOM 8114 O O . SER A 1 982 ? -1.161 -17.800 56.878 1.00 88.56 982 SER A O 1
ATOM 8116 N N . LYS A 1 983 ? -2.606 -19.519 56.853 1.00 90.50 983 LYS A N 1
ATOM 8117 C CA . LYS A 1 983 ? -2.120 -20.099 55.590 1.00 90.50 983 LYS A CA 1
ATOM 8118 C C . LYS A 1 983 ? -2.604 -19.292 54.387 1.00 90.50 983 LYS A C 1
ATOM 8120 O O . LYS A 1 983 ? -1.846 -19.123 53.437 1.00 90.50 983 LYS A O 1
ATOM 8125 N N . ALA A 1 984 ? -3.820 -18.741 54.447 1.00 90.88 984 ALA A N 1
ATOM 8126 C CA . ALA A 1 984 ? -4.320 -17.833 53.416 1.00 90.88 984 ALA A CA 1
ATOM 8127 C C . ALA A 1 984 ? -3.439 -16.579 53.281 1.00 90.88 984 ALA A C 1
ATOM 8129 O O . ALA A 1 984 ? -3.097 -16.221 52.159 1.00 90.88 984 ALA A O 1
ATOM 8130 N N . ARG A 1 985 ? -2.992 -15.965 54.392 1.00 88.38 985 ARG A N 1
ATOM 8131 C CA . ARG A 1 985 ? -2.024 -14.850 54.363 1.00 88.38 985 ARG A CA 1
ATOM 8132 C C . ARG A 1 985 ? -0.683 -15.276 53.763 1.00 88.38 985 ARG A C 1
ATOM 8134 O O . ARG A 1 985 ? -0.152 -14.560 52.927 1.00 88.38 985 ARG A O 1
ATOM 8141 N N . LEU A 1 986 ? -0.150 -16.446 54.127 1.00 87.94 986 LEU A N 1
ATOM 8142 C CA . LEU A 1 986 ? 1.094 -16.948 53.524 1.00 87.94 986 LEU A CA 1
ATOM 8143 C C . LEU A 1 986 ? 0.962 -17.168 52.008 1.00 87.94 986 LEU A C 1
ATOM 8145 O O . LEU A 1 986 ? 1.891 -16.848 51.277 1.00 87.94 986 LEU A O 1
ATOM 8149 N N . ALA A 1 987 ? -0.183 -17.664 51.533 1.00 87.94 987 ALA A N 1
ATOM 8150 C CA . ALA A 1 987 ? -0.461 -17.788 50.104 1.00 87.94 987 ALA A CA 1
ATOM 8151 C C . ALA A 1 987 ? -0.633 -16.415 49.424 1.00 87.94 987 ALA A C 1
ATOM 8153 O O . ALA A 1 987 ? -0.085 -16.207 48.348 1.00 87.94 987 ALA A O 1
ATOM 8154 N N . LEU A 1 988 ? -1.321 -15.462 50.066 1.00 86.56 988 LEU A N 1
ATOM 8155 C CA . LEU A 1 988 ? -1.494 -14.089 49.571 1.00 86.56 988 LEU A CA 1
ATOM 8156 C C . LEU A 1 988 ? -0.146 -13.374 49.394 1.00 86.56 988 LEU A C 1
ATOM 8158 O O . LEU A 1 988 ? 0.082 -12.750 48.366 1.00 86.56 988 LEU A O 1
ATOM 8162 N N . ASN A 1 989 ? 0.769 -13.524 50.357 1.00 84.00 989 ASN A N 1
ATOM 8163 C CA . ASN A 1 989 ? 2.118 -12.952 50.309 1.00 84.00 989 ASN A CA 1
ATOM 8164 C C . ASN A 1 989 ? 2.999 -13.527 49.173 1.00 84.00 989 ASN A C 1
ATOM 8166 O O . ASN A 1 989 ? 4.025 -12.933 48.848 1.00 84.00 989 ASN A O 1
ATOM 8170 N N . ASN A 1 990 ? 2.625 -14.671 48.586 1.00 83.56 990 ASN A N 1
ATOM 8171 C CA . ASN A 1 990 ? 3.312 -15.287 47.444 1.00 83.56 990 ASN A CA 1
ATOM 8172 C C . ASN A 1 990 ? 2.716 -14.863 46.084 1.00 83.56 990 ASN A C 1
ATOM 8174 O O . ASN A 1 990 ? 3.107 -15.408 45.053 1.00 83.56 990 ASN A O 1
ATOM 8178 N N . ILE A 1 991 ? 1.747 -13.943 46.077 1.00 80.69 991 ILE A N 1
ATOM 8179 C CA . ILE A 1 991 ? 1.145 -13.356 44.877 1.00 80.69 991 ILE A CA 1
ATOM 8180 C C . ILE A 1 991 ? 1.737 -11.955 44.709 1.00 80.69 991 ILE A C 1
ATOM 8182 O O . ILE A 1 991 ? 1.704 -11.159 45.645 1.00 80.69 991 ILE A O 1
ATOM 8186 N N . TRP A 1 992 ? 2.258 -11.634 43.525 1.00 73.50 992 TRP A N 1
ATOM 8187 C CA . TRP A 1 992 ? 2.810 -10.305 43.229 1.00 73.50 992 TRP A CA 1
ATOM 8188 C C . TRP A 1 992 ? 1.864 -9.471 42.364 1.00 73.50 992 TRP A C 1
ATOM 8190 O O . TRP A 1 992 ? 1.895 -8.240 42.402 1.00 73.50 992 TRP A O 1
ATOM 8200 N N . ASN A 1 993 ? 0.970 -10.120 41.618 1.00 72.38 993 ASN A N 1
ATOM 8201 C CA . ASN A 1 993 ? -0.063 -9.451 40.853 1.00 72.38 993 ASN A CA 1
ATOM 8202 C C . ASN A 1 993 ? -1.120 -8.804 41.769 1.00 72.38 993 ASN A C 1
ATOM 8204 O O . ASN A 1 993 ? -2.056 -9.454 42.244 1.00 72.38 993 ASN A O 1
ATOM 8208 N N . PHE A 1 994 ? -1.014 -7.483 41.944 1.00 73.81 994 PHE A N 1
ATOM 8209 C CA . PHE A 1 994 ? -1.951 -6.651 42.707 1.00 73.81 994 PHE A CA 1
ATOM 8210 C C . PHE A 1 994 ? -3.433 -6.860 42.328 1.00 73.81 994 PHE A C 1
ATOM 8212 O O . PHE A 1 994 ? -4.322 -6.752 43.174 1.00 73.81 994 PHE A O 1
ATOM 8219 N N . VAL A 1 995 ? -3.722 -7.225 41.074 1.00 70.38 995 VAL A N 1
ATOM 8220 C CA . VAL A 1 995 ? -5.089 -7.507 40.611 1.00 70.38 995 VAL A CA 1
ATOM 8221 C C . VAL A 1 995 ? -5.684 -8.718 41.341 1.00 70.38 995 VAL A C 1
ATOM 8223 O O . VAL A 1 995 ? -6.813 -8.646 41.822 1.00 70.38 995 VAL A O 1
ATOM 8226 N N . PHE A 1 996 ? -4.914 -9.796 41.515 1.00 72.62 996 PHE A N 1
ATOM 8227 C CA . PHE A 1 996 ? -5.340 -10.976 42.275 1.00 72.62 996 PHE A CA 1
ATOM 8228 C C . PHE A 1 996 ? -5.527 -10.668 43.770 1.00 72.62 996 PHE A C 1
ATOM 8230 O O . PHE A 1 996 ? -6.513 -11.108 44.364 1.00 72.62 996 PHE A O 1
ATOM 8237 N N . ILE A 1 997 ? -4.625 -9.874 44.358 1.00 77.81 997 ILE A N 1
ATOM 8238 C CA . ILE A 1 997 ? -4.699 -9.427 45.760 1.00 77.81 997 ILE A CA 1
ATOM 8239 C C . ILE A 1 997 ? -5.986 -8.624 46.004 1.00 77.81 997 ILE A C 1
ATOM 8241 O O . ILE A 1 997 ? -6.774 -8.962 46.889 1.00 77.81 997 ILE A O 1
ATOM 8245 N N . SER A 1 998 ? -6.226 -7.590 45.190 1.00 74.81 998 SER A N 1
ATOM 8246 C CA . SER A 1 998 ? -7.390 -6.702 45.325 1.00 74.81 998 SER A CA 1
ATOM 8247 C C . SER A 1 998 ? -8.724 -7.452 45.232 1.00 74.81 998 SER A C 1
ATOM 8249 O O . SER A 1 998 ? -9.626 -7.191 46.025 1.00 74.81 998 SER A O 1
ATOM 8251 N N . TYR A 1 999 ? -8.826 -8.445 44.344 1.00 74.31 999 TYR A N 1
ATOM 8252 C CA . TYR A 1 999 ? -10.013 -9.291 44.206 1.00 74.31 999 TYR A CA 1
ATOM 8253 C C . TYR A 1 999 ? -10.228 -10.230 45.409 1.00 74.31 999 TYR A C 1
ATOM 8255 O O . TYR A 1 999 ? -11.355 -10.342 45.892 1.00 74.31 999 TYR A O 1
ATOM 8263 N N . ILE A 1 1000 ? -9.172 -10.859 45.950 1.00 78.50 1000 ILE A N 1
ATOM 8264 C CA . ILE A 1 1000 ? -9.275 -11.677 47.179 1.00 78.50 1000 ILE A CA 1
ATOM 8265 C C . ILE A 1 1000 ? -9.801 -10.834 48.349 1.00 78.50 1000 ILE A C 1
ATOM 8267 O O . ILE A 1 1000 ? -10.681 -11.278 49.089 1.00 78.50 1000 ILE A O 1
ATOM 8271 N N . ILE A 1 1001 ? -9.280 -9.614 48.499 1.00 78.12 1001 ILE A N 1
ATOM 8272 C CA . ILE A 1 1001 ? -9.692 -8.671 49.543 1.00 78.12 1001 ILE A CA 1
ATOM 8273 C C . ILE A 1 1001 ? -11.153 -8.227 49.345 1.00 78.12 1001 ILE A C 1
ATOM 8275 O O . ILE A 1 1001 ? -11.907 -8.168 50.315 1.00 78.12 1001 ILE A O 1
ATOM 8279 N N . GLN A 1 1002 ? -11.575 -7.966 48.103 1.00 74.75 1002 GLN A N 1
ATOM 8280 C CA . GLN A 1 1002 ? -12.935 -7.518 47.785 1.00 74.75 1002 GLN A CA 1
ATOM 8281 C C . GLN A 1 1002 ? -14.003 -8.608 47.998 1.00 74.75 1002 GLN A C 1
ATOM 8283 O O . GLN A 1 1002 ? -15.117 -8.291 48.416 1.00 74.75 1002 GLN A O 1
ATOM 8288 N N . GLU A 1 1003 ? -13.695 -9.885 47.739 1.00 75.12 1003 GLU A N 1
ATOM 8289 C CA . GLU A 1 1003 ? -14.662 -10.982 47.920 1.00 75.12 1003 GLU A CA 1
ATOM 8290 C C . GLU A 1 1003 ? -14.783 -11.513 49.348 1.00 75.12 1003 GLU A C 1
ATOM 8292 O O . GLU A 1 1003 ? -15.811 -12.102 49.697 1.00 75.12 1003 GLU A O 1
ATOM 8297 N N . HIS A 1 1004 ? -13.757 -11.333 50.182 1.00 82.50 1004 HIS A N 1
ATOM 8298 C CA . HIS A 1 1004 ? -13.686 -11.980 51.490 1.00 82.50 1004 HIS A CA 1
ATOM 8299 C C . HIS A 1 1004 ? -13.514 -10.976 52.649 1.00 82.50 1004 HIS A C 1
ATOM 8301 O O . HIS A 1 1004 ? -12.458 -10.961 53.286 1.00 82.50 1004 HIS A O 1
ATOM 8307 N N . PRO A 1 1005 ? -14.559 -10.189 53.001 1.00 79.69 1005 PRO A N 1
ATOM 8308 C CA . PRO A 1 1005 ? -14.521 -9.233 54.115 1.00 79.69 1005 PRO A CA 1
ATOM 8309 C C . PRO A 1 1005 ? -14.041 -9.825 55.451 1.00 79.69 1005 PRO A C 1
ATOM 8311 O O . PRO A 1 1005 ? -13.294 -9.177 56.178 1.00 79.69 1005 PRO A O 1
ATOM 8314 N N . ASP A 1 1006 ? -14.415 -11.071 55.759 1.00 82.94 1006 ASP A N 1
ATOM 8315 C CA . ASP A 1 1006 ? -13.975 -11.780 56.972 1.00 82.94 1006 ASP A CA 1
ATOM 8316 C C . ASP A 1 1006 ? -12.449 -12.006 57.006 1.00 82.94 1006 ASP A C 1
ATOM 8318 O O . ASP A 1 1006 ? -11.834 -11.963 58.073 1.00 82.94 1006 ASP A O 1
ATOM 8322 N N . PHE A 1 1007 ? -11.833 -12.254 55.845 1.00 86.44 1007 PHE A N 1
ATOM 8323 C CA . PHE A 1 1007 ? -10.385 -12.440 55.711 1.00 86.44 1007 PHE A CA 1
ATOM 8324 C C . PHE A 1 1007 ? -9.652 -11.096 55.680 1.00 86.44 1007 PHE A C 1
ATOM 8326 O O . PHE A 1 1007 ? -8.614 -10.956 56.323 1.00 86.44 1007 PHE A O 1
ATOM 8333 N N . TRP A 1 1008 ? -10.233 -10.089 55.023 1.00 80.38 1008 TRP A N 1
ATOM 8334 C CA . TRP A 1 1008 ? -9.801 -8.694 55.114 1.00 80.38 1008 TRP A CA 1
ATOM 8335 C C . TRP A 1 1008 ? -9.668 -8.235 56.583 1.00 80.38 1008 TRP A C 1
ATOM 8337 O O . TRP A 1 1008 ? -8.604 -7.762 56.984 1.00 80.38 1008 TRP A O 1
ATOM 8347 N N . SER A 1 1009 ? -10.697 -8.445 57.414 1.00 81.19 1009 SER A N 1
ATOM 8348 C CA . SER A 1 1009 ? -10.665 -8.046 58.830 1.00 81.19 1009 SER A CA 1
ATOM 8349 C C . SER A 1 1009 ? -9.559 -8.763 59.615 1.00 81.19 1009 SER A C 1
ATOM 8351 O O . SER A 1 1009 ? -8.882 -8.144 60.433 1.00 81.19 1009 SER A O 1
ATOM 8353 N N . TYR A 1 1010 ? -9.317 -10.048 59.325 1.00 85.88 1010 TYR A N 1
ATOM 8354 C CA . TYR A 1 1010 ? -8.197 -10.799 59.903 1.00 85.88 1010 TYR A CA 1
ATOM 8355 C C . TYR A 1 1010 ? -6.828 -10.228 59.494 1.00 85.88 1010 TYR A C 1
ATOM 8357 O O . TYR A 1 1010 ? -5.927 -10.135 60.328 1.00 85.88 1010 TYR A O 1
ATOM 8365 N N . LEU A 1 1011 ? -6.653 -9.832 58.227 1.00 83.56 1011 LEU A N 1
ATOM 8366 C CA . LEU A 1 1011 ? -5.411 -9.206 57.765 1.00 83.56 1011 LEU A CA 1
ATOM 8367 C C . LEU A 1 1011 ? -5.153 -7.894 58.518 1.00 83.56 1011 LEU A C 1
ATOM 8369 O O . LEU A 1 1011 ? -4.058 -7.707 59.042 1.00 83.56 1011 LEU A O 1
ATOM 8373 N N . TYR A 1 1012 ? -6.166 -7.035 58.659 1.00 77.94 1012 TYR A N 1
ATOM 8374 C CA . TYR A 1 1012 ? -6.037 -5.773 59.392 1.00 77.94 1012 TYR A CA 1
ATOM 8375 C C . TYR A 1 1012 ? -5.632 -5.965 60.867 1.00 77.94 1012 TYR A C 1
ATOM 8377 O O . TYR A 1 1012 ? -4.726 -5.278 61.346 1.00 77.94 1012 TYR A O 1
ATOM 8385 N N . GLU A 1 1013 ? -6.228 -6.933 61.579 1.00 79.00 1013 GLU A N 1
ATOM 8386 C CA . GLU A 1 1013 ? -5.849 -7.247 62.967 1.00 79.00 1013 GLU A CA 1
ATOM 8387 C C . GLU A 1 1013 ? -4.389 -7.727 63.093 1.00 79.00 1013 GLU A C 1
ATOM 8389 O O . GLU A 1 1013 ? -3.677 -7.318 64.013 1.00 79.00 1013 GLU A O 1
ATOM 8394 N N . VAL A 1 1014 ? -3.923 -8.584 62.176 1.00 79.75 1014 VAL A N 1
ATOM 8395 C CA . VAL A 1 1014 ? -2.636 -9.303 62.297 1.00 79.75 1014 VAL A CA 1
ATOM 8396 C C . VAL A 1 1014 ? -1.451 -8.553 61.656 1.00 79.75 1014 VAL A C 1
ATOM 8398 O O . VAL A 1 1014 ? -0.301 -8.975 61.792 1.00 79.75 1014 VAL A O 1
ATOM 8401 N N . CYS A 1 1015 ? -1.684 -7.419 60.991 1.00 71.44 1015 CYS A N 1
ATOM 8402 C CA . CYS A 1 1015 ? -0.617 -6.529 60.503 1.00 71.44 1015 CYS A CA 1
ATOM 8403 C C . CYS A 1 1015 ? -0.215 -5.423 61.504 1.00 71.44 1015 CYS A C 1
ATOM 8405 O O . CYS A 1 1015 ? 0.696 -4.653 61.228 1.00 71.44 1015 CYS A O 1
ATOM 8407 N N . GLU A 1 1016 ? -0.856 -5.335 62.679 1.00 66.06 1016 GLU A N 1
ATOM 8408 C CA . GLU A 1 1016 ? -0.558 -4.351 63.747 1.00 66.06 1016 GLU A CA 1
ATOM 8409 C C . GLU A 1 1016 ? -0.565 -2.857 63.317 1.00 66.06 1016 GLU A C 1
ATOM 8411 O O . GLU A 1 1016 ? 0.011 -2.007 64.004 1.00 66.06 1016 GLU A O 1
ATOM 8416 N N . ILE A 1 1017 ? -1.279 -2.513 62.235 1.00 66.25 1017 ILE A N 1
ATOM 8417 C CA . ILE A 1 1017 ? -1.330 -1.179 61.584 1.00 66.25 1017 ILE A CA 1
ATOM 8418 C C . ILE A 1 1017 ? -1.753 -0.031 62.532 1.00 66.25 1017 ILE A C 1
ATOM 8420 O O . ILE A 1 1017 ? -1.438 1.135 62.298 1.00 66.25 1017 ILE A O 1
ATOM 8424 N N . ASN A 1 1018 ? -2.395 -0.355 63.658 1.00 57.31 1018 ASN A N 1
ATOM 8425 C CA . ASN A 1 1018 ? -2.906 0.548 64.705 1.00 57.31 1018 ASN A CA 1
ATOM 8426 C C . ASN A 1 1018 ? -1.868 1.450 65.434 1.00 57.31 1018 ASN A C 1
ATOM 8428 O O . ASN A 1 1018 ? -2.176 1.992 66.497 1.00 57.31 1018 ASN A O 1
ATOM 8432 N N . LYS A 1 1019 ? -0.641 1.614 64.924 1.00 58.94 1019 LYS A N 1
ATOM 8433 C CA . LYS A 1 1019 ? 0.435 2.408 65.561 1.00 58.94 1019 LYS A CA 1
ATOM 8434 C C . LYS A 1 1019 ? 0.790 3.706 64.835 1.00 58.94 1019 LYS A C 1
ATOM 8436 O O . LYS A 1 1019 ? 1.391 4.580 65.458 1.00 58.94 1019 LYS A O 1
ATOM 8441 N N . ASN A 1 1020 ? 0.432 3.832 63.560 1.00 65.19 1020 ASN A N 1
ATOM 8442 C CA . ASN A 1 1020 ? 0.780 4.977 62.723 1.00 65.19 1020 ASN A CA 1
ATOM 8443 C C . ASN A 1 1020 ? -0.454 5.876 62.510 1.00 65.19 1020 ASN A C 1
ATOM 8445 O O . ASN A 1 1020 ? -1.549 5.388 62.225 1.00 65.19 1020 ASN A O 1
ATOM 8449 N N . ASP A 1 1021 ? -0.289 7.192 62.671 1.00 72.12 1021 ASP A N 1
ATOM 8450 C CA . ASP A 1 1021 ? -1.345 8.176 62.406 1.00 72.12 1021 ASP A CA 1
ATOM 8451 C C . ASP A 1 1021 ? -1.234 8.676 60.959 1.00 72.12 1021 ASP A C 1
ATOM 8453 O O . ASP A 1 1021 ? -0.213 9.239 60.562 1.00 72.12 1021 ASP A O 1
ATOM 8457 N N . PHE A 1 1022 ? -2.294 8.459 60.175 1.00 80.12 1022 PHE A N 1
ATOM 8458 C CA . PHE A 1 1022 ? -2.367 8.844 58.764 1.00 80.12 1022 PHE A CA 1
ATOM 8459 C C . PHE A 1 1022 ? -3.328 10.006 58.487 1.00 80.12 1022 PHE A C 1
ATOM 8461 O O . PHE A 1 1022 ? -3.647 10.283 57.327 1.00 80.12 1022 PHE A O 1
ATOM 8468 N N . THR A 1 1023 ? -3.789 10.708 59.526 1.00 79.25 1023 THR A N 1
ATOM 8469 C CA . THR A 1 1023 ? -4.703 11.850 59.373 1.00 79.25 1023 THR A CA 1
ATOM 8470 C C . THR A 1 1023 ? -4.094 12.984 58.542 1.00 79.25 1023 THR A C 1
ATOM 8472 O O . THR A 1 1023 ? -4.818 13.609 57.769 1.00 79.25 1023 THR A O 1
ATOM 8475 N N . GLU A 1 1024 ? -2.769 13.179 58.578 1.00 77.38 1024 GLU A N 1
ATOM 8476 C CA . GLU A 1 1024 ? -2.045 14.115 57.693 1.00 77.38 1024 GLU A CA 1
ATOM 8477 C C . GLU A 1 1024 ? -2.155 13.750 56.197 1.00 77.38 1024 GLU A C 1
ATOM 8479 O O . GLU A 1 1024 ? -2.098 14.629 55.337 1.00 77.38 1024 GLU A O 1
ATOM 8484 N N . PHE A 1 1025 ? -2.374 12.470 55.872 1.00 81.06 1025 PHE A N 1
ATOM 8485 C CA . PHE A 1 1025 ? -2.627 11.987 54.509 1.00 81.06 1025 PHE A CA 1
ATOM 8486 C C . PHE A 1 1025 ? -4.131 11.910 54.176 1.00 81.06 1025 PHE A C 1
ATOM 8488 O O . PHE A 1 1025 ? -4.503 11.517 53.069 1.00 81.06 1025 PHE A O 1
ATOM 8495 N N . GLY A 1 1026 ? -5.004 12.277 55.122 1.00 82.31 1026 GLY A N 1
ATOM 8496 C CA . GLY A 1 1026 ? -6.464 1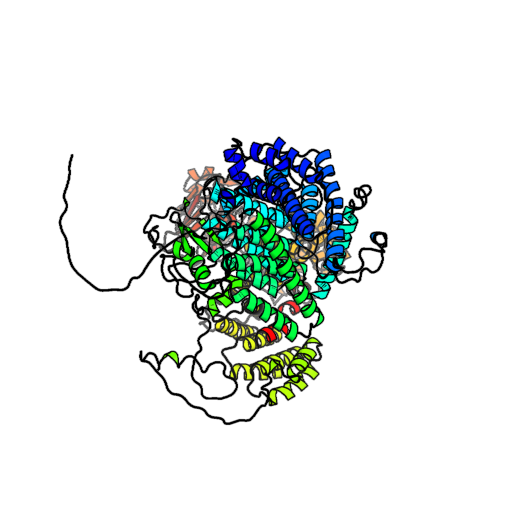2.193 55.020 1.00 82.31 1026 GLY A CA 1
ATOM 8497 C C . GLY A 1 1026 ? -7.051 10.800 55.269 1.00 82.31 1026 GLY A C 1
ATOM 8498 O O . GLY A 1 1026 ? -8.273 10.645 55.215 1.00 82.31 1026 GLY A O 1
ATOM 8499 N N . ILE A 1 1027 ? -6.215 9.789 55.533 1.00 85.50 1027 ILE A N 1
ATOM 8500 C CA . ILE A 1 1027 ? -6.626 8.383 55.621 1.00 85.50 1027 ILE A CA 1
ATOM 8501 C C . ILE A 1 1027 ? -7.233 8.115 57.005 1.00 85.50 1027 ILE A C 1
ATOM 8503 O O . ILE A 1 1027 ? -6.530 8.080 58.017 1.00 85.50 1027 ILE A O 1
ATOM 8507 N N . VAL A 1 1028 ? -8.554 7.926 57.058 1.00 81.38 1028 VAL A N 1
ATOM 8508 C CA . VAL A 1 1028 ? -9.311 7.796 58.319 1.00 81.38 1028 VAL A CA 1
ATOM 8509 C C . VAL A 1 1028 ? -9.854 6.390 58.556 1.00 81.38 1028 VAL A C 1
ATOM 8511 O O . VAL A 1 1028 ? -9.823 5.916 59.693 1.00 81.38 1028 VAL A O 1
ATOM 8514 N N . ASP A 1 1029 ? -10.298 5.713 57.502 1.00 84.50 1029 ASP A N 1
ATOM 8515 C CA . ASP A 1 1029 ? -10.841 4.358 57.519 1.00 84.50 1029 ASP A CA 1
ATOM 8516 C C . ASP A 1 1029 ? -9.746 3.285 57.613 1.00 84.50 1029 ASP A C 1
ATOM 8518 O O . ASP A 1 1029 ? -8.578 3.513 57.304 1.00 84.50 1029 ASP A O 1
ATOM 8522 N N . GLU A 1 1030 ? -10.128 2.102 58.085 1.00 81.50 1030 GLU A N 1
ATOM 8523 C CA . GLU A 1 1030 ? -9.212 0.982 58.338 1.00 81.50 1030 GLU A CA 1
ATOM 8524 C C . GLU A 1 1030 ? -8.740 0.316 57.038 1.00 81.50 1030 GLU A C 1
ATOM 8526 O O . GLU A 1 1030 ? -7.580 -0.081 56.925 1.00 81.50 1030 GLU A O 1
ATOM 8531 N N . PHE A 1 1031 ? -9.618 0.283 56.030 1.00 82.31 1031 PHE A N 1
ATOM 8532 C CA . PHE A 1 1031 ? -9.346 -0.281 54.710 1.00 82.31 1031 PHE A CA 1
ATOM 8533 C C . PHE A 1 1031 ? -8.192 0.432 54.007 1.00 82.31 1031 PHE A C 1
ATOM 8535 O O . PHE A 1 1031 ? -7.175 -0.175 53.669 1.00 82.31 1031 PHE A O 1
ATOM 8542 N N . SER A 1 1032 ? -8.310 1.749 53.865 1.00 84.31 1032 SER A N 1
ATOM 8543 C CA . SER A 1 1032 ? -7.311 2.565 53.185 1.00 84.31 1032 SER A CA 1
ATOM 8544 C C . SER A 1 1032 ? -5.962 2.605 53.915 1.00 84.31 1032 SER A C 1
ATOM 8546 O O . SER A 1 1032 ? -4.940 2.798 53.263 1.00 84.31 1032 SER A O 1
ATOM 8548 N N . LYS A 1 1033 ? -5.917 2.373 55.238 1.00 84.00 1033 LYS A N 1
ATOM 8549 C CA . LYS A 1 1033 ? -4.652 2.279 55.997 1.00 84.00 1033 LYS A CA 1
ATOM 8550 C C . LYS A 1 1033 ? -3.859 1.023 55.646 1.00 84.00 1033 LYS A C 1
ATOM 8552 O O . LYS A 1 1033 ? -2.666 1.127 55.393 1.00 84.00 1033 LYS A O 1
ATOM 8557 N N . TYR A 1 1034 ? -4.509 -0.141 55.579 1.00 84.12 1034 TYR A N 1
ATOM 8558 C CA . TYR A 1 1034 ? -3.861 -1.378 55.120 1.00 84.12 1034 TYR A CA 1
ATOM 8559 C C . TYR A 1 1034 ? -3.418 -1.272 53.662 1.00 84.12 1034 TYR A C 1
ATOM 8561 O O . TYR A 1 1034 ? -2.293 -1.637 53.331 1.00 84.12 1034 TYR A O 1
ATOM 8569 N N . MET A 1 1035 ? -4.290 -0.754 52.791 1.00 85.50 1035 MET A N 1
ATOM 8570 C CA . MET A 1 1035 ? -3.975 -0.615 51.368 1.00 85.50 1035 MET A CA 1
ATOM 8571 C C . MET A 1 1035 ? -2.766 0.303 51.139 1.00 85.50 1035 MET A C 1
ATOM 8573 O O . MET A 1 1035 ? -1.978 0.036 50.236 1.00 85.50 1035 MET A O 1
ATOM 8577 N N . TYR A 1 1036 ? -2.578 1.318 51.989 1.00 84.69 1036 TYR A N 1
ATOM 8578 C CA . TYR A 1 1036 ? -1.405 2.188 51.967 1.00 84.69 1036 TYR A CA 1
ATOM 8579 C C . TYR A 1 1036 ? -0.146 1.529 52.564 1.00 84.69 1036 TYR A C 1
ATOM 8581 O O . TYR A 1 1036 ? 0.887 1.527 51.905 1.00 84.69 1036 TYR A O 1
ATOM 8589 N N . GLU A 1 1037 ? -0.216 0.941 53.766 1.00 81.56 1037 GLU A N 1
ATOM 8590 C CA . GLU A 1 1037 ? 0.968 0.409 54.476 1.00 81.56 1037 GLU A CA 1
ATOM 8591 C C . GLU A 1 1037 ? 1.479 -0.945 53.952 1.00 81.56 1037 GLU A C 1
ATOM 8593 O O . GLU A 1 1037 ? 2.684 -1.182 53.974 1.00 81.56 1037 GLU A O 1
ATOM 8598 N N . GLU A 1 1038 ? 0.598 -1.852 53.511 1.00 81.75 1038 GLU A N 1
ATOM 8599 C CA . GLU A 1 1038 ? 0.992 -3.211 53.083 1.00 81.75 1038 GLU A CA 1
ATOM 8600 C C . GLU A 1 1038 ? 1.083 -3.355 51.550 1.00 81.75 1038 GLU A C 1
ATOM 8602 O O . GLU A 1 1038 ? 1.690 -4.313 51.075 1.00 81.75 1038 GLU A O 1
ATOM 8607 N N . HIS A 1 1039 ? 0.499 -2.427 50.772 1.00 80.25 1039 HIS A N 1
ATOM 8608 C CA . HIS A 1 1039 ? 0.427 -2.503 49.296 1.00 80.25 1039 HIS A CA 1
ATOM 8609 C C . HIS A 1 1039 ? 0.805 -1.203 48.561 1.00 80.25 1039 HIS A C 1
ATOM 8611 O O . HIS A 1 1039 ? 0.608 -1.119 47.348 1.00 80.25 1039 HIS A O 1
ATOM 8617 N N . ASP A 1 1040 ? 1.345 -0.194 49.256 1.00 84.50 1040 ASP A N 1
ATOM 8618 C CA . ASP A 1 1040 ? 1.756 1.103 48.684 1.00 84.50 1040 ASP A CA 1
ATOM 8619 C C . ASP A 1 1040 ? 0.612 1.889 47.966 1.00 84.50 1040 ASP A C 1
ATOM 8621 O O . ASP A 1 1040 ? 0.883 2.751 47.124 1.00 84.50 1040 ASP A O 1
ATOM 8625 N N . VAL A 1 1041 ? -0.677 1.622 48.251 1.00 87.44 1041 VAL A N 1
ATOM 8626 C CA . VAL A 1 1041 ? -1.841 2.193 47.526 1.00 87.44 1041 VAL A CA 1
ATOM 8627 C C . VAL A 1 1041 ? -2.501 3.366 48.258 1.00 87.44 1041 VAL A C 1
ATOM 8629 O O . VAL A 1 1041 ? -3.067 3.222 49.338 1.00 87.44 1041 VAL A O 1
ATOM 8632 N N . TYR A 1 1042 ? -2.556 4.521 47.596 1.00 88.88 1042 TYR A N 1
ATOM 8633 C CA . TYR A 1 1042 ? -3.294 5.709 48.023 1.00 88.88 1042 TYR A CA 1
ATOM 8634 C C . TYR A 1 1042 ? -4.536 5.944 47.142 1.00 88.88 1042 TYR A C 1
ATOM 8636 O O . TYR A 1 1042 ? -4.425 6.357 45.982 1.00 88.88 1042 TYR A O 1
ATOM 8644 N N . PHE A 1 1043 ? -5.742 5.722 47.680 1.00 89.56 1043 PHE A N 1
ATOM 8645 C CA . PHE A 1 1043 ? -6.985 6.061 46.974 1.00 89.56 1043 PHE A CA 1
ATOM 8646 C C . PHE A 1 1043 ? -7.141 7.582 46.863 1.00 89.56 1043 PHE A C 1
ATOM 8648 O O . PHE A 1 1043 ? -7.213 8.296 47.860 1.00 89.56 1043 PHE A O 1
ATOM 8655 N N . VAL A 1 1044 ? -7.243 8.101 45.639 1.00 88.12 1044 VAL A N 1
ATOM 8656 C CA . VAL A 1 1044 ? -7.269 9.553 45.387 1.00 88.12 1044 VAL A CA 1
ATOM 8657 C C . VAL A 1 1044 ? -8.582 10.183 45.874 1.00 88.12 1044 VAL A C 1
ATOM 8659 O O . VAL A 1 1044 ? -8.623 11.370 46.193 1.00 88.12 1044 VAL A O 1
ATOM 8662 N N . SER A 1 1045 ? -9.638 9.376 46.027 1.00 86.00 1045 SER A N 1
ATOM 8663 C CA . SER A 1 1045 ? -10.897 9.753 46.681 1.00 86.00 1045 SER A CA 1
ATOM 8664 C C . SER A 1 1045 ? -10.719 10.244 48.126 1.00 86.00 1045 SER A C 1
ATOM 8666 O O . SER A 1 1045 ? -11.515 11.067 48.565 1.00 86.00 1045 SER A O 1
ATOM 8668 N N . ILE A 1 1046 ? -9.659 9.837 48.837 1.00 87.06 1046 ILE A N 1
ATOM 8669 C CA . ILE A 1 1046 ? -9.368 10.246 50.225 1.00 87.06 1046 ILE A CA 1
ATOM 8670 C C . ILE A 1 1046 ? -9.097 11.756 50.342 1.00 87.06 1046 ILE A C 1
ATOM 8672 O O . ILE A 1 1046 ? -9.339 12.353 51.394 1.00 87.06 1046 ILE A O 1
ATOM 8676 N N . LEU A 1 1047 ? -8.681 12.417 49.254 1.00 85.94 1047 LEU A N 1
ATOM 8677 C CA . LEU A 1 1047 ? -8.429 13.862 49.238 1.00 85.94 1047 LEU A CA 1
ATOM 8678 C C . LEU A 1 1047 ? -9.662 14.702 49.627 1.00 85.94 1047 LEU A C 1
ATOM 8680 O O . LEU A 1 1047 ? -9.489 15.840 50.061 1.00 85.94 1047 LEU A O 1
ATOM 8684 N N . THR A 1 1048 ? -10.889 14.163 49.556 1.00 83.75 1048 THR A N 1
ATOM 8685 C CA . THR A 1 1048 ? -12.100 14.840 50.063 1.00 83.75 1048 THR A CA 1
ATOM 8686 C C . THR A 1 1048 ? -12.057 15.121 51.566 1.00 83.75 1048 THR A C 1
ATOM 8688 O O . THR A 1 1048 ? -12.684 16.073 52.027 1.00 83.75 1048 THR A O 1
ATOM 8691 N N . ASN A 1 1049 ? -11.302 14.325 52.331 1.00 84.81 1049 ASN A N 1
ATOM 8692 C CA . ASN A 1 1049 ? -11.132 14.499 53.776 1.00 84.81 1049 ASN A CA 1
ATOM 8693 C C . ASN A 1 1049 ? -10.188 15.669 54.106 1.00 84.81 1049 ASN A C 1
ATOM 8695 O O . ASN A 1 1049 ? -10.317 16.281 55.163 1.00 84.81 1049 ASN A O 1
ATOM 8699 N N . LEU A 1 1050 ? -9.259 15.989 53.195 1.00 84.62 1050 LEU A N 1
ATOM 8700 C CA . LEU A 1 1050 ? -8.325 17.115 53.309 1.00 84.62 1050 LEU A CA 1
ATOM 8701 C C . LEU A 1 1050 ? -8.869 18.397 52.659 1.00 84.62 1050 LEU A C 1
ATOM 8703 O O . LEU A 1 1050 ? -8.586 19.495 53.134 1.00 84.62 1050 LEU A O 1
ATOM 8707 N N . ASN A 1 1051 ? -9.658 18.274 51.587 1.00 84.62 1051 ASN A N 1
ATOM 8708 C CA . ASN A 1 1051 ? -10.329 19.390 50.926 1.00 84.62 1051 ASN A CA 1
ATOM 8709 C C . ASN A 1 1051 ? -11.777 19.028 50.552 1.00 84.62 1051 ASN A C 1
ATOM 8711 O O . ASN A 1 1051 ? -12.032 18.331 49.567 1.00 84.62 1051 ASN A O 1
ATOM 8715 N N . SER A 1 1052 ? -12.733 19.586 51.295 1.00 82.06 1052 SER A N 1
ATOM 8716 C CA . SER A 1 1052 ? -14.169 19.362 51.098 1.00 82.06 1052 SER A CA 1
ATOM 8717 C C . SER A 1 1052 ? -14.727 19.928 49.785 1.00 82.06 1052 SER A C 1
ATOM 8719 O O . SER A 1 1052 ? -15.800 19.506 49.353 1.00 82.06 1052 SER A O 1
ATOM 8721 N N . GLU A 1 1053 ? -14.006 20.817 49.089 1.00 82.00 1053 GLU A N 1
ATOM 8722 C CA . GLU A 1 1053 ? -14.382 21.246 47.735 1.00 82.00 1053 GLU A CA 1
ATOM 8723 C C . GLU A 1 1053 ? -14.269 20.105 46.710 1.00 82.00 1053 GLU A C 1
ATOM 8725 O O . GLU A 1 1053 ? -14.925 20.151 45.669 1.00 82.00 1053 GLU A O 1
ATOM 8730 N N . LEU A 1 1054 ? -13.486 19.052 46.989 1.00 83.44 1054 LEU A N 1
ATOM 8731 C CA . LEU A 1 1054 ? -13.328 17.920 46.071 1.00 83.44 1054 LEU A CA 1
ATOM 8732 C C . LEU A 1 1054 ? -14.547 16.984 46.038 1.00 83.44 1054 LEU A C 1
ATOM 8734 O O . LEU A 1 1054 ? -14.725 16.263 45.056 1.00 83.44 1054 LEU A O 1
ATOM 8738 N N . CYS A 1 1055 ? -15.436 17.040 47.036 1.00 81.50 1055 CYS A N 1
ATOM 8739 C CA . CYS A 1 1055 ? -16.627 16.185 47.121 1.00 81.50 1055 CYS A CA 1
ATOM 8740 C C . CYS A 1 1055 ? -17.550 16.300 45.890 1.00 81.50 1055 CYS A C 1
ATOM 8742 O O . CYS A 1 1055 ? -18.204 15.331 45.513 1.00 81.50 1055 CYS A O 1
ATOM 8744 N N . GLN A 1 1056 ? -17.580 17.453 45.209 1.00 81.62 1056 GLN A N 1
ATOM 8745 C CA . GLN A 1 1056 ? -18.380 17.643 43.986 1.00 81.62 1056 GLN A CA 1
ATOM 8746 C C . GLN A 1 1056 ? -17.896 16.782 42.799 1.00 81.62 1056 GLN A C 1
ATOM 8748 O O . GLN A 1 1056 ? -18.686 16.391 41.933 1.00 81.62 1056 GLN A O 1
ATOM 8753 N N . PHE A 1 1057 ? -16.604 16.445 42.771 1.00 84.19 1057 PHE A N 1
ATOM 8754 C CA . PHE A 1 1057 ? -15.978 15.625 41.733 1.00 84.19 1057 PHE A CA 1
ATOM 8755 C C . PHE A 1 1057 ? -16.105 14.121 42.012 1.00 84.19 1057 PHE A C 1
ATOM 8757 O O . PHE A 1 1057 ? -15.867 13.317 41.117 1.00 84.19 1057 PHE A O 1
ATOM 8764 N N . GLN A 1 1058 ? -16.537 13.724 43.210 1.00 86.62 1058 GLN A N 1
ATOM 8765 C CA . GLN A 1 1058 ? -16.671 12.320 43.593 1.00 86.62 1058 GLN A CA 1
ATOM 8766 C C . GLN A 1 1058 ? -17.798 11.612 42.815 1.00 86.62 1058 GLN A C 1
ATOM 8768 O O . GLN A 1 1058 ? -18.837 12.204 42.497 1.00 86.62 1058 GLN A O 1
ATOM 8773 N N . GLU A 1 1059 ? -17.582 10.344 42.477 1.00 87.75 1059 GLU A N 1
ATOM 8774 C CA . GLU A 1 1059 ? -18.544 9.429 41.856 1.00 87.75 1059 GLU A CA 1
ATOM 8775 C C . GLU A 1 1059 ? -18.460 8.069 42.562 1.00 87.75 1059 GLU A C 1
ATOM 8777 O O . GLU A 1 1059 ? -17.380 7.639 42.966 1.00 87.75 1059 GLU A O 1
ATOM 8782 N N . SER A 1 1060 ? -19.597 7.387 42.700 1.00 83.88 1060 SER A N 1
ATOM 8783 C CA . SER A 1 1060 ? -19.643 5.981 43.107 1.00 83.88 1060 SER A CA 1
ATOM 8784 C C . SER A 1 1060 ? -19.398 5.088 41.894 1.00 83.88 1060 SER A C 1
ATOM 8786 O O . SER A 1 1060 ? -20.136 5.198 40.911 1.00 83.88 1060 SER A O 1
ATOM 8788 N N . ASP A 1 1061 ? -18.432 4.179 41.976 1.00 78.31 1061 ASP A N 1
ATOM 8789 C CA . ASP A 1 1061 ? -18.152 3.201 40.926 1.00 78.31 1061 ASP A CA 1
ATOM 8790 C C . ASP A 1 1061 ? -18.064 1.799 41.538 1.00 78.31 1061 ASP A C 1
ATOM 8792 O O . ASP A 1 1061 ? -17.249 1.544 42.421 1.00 78.31 1061 ASP A O 1
ATOM 8796 N N . ILE A 1 1062 ? -18.912 0.881 41.070 1.00 69.06 1062 ILE A N 1
ATOM 8797 C CA . ILE A 1 1062 ? -18.985 -0.502 41.573 1.00 69.06 1062 ILE A CA 1
ATOM 8798 C C . ILE A 1 1062 ? -17.745 -1.314 41.132 1.00 69.06 1062 ILE A C 1
ATOM 8800 O O . ILE A 1 1062 ? -17.445 -2.345 41.725 1.00 69.06 1062 ILE A O 1
ATOM 8804 N N . SER A 1 1063 ? -16.998 -0.832 40.128 1.00 65.38 1063 SER A N 1
ATOM 8805 C CA . SER A 1 1063 ? -15.714 -1.397 39.680 1.00 65.38 1063 SER A CA 1
ATOM 8806 C C . SER A 1 1063 ? -14.481 -0.831 40.410 1.00 65.38 1063 SER A C 1
ATOM 8808 O O . SER A 1 1063 ? -13.361 -1.279 40.149 1.00 65.38 1063 SER A O 1
ATOM 8810 N N . SER A 1 1064 ? -14.670 0.136 41.321 1.00 75.81 1064 SER A N 1
ATOM 8811 C CA . SER A 1 1064 ? -13.608 0.673 42.186 1.00 75.81 1064 SER A CA 1
ATOM 8812 C C . SER A 1 1064 ? -13.428 -0.190 43.432 1.00 75.81 1064 SER A C 1
ATOM 8814 O O . SER A 1 1064 ? -14.402 -0.579 44.078 1.00 75.81 1064 SER A O 1
ATOM 8816 N N . LEU A 1 1065 ? -12.173 -0.418 43.824 1.00 74.19 1065 LEU A N 1
ATOM 8817 C CA . LEU A 1 1065 ? -11.812 -1.182 45.021 1.00 74.19 1065 LEU A CA 1
ATOM 8818 C C . LEU A 1 1065 ? -12.247 -0.477 46.322 1.00 74.19 1065 LEU A C 1
ATOM 8820 O O . LEU A 1 1065 ? -12.512 -1.137 47.321 1.00 74.19 1065 LEU A O 1
ATOM 8824 N N . SER A 1 1066 ? -12.380 0.855 46.295 1.00 76.06 1066 SER A N 1
ATOM 8825 C CA . SER A 1 1066 ? -12.944 1.659 47.396 1.00 76.06 1066 SER A CA 1
ATOM 8826 C C . SER A 1 1066 ? -14.434 1.998 47.208 1.00 76.06 1066 SER A C 1
ATOM 8828 O O . SER A 1 1066 ? -15.022 2.704 48.025 1.00 76.06 1066 SER A O 1
ATOM 8830 N N . GLY A 1 1067 ? -15.046 1.569 46.096 1.00 78.06 1067 GLY A N 1
ATOM 8831 C CA . GLY A 1 1067 ? -16.393 1.973 45.672 1.00 78.06 1067 GLY A CA 1
ATOM 8832 C C . GLY A 1 1067 ? -16.524 3.436 45.214 1.00 78.06 1067 GLY A C 1
ATOM 8833 O O . GLY A 1 1067 ? -17.607 3.856 44.798 1.00 78.06 1067 GLY A O 1
ATOM 8834 N N . LEU A 1 1068 ? -15.449 4.231 45.290 1.00 84.19 1068 LEU A N 1
ATOM 8835 C CA . LEU A 1 1068 ? -15.445 5.678 45.063 1.00 84.19 1068 LEU A CA 1
ATOM 8836 C C . LEU A 1 1068 ? -14.290 6.090 44.140 1.00 84.19 1068 LEU A C 1
ATOM 8838 O O . LEU A 1 1068 ? -13.192 5.540 44.215 1.00 84.19 1068 LEU A O 1
ATOM 8842 N N . VAL A 1 1069 ? -14.531 7.076 43.275 1.00 88.88 1069 VAL A N 1
ATOM 8843 C CA . VAL A 1 1069 ? -13.537 7.653 42.348 1.00 88.88 1069 VAL A CA 1
ATOM 8844 C C . VAL A 1 1069 ? -13.705 9.172 42.255 1.00 88.88 1069 VAL A C 1
ATOM 8846 O O . VAL A 1 1069 ? -14.768 9.703 42.582 1.00 88.88 1069 VAL A O 1
ATOM 8849 N N . LEU A 1 1070 ? -12.675 9.889 41.797 1.00 88.94 1070 LEU A N 1
ATOM 8850 C CA . LEU A 1 1070 ? -12.769 11.316 41.455 1.00 88.94 1070 LEU A CA 1
ATOM 8851 C C . LEU A 1 1070 ? -12.867 11.496 39.939 1.00 88.94 1070 LEU A C 1
ATOM 8853 O O . LEU A 1 1070 ? -12.146 10.847 39.188 1.00 88.94 1070 LEU A O 1
ATOM 8857 N N . SER A 1 1071 ? -13.752 12.390 39.499 1.00 87.94 1071 SER A N 1
ATOM 8858 C CA . SER A 1 1071 ? -14.145 12.602 38.103 1.00 87.94 1071 SER A CA 1
ATOM 8859 C C . SER A 1 1071 ? -14.135 14.090 37.751 1.00 87.94 1071 SER A C 1
ATOM 8861 O O . SER A 1 1071 ? -14.738 14.901 38.452 1.00 87.94 1071 SER A O 1
ATOM 8863 N N . SER A 1 1072 ? -13.475 14.471 36.654 1.00 84.31 1072 SER A N 1
ATOM 8864 C CA . SER A 1 1072 ? -13.267 15.881 36.271 1.00 84.31 1072 SER A CA 1
ATOM 8865 C C . SER A 1 1072 ? -14.524 16.623 35.785 1.00 84.31 1072 SER A C 1
ATOM 8867 O O . SER A 1 1072 ? -14.503 17.851 35.707 1.00 84.31 1072 SER A O 1
ATOM 8869 N N . LYS A 1 1073 ? -15.607 15.906 35.439 1.00 68.25 1073 LYS A N 1
ATOM 8870 C CA . LYS A 1 1073 ? -16.958 16.427 35.110 1.00 68.25 1073 LYS A CA 1
ATOM 8871 C C . LYS A 1 1073 ? -16.991 17.727 34.268 1.00 68.25 1073 LYS A C 1
ATOM 8873 O O . LYS A 1 1073 ? -17.815 18.607 34.505 1.00 68.25 1073 LYS A O 1
ATOM 8878 N N . ASN A 1 1074 ? -16.154 17.805 33.226 1.00 62.22 1074 ASN A N 1
ATOM 8879 C CA . ASN A 1 1074 ? -16.004 18.928 32.275 1.00 62.22 1074 ASN A CA 1
ATOM 8880 C C . ASN A 1 1074 ? -15.253 20.190 32.766 1.00 62.22 1074 ASN A C 1
ATOM 8882 O O . ASN A 1 1074 ? -15.343 21.230 32.112 1.00 62.22 1074 ASN A O 1
ATOM 8886 N N . GLY A 1 1075 ? -14.503 20.128 33.869 1.00 62.09 1075 GLY A N 1
ATOM 8887 C CA . GLY A 1 1075 ? -13.713 21.254 34.391 1.00 62.09 1075 GLY A CA 1
ATOM 8888 C C . GLY A 1 1075 ? -12.198 21.027 34.388 1.00 62.09 1075 GLY A C 1
ATOM 8889 O O . GLY A 1 1075 ? -11.721 19.899 34.266 1.00 62.09 1075 GLY A O 1
ATOM 8890 N N . ASN A 1 1076 ? -11.437 22.111 34.581 1.00 76.44 1076 ASN A N 1
ATOM 8891 C CA . ASN A 1 1076 ? -10.026 22.007 34.956 1.00 76.44 1076 ASN A CA 1
ATOM 8892 C C . ASN A 1 1076 ? -9.939 21.504 36.400 1.00 76.44 1076 ASN A C 1
ATOM 8894 O O . ASN A 1 1076 ? -10.425 22.177 37.309 1.00 76.44 1076 ASN A O 1
ATOM 8898 N N . LEU A 1 1077 ? -9.308 20.350 36.611 1.00 84.19 1077 LEU A N 1
ATOM 8899 C CA . LEU A 1 1077 ? -9.139 19.751 37.933 1.00 84.19 1077 LEU A CA 1
ATOM 8900 C C . LEU A 1 1077 ? -7.658 19.764 38.307 1.00 84.19 1077 LEU A C 1
ATOM 8902 O O . LEU A 1 1077 ? -6.826 19.250 37.560 1.00 84.19 1077 LEU A O 1
ATOM 8906 N N . ARG A 1 1078 ? -7.332 20.332 39.472 1.00 86.75 1078 ARG A N 1
ATOM 8907 C CA . ARG A 1 1078 ? -5.996 20.250 40.070 1.00 86.75 1078 ARG A CA 1
ATOM 8908 C C . ARG A 1 1078 ? -6.073 19.492 41.385 1.00 86.75 1078 ARG A C 1
ATOM 8910 O O . ARG A 1 1078 ? -6.690 19.961 42.336 1.00 86.75 1078 ARG A O 1
ATOM 8917 N N . LEU A 1 1079 ? -5.410 18.346 41.429 1.00 86.88 1079 LEU A N 1
ATOM 8918 C CA . LEU A 1 1079 ? -5.208 17.549 42.631 1.00 86.88 1079 LEU A CA 1
ATOM 8919 C C . LEU A 1 1079 ? -3.781 17.789 43.127 1.00 86.88 1079 LEU A C 1
ATOM 8921 O O . LEU A 1 1079 ? -2.841 17.791 42.333 1.00 86.88 1079 LEU A O 1
ATOM 8925 N N . VAL A 1 1080 ? -3.619 17.993 44.430 1.00 85.44 1080 VAL A N 1
ATOM 8926 C CA . VAL A 1 1080 ? -2.317 18.048 45.103 1.00 85.44 1080 VAL A CA 1
ATOM 8927 C C . VAL A 1 1080 ? -2.366 16.983 46.184 1.00 85.44 1080 VAL A C 1
ATOM 8929 O O . VAL A 1 1080 ? -3.230 17.047 47.057 1.00 85.44 1080 VAL A O 1
ATOM 8932 N N . LEU A 1 1081 ? -1.495 15.984 46.089 1.00 85.94 1081 LEU A N 1
ATOM 8933 C CA . LEU A 1 1081 ? -1.420 14.922 47.081 1.00 85.94 1081 LEU A CA 1
ATOM 8934 C C . LEU A 1 1081 ? -0.567 15.357 48.287 1.00 85.94 1081 LEU A C 1
ATOM 8936 O O . LEU A 1 1081 ? 0.279 16.255 48.162 1.00 85.94 1081 LEU A O 1
ATOM 8940 N N . PRO A 1 1082 ? -0.766 14.724 49.457 1.00 84.12 1082 PRO A N 1
ATOM 8941 C CA . PRO A 1 1082 ? 0.199 14.789 50.549 1.00 84.12 1082 PRO A CA 1
ATOM 8942 C C . PRO A 1 1082 ? 1.536 14.135 50.136 1.00 84.12 1082 PRO A C 1
ATOM 8944 O O . PRO A 1 1082 ? 1.639 13.505 49.083 1.00 84.12 1082 PRO A O 1
ATOM 8947 N N . MET A 1 1083 ? 2.583 14.311 50.947 1.00 81.75 1083 MET A N 1
ATOM 8948 C CA . MET A 1 1083 ? 3.935 13.825 50.636 1.00 81.75 1083 MET A CA 1
ATOM 8949 C C . MET A 1 1083 ? 4.050 12.313 50.894 1.00 81.75 1083 MET A C 1
ATOM 8951 O O . MET A 1 1083 ? 4.320 11.887 52.016 1.00 81.75 1083 MET A O 1
ATOM 8955 N N . LEU A 1 1084 ? 3.803 11.507 49.861 1.00 76.69 1084 LEU A N 1
ATOM 8956 C CA . LEU A 1 1084 ? 3.777 10.047 49.941 1.00 76.69 1084 LEU A CA 1
ATOM 8957 C C . LEU A 1 1084 ? 5.196 9.485 50.117 1.00 76.69 1084 LEU A C 1
ATOM 8959 O O . LEU A 1 1084 ? 6.097 9.804 49.339 1.00 76.69 1084 LEU A O 1
ATOM 8963 N N . LYS A 1 1085 ? 5.385 8.622 51.117 1.00 69.00 1085 LYS A N 1
ATOM 8964 C CA . LYS A 1 1085 ? 6.671 7.964 51.414 1.00 69.00 1085 LYS A CA 1
ATOM 8965 C C . LYS A 1 1085 ? 6.834 6.723 50.532 1.00 69.00 1085 LYS A C 1
ATOM 8967 O O . LYS A 1 1085 ? 5.839 6.072 50.237 1.00 69.00 1085 LYS A O 1
ATOM 8972 N N . ASN A 1 1086 ? 8.058 6.402 50.098 1.00 62.91 1086 ASN A N 1
ATOM 8973 C CA . ASN A 1 1086 ? 8.302 5.332 49.113 1.00 62.91 1086 ASN A CA 1
ATOM 8974 C C . ASN A 1 1086 ? 9.592 4.539 49.377 1.00 62.91 1086 ASN A C 1
ATOM 8976 O O . ASN A 1 1086 ? 10.667 5.112 49.564 1.00 62.91 1086 ASN A O 1
ATOM 8980 N N . TYR A 1 1087 ? 9.514 3.213 49.257 1.00 57.03 1087 TYR A N 1
ATOM 8981 C CA . TYR A 1 1087 ? 10.625 2.272 49.420 1.00 57.03 1087 TYR A CA 1
ATOM 8982 C C . TYR A 1 1087 ? 11.279 1.853 48.082 1.00 57.03 1087 TYR A C 1
ATOM 8984 O O . TYR A 1 1087 ? 11.580 0.683 47.859 1.00 57.03 1087 TYR A O 1
ATOM 8992 N N . LYS A 1 1088 ? 11.600 2.835 47.221 1.00 60.91 1088 LYS A N 1
ATOM 8993 C CA . LYS A 1 1088 ? 12.291 2.686 45.911 1.00 60.91 1088 LYS A CA 1
ATOM 8994 C C . LYS A 1 1088 ? 11.465 2.069 44.764 1.00 60.91 1088 LYS A C 1
ATOM 8996 O O . LYS A 1 1088 ? 12.045 1.468 43.853 1.00 60.91 1088 LYS A O 1
ATOM 9001 N N . ASN A 1 1089 ? 10.149 2.244 44.749 1.00 72.19 1089 ASN A N 1
ATOM 9002 C CA . ASN A 1 1089 ? 9.274 1.773 43.668 1.00 72.19 1089 ASN A CA 1
ATOM 9003 C C . ASN A 1 1089 ? 8.905 2.899 42.666 1.00 72.19 1089 ASN A C 1
ATOM 9005 O O . ASN A 1 1089 ? 9.167 4.075 42.924 1.00 72.19 1089 ASN A O 1
ATOM 9009 N N . TYR A 1 1090 ? 8.347 2.561 41.495 1.00 77.81 1090 TYR A N 1
ATOM 9010 C CA . TYR A 1 1090 ? 7.843 3.534 40.507 1.00 77.81 1090 TYR A CA 1
ATOM 9011 C C . TYR A 1 1090 ? 6.432 4.007 40.867 1.00 77.81 1090 TYR A C 1
ATOM 9013 O O . TYR A 1 1090 ? 5.686 3.288 41.526 1.00 77.81 1090 TYR A O 1
ATOM 9021 N N . LEU A 1 1091 ? 6.049 5.197 40.398 1.00 84.31 1091 LEU A N 1
ATOM 9022 C CA . LEU A 1 1091 ? 4.735 5.788 40.664 1.00 84.31 1091 LEU A CA 1
ATOM 9023 C C . LEU A 1 1091 ? 3.727 5.434 39.555 1.00 84.31 1091 LEU A C 1
ATOM 9025 O O . LEU A 1 1091 ? 3.957 5.753 38.386 1.00 84.31 1091 LEU A O 1
ATOM 9029 N N . ILE A 1 1092 ? 2.604 4.810 39.916 1.00 86.56 1092 ILE A N 1
ATOM 9030 C CA . ILE A 1 1092 ? 1.570 4.300 38.998 1.00 86.56 1092 ILE A CA 1
ATOM 9031 C C . ILE A 1 1092 ? 0.208 4.904 39.374 1.00 86.56 1092 ILE A C 1
ATOM 9033 O O . ILE A 1 1092 ? -0.103 5.046 40.552 1.00 86.56 1092 ILE A O 1
ATOM 9037 N N . CYS A 1 1093 ? -0.621 5.263 38.392 1.00 89.19 1093 CYS A N 1
ATOM 9038 C CA . CYS A 1 1093 ? -1.944 5.861 38.611 1.00 89.19 1093 CYS A CA 1
ATOM 9039 C C . CYS A 1 1093 ? -3.034 5.134 37.811 1.00 89.19 1093 CYS A C 1
ATOM 9041 O O . CYS A 1 1093 ? -2.932 5.044 36.584 1.00 89.19 1093 CYS A O 1
ATOM 9043 N N . LYS A 1 1094 ? -4.085 4.648 38.491 1.00 88.88 1094 LYS A N 1
ATOM 9044 C CA . LYS A 1 1094 ? -5.266 4.036 37.863 1.00 88.88 1094 LYS A CA 1
ATOM 9045 C C . LYS A 1 1094 ? -6.261 5.118 37.439 1.00 88.88 1094 LYS A C 1
ATOM 9047 O O . LYS A 1 1094 ? -6.801 5.853 38.270 1.00 88.88 1094 LYS A O 1
ATOM 9052 N N . MET A 1 1095 ? -6.517 5.193 36.136 1.00 89.94 1095 MET A N 1
ATOM 9053 C CA . MET A 1 1095 ? -7.302 6.245 35.490 1.00 89.94 1095 MET A CA 1
ATOM 9054 C C . MET A 1 1095 ? -8.169 5.717 34.342 1.00 89.94 1095 MET A C 1
ATOM 9056 O O . MET A 1 1095 ? -7.899 4.660 33.782 1.00 89.94 1095 MET A O 1
ATOM 9060 N N . ASN A 1 1096 ? -9.193 6.480 33.966 1.00 88.69 1096 ASN A N 1
ATOM 9061 C CA . ASN A 1 1096 ? -10.070 6.194 32.831 1.00 88.69 1096 ASN A CA 1
ATOM 9062 C C . ASN A 1 1096 ? -10.371 7.500 32.083 1.00 88.69 1096 ASN A C 1
ATOM 9064 O O . ASN A 1 1096 ? -11.009 8.402 32.631 1.00 88.69 1096 ASN A O 1
ATOM 9068 N N . VAL A 1 1097 ? -9.893 7.620 30.842 1.00 89.19 1097 VAL A N 1
ATOM 9069 C CA . VAL A 1 1097 ? -10.137 8.787 29.980 1.00 89.19 1097 VAL A CA 1
ATOM 9070 C C . VAL A 1 1097 ? -11.406 8.527 29.168 1.00 89.19 1097 VAL A C 1
ATOM 9072 O O . VAL A 1 1097 ? -11.373 7.886 28.117 1.00 89.19 1097 VAL A O 1
ATOM 9075 N N . LYS A 1 1098 ? -12.544 9.030 29.661 1.00 87.25 1098 LYS A N 1
ATOM 9076 C CA . LYS A 1 1098 ? -13.856 8.839 29.024 1.00 87.25 1098 LYS A CA 1
ATOM 9077 C C . LYS A 1 1098 ? -13.971 9.611 27.711 1.00 87.25 1098 LYS A C 1
ATOM 9079 O O . LYS A 1 1098 ? -14.526 9.076 26.753 1.00 87.25 1098 LYS A O 1
ATOM 9084 N N . LYS A 1 1099 ? -13.510 10.870 27.686 1.00 88.00 1099 LYS A N 1
ATOM 9085 C CA . LYS A 1 1099 ? -13.743 11.786 26.557 1.00 88.00 1099 LYS A CA 1
ATOM 9086 C C . LYS A 1 1099 ? -12.810 13.001 26.538 1.00 88.00 1099 LYS A C 1
ATOM 9088 O O . LYS A 1 1099 ? -12.549 13.605 27.576 1.00 88.00 1099 LYS A O 1
ATOM 9093 N N . ILE A 1 1100 ? -12.391 13.433 25.353 1.00 88.75 1100 ILE A N 1
ATOM 9094 C CA . ILE A 1 1100 ? -11.681 14.696 25.112 1.00 88.75 1100 ILE A CA 1
ATOM 9095 C C . ILE A 1 1100 ? -12.684 15.807 24.758 1.00 88.75 1100 ILE A C 1
ATOM 9097 O O . ILE A 1 1100 ? -13.615 15.611 23.975 1.00 88.75 1100 ILE A O 1
ATOM 9101 N N . LEU A 1 1101 ? -12.500 16.996 25.342 1.00 86.69 1101 LEU A N 1
ATOM 9102 C CA . LEU A 1 1101 ? -13.422 18.134 25.196 1.00 86.69 1101 LEU A CA 1
ATOM 9103 C C . LEU A 1 1101 ? -12.858 19.270 24.322 1.00 86.69 1101 LEU A C 1
ATOM 9105 O O . LEU A 1 1101 ? -13.631 20.036 23.750 1.00 86.69 1101 LEU A O 1
ATOM 9109 N N . SER A 1 1102 ? -11.531 19.379 24.191 1.00 86.44 1102 SER A N 1
ATOM 9110 C CA . SER A 1 1102 ? -10.852 20.362 23.328 1.00 86.44 1102 SER A CA 1
ATOM 9111 C C . SER A 1 1102 ? -9.515 19.829 22.803 1.00 86.44 1102 SER A C 1
ATOM 9113 O O . SER A 1 1102 ? -8.921 18.931 23.394 1.00 86.44 1102 SER A O 1
ATOM 9115 N N . LYS A 1 1103 ? -8.994 20.430 21.724 1.00 86.00 1103 LYS A N 1
ATOM 9116 C CA . LYS A 1 1103 ? -7.649 20.136 21.193 1.00 86.00 1103 LYS A CA 1
ATOM 9117 C C . LYS A 1 1103 ? -6.507 20.644 22.075 1.00 86.00 1103 LYS A C 1
ATOM 9119 O O . LYS A 1 1103 ? -5.391 20.148 21.951 1.00 86.00 1103 LYS A O 1
ATOM 9124 N N . ASP A 1 1104 ? -6.797 21.567 22.986 1.00 86.06 1104 ASP A N 1
ATOM 9125 C CA . ASP A 1 1104 ? -5.834 22.115 23.949 1.00 86.06 1104 ASP A CA 1
ATOM 9126 C C . ASP A 1 1104 ? -5.736 21.278 25.241 1.00 86.06 1104 ASP A C 1
ATOM 9128 O O . ASP A 1 1104 ? -5.200 21.737 26.250 1.00 86.06 1104 ASP A O 1
ATOM 9132 N N . CYS A 1 1105 ? -6.285 20.057 25.238 1.00 89.38 1105 CYS A N 1
ATOM 9133 C CA . CYS A 1 1105 ? -6.339 19.203 26.416 1.00 89.38 1105 CYS A CA 1
ATOM 9134 C C . CYS A 1 1105 ? -4.964 18.672 26.850 1.00 89.38 1105 CYS A C 1
ATOM 9136 O O . CYS A 1 1105 ? -4.099 18.356 26.021 1.00 89.38 1105 CYS A O 1
ATOM 9138 N N . PHE A 1 1106 ? -4.798 18.499 28.162 1.00 90.12 1106 PHE A N 1
ATOM 9139 C CA . PHE A 1 1106 ? -3.618 17.865 28.743 1.00 90.12 1106 PHE A CA 1
ATOM 9140 C C . PHE A 1 1106 ? -3.908 17.177 30.081 1.00 90.12 1106 PHE A C 1
ATOM 9142 O O . PHE A 1 1106 ? -4.844 17.545 30.796 1.00 90.12 1106 PHE A O 1
ATOM 9149 N N . ILE A 1 1107 ? -3.045 16.219 30.423 1.00 90.50 1107 ILE A N 1
ATOM 9150 C CA . ILE A 1 1107 ? -2.860 15.695 31.781 1.00 90.50 1107 ILE A CA 1
ATOM 9151 C C . ILE A 1 1107 ? -1.403 15.974 32.149 1.00 90.50 1107 ILE A C 1
ATOM 9153 O O . ILE A 1 1107 ? -0.495 15.518 31.450 1.00 90.50 1107 ILE A O 1
ATOM 9157 N N . LYS A 1 1108 ? -1.167 16.739 33.215 1.00 89.38 1108 LYS A N 1
ATOM 9158 C CA . LYS A 1 1108 ? 0.171 17.077 33.702 1.00 89.38 1108 LYS A CA 1
ATOM 9159 C C . LYS A 1 1108 ? 0.392 16.490 35.092 1.00 89.38 1108 LYS A C 1
ATOM 9161 O O . LYS A 1 1108 ? -0.363 16.789 36.012 1.00 89.38 1108 LYS A O 1
ATOM 9166 N N . PHE A 1 1109 ? 1.458 15.717 35.239 1.00 88.31 1109 PHE A N 1
ATOM 9167 C CA . PHE A 1 1109 ? 1.982 15.229 36.507 1.00 88.31 1109 PHE A CA 1
ATOM 9168 C C . PHE A 1 1109 ? 3.205 16.068 36.884 1.00 88.31 1109 PHE A C 1
ATOM 9170 O O . PHE A 1 1109 ? 4.150 16.178 36.100 1.00 88.31 1109 PHE A O 1
ATOM 9177 N N . ILE A 1 1110 ? 3.169 16.661 38.075 1.00 84.50 1110 ILE A N 1
ATOM 9178 C CA . ILE A 1 1110 ? 4.236 17.491 38.641 1.00 84.50 1110 ILE A CA 1
ATOM 9179 C C . ILE A 1 1110 ? 4.783 16.758 39.862 1.00 84.50 1110 ILE A C 1
ATOM 9181 O O . ILE A 1 1110 ? 4.019 16.457 40.781 1.00 84.50 1110 ILE A O 1
ATOM 9185 N N . ILE A 1 1111 ? 6.085 16.482 39.877 1.00 80.12 1111 ILE A N 1
ATOM 9186 C CA . ILE A 1 1111 ? 6.795 15.873 41.007 1.00 80.12 1111 ILE A CA 1
ATOM 9187 C C . ILE A 1 1111 ? 7.762 16.927 41.549 1.00 80.12 1111 ILE A C 1
ATOM 9189 O O . ILE A 1 1111 ? 8.645 17.381 40.824 1.00 80.12 1111 ILE A O 1
ATOM 9193 N N . ASN A 1 1112 ? 7.590 17.337 42.810 1.00 66.31 1112 ASN A N 1
ATOM 9194 C CA . ASN A 1 1112 ? 8.312 18.492 43.371 1.00 66.31 1112 ASN A CA 1
ATOM 9195 C C . ASN A 1 1112 ? 9.831 18.280 43.565 1.00 66.31 1112 ASN A C 1
ATOM 9197 O O . ASN A 1 1112 ? 10.547 19.242 43.837 1.00 66.31 1112 ASN A O 1
ATOM 9201 N N . ASP A 1 1113 ? 10.339 17.061 43.371 1.00 55.59 1113 ASP A N 1
ATOM 9202 C CA . ASP A 1 1113 ? 11.733 16.680 43.631 1.00 55.59 1113 ASP A CA 1
ATOM 9203 C C . ASP A 1 1113 ? 12.681 16.958 42.437 1.00 55.59 1113 ASP A C 1
ATOM 9205 O O . ASP A 1 1113 ? 13.410 16.101 41.943 1.00 55.59 1113 ASP A O 1
ATOM 9209 N N . ASN A 1 1114 ? 12.648 18.203 41.949 1.00 49.62 1114 ASN A N 1
ATOM 9210 C CA . ASN A 1 1114 ? 13.551 18.836 40.968 1.00 49.62 1114 ASN A CA 1
ATOM 9211 C C . ASN A 1 1114 ? 13.708 18.240 39.544 1.00 49.62 1114 ASN A C 1
ATOM 9213 O O . ASN A 1 1114 ? 14.289 18.938 38.712 1.00 49.62 1114 ASN A O 1
ATOM 9217 N N . TYR A 1 1115 ? 13.232 17.028 39.216 1.00 52.28 1115 TYR A N 1
ATOM 9218 C CA . TYR A 1 1115 ? 13.709 16.330 37.999 1.00 52.28 1115 TYR A CA 1
ATOM 9219 C C . TYR A 1 1115 ? 12.752 16.110 36.808 1.00 52.28 1115 TYR A C 1
ATOM 9221 O O . TYR A 1 1115 ? 13.269 15.998 35.696 1.00 52.28 1115 TYR A O 1
ATOM 9229 N N . GLN A 1 1116 ? 11.416 16.065 36.942 1.00 54.09 1116 GLN A N 1
ATOM 9230 C CA . GLN A 1 1116 ? 10.534 15.834 35.772 1.00 54.09 1116 GLN A CA 1
ATOM 9231 C C . GLN A 1 1116 ? 9.107 16.411 35.913 1.00 54.09 1116 GLN A C 1
ATOM 9233 O O . GLN A 1 1116 ? 8.382 16.106 36.858 1.00 54.09 1116 GLN A O 1
ATOM 9238 N N . ASP A 1 1117 ? 8.683 17.165 34.891 1.00 63.91 1117 ASP A N 1
ATOM 9239 C CA . ASP A 1 1117 ? 7.283 17.488 34.574 1.00 63.91 1117 ASP A CA 1
ATOM 9240 C C . ASP A 1 1117 ? 6.815 16.520 33.467 1.00 63.91 1117 ASP A C 1
ATOM 9242 O O . ASP A 1 1117 ? 7.275 16.616 32.326 1.00 63.91 1117 ASP A O 1
ATOM 9246 N N . CYS A 1 1118 ? 5.895 15.596 33.758 1.00 75.19 1118 CYS A N 1
ATOM 9247 C CA . CYS A 1 1118 ? 5.354 14.674 32.750 1.00 75.19 1118 CYS A CA 1
ATOM 9248 C C . CYS A 1 1118 ? 4.014 15.212 32.231 1.00 75.19 1118 CYS A C 1
ATOM 9250 O O . CYS A 1 1118 ? 3.036 15.258 32.974 1.00 75.19 1118 CYS A O 1
ATOM 9252 N N . MET A 1 1119 ? 3.951 15.648 30.967 1.00 84.94 1119 MET A N 1
ATOM 9253 C CA . MET A 1 1119 ? 2.747 16.269 30.396 1.00 84.94 1119 MET A CA 1
ATOM 9254 C C . MET A 1 1119 ? 2.267 15.560 29.127 1.00 84.94 1119 MET A C 1
ATOM 9256 O O . MET A 1 1119 ? 2.812 15.766 28.041 1.00 84.94 1119 MET A O 1
ATOM 9260 N N . LEU A 1 1120 ? 1.192 14.784 29.267 1.00 87.19 1120 LEU A N 1
ATOM 9261 C CA . LEU A 1 1120 ? 0.442 14.195 28.162 1.00 87.19 1120 LEU A CA 1
ATOM 9262 C C . LEU A 1 1120 ? -0.355 15.297 27.460 1.00 87.19 1120 LEU A C 1
ATOM 9264 O O . LEU A 1 1120 ? -1.193 15.947 28.085 1.00 87.19 1120 LEU A O 1
ATOM 9268 N N . LYS A 1 1121 ? -0.113 15.513 26.164 1.00 89.25 1121 LYS A N 1
ATOM 9269 C CA . LYS A 1 1121 ? -0.879 16.461 25.336 1.00 89.25 1121 LYS A CA 1
ATOM 9270 C C . LYS A 1 1121 ? -1.983 15.721 24.587 1.00 89.25 1121 LYS A C 1
ATOM 9272 O O . LYS A 1 1121 ? -2.001 14.495 24.572 1.00 89.25 1121 LYS A O 1
ATOM 9277 N N . HIS A 1 1122 ? -2.858 16.441 23.884 1.00 87.31 1122 HIS A N 1
ATOM 9278 C CA . HIS A 1 1122 ? -3.918 15.854 23.048 1.00 87.31 1122 HIS A CA 1
ATOM 9279 C C . HIS A 1 1122 ? -3.498 14.622 22.230 1.00 87.31 1122 HIS A C 1
ATOM 9281 O O . HIS A 1 1122 ? -4.245 13.657 22.209 1.00 87.31 1122 HIS A O 1
ATOM 9287 N N . LYS A 1 1123 ? -2.322 14.610 21.578 1.00 83.62 1123 LYS A N 1
ATOM 9288 C CA . LYS A 1 1123 ? -1.845 13.447 20.791 1.00 83.62 1123 LYS A CA 1
ATOM 9289 C C . LYS A 1 1123 ? -1.694 12.171 21.635 1.00 83.62 1123 LYS A C 1
ATOM 9291 O O . LYS A 1 1123 ? -1.877 11.069 21.123 1.00 83.62 1123 LYS A O 1
ATOM 9296 N N . ASP A 1 1124 ? -1.326 12.333 22.897 1.00 83.75 1124 ASP A N 1
ATOM 9297 C CA . ASP A 1 1124 ? -1.022 11.251 23.826 1.00 83.75 1124 ASP A CA 1
ATOM 9298 C C . ASP A 1 1124 ? -2.292 10.863 24.592 1.00 83.75 1124 ASP A C 1
ATOM 9300 O O . ASP A 1 1124 ? -2.635 9.688 24.658 1.00 83.75 1124 ASP A O 1
ATOM 9304 N N . VAL A 1 1125 ? -3.072 11.852 25.045 1.00 85.50 1125 VAL A N 1
ATOM 9305 C CA . VAL A 1 1125 ? -4.404 11.656 25.645 1.00 85.50 1125 VAL A CA 1
ATOM 9306 C C . VAL A 1 1125 ? -5.371 10.985 24.657 1.00 85.50 1125 VAL A C 1
ATOM 9308 O O . VAL A 1 1125 ? -6.126 10.105 25.060 1.00 85.50 1125 VAL A O 1
ATOM 9311 N N . SER A 1 1126 ? -5.305 11.293 23.354 1.00 81.69 1126 SER A N 1
ATOM 9312 C CA . SER A 1 1126 ? -6.128 10.633 22.324 1.00 81.69 1126 SER A CA 1
ATOM 9313 C C . SER A 1 1126 ? -5.749 9.173 22.062 1.00 81.69 1126 SER A C 1
ATOM 9315 O O . SER A 1 1126 ? -6.450 8.495 21.319 1.00 81.69 1126 SER A O 1
ATOM 9317 N N . LYS A 1 1127 ? -4.649 8.670 22.644 1.00 80.19 1127 LYS A N 1
ATOM 9318 C CA . LYS A 1 1127 ? -4.378 7.226 22.710 1.00 80.19 1127 LYS A CA 1
ATOM 9319 C C . LYS A 1 1127 ? -5.154 6.542 23.840 1.00 80.19 1127 LYS A C 1
ATOM 9321 O O . LYS A 1 1127 ? -5.365 5.338 23.768 1.00 80.19 1127 LYS A O 1
ATOM 9326 N N . LEU A 1 1128 ? -5.515 7.299 24.881 1.00 83.69 1128 LEU A N 1
ATOM 9327 C CA . LEU A 1 1128 ? -6.129 6.808 26.118 1.00 83.69 1128 LEU A CA 1
ATOM 9328 C C . LEU A 1 1128 ? -7.662 6.946 26.113 1.00 83.69 1128 LEU A C 1
ATOM 9330 O O . LEU A 1 1128 ? -8.345 6.253 26.864 1.00 83.69 1128 LEU A O 1
ATOM 9334 N N . GLU A 1 1129 ? -8.202 7.832 25.270 1.00 84.88 1129 GLU A N 1
ATOM 9335 C CA . GLU A 1 1129 ? -9.641 8.068 25.131 1.00 84.88 1129 GLU A CA 1
ATOM 9336 C C . GLU A 1 1129 ? -10.402 6.787 24.746 1.00 84.88 1129 GLU A C 1
ATOM 9338 O O . GLU A 1 1129 ? -10.190 6.197 23.686 1.00 84.88 1129 GLU A O 1
ATOM 9343 N N . GLY A 1 1130 ? -11.324 6.365 25.616 1.00 74.50 1130 GLY A N 1
ATOM 9344 C CA . GLY A 1 1130 ? -12.178 5.200 25.384 1.00 74.50 1130 GLY A CA 1
ATOM 9345 C C . GLY A 1 1130 ? -11.509 3.836 25.597 1.00 74.50 1130 GLY A C 1
ATOM 9346 O O . GLY A 1 1130 ? -12.089 2.832 25.182 1.00 74.50 1130 GLY A O 1
ATOM 9347 N N . LEU A 1 1131 ? -10.335 3.775 26.244 1.00 72.06 1131 LEU A N 1
ATOM 9348 C CA . LEU A 1 1131 ? -9.696 2.512 26.656 1.00 72.06 1131 LEU A CA 1
ATOM 9349 C C . LEU A 1 1131 ? -10.331 1.857 27.896 1.00 72.06 1131 LEU A C 1
ATOM 9351 O O . LEU A 1 1131 ? -10.030 0.703 28.183 1.00 72.06 1131 LEU A O 1
ATOM 9355 N N . GLY A 1 1132 ? -11.171 2.579 28.644 1.00 78.88 1132 GLY A N 1
ATOM 9356 C CA . GLY A 1 1132 ? -11.640 2.144 29.962 1.00 78.88 1132 GLY A CA 1
ATOM 9357 C C . GLY A 1 1132 ? -10.593 2.391 31.053 1.00 78.88 1132 GLY A C 1
ATOM 9358 O O . GLY A 1 1132 ? -9.839 3.363 30.984 1.00 78.88 1132 GLY A O 1
ATOM 9359 N N . TRP A 1 1133 ? -10.564 1.534 32.077 1.00 81.38 1133 TRP A N 1
ATOM 9360 C CA . TRP A 1 1133 ? -9.584 1.631 33.160 1.00 81.38 1133 TRP A CA 1
ATOM 9361 C C . TRP A 1 1133 ? -8.194 1.166 32.706 1.00 81.38 1133 TRP A C 1
ATOM 9363 O O . TRP A 1 1133 ? -8.010 0.060 32.202 1.00 81.38 1133 TRP A O 1
ATOM 9373 N N . ILE A 1 1134 ? -7.197 2.012 32.942 1.00 82.81 1134 ILE A N 1
ATOM 9374 C CA . ILE A 1 1134 ? -5.782 1.747 32.687 1.00 82.81 1134 ILE A CA 1
ATOM 9375 C C . ILE A 1 1134 ? -4.950 2.166 33.899 1.00 82.81 1134 ILE A C 1
ATOM 9377 O O . ILE A 1 1134 ? -5.322 3.076 34.639 1.00 82.81 1134 ILE A O 1
ATOM 9381 N N . GLU A 1 1135 ? -3.790 1.548 34.068 1.00 85.62 1135 GLU A N 1
ATOM 9382 C CA . GLU A 1 1135 ? -2.723 2.056 34.924 1.00 85.62 1135 GLU A CA 1
ATOM 9383 C C . GLU A 1 1135 ? -1.650 2.733 34.076 1.00 85.62 1135 GLU A C 1
ATOM 9385 O O . GLU A 1 1135 ? -1.069 2.116 33.183 1.00 85.62 1135 GLU A O 1
ATOM 9390 N N . TYR A 1 1136 ? -1.365 3.997 34.376 1.00 86.12 1136 TYR A N 1
ATOM 9391 C CA . TYR A 1 1136 ? -0.315 4.776 33.729 1.00 86.12 1136 TYR A CA 1
ATOM 9392 C C . TYR A 1 1136 ? 0.869 4.963 34.686 1.00 86.12 1136 TYR A C 1
ATOM 9394 O O . TYR A 1 1136 ? 0.694 5.472 35.796 1.00 86.12 1136 TYR A O 1
ATOM 9402 N N . GLN A 1 1137 ? 2.077 4.587 34.259 1.00 85.50 1137 GLN A N 1
ATOM 9403 C CA . GLN A 1 1137 ? 3.304 4.820 35.024 1.00 85.50 1137 GLN A CA 1
ATOM 9404 C C . GLN A 1 1137 ? 3.795 6.256 34.801 1.00 85.50 1137 GLN A C 1
ATOM 9406 O O . GLN A 1 1137 ? 4.140 6.657 33.687 1.00 85.50 1137 GLN A O 1
ATOM 9411 N N . ILE A 1 1138 ? 3.829 7.033 35.881 1.00 81.00 1138 ILE A N 1
ATOM 9412 C CA . ILE A 1 1138 ? 4.127 8.468 35.859 1.00 81.00 1138 ILE A CA 1
ATOM 9413 C C . ILE A 1 1138 ? 5.634 8.727 35.739 1.00 81.00 1138 ILE A C 1
ATOM 9415 O O . ILE A 1 1138 ? 6.028 9.625 34.993 1.00 81.00 1138 ILE A O 1
ATOM 9419 N N . SER A 1 1139 ? 6.465 7.960 36.456 1.00 69.38 1139 SER A N 1
ATOM 9420 C CA . SER A 1 1139 ? 7.911 8.192 36.570 1.00 69.38 1139 SER A CA 1
ATOM 9421 C C . SER A 1 1139 ? 8.753 7.146 35.828 1.00 69.38 1139 SER A C 1
ATOM 9423 O O . SER A 1 1139 ? 8.493 5.946 35.899 1.00 69.38 1139 SER A O 1
ATOM 9425 N N . GLU A 1 1140 ? 9.808 7.604 35.151 1.00 62.03 1140 GLU A N 1
ATOM 9426 C CA . GLU A 1 1140 ? 10.829 6.746 34.512 1.00 62.03 1140 GLU A CA 1
ATOM 9427 C C . GLU A 1 1140 ? 11.953 6.348 35.484 1.00 62.03 1140 GLU A C 1
ATOM 9429 O O . GLU A 1 1140 ? 12.719 5.425 35.225 1.00 62.03 1140 GLU A O 1
ATOM 9434 N N . TYR A 1 1141 ? 11.992 6.992 36.652 1.00 63.12 1141 TYR A N 1
ATOM 9435 C CA . TYR A 1 1141 ? 12.882 6.691 37.771 1.00 63.12 1141 TYR A CA 1
ATOM 9436 C C . TYR A 1 1141 ? 12.070 6.320 39.022 1.00 63.12 1141 TYR A C 1
ATOM 9438 O O . TYR A 1 1141 ? 10.844 6.469 39.049 1.00 63.12 1141 TYR A O 1
ATOM 9446 N N . ARG A 1 1142 ? 12.760 5.837 40.062 1.00 66.25 1142 ARG A N 1
ATOM 9447 C CA . ARG A 1 1142 ? 12.205 5.452 41.373 1.00 66.25 1142 ARG A CA 1
ATOM 9448 C C . ARG A 1 1142 ? 12.441 6.593 42.381 1.00 66.25 1142 ARG A C 1
ATOM 9450 O O . ARG A 1 1142 ? 13.540 6.666 42.932 1.00 66.25 1142 ARG A O 1
ATOM 9457 N N . PRO A 1 1143 ? 11.490 7.521 42.583 1.00 62.75 1143 PRO A N 1
ATOM 9458 C CA . PRO A 1 1143 ? 11.697 8.688 43.440 1.00 62.75 1143 PRO A CA 1
ATOM 9459 C C . PRO A 1 1143 ? 11.565 8.341 44.931 1.00 62.75 1143 PRO A C 1
ATOM 9461 O O . PRO A 1 1143 ? 10.845 7.415 45.296 1.00 62.75 1143 PRO A O 1
ATOM 9464 N N . LEU A 1 1144 ? 12.215 9.115 45.795 1.00 62.00 1144 LEU A N 1
ATOM 9465 C CA . LEU A 1 1144 ? 12.011 9.084 47.248 1.00 62.00 1144 LEU A CA 1
ATOM 9466 C C . LEU A 1 1144 ? 11.018 10.197 47.636 1.00 62.00 1144 LEU A C 1
ATOM 9468 O O . LEU A 1 1144 ? 10.959 11.208 46.945 1.00 62.00 1144 LEU A O 1
ATOM 9472 N N . ASP A 1 1145 ? 10.227 9.976 48.691 1.00 68.25 1145 ASP A N 1
ATOM 9473 C CA . ASP A 1 1145 ? 9.305 10.927 49.349 1.00 68.25 1145 ASP A CA 1
ATOM 9474 C C . ASP A 1 1145 ? 8.628 11.976 48.431 1.00 68.25 1145 ASP A C 1
A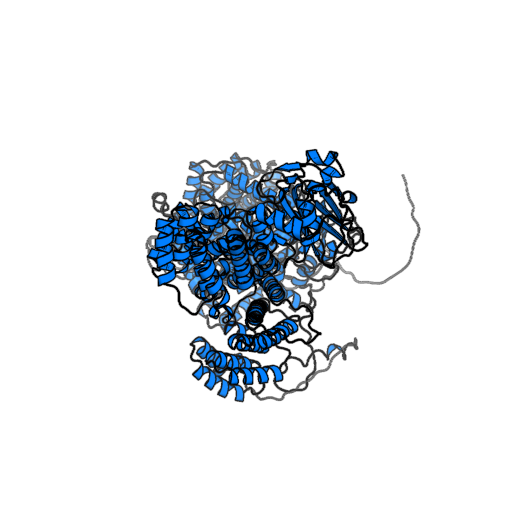TOM 9476 O O . ASP A 1 1145 ? 8.943 13.166 48.430 1.00 68.25 1145 ASP A O 1
ATOM 9480 N N . VAL A 1 1146 ? 7.647 11.531 47.639 1.00 72.38 1146 VAL A N 1
ATOM 9481 C CA . VAL A 1 1146 ? 7.039 12.324 46.559 1.00 72.38 1146 VAL A CA 1
ATOM 9482 C C . VAL A 1 1146 ? 5.834 13.136 47.015 1.00 72.38 1146 VAL A C 1
ATOM 9484 O O . VAL A 1 1146 ? 4.801 12.589 47.400 1.00 72.38 1146 VAL A O 1
ATOM 9487 N N . GLN A 1 1147 ? 5.884 14.449 46.781 1.00 81.38 1147 GLN A N 1
ATOM 9488 C CA . GLN A 1 1147 ? 4.671 15.246 46.595 1.00 81.38 1147 GLN A CA 1
ATOM 9489 C C . GLN A 1 1147 ? 4.298 15.315 45.104 1.00 81.38 1147 GLN A C 1
ATOM 9491 O O . GLN A 1 1147 ? 4.988 15.963 44.310 1.00 81.38 1147 GLN A O 1
ATOM 9496 N N . LEU A 1 1148 ? 3.191 14.660 44.735 1.00 84.56 1148 LEU A N 1
ATOM 9497 C CA . LEU A 1 1148 ? 2.615 14.685 43.386 1.00 84.56 1148 LEU A CA 1
ATOM 9498 C C . LEU A 1 1148 ? 1.524 15.762 43.281 1.00 84.56 1148 LEU A C 1
ATOM 9500 O O . LEU A 1 1148 ? 0.652 15.860 44.143 1.00 84.56 1148 LEU A O 1
ATOM 9504 N N . SER A 1 1149 ? 1.498 16.509 42.177 1.00 87.31 1149 SER A N 1
ATOM 9505 C CA . SER A 1 1149 ? 0.287 17.206 41.715 1.00 87.31 1149 SER A CA 1
ATOM 9506 C C . SER A 1 1149 ? -0.157 16.691 40.347 1.00 87.31 1149 SER A C 1
ATOM 9508 O O . SER A 1 1149 ? 0.681 16.399 39.494 1.00 87.31 1149 SER A O 1
ATOM 9510 N N . ILE A 1 1150 ? -1.470 16.622 40.125 1.00 88.69 1150 ILE A N 1
ATOM 9511 C CA . ILE A 1 1150 ? -2.089 16.279 38.838 1.00 88.69 1150 ILE A CA 1
ATOM 9512 C C . ILE A 1 1150 ? -2.942 17.463 38.382 1.00 88.69 1150 ILE A C 1
ATOM 9514 O O . ILE A 1 1150 ? -3.865 17.863 39.087 1.00 88.69 1150 ILE A O 1
ATOM 9518 N N . GLU A 1 1151 ? -2.659 18.005 37.200 1.00 89.44 1151 GLU A N 1
ATOM 9519 C CA . GLU A 1 1151 ? -3.464 19.040 36.542 1.00 89.44 1151 GLU A CA 1
ATOM 9520 C C . GLU A 1 1151 ? -4.103 18.463 35.269 1.00 89.44 1151 GLU A C 1
ATOM 9522 O O . GLU A 1 1151 ? -3.409 18.010 34.359 1.00 89.44 1151 GLU A O 1
ATOM 9527 N N . ILE A 1 1152 ? -5.435 18.481 35.205 1.00 89.75 1152 ILE A N 1
ATOM 9528 C CA . ILE A 1 1152 ? -6.250 17.997 34.084 1.00 89.75 1152 ILE A CA 1
ATOM 9529 C C . ILE A 1 1152 ? -6.936 19.206 33.441 1.00 89.75 1152 ILE A C 1
ATOM 9531 O O . ILE A 1 1152 ? -7.566 19.996 34.145 1.00 89.75 1152 ILE A O 1
ATOM 9535 N N . ASN A 1 1153 ? -6.862 19.336 32.115 1.00 89.62 1153 ASN A N 1
ATOM 9536 C CA . ASN A 1 1153 ? -7.544 20.386 31.350 1.00 89.62 1153 ASN A CA 1
ATOM 9537 C C . ASN A 1 1153 ? -8.294 19.794 30.153 1.00 89.62 1153 ASN A C 1
ATOM 9539 O O . ASN A 1 1153 ? -7.688 19.107 29.332 1.00 89.62 1153 ASN A O 1
ATOM 9543 N N . SER A 1 1154 ? -9.575 20.150 30.000 1.00 87.75 1154 SER A N 1
ATOM 9544 C CA . SER A 1 1154 ? -10.413 19.827 28.830 1.00 87.75 1154 SER A CA 1
ATOM 9545 C C . SER A 1 1154 ? -10.559 18.324 28.525 1.00 87.75 1154 SER A C 1
ATOM 9547 O O . SER A 1 1154 ? -10.609 17.919 27.360 1.00 87.75 1154 SER A O 1
ATOM 9549 N N . ILE A 1 1155 ? -10.646 17.497 29.571 1.00 89.62 1155 ILE A N 1
ATOM 9550 C CA . ILE A 1 1155 ? -10.842 16.040 29.497 1.00 89.62 1155 ILE A CA 1
ATOM 9551 C C . ILE A 1 1155 ? -11.907 15.637 30.520 1.00 89.62 1155 ILE A C 1
ATOM 9553 O O . ILE A 1 1155 ? -11.877 16.106 31.658 1.00 89.62 1155 ILE A O 1
ATOM 9557 N N . GLU A 1 1156 ? -12.814 14.744 30.136 1.00 89.94 1156 GLU A N 1
ATOM 9558 C CA . GLU A 1 1156 ? -13.670 13.975 31.041 1.00 89.94 1156 GLU A CA 1
ATOM 9559 C C . GLU A 1 1156 ? -12.926 12.690 31.445 1.00 89.94 1156 GLU A C 1
ATOM 9561 O O . GLU A 1 1156 ? -12.689 11.804 30.619 1.00 89.94 1156 GLU A O 1
ATOM 9566 N N . MET A 1 1157 ? -12.494 12.615 32.703 1.00 90.38 1157 MET A N 1
ATOM 9567 C CA . MET A 1 1157 ? -11.554 11.607 33.199 1.00 90.38 1157 MET A CA 1
ATOM 9568 C C . MET A 1 1157 ? -11.904 11.209 34.632 1.00 90.38 1157 MET A C 1
ATOM 9570 O O . MET A 1 1157 ? -12.217 12.083 35.440 1.00 90.38 1157 MET A O 1
ATOM 9574 N N . GLN A 1 1158 ? -11.809 9.916 34.947 1.00 90.94 1158 GLN A N 1
ATOM 9575 C CA . GLN A 1 1158 ? -11.841 9.396 36.317 1.00 90.94 1158 GLN A CA 1
ATOM 9576 C C . GLN A 1 1158 ? -10.438 8.978 36.783 1.00 90.94 1158 GLN A C 1
ATOM 9578 O O . GLN A 1 1158 ? -9.616 8.541 35.975 1.00 90.94 1158 GLN A O 1
ATOM 9583 N N . ILE A 1 1159 ? -10.189 9.072 38.091 1.00 91.50 1159 ILE A N 1
ATOM 9584 C CA . ILE A 1 1159 ? -9.002 8.562 38.791 1.00 91.50 1159 ILE A CA 1
ATOM 9585 C C . ILE A 1 1159 ? -9.463 7.835 40.063 1.00 91.50 1159 ILE A C 1
ATOM 9587 O O . ILE A 1 1159 ? -10.321 8.346 40.789 1.00 91.50 1159 ILE A O 1
ATOM 9591 N N . GLU A 1 1160 ? -8.896 6.657 40.333 1.00 90.31 1160 GLU A N 1
ATOM 9592 C CA . GLU A 1 1160 ? -9.229 5.832 41.506 1.00 90.31 1160 GLU A CA 1
ATOM 9593 C C . GLU A 1 1160 ? -8.123 5.862 42.565 1.00 90.31 1160 GLU A C 1
ATOM 9595 O O . GLU A 1 1160 ? -8.326 6.400 43.654 1.00 90.31 1160 GLU A O 1
ATOM 9600 N N . TYR A 1 1161 ? -6.945 5.324 42.245 1.00 90.12 1161 TYR A N 1
ATOM 9601 C CA . TYR A 1 1161 ? -5.793 5.269 43.144 1.00 90.12 1161 TYR A CA 1
ATOM 9602 C C . TYR A 1 1161 ? -4.491 5.637 42.439 1.00 90.12 1161 TYR A C 1
ATOM 9604 O O . TYR A 1 1161 ? -4.349 5.523 41.219 1.00 90.12 1161 TYR A O 1
ATOM 9612 N N . ILE A 1 1162 ? -3.520 6.034 43.251 1.00 89.19 1162 ILE A N 1
ATOM 9613 C CA . ILE A 1 1162 ? -2.103 6.068 42.912 1.00 89.19 1162 ILE A CA 1
ATOM 9614 C C . ILE A 1 1162 ? -1.427 5.037 43.806 1.00 89.19 1162 ILE A C 1
ATOM 9616 O O . ILE A 1 1162 ? -1.695 5.011 45.002 1.00 89.19 1162 ILE A O 1
ATOM 9620 N N . ARG A 1 1163 ? -0.573 4.187 43.242 1.00 87.38 1163 ARG A N 1
ATOM 9621 C CA . ARG A 1 1163 ? 0.225 3.230 44.012 1.00 87.38 1163 ARG A CA 1
ATOM 9622 C C . ARG A 1 1163 ? 1.692 3.322 43.647 1.00 87.38 1163 ARG A C 1
ATOM 9624 O O . ARG A 1 1163 ? 2.023 3.733 42.529 1.00 87.38 1163 ARG A O 1
ATOM 9631 N N . PHE A 1 1164 ? 2.558 2.893 44.553 1.00 83.44 1164 PHE A N 1
ATOM 9632 C CA . PHE A 1 1164 ? 3.905 2.519 44.153 1.00 83.44 1164 PHE A CA 1
ATOM 9633 C C . PHE A 1 1164 ? 3.950 1.051 43.700 1.00 83.44 1164 PHE A C 1
ATOM 9635 O O . PHE A 1 1164 ? 3.097 0.230 44.035 1.00 83.44 1164 PHE A O 1
ATOM 9642 N N . GLY A 1 1165 ? 4.920 0.728 42.852 1.00 76.56 1165 GLY A N 1
ATOM 9643 C CA . GLY A 1 1165 ? 5.245 -0.644 42.470 1.00 76.56 1165 GLY A CA 1
ATOM 9644 C C . GLY A 1 1165 ? 6.117 -0.690 41.223 1.00 76.56 1165 GLY A C 1
ATOM 9645 O O . GLY A 1 1165 ? 6.803 0.275 40.885 1.00 76.56 1165 GLY A O 1
ATOM 9646 N N . SER A 1 1166 ? 6.054 -1.798 40.501 1.00 67.12 1166 SER A N 1
ATOM 9647 C CA . SER A 1 1166 ? 6.424 -1.869 39.090 1.00 67.12 1166 SER A CA 1
ATOM 9648 C C . SER A 1 1166 ? 5.209 -2.310 38.278 1.00 67.12 1166 SER A C 1
ATOM 9650 O O . SER A 1 1166 ? 4.392 -3.103 38.741 1.00 67.12 1166 SER A O 1
ATOM 9652 N N . ASN A 1 1167 ? 5.113 -1.795 37.056 1.00 63.94 1167 ASN A N 1
ATOM 9653 C CA . ASN A 1 1167 ? 4.398 -2.449 35.969 1.00 63.94 1167 ASN A CA 1
ATOM 9654 C C . ASN A 1 1167 ? 5.443 -2.825 34.910 1.00 63.94 1167 ASN A C 1
ATOM 9656 O O . ASN A 1 1167 ? 6.449 -2.126 34.787 1.00 63.94 1167 ASN A O 1
ATOM 9660 N N . PRO A 1 1168 ? 5.219 -3.874 34.101 1.00 54.59 1168 PRO A N 1
ATOM 9661 C CA . PRO A 1 1168 ? 6.119 -4.212 32.994 1.00 54.59 1168 PRO A CA 1
ATOM 9662 C C . PRO A 1 1168 ? 6.100 -3.162 31.866 1.00 54.59 1168 PRO A C 1
ATOM 9664 O O . PRO A 1 1168 ? 6.869 -3.260 30.916 1.00 54.59 1168 PRO A O 1
ATOM 9667 N N . ARG A 1 1169 ? 5.186 -2.182 31.927 1.00 59.47 1169 ARG A N 1
ATOM 9668 C CA . ARG A 1 1169 ? 4.870 -1.226 30.862 1.00 59.47 1169 ARG A CA 1
ATOM 9669 C C . ARG A 1 1169 ? 4.415 0.117 31.420 1.00 59.47 1169 ARG A C 1
ATOM 9671 O O . ARG A 1 1169 ? 3.742 0.185 32.446 1.00 59.47 1169 ARG A O 1
ATOM 9678 N N . LYS A 1 1170 ? 4.665 1.172 30.637 1.00 72.12 1170 LYS A N 1
ATOM 9679 C CA . LYS A 1 1170 ? 4.225 2.548 30.925 1.00 72.12 1170 LYS A CA 1
ATOM 9680 C C . LYS A 1 1170 ? 2.699 2.734 30.886 1.00 72.12 1170 LYS A C 1
ATOM 9682 O O . LYS A 1 1170 ? 2.187 3.664 31.504 1.00 72.12 1170 LYS A O 1
ATOM 9687 N N . VAL A 1 1171 ? 1.984 1.842 30.195 1.00 72.12 1171 VAL A N 1
ATOM 9688 C CA . VAL A 1 1171 ? 0.523 1.692 30.268 1.00 72.12 1171 VAL A CA 1
ATOM 9689 C C . VAL A 1 1171 ? 0.191 0.210 30.432 1.00 72.12 1171 VAL A C 1
ATOM 9691 O O . VAL A 1 1171 ? 0.585 -0.600 29.593 1.00 72.12 1171 VAL A O 1
ATOM 9694 N N . ALA A 1 1172 ? -0.548 -0.135 31.482 1.00 71.25 1172 ALA A N 1
ATOM 9695 C CA . ALA A 1 1172 ? -1.160 -1.447 31.659 1.00 71.25 1172 ALA A CA 1
ATOM 9696 C C . ALA A 1 1172 ? -2.683 -1.319 31.501 1.00 71.25 1172 ALA A C 1
ATOM 9698 O O . ALA A 1 1172 ? -3.309 -0.450 32.109 1.00 71.25 1172 ALA A O 1
ATOM 9699 N N . TYR A 1 1173 ? -3.282 -2.168 30.669 1.00 70.44 1173 TYR A N 1
ATOM 9700 C CA . TYR A 1 1173 ? -4.732 -2.216 30.486 1.00 70.44 1173 TYR A CA 1
ATOM 9701 C C . TYR A 1 1173 ? -5.343 -3.016 31.639 1.00 70.44 1173 TYR A C 1
ATOM 9703 O O . TYR A 1 1173 ? -4.964 -4.171 31.835 1.00 70.44 1173 TYR A O 1
ATOM 9711 N N . ILE A 1 1174 ? -6.282 -2.436 32.394 1.00 63.97 1174 ILE A N 1
ATOM 9712 C CA . ILE A 1 1174 ? -7.005 -3.190 33.422 1.00 63.97 1174 ILE A CA 1
ATOM 9713 C C . ILE A 1 1174 ? -8.257 -3.790 32.767 1.00 63.97 1174 ILE A C 1
ATOM 9715 O O . ILE A 1 1174 ? -9.116 -3.033 32.310 1.00 63.97 1174 ILE A O 1
ATOM 9719 N N . PRO A 1 1175 ? -8.385 -5.131 32.688 1.00 55.16 1175 PRO A N 1
ATOM 9720 C CA . PRO A 1 1175 ? -9.609 -5.748 32.193 1.00 55.16 1175 PRO A CA 1
ATOM 9721 C C . PRO A 1 1175 ? -10.780 -5.386 33.112 1.00 55.16 1175 PRO A C 1
ATOM 9723 O O . PRO A 1 1175 ? -10.602 -5.211 34.317 1.00 55.16 1175 PRO A O 1
ATOM 9726 N N . ASP A 1 1176 ? -11.980 -5.287 32.536 1.00 49.81 1176 ASP A N 1
ATOM 9727 C CA . ASP A 1 1176 ? -13.188 -4.913 33.276 1.00 49.81 1176 ASP A CA 1
ATOM 9728 C C . ASP A 1 1176 ? -13.382 -5.836 34.498 1.00 49.81 1176 ASP A C 1
ATOM 9730 O O . ASP A 1 1176 ? -13.405 -7.068 34.367 1.00 49.81 1176 ASP A O 1
ATOM 9734 N N . MET A 1 1177 ? -13.460 -5.217 35.683 1.00 45.53 1177 MET A N 1
ATOM 9735 C CA . MET A 1 1177 ? -13.328 -5.820 37.020 1.00 45.53 1177 MET A CA 1
ATOM 9736 C C . MET A 1 1177 ? -14.590 -6.594 37.418 1.00 45.53 1177 MET A C 1
ATOM 9738 O O . MET A 1 1177 ? -15.267 -6.316 38.406 1.00 45.53 1177 MET A O 1
ATOM 9742 N N . SER A 1 1178 ? -14.945 -7.586 36.608 1.00 44.94 1178 SER A N 1
ATOM 9743 C CA . SER A 1 1178 ? -16.027 -8.507 36.904 1.00 44.94 1178 SER A CA 1
ATOM 9744 C C . SER A 1 1178 ? -15.495 -9.904 37.174 1.00 44.94 1178 SER A C 1
ATOM 9746 O O . SER A 1 1178 ? -14.594 -10.360 36.479 1.00 44.94 1178 SER A O 1
ATOM 9748 N N . PHE A 1 1179 ? -16.145 -10.592 38.118 1.00 42.22 1179 PHE A N 1
ATOM 9749 C CA . PHE A 1 1179 ? -15.959 -11.985 38.567 1.00 42.22 1179 PHE A CA 1
ATOM 9750 C C . PHE A 1 1179 ? -15.502 -13.017 37.519 1.00 42.22 1179 PHE A C 1
ATOM 9752 O O . PHE A 1 1179 ? -14.990 -14.064 37.876 1.00 42.22 1179 PHE A O 1
ATOM 9759 N N . ILE A 1 1180 ? -15.749 -12.753 36.237 1.00 46.31 1180 ILE A N 1
ATOM 9760 C CA . ILE A 1 1180 ? -15.687 -13.686 35.114 1.00 46.31 1180 ILE A CA 1
ATOM 9761 C C . ILE A 1 1180 ? -14.382 -13.579 34.315 1.00 46.31 1180 ILE A C 1
ATOM 9763 O O . ILE A 1 1180 ? -13.949 -14.580 33.753 1.00 46.31 1180 ILE A O 1
ATOM 9767 N N . SER A 1 1181 ? -13.712 -12.422 34.282 1.00 44.72 1181 SER A N 1
ATOM 9768 C CA . SER A 1 1181 ? -12.454 -12.269 33.529 1.00 44.72 1181 SER A CA 1
ATOM 9769 C C . SER A 1 1181 ? -11.315 -13.096 34.138 1.00 44.72 1181 SER A C 1
ATOM 9771 O O . SER A 1 1181 ? -10.592 -13.759 33.402 1.00 44.72 1181 SER A O 1
ATOM 9773 N N . TYR A 1 1182 ? -11.215 -13.156 35.469 1.00 50.78 1182 TYR A N 1
ATOM 9774 C CA . TYR A 1 1182 ? -10.189 -13.933 36.186 1.00 50.78 1182 TYR A CA 1
ATOM 9775 C C . TYR A 1 1182 ? -10.415 -15.451 36.185 1.00 50.78 1182 TYR A C 1
ATOM 9777 O O . TYR A 1 1182 ? -9.503 -16.203 36.521 1.00 50.78 1182 TYR A O 1
ATOM 9785 N N . LEU A 1 1183 ? -11.597 -15.918 35.767 1.00 51.41 1183 LEU A N 1
ATOM 9786 C CA . LEU A 1 1183 ? -11.884 -17.350 35.594 1.00 51.41 1183 LEU A CA 1
ATOM 9787 C C . LEU A 1 1183 ? -11.244 -17.925 34.313 1.00 51.41 1183 LEU A C 1
ATOM 9789 O O . LEU A 1 1183 ? -11.233 -19.141 34.114 1.00 51.41 1183 LEU A O 1
ATOM 9793 N N . LEU A 1 1184 ? -10.729 -17.047 33.442 1.00 55.12 1184 LEU A N 1
ATOM 9794 C CA . LEU A 1 1184 ? -9.876 -17.353 32.297 1.00 55.12 1184 LEU A CA 1
ATOM 9795 C C . LEU A 1 1184 ? -8.414 -17.054 32.680 1.00 55.12 1184 LEU A C 1
ATOM 9797 O O . LEU A 1 1184 ? -7.989 -15.904 32.546 1.00 55.12 1184 LEU A O 1
ATOM 9801 N N . PRO A 1 1185 ? -7.614 -18.043 33.121 1.00 44.97 1185 PRO A N 1
ATOM 9802 C CA . PRO A 1 1185 ? -6.197 -17.826 33.382 1.00 44.97 1185 PRO A CA 1
ATOM 9803 C C . PRO A 1 1185 ? -5.508 -17.569 32.043 1.00 44.97 1185 PRO A C 1
ATOM 9805 O O . PRO A 1 1185 ? -5.382 -18.475 31.223 1.00 44.97 1185 PRO A O 1
ATOM 9808 N N . ASP A 1 1186 ? -5.182 -16.297 31.810 1.00 45.41 1186 ASP A N 1
ATOM 9809 C CA . ASP A 1 1186 ? -4.431 -15.746 30.679 1.00 45.41 1186 ASP A CA 1
ATOM 9810 C C . ASP A 1 1186 ? -4.566 -16.568 29.379 1.00 45.41 1186 ASP A C 1
ATOM 9812 O O . ASP A 1 1186 ? -3.607 -17.149 28.873 1.00 45.41 1186 ASP A O 1
ATOM 9816 N N . TYR A 1 1187 ? -5.799 -16.669 28.854 1.00 44.62 1187 TYR A N 1
ATOM 9817 C CA . TYR A 1 1187 ? -6.170 -17.624 27.787 1.00 44.62 1187 TYR A CA 1
ATOM 9818 C C . TYR A 1 1187 ? -5.425 -17.396 26.447 1.00 44.62 1187 TYR A C 1
ATOM 9820 O O . TYR A 1 1187 ? -5.520 -18.200 25.517 1.00 44.62 1187 TYR A O 1
ATOM 9828 N N . HIS A 1 1188 ? -4.648 -16.314 26.375 1.00 41.44 1188 HIS A N 1
ATOM 9829 C CA . HIS A 1 1188 ? -3.641 -15.978 25.364 1.00 41.44 1188 HIS A CA 1
ATOM 9830 C C . HIS A 1 1188 ? -2.410 -16.884 25.396 1.00 41.44 1188 HIS A C 1
ATOM 9832 O O . HIS A 1 1188 ? -1.769 -17.069 24.374 1.00 41.44 1188 HIS A O 1
ATOM 9838 N N . LYS A 1 1189 ? -2.090 -17.503 26.535 1.00 43.00 1189 LYS A N 1
ATOM 9839 C CA . LYS A 1 1189 ? -1.076 -18.568 26.632 1.00 43.00 1189 LYS A CA 1
ATOM 9840 C C . LYS A 1 1189 ? -1.650 -19.929 26.232 1.00 43.00 1189 LYS A C 1
ATOM 9842 O O . LYS A 1 1189 ? -0.943 -20.753 25.665 1.00 43.00 1189 LYS A O 1
ATOM 9847 N N . PHE A 1 1190 ? -2.950 -20.137 26.461 1.00 43.03 1190 PHE A N 1
ATOM 9848 C CA . PHE A 1 1190 ? -3.685 -21.339 26.037 1.00 43.03 1190 PHE A CA 1
ATOM 9849 C C . PHE A 1 1190 ? -3.861 -21.426 24.514 1.00 43.03 1190 PHE A C 1
ATOM 9851 O O . PHE A 1 1190 ? -3.836 -22.510 23.934 1.00 43.03 1190 PHE A O 1
ATOM 9858 N N . PHE A 1 1191 ? -4.026 -20.271 23.869 1.00 45.66 1191 PHE A N 1
ATOM 9859 C CA . PHE A 1 1191 ? -3.946 -20.093 22.425 1.00 45.66 1191 PHE A CA 1
ATOM 9860 C C . PHE A 1 1191 ? -3.092 -18.855 22.157 1.00 45.66 1191 PHE A C 1
ATOM 9862 O O . PHE A 1 1191 ? -3.619 -17.738 22.235 1.00 45.66 1191 PHE A O 1
ATOM 9869 N N . SER A 1 1192 ? -1.804 -19.052 21.849 1.00 38.81 1192 SER A N 1
ATOM 9870 C CA . SER A 1 1192 ? -0.870 -17.969 21.502 1.00 38.81 1192 SER A CA 1
ATOM 9871 C C . SER A 1 1192 ? -1.473 -17.027 20.457 1.00 38.81 1192 SER A C 1
ATOM 9873 O O . SER A 1 1192 ? -2.230 -17.478 19.595 1.00 38.81 1192 SER A O 1
ATOM 9875 N N . ASN A 1 1193 ? -1.178 -15.722 20.548 1.00 45.47 1193 ASN A N 1
ATOM 9876 C CA . ASN A 1 1193 ? -1.793 -14.660 19.723 1.00 45.47 1193 ASN A CA 1
ATOM 9877 C C . ASN A 1 1193 ? -1.827 -15.021 18.230 1.00 45.47 1193 ASN A C 1
ATOM 9879 O O . ASN A 1 1193 ? -2.840 -14.852 17.560 1.00 45.47 1193 ASN A O 1
ATOM 9883 N N . VAL A 1 1194 ? -0.775 -15.689 17.758 1.00 45.56 1194 VAL A N 1
ATOM 9884 C CA . VAL A 1 1194 ? -0.857 -16.583 16.603 1.00 45.56 1194 VAL A CA 1
ATOM 9885 C C . VAL A 1 1194 ? -0.545 -18.016 17.072 1.00 45.56 1194 VAL A C 1
ATOM 9887 O O . VAL A 1 1194 ? 0.551 -18.236 17.601 1.00 45.56 1194 VAL A O 1
ATOM 9890 N N . PRO A 1 1195 ? -1.456 -19.004 16.921 1.00 46.75 1195 PRO A N 1
ATOM 9891 C CA . PRO A 1 1195 ? -1.157 -20.408 17.216 1.00 46.75 1195 PRO A CA 1
ATOM 9892 C C . PRO A 1 1195 ? 0.010 -20.908 16.363 1.00 46.75 1195 PRO A C 1
ATOM 9894 O O . PRO A 1 1195 ? 0.212 -20.426 15.253 1.00 46.75 1195 PRO A O 1
ATOM 9897 N N . GLU A 1 1196 ? 0.767 -21.901 16.822 1.00 48.00 1196 GLU A N 1
ATOM 9898 C CA . GLU A 1 1196 ? 1.986 -22.330 16.115 1.00 48.00 1196 GLU A CA 1
ATOM 9899 C C . GLU A 1 1196 ? 1.712 -22.821 14.678 1.00 48.00 1196 GLU A C 1
ATOM 9901 O O . GLU A 1 1196 ? 2.397 -22.428 13.739 1.00 48.00 1196 GLU A O 1
ATOM 9906 N N . THR A 1 1197 ? 0.600 -23.532 14.469 1.00 39.56 1197 THR A N 1
ATOM 9907 C CA . THR A 1 1197 ? 0.084 -23.934 13.142 1.00 39.56 1197 THR A CA 1
ATOM 9908 C C . THR A 1 1197 ? -0.392 -22.771 12.259 1.00 39.56 1197 THR A C 1
ATOM 9910 O O . THR A 1 1197 ? -0.649 -22.951 11.067 1.00 39.56 1197 THR A O 1
ATOM 9913 N N . PHE A 1 1198 ? -0.520 -21.572 12.829 1.00 45.16 1198 PHE A N 1
ATOM 9914 C CA . PHE A 1 1198 ? -0.795 -20.320 12.132 1.00 45.16 1198 PHE A CA 1
ATOM 9915 C C . PHE A 1 1198 ? 0.443 -19.414 12.032 1.00 45.16 1198 PHE A C 1
ATOM 9917 O O . PHE A 1 1198 ? 0.427 -18.538 11.167 1.00 45.16 1198 PHE A O 1
ATOM 9924 N N . LYS A 1 1199 ? 1.530 -19.627 12.800 1.00 54.22 1199 LYS A N 1
ATOM 9925 C CA . LYS A 1 1199 ? 2.802 -18.903 12.591 1.00 54.22 1199 LYS A CA 1
ATOM 9926 C C . LYS A 1 1199 ? 3.261 -19.085 11.144 1.00 54.22 1199 LYS A C 1
ATOM 9928 O O . LYS A 1 1199 ? 3.528 -18.094 10.482 1.00 54.22 1199 LYS A O 1
ATOM 9933 N N . ASP A 1 1200 ? 3.176 -20.296 10.594 1.00 49.59 1200 ASP A N 1
ATOM 9934 C CA . ASP A 1 1200 ? 3.484 -20.572 9.179 1.00 49.59 1200 ASP A CA 1
ATOM 9935 C C . ASP A 1 1200 ? 2.521 -19.929 8.152 1.00 49.59 1200 ASP A C 1
ATOM 9937 O O . ASP A 1 1200 ? 2.846 -19.877 6.964 1.00 49.59 1200 ASP A O 1
ATOM 9941 N N . LYS A 1 1201 ? 1.346 -19.430 8.573 1.00 49.03 1201 LYS A N 1
ATOM 9942 C CA . LYS A 1 1201 ? 0.367 -18.729 7.711 1.00 49.03 1201 LYS A CA 1
ATOM 9943 C C . LYS A 1 1201 ? 0.476 -17.199 7.802 1.00 49.03 1201 LYS A C 1
ATOM 9945 O O . LYS A 1 1201 ? 0.357 -16.506 6.791 1.00 49.03 1201 LYS A O 1
ATOM 9950 N N . TYR A 1 1202 ? 0.709 -16.650 8.994 1.00 52.41 1202 TYR A N 1
ATOM 9951 C CA . TYR A 1 1202 ? 0.963 -15.214 9.168 1.00 52.41 1202 TYR A CA 1
ATOM 9952 C C . TYR A 1 1202 ? 2.411 -14.855 8.813 1.00 52.41 1202 TYR A C 1
ATOM 9954 O O . TYR A 1 1202 ? 2.645 -13.903 8.075 1.00 52.41 1202 TYR A O 1
ATOM 9962 N N . PHE A 1 1203 ? 3.371 -15.651 9.266 1.00 60.44 1203 PHE A N 1
ATOM 9963 C CA . PHE A 1 1203 ? 4.811 -15.424 9.147 1.00 60.44 1203 PHE A CA 1
ATOM 9964 C C . PHE A 1 1203 ? 5.453 -16.630 8.467 1.00 60.44 1203 PHE A C 1
ATOM 9966 O O . PHE A 1 1203 ? 6.344 -17.278 9.013 1.00 60.44 1203 PHE A O 1
ATOM 9973 N N . SER A 1 1204 ? 4.969 -16.960 7.265 1.00 62.72 1204 SER A N 1
ATOM 9974 C CA . SER A 1 1204 ? 5.527 -18.057 6.483 1.00 62.72 1204 SER A CA 1
ATOM 9975 C C . SER A 1 1204 ? 7.031 -17.849 6.331 1.00 62.72 1204 SER A C 1
ATOM 9977 O O . SER A 1 1204 ? 7.480 -16.930 5.642 1.00 62.72 1204 SER A O 1
ATOM 9979 N N . ARG A 1 1205 ? 7.831 -18.719 6.955 1.00 66.94 1205 ARG A N 1
ATOM 9980 C CA . ARG A 1 1205 ? 9.296 -18.674 6.848 1.00 66.94 1205 ARG A CA 1
ATOM 9981 C C . ARG A 1 1205 ? 9.736 -18.657 5.383 1.00 66.94 1205 ARG A C 1
ATOM 9983 O O . ARG A 1 1205 ? 10.635 -17.919 5.006 1.00 66.94 1205 ARG A O 1
ATOM 9990 N N . LYS A 1 1206 ? 9.017 -19.392 4.534 1.00 67.19 1206 LYS A N 1
ATOM 9991 C CA . LYS A 1 1206 ? 9.221 -19.458 3.085 1.00 67.19 1206 LYS A CA 1
ATOM 9992 C C . LYS A 1 1206 ? 8.878 -18.154 2.343 1.00 67.19 1206 LYS A C 1
ATOM 9994 O O . LYS A 1 1206 ? 9.400 -17.947 1.253 1.00 67.19 1206 LYS A O 1
ATOM 9999 N N . GLU A 1 1207 ? 8.039 -17.278 2.890 1.00 69.81 1207 GLU A N 1
ATOM 10000 C CA . GLU A 1 1207 ? 7.855 -15.910 2.377 1.00 69.81 1207 GLU A CA 1
ATOM 10001 C C . GLU A 1 1207 ? 9.007 -15.004 2.841 1.00 69.81 1207 GLU A C 1
ATOM 10003 O O . GLU A 1 1207 ? 9.566 -14.266 2.034 1.00 69.81 1207 GLU A O 1
ATOM 10008 N N . MET A 1 1208 ? 9.427 -15.118 4.108 1.00 72.75 1208 MET A N 1
ATOM 10009 C CA . MET A 1 1208 ? 10.523 -14.322 4.684 1.00 72.75 1208 MET A CA 1
ATOM 10010 C C . MET A 1 1208 ? 11.909 -14.647 4.109 1.00 72.75 1208 MET A C 1
ATOM 10012 O O . MET A 1 1208 ? 12.741 -13.753 3.994 1.00 72.75 1208 MET A O 1
ATOM 10016 N N . GLU A 1 1209 ? 12.160 -15.901 3.734 1.00 68.88 1209 GLU A N 1
ATOM 10017 C CA . GLU A 1 1209 ? 13.418 -16.336 3.118 1.00 68.88 1209 GLU A CA 1
ATOM 10018 C C . GLU A 1 1209 ? 13.535 -15.951 1.633 1.00 68.88 1209 GLU A C 1
ATOM 10020 O O . GLU A 1 1209 ? 14.636 -15.764 1.125 1.00 68.88 1209 GLU A O 1
ATOM 10025 N N . ASN A 1 1210 ? 12.424 -15.847 0.896 1.00 69.31 1210 ASN A N 1
ATOM 10026 C CA . ASN A 1 1210 ? 12.443 -15.655 -0.561 1.00 69.31 1210 ASN A CA 1
ATOM 10027 C C . ASN A 1 1210 ? 12.399 -14.169 -0.961 1.00 69.31 1210 ASN A C 1
ATOM 10029 O O . ASN A 1 1210 ? 11.653 -13.770 -1.851 1.00 69.31 1210 ASN A O 1
ATOM 10033 N N . LEU A 1 1211 ? 13.243 -13.363 -0.310 1.00 72.25 1211 LEU A N 1
ATOM 10034 C CA . LEU A 1 1211 ? 13.424 -11.926 -0.567 1.00 72.25 1211 LEU A CA 1
ATOM 10035 C C . LEU A 1 1211 ? 14.546 -11.610 -1.580 1.00 72.25 1211 LEU A C 1
ATOM 10037 O O . LEU A 1 1211 ? 14.846 -10.437 -1.811 1.00 72.25 1211 LEU A O 1
ATOM 10041 N N . LEU A 1 1212 ? 15.161 -12.635 -2.185 1.00 70.12 1212 LEU A N 1
ATOM 10042 C CA . LEU A 1 1212 ? 16.223 -12.496 -3.186 1.00 70.12 1212 LEU A CA 1
ATOM 10043 C C . LEU A 1 1212 ? 15.969 -13.356 -4.434 1.00 70.12 1212 LEU A C 1
ATOM 10045 O O . LEU A 1 1212 ? 16.139 -14.586 -4.409 1.00 70.12 1212 LEU A O 1
ATOM 10049 N N . ASP A 1 1213 ? 15.655 -12.684 -5.544 1.00 68.31 1213 ASP A N 1
ATOM 10050 C CA . ASP A 1 1213 ? 15.507 -13.286 -6.868 1.00 68.31 1213 ASP A CA 1
ATOM 10051 C C . ASP A 1 1213 ? 16.795 -13.194 -7.705 1.00 68.31 1213 ASP A C 1
ATOM 10053 O O . ASP A 1 1213 ? 17.622 -12.291 -7.553 1.00 68.31 1213 ASP A O 1
ATOM 10057 N N . LEU A 1 1214 ? 16.944 -14.096 -8.683 1.00 65.50 1214 LEU A N 1
ATOM 10058 C CA . LEU A 1 1214 ? 18.054 -14.050 -9.647 1.00 65.50 1214 LEU A CA 1
ATOM 10059 C C . LEU A 1 1214 ? 18.104 -12.702 -10.384 1.00 65.50 1214 LEU A C 1
ATOM 10061 O O . LEU A 1 1214 ? 19.183 -12.171 -10.654 1.00 65.50 1214 LEU A O 1
ATOM 10065 N N . LYS A 1 1215 ? 16.931 -12.142 -10.705 1.00 63.81 1215 LYS A N 1
ATOM 10066 C CA . LYS A 1 1215 ? 16.801 -10.850 -11.388 1.00 63.81 1215 LYS A CA 1
ATOM 10067 C C . LYS A 1 1215 ? 17.435 -9.720 -10.572 1.00 63.81 1215 LYS A C 1
ATOM 10069 O O . LYS A 1 1215 ? 18.058 -8.840 -11.161 1.00 63.81 1215 LYS A O 1
ATOM 10074 N N . ASP A 1 1216 ? 17.361 -9.772 -9.243 1.00 62.81 1216 ASP A N 1
ATOM 10075 C CA . ASP A 1 1216 ? 18.003 -8.781 -8.380 1.00 62.81 1216 ASP A CA 1
ATOM 10076 C C . ASP A 1 1216 ? 19.520 -8.883 -8.471 1.00 62.81 1216 ASP A C 1
ATOM 10078 O O . ASP A 1 1216 ? 20.174 -7.879 -8.753 1.00 62.81 1216 ASP A O 1
ATOM 10082 N N . ILE A 1 1217 ? 20.073 -10.091 -8.331 1.00 62.91 1217 ILE A N 1
ATOM 10083 C CA . ILE A 1 1217 ? 21.515 -10.344 -8.450 1.00 62.91 1217 ILE A CA 1
ATOM 10084 C C . ILE A 1 1217 ? 22.044 -9.802 -9.782 1.00 62.91 1217 ILE A C 1
ATOM 10086 O O . ILE A 1 1217 ? 22.966 -8.983 -9.799 1.00 62.91 1217 ILE A O 1
ATOM 10090 N N . LEU A 1 1218 ? 21.418 -10.188 -10.897 1.00 64.25 1218 LEU A N 1
ATOM 10091 C CA . LEU A 1 1218 ? 21.842 -9.793 -12.244 1.00 64.25 1218 LEU A CA 1
ATOM 10092 C C . LEU A 1 1218 ? 21.654 -8.298 -12.537 1.00 64.25 1218 LEU A C 1
ATOM 10094 O O . LEU A 1 1218 ? 22.404 -7.741 -13.333 1.00 64.25 1218 LEU A O 1
ATOM 10098 N N . ASN A 1 1219 ? 20.731 -7.624 -11.850 1.00 59.84 1219 ASN A N 1
ATOM 10099 C CA . ASN A 1 1219 ? 20.569 -6.169 -11.912 1.00 59.84 1219 ASN A CA 1
ATOM 10100 C C . ASN A 1 1219 ? 21.611 -5.397 -11.065 1.00 59.84 1219 ASN A C 1
ATOM 10102 O O . ASN A 1 1219 ? 21.428 -4.207 -10.824 1.00 59.84 1219 ASN A O 1
ATOM 10106 N N . SER A 1 1220 ? 22.638 -6.048 -10.503 1.00 55.75 1220 SER A N 1
ATOM 10107 C CA . SER A 1 1220 ? 23.726 -5.414 -9.713 1.00 55.75 1220 SER A CA 1
ATOM 10108 C C . SER A 1 1220 ? 25.135 -5.916 -10.064 1.00 55.75 1220 SER A C 1
ATOM 10110 O O . SER A 1 1220 ? 26.121 -5.500 -9.450 1.00 55.75 1220 SER A O 1
ATOM 10112 N N . LEU A 1 1221 ? 25.239 -6.812 -11.046 1.00 55.75 1221 LEU A N 1
ATOM 10113 C CA . LEU A 1 1221 ? 26.466 -7.475 -11.494 1.00 55.75 1221 LEU A CA 1
ATOM 10114 C C . LEU A 1 1221 ? 26.684 -7.229 -12.984 1.00 55.75 1221 LEU A C 1
ATOM 10116 O O . LEU A 1 1221 ? 27.846 -7.125 -13.431 1.00 55.75 1221 LEU A O 1
#

Secondary structure (DSSP, 8-state):
------------------------------SSTTTTT--HHHHHHHHTT--SHHHHHHHHHTTTTSHHHHHHHHHHHH-TT----HHHHHHHHHHHHT----S-SHHHHHHHHHHHHHHHHHHHHHHTTT----HHHHHHHHHHHHHHHHHHHHHHHHHHH-TTS-TTT-GGGGG----TTS--TT--HHHHHHHHHHHHHHHHTTS-HHHHHHHHHHHHHHHHHHTT--TT---SSS-----S---HHHHHHHHHHH---SSPPPHHHHHHHHHHHHHHHHHIIIIIS--S-HHHHHHHHHHHHHHHHHHHHHTTTTS-HHHHHHHHHHHHHHHHHHTT-TTTHHHHTTSS---PPTTHHHHHHHHHHHHHHHH---HHHHHHHHHHHHHHHHT--SHHHHHHHHHHHHHHHHH-TTTTTTHHHHHHHHHHHHHHTT-HHHHHHHHHHHHHHHHHHHHHHHHHHTTS------------------S----S--HHHHHHHHHB-TTT--B-SEEEE-TTS-EEEHHHHTT-SSSB-TTT-PBP-GGG-EEEE-HHHHHHHHHHHHHTTSS---S-----------TT-S---S-GGGT-------------------------GGGSHHHHHHHHHHHTT-HHHHHHHHHHHHTTSTT-HHHHHHHHHHHHHTT-HHHHHHHHHHHHHH-TT-HHHHHHHHHHHHHHT-HHHHHHHHHHHHHHGGGS--HHHHHHHHHHHHHHHHHHHHHHHHH------S------HHHHHHHHHHHHHHH-TT-HHHHHHHHHHHHHTT-HHHHHHHHHHHHHH-TT-HHHHHHHHHHHHHTT-HHHHHHHHHHHHHH-SS-HHHHHHHHHHHHHTT-HHHHHHHHHHHHHH-TT-HHHHHHHHHHHHHTT-HHHHHHHHHHHHHT--TT-HHHHHHHHHHHHHHS---HHHHHHHHHHHTT-----HHHHHHHHHHHHHHHHHTT-HHHHHHHHTT---HHHHHHHHHH-HHHHHHHHHHTT-TT---GGGT--SHHHHHHHHHH-EEEGGGHHHH-GGGGGGEEE-TTSTTSEEEE-TTS-EEEEEEEE--SSPEEEEEEEEEEE--TT-EEEEEESSSS-EEEEEHHHHHHHTT--EEEEE--SS--SSEEEEEEEESEEEEEEEEEEE--SSSEEEPPP--TTGGGS--HHHHS-SS-HHHHHHHS-HHHHH----HHHHHTT-